Protein 2DK4 (pdb70)

GO terms:
  GO:0005634 nucleus (C, TAS)
  GO:0005681 spliceosomal complex (C, TAS)
  GO:0006397 mRNA processing (P, TAS)
  GO:0008380 RNA splicing (P, TAS)
  GO:0005654 nucleoplasm (C, TAS)
  GO:0005515 protein binding (F, IPI)

Foldseek 3Di:
DDDDDDDDDDPPPDADDALDPQDDDPAFLVSLCVQCVVVVHDSCDDPQDRVSSVVVSSVVCQQDVDPHDGHHGDDD

Organism: Homo sapiens (NCBI:txid9606)

Nearest PDB structures (foldseek):
  2dk4-assembly1_A  TM=5.964E-01  e=1.284E-09  Homo sapiens
  8h6l-assembly1_4C  TM=7.764E-01  e=2.558E-01  Homo sapiens
  8qo9-assembly1_F  TM=7.932E-01  e=3.342E-01  Homo sapiens
  5nrl-assembly1_H  TM=7.584E-01  e=2.480E+00  Saccharomyces cerevisiae
  5zwo-assembly1_K  TM=7.482E-01  e=4.838E+00  Saccharomyces cerevisiae S288C

Sequence (76 aa):
GSSGSSGTSSNPVLELELAEEKLPMTLSRQEVIRRLRERGEPIRLFGETDYDAFQRLRKIEILTPEVNKGSGPSSGGSSGSSGTSSNPVLELELAEEKLPMTLSRQEVIRRLRERGEPIRLFGETDYDAFQRLRKIEILTPEVNKGSGPSSGGSSGSSGTSSNPVLELELAEEKLPMTLSRQEVIRRLRERGEPIRLFGETDYDAFQRLRKIEILTPEVNKGSGPSSGGSSGSSGTSSNPVLELELAEEKLPMTLSRQEVIRRLRERGEPIRLFGETDYDAFQRLRKIEILTPEVNKGSGPSSGGSSGSSGTSSNPVLELELAEEKLPMTLSRQEVIRRLRERGEPIRLFGETDYDAFQRLRKIEILTPEVNKGSGPSSGGSSGSSGTSSNPVLELELAEEKLPMTLSRQEVIRRLRERGEPIRLFGETDYDAFQRLRKIEILTPEVNKGSGPSSGGSSGSSGTSSNPVLELELAEEKLPMTLSRQEVIRRLRERGEPIRLFGETDYDAFQRLRKIEILTPEVNKGSGPSSGGSSGSSGTSSNPVLELELAEEKLPMTLSRQEVIRRLRERGEPIRLFGETDYDAFQRLRKIEILTPEVNKGSGPSSGGSSGSSGTSSNPVLELELAEEKLPMTLSRQEVIRRLRERGEPIRLFGETDYDAFQRLRKIEILTPEVNKGSGPSSGGSSGSSGTSSNPVLELELAEEKLPMTLSRQEVIRRLRERGEPIRLFGETDYDAFQRLRKIEILTPEVNKGSGPSSGGSSGSSGTSSNPVLELELAEEKLPMTLSRQEVIRRLRERGEPIRLFGETDYDAFQRLRKIEILTPEVNKGSGPSSGGSSGSSGTSSNPVLELELAEEKLPMTLSRQEVIRRLRERGEPIRLFGETDYDAFQRLRKIEILTPEVNKGSGPSSGGSSGSSGTSSNPVLELELAEEKLPMTLSRQEVIRRLRERGEPIRLFGETDYDAFQRLRKIEILTPEVNKGSGPSSGGSSGSSGTSSNPVLELELAEEKLPMTLSRQEVIRRLRERGEPIRLFGETDYDAFQRLRKIEILTPEVNKGSGPSSGGSSGSSGTSSNPVLELELAEEKLPMTLSRQEVIRRLRERGEPIRLFGETDYDAFQRLRKIEILTPEVNKGSGPSSGGSSGSSGTSSNPVLELELAEEKLPMTLSRQEVIRRLRERGEPIRLFGETDYDAFQRLRKIEILTPEVNKGSGPSSGGSSGSSGTSSNPVLELELAEEKLPMTLSRQEVIRRLRERGEPIRLFGETDYDAFQRLRKIEILTPEVNKGSGPSSGGSSGSSGTSSNPVLELELAEEKLPMTLSRQEVIRRLRERGEPIRLFGETDYDAFQRLRKIEILTPEVNKGSGPSSGGSSGSSGTSSNPVLELELAEEKLPMTLSRQEVIRRLRERGEPIRLFGETDYDAFQRLRKIEILTPEVNKGSGPSSGGSSGSSGTSSNPVLELELAEEKLPMTLSRQEVIRRLRERGEPIRLFGETDYDAFQRLRKIEILTPEVNKGSGPSSG

CATH classification: 4.10.280.110

Secondary structure (DSSP, 8-state):
-----S---S---S--SSS---SS--S-HHHHHHHHHHHT--SS-TT--HHHHHHHHHHHHHH-SSS---PPPS--

Radius of gyration: 13.21 Å; Cα contacts (8 Å, |Δi|>4): 55; chains: 1; bounding box: 30×28×35 Å

InterPro domains:
  IPR004098 Prp18 [PF02840] (190-331)
  IPR014906 Pre-mRNA processing factor 4 (PRP4)-like [PF08799] (84-111)
  IPR014906 Pre-mRNA processing factor 4 (PRP4)-like [SM00500] (79-129)
  IPR036285 PRP4-like superfamily [G3DSA:4.10.280.110] (55-126)
  IPR036285 PRP4-like superfamily [SSF158230] (65-121)
  IPR039979 Pre-mRNA-splicing factor 18 [PTHR13007] (1-341)

Structure (mmCIF, N/CA/C/O backbone):
data_2DK4
#
_entry.id   2DK4
#
loop_
_atom_site.group_PDB
_atom_site.id
_atom_site.type_symbol
_atom_site.label_atom_id
_atom_site.label_alt_id
_atom_site.label_comp_id
_atom_site.label_asym_id
_atom_site.label_entity_id
_atom_site.label_seq_id
_atom_site.pdbx_PDB_ins_code
_atom_site.Cartn_x
_atom_site.Cartn_y
_atom_site.Cartn_z
_atom_site.occupancy
_atom_site.B_iso_or_equiv
_atom_site.auth_seq_id
_atom_site.auth_comp_id
_atom_site.auth_asym_id
_atom_site.auth_atom_id
_atom_site.pdbx_PDB_model_num
ATOM 1 N N . GLY A 1 1 ? -19.927 3.116 -22.602 1.00 0.00 1 GLY A N 1
ATOM 2 C CA . GLY A 1 1 ? -18.843 2.869 -21.666 1.00 0.00 1 GLY A CA 1
ATOM 3 C C . GLY A 1 1 ? -17.615 2.307 -22.386 1.00 0.00 1 GLY A C 1
ATOM 4 O O . GLY A 1 1 ? -17.404 1.096 -22.408 1.00 0.00 1 GLY A O 1
ATOM 8 N N . SER A 1 2 ? -16.836 3.215 -22.956 1.00 0.00 2 SER A N 1
ATOM 9 C CA . SER A 1 2 ? -15.635 2.826 -23.675 1.00 0.00 2 SER A CA 1
ATOM 10 C C . SER A 1 2 ? -14.519 3.839 -23.415 1.00 0.00 2 SER A C 1
ATOM 11 O O . SER A 1 2 ? -14.771 4.929 -22.903 1.00 0.00 2 SER A O 1
ATOM 19 N N . SER A 1 3 ? -13.308 3.444 -23.781 1.00 0.00 3 SER A N 1
ATOM 20 C CA . SER A 1 3 ? -12.152 4.305 -23.594 1.00 0.00 3 SER A CA 1
ATOM 21 C C . SER A 1 3 ? -11.124 4.048 -24.698 1.00 0.00 3 SER A C 1
ATOM 22 O O . SER A 1 3 ? -10.765 4.959 -25.442 1.00 0.00 3 SER A O 1
ATOM 30 N N . GLY A 1 4 ? -10.680 2.801 -24.770 1.00 0.00 4 GLY A N 1
ATOM 31 C CA . GLY A 1 4 ? -9.701 2.413 -25.771 1.00 0.00 4 GLY A CA 1
ATOM 32 C C . GLY A 1 4 ? -9.598 0.890 -25.874 1.00 0.00 4 GLY A C 1
ATOM 33 O O . GLY A 1 4 ? -9.794 0.182 -24.888 1.00 0.00 4 GLY A O 1
ATOM 37 N N . SER A 1 5 ? -9.289 0.430 -27.078 1.00 0.00 5 SER A N 1
ATOM 38 C CA . SER A 1 5 ? -9.158 -0.996 -27.323 1.00 0.00 5 SER A CA 1
ATOM 39 C C . SER A 1 5 ? -8.076 -1.249 -28.376 1.00 0.00 5 SER A C 1
ATOM 40 O O . SER A 1 5 ? -8.380 -1.400 -29.558 1.00 0.00 5 SER A O 1
ATOM 48 N N . SER A 1 6 ? -6.837 -1.286 -27.908 1.00 0.00 6 SER A N 1
ATOM 49 C CA . SER A 1 6 ? -5.710 -1.517 -28.795 1.00 0.00 6 SER A CA 1
ATOM 50 C C . SER A 1 6 ? -4.528 -2.081 -28.002 1.00 0.00 6 SER A C 1
ATOM 51 O O . SER A 1 6 ? -4.048 -3.176 -28.291 1.00 0.00 6 SER A O 1
ATOM 59 N N . GLY A 1 7 ? -4.093 -1.307 -27.019 1.00 0.00 7 GLY A N 1
ATOM 60 C CA . GLY A 1 7 ? -2.977 -1.715 -26.183 1.00 0.00 7 GLY A CA 1
ATOM 61 C C . GLY A 1 7 ? -1.739 -0.861 -26.466 1.00 0.00 7 GLY A C 1
ATOM 62 O O . GLY A 1 7 ? -1.524 -0.429 -27.597 1.00 0.00 7 GLY A O 1
ATOM 66 N N . THR A 1 8 ? -0.958 -0.644 -25.418 1.00 0.00 8 THR A N 1
ATOM 67 C CA . THR A 1 8 ? 0.253 0.151 -25.539 1.00 0.00 8 THR A CA 1
ATOM 68 C C . THR A 1 8 ? 1.339 -0.387 -24.606 1.00 0.00 8 THR A C 1
ATOM 69 O O . THR A 1 8 ? 2.405 -0.799 -25.061 1.00 0.00 8 THR A O 1
ATOM 80 N N . SER A 1 9 ? 1.031 -0.365 -23.317 1.00 0.00 9 SER A N 1
ATOM 81 C CA . SER A 1 9 ? 1.968 -0.845 -22.316 1.00 0.00 9 SER A CA 1
ATOM 82 C C . SER A 1 9 ? 3.281 -0.066 -22.412 1.00 0.00 9 SER A C 1
ATOM 83 O O . SER A 1 9 ? 4.252 -0.548 -22.994 1.00 0.00 9 SER A O 1
ATOM 91 N N . SER A 1 10 ? 3.269 1.125 -21.831 1.00 0.00 10 SER A N 1
ATOM 92 C CA . SER A 1 10 ? 4.447 1.976 -21.844 1.00 0.00 10 SER A CA 1
ATOM 93 C C . SER A 1 10 ? 4.256 3.148 -20.879 1.00 0.00 10 SER A C 1
ATOM 94 O O . SER A 1 10 ? 3.133 3.454 -20.483 1.00 0.00 10 SER A O 1
ATOM 102 N N . ASN A 1 11 ? 5.372 3.771 -20.528 1.00 0.00 11 ASN A N 1
ATOM 103 C CA . ASN A 1 11 ? 5.342 4.903 -19.617 1.00 0.00 11 ASN A CA 1
ATOM 104 C C . ASN A 1 11 ? 4.190 5.833 -20.004 1.00 0.00 11 ASN A C 1
ATOM 105 O O . ASN A 1 11 ? 4.047 6.198 -21.170 1.00 0.00 11 ASN A O 1
ATOM 116 N N . PRO A 1 12 ? 3.377 6.199 -18.977 1.00 0.00 12 PRO A N 1
ATOM 117 C CA . PRO A 1 12 ? 2.243 7.080 -19.198 1.00 0.00 12 PRO A CA 1
ATOM 118 C C . PRO A 1 12 ? 2.702 8.526 -19.397 1.00 0.00 12 PRO A C 1
ATOM 119 O O . PRO A 1 12 ? 2.164 9.242 -20.240 1.00 0.00 12 PRO A O 1
ATOM 130 N N . VAL A 1 13 ? 3.692 8.913 -18.606 1.00 0.00 13 VAL A N 1
ATOM 131 C CA . VAL A 1 13 ? 4.229 10.261 -18.684 1.00 0.00 13 VAL A CA 1
ATOM 132 C C . VAL A 1 13 ? 3.078 11.256 -18.846 1.00 0.00 13 VAL A C 1
ATOM 133 O O . VAL A 1 13 ? 3.172 12.197 -19.632 1.00 0.00 13 VAL A O 1
ATOM 146 N N . LEU A 1 14 ? 2.019 11.014 -18.088 1.00 0.00 14 LEU A N 1
ATOM 147 C CA . LEU A 1 14 ? 0.851 11.877 -18.137 1.00 0.00 14 LEU A CA 1
ATOM 148 C C . LEU A 1 14 ? 0.017 11.672 -16.870 1.00 0.00 14 LEU A C 1
ATOM 149 O O . LEU A 1 14 ? -0.358 10.547 -16.545 1.00 0.00 14 LEU A O 1
ATOM 165 N N . GLU A 1 15 ? -0.248 12.778 -16.190 1.00 0.00 15 GLU A N 1
ATOM 166 C CA . GLU A 1 15 ? -1.030 12.734 -14.966 1.00 0.00 15 GLU A CA 1
ATOM 167 C C . GLU A 1 15 ? -0.192 12.162 -13.821 1.00 0.00 15 GLU A C 1
ATOM 168 O O . GLU A 1 15 ? 0.799 11.473 -14.056 1.00 0.00 15 GLU A O 1
ATOM 180 N N . LEU A 1 16 ? -0.620 12.471 -12.605 1.00 0.00 16 LEU A N 1
ATOM 181 C CA . LEU A 1 16 ? 0.078 11.997 -11.423 1.00 0.00 16 LEU A CA 1
ATOM 182 C C . LEU A 1 16 ? -0.937 11.721 -10.312 1.00 0.00 16 LEU A C 1
ATOM 183 O O . LEU A 1 16 ? -1.464 12.651 -9.703 1.00 0.00 16 LEU A O 1
ATOM 199 N N . GLU A 1 17 ? -1.182 10.439 -10.082 1.00 0.00 17 GLU A N 1
ATOM 200 C CA . GLU A 1 17 ? -2.125 10.029 -9.056 1.00 0.00 17 GLU A CA 1
ATOM 201 C C . GLU A 1 17 ? -3.531 10.526 -9.398 1.00 0.00 17 GLU A C 1
ATOM 202 O O . GLU A 1 17 ? -3.729 11.712 -9.657 1.00 0.00 17 GLU A O 1
ATOM 214 N N . LEU A 1 18 ? -4.472 9.593 -9.388 1.00 0.00 18 LEU A N 1
ATOM 215 C CA . LEU A 1 18 ? -5.854 9.920 -9.694 1.00 0.00 18 LEU A CA 1
ATOM 216 C C . LEU A 1 18 ? -6.710 8.658 -9.578 1.00 0.00 18 LEU A C 1
ATOM 217 O O . LEU A 1 18 ? -6.300 7.680 -8.955 1.00 0.00 18 LEU A O 1
ATOM 233 N N . ALA A 1 19 ? -7.885 8.720 -10.187 1.00 0.00 19 ALA A N 1
ATOM 234 C CA . ALA A 1 19 ? -8.803 7.595 -10.160 1.00 0.00 19 ALA A CA 1
ATOM 235 C C . ALA A 1 19 ? -8.607 6.752 -11.422 1.00 0.00 19 ALA A C 1
ATOM 236 O O . ALA A 1 19 ? -9.577 6.378 -12.080 1.00 0.00 19 ALA A O 1
ATOM 243 N N . GLU A 1 20 ? -7.346 6.477 -11.721 1.00 0.00 20 GLU A N 1
ATOM 244 C CA . GLU A 1 20 ? -7.011 5.685 -12.893 1.00 0.00 20 GLU A CA 1
ATOM 245 C C . GLU A 1 20 ? -5.954 4.636 -12.540 1.00 0.00 20 GLU A C 1
ATOM 246 O O . GLU A 1 20 ? -4.761 4.935 -12.517 1.00 0.00 20 GLU A O 1
ATOM 258 N N . GLU A 1 21 ? -6.430 3.429 -12.273 1.00 0.00 21 GLU A N 1
ATOM 259 C CA . GLU A 1 21 ? -5.541 2.334 -11.922 1.00 0.00 21 GLU A CA 1
ATOM 260 C C . GLU A 1 21 ? -5.530 1.283 -13.033 1.00 0.00 21 GLU A C 1
ATOM 261 O O . GLU A 1 21 ? -4.946 0.212 -12.874 1.00 0.00 21 GLU A O 1
ATOM 273 N N . LYS A 1 22 ? -6.182 1.625 -14.135 1.00 0.00 22 LYS A N 1
ATOM 274 C CA . LYS A 1 22 ? -6.254 0.724 -15.272 1.00 0.00 22 LYS A CA 1
ATOM 275 C C . LYS A 1 22 ? -4.837 0.366 -15.725 1.00 0.00 22 LYS A C 1
ATOM 276 O O . LYS A 1 22 ? -3.873 0.595 -14.997 1.00 0.00 22 LYS A O 1
ATOM 295 N N . LEU A 1 23 ? -4.756 -0.191 -16.924 1.00 0.00 23 LEU A N 1
ATOM 296 C CA . LEU A 1 23 ? -3.473 -0.583 -17.482 1.00 0.00 23 LEU A CA 1
ATOM 297 C C . LEU A 1 23 ? -2.785 -1.562 -16.529 1.00 0.00 23 LEU A C 1
ATOM 298 O O . LEU A 1 23 ? -3.159 -1.663 -15.362 1.00 0.00 23 LEU A O 1
ATOM 314 N N . PRO A 1 24 ? -1.765 -2.276 -17.076 1.00 0.00 24 PRO A N 1
ATOM 315 C CA . PRO A 1 24 ? -1.021 -3.243 -16.288 1.00 0.00 24 PRO A CA 1
ATOM 316 C C . PRO A 1 24 ? -0.060 -2.543 -15.325 1.00 0.00 24 PRO A C 1
ATOM 317 O O . PRO A 1 24 ? -0.154 -1.333 -15.119 1.00 0.00 24 PRO A O 1
ATOM 328 N N . MET A 1 25 ? 0.842 -3.332 -14.761 1.00 0.00 25 MET A N 1
ATOM 329 C CA . MET A 1 25 ? 1.819 -2.803 -13.825 1.00 0.00 25 MET A CA 1
ATOM 330 C C . MET A 1 25 ? 2.476 -1.535 -14.376 1.00 0.00 25 MET A C 1
ATOM 331 O O . MET A 1 25 ? 3.346 -1.609 -15.242 1.00 0.00 25 MET A O 1
ATOM 345 N N . THR A 1 26 ? 2.033 -0.402 -13.851 1.00 0.00 26 THR A N 1
ATOM 346 C CA . THR A 1 26 ? 2.566 0.880 -14.280 1.00 0.00 26 THR A CA 1
ATOM 347 C C . THR A 1 26 ? 3.722 1.306 -13.373 1.00 0.00 26 THR A C 1
ATOM 348 O O . THR A 1 26 ? 4.683 1.920 -13.834 1.00 0.00 26 THR A O 1
ATOM 359 N N . LEU A 1 27 ? 3.591 0.964 -12.100 1.00 0.00 27 LEU A N 1
ATOM 360 C CA . LEU A 1 27 ? 4.613 1.304 -11.124 1.00 0.00 27 LEU A CA 1
ATOM 361 C C . LEU A 1 27 ? 5.371 0.037 -10.724 1.00 0.00 27 LEU A C 1
ATOM 362 O O . LEU A 1 27 ? 4.783 -0.898 -10.183 1.00 0.00 27 LEU A O 1
ATOM 378 N N . SER A 1 28 ? 6.666 0.047 -11.006 1.00 0.00 28 SER A N 1
ATOM 379 C CA . SER A 1 28 ? 7.511 -1.090 -10.682 1.00 0.00 28 SER A CA 1
ATOM 380 C C . SER A 1 28 ? 7.756 -1.147 -9.173 1.00 0.00 28 SER A C 1
ATOM 381 O O . SER A 1 28 ? 7.460 -0.192 -8.456 1.00 0.00 28 SER A O 1
ATOM 389 N N . ARG A 1 29 ? 8.294 -2.276 -8.735 1.00 0.00 29 ARG A N 1
ATOM 390 C CA . ARG A 1 29 ? 8.582 -2.469 -7.324 1.00 0.00 29 ARG A CA 1
ATOM 391 C C . ARG A 1 29 ? 9.134 -1.180 -6.713 1.00 0.00 29 ARG A C 1
ATOM 392 O O . ARG A 1 29 ? 8.597 -0.675 -5.729 1.00 0.00 29 ARG A O 1
ATOM 413 N N . GLN A 1 30 ? 10.201 -0.684 -7.323 1.00 0.00 30 GLN A N 1
ATOM 414 C CA . GLN A 1 30 ? 10.832 0.537 -6.851 1.00 0.00 30 GLN A CA 1
ATOM 415 C C . GLN A 1 30 ? 9.825 1.689 -6.850 1.00 0.00 30 GLN A C 1
ATOM 416 O O . GLN A 1 30 ? 9.740 2.443 -5.882 1.00 0.00 30 GLN A O 1
ATOM 430 N N . GLU A 1 31 ? 9.087 1.789 -7.946 1.00 0.00 31 GLU A N 1
ATOM 431 C CA . GLU A 1 31 ? 8.089 2.836 -8.083 1.00 0.00 31 GLU A CA 1
ATOM 432 C C . GLU A 1 31 ? 7.014 2.690 -7.004 1.00 0.00 31 GLU A C 1
ATOM 433 O O . GLU A 1 31 ? 6.355 3.664 -6.644 1.00 0.00 31 GLU A O 1
ATOM 445 N N . VAL A 1 32 ? 6.871 1.465 -6.518 1.00 0.00 32 VAL A N 1
ATOM 446 C CA . VAL A 1 32 ? 5.888 1.180 -5.487 1.00 0.00 32 VAL A CA 1
ATOM 447 C C . VAL A 1 32 ? 6.540 1.328 -4.111 1.00 0.00 32 VAL A C 1
ATOM 448 O O . VAL A 1 32 ? 5.880 1.707 -3.145 1.00 0.00 32 VAL A O 1
ATOM 461 N N . ILE A 1 33 ? 7.829 1.023 -4.066 1.00 0.00 33 ILE A N 1
ATOM 462 C CA . ILE A 1 33 ? 8.577 1.118 -2.824 1.00 0.00 33 ILE A CA 1
ATOM 463 C C . ILE A 1 33 ? 8.746 2.591 -2.447 1.00 0.00 33 ILE A C 1
ATOM 464 O O . ILE A 1 33 ? 8.559 2.965 -1.291 1.00 0.00 33 ILE A O 1
ATOM 480 N N . ARG A 1 34 ? 9.099 3.388 -3.446 1.00 0.00 34 ARG A N 1
ATOM 481 C CA . ARG A 1 34 ? 9.296 4.812 -3.233 1.00 0.00 34 ARG A CA 1
ATOM 482 C C . ARG A 1 34 ? 8.156 5.385 -2.389 1.00 0.00 34 ARG A C 1
ATOM 483 O O . ARG A 1 34 ? 8.382 5.873 -1.283 1.00 0.00 34 ARG A O 1
ATOM 504 N N . ARG A 1 35 ? 6.954 5.306 -2.943 1.00 0.00 35 ARG A N 1
ATOM 505 C CA . ARG A 1 35 ? 5.779 5.811 -2.255 1.00 0.00 35 ARG A CA 1
ATOM 506 C C . ARG A 1 35 ? 5.614 5.113 -0.903 1.00 0.00 35 ARG A C 1
ATOM 507 O O . ARG A 1 35 ? 5.672 5.757 0.143 1.00 0.00 35 ARG A O 1
ATOM 528 N N . LEU A 1 36 ? 5.413 3.805 -0.969 1.00 0.00 36 LEU A N 1
ATOM 529 C CA . LEU A 1 36 ? 5.240 3.013 0.237 1.00 0.00 36 LEU A CA 1
ATOM 530 C C . LEU A 1 36 ? 6.221 3.498 1.306 1.00 0.00 36 LEU A C 1
ATOM 531 O O . LEU A 1 36 ? 5.839 3.702 2.458 1.00 0.00 36 LEU A O 1
ATOM 547 N N . ARG A 1 37 ? 7.466 3.670 0.887 1.00 0.00 37 ARG A N 1
ATOM 548 C CA . ARG A 1 37 ? 8.504 4.128 1.795 1.00 0.00 37 ARG A CA 1
ATOM 549 C C . ARG A 1 37 ? 8.102 5.460 2.432 1.00 0.00 37 ARG A C 1
ATOM 550 O O . ARG A 1 37 ? 7.952 5.549 3.650 1.00 0.00 37 ARG A O 1
ATOM 571 N N . GLU A 1 38 ? 7.940 6.462 1.581 1.00 0.00 38 GLU A N 1
ATOM 572 C CA . GLU A 1 38 ? 7.559 7.785 2.046 1.00 0.00 38 GLU A CA 1
ATOM 573 C C . GLU A 1 38 ? 6.247 7.714 2.830 1.00 0.00 38 GLU A C 1
ATOM 574 O O . GLU A 1 38 ? 5.912 8.637 3.571 1.00 0.00 38 GLU A O 1
ATOM 586 N N . ARG A 1 39 ? 5.540 6.610 2.641 1.00 0.00 39 ARG A N 1
ATOM 587 C CA . ARG A 1 39 ? 4.273 6.407 3.321 1.00 0.00 39 ARG A CA 1
ATOM 588 C C . ARG A 1 39 ? 4.491 5.660 4.639 1.00 0.00 39 ARG A C 1
ATOM 589 O O . ARG A 1 39 ? 3.605 5.626 5.491 1.00 0.00 39 ARG A O 1
ATOM 610 N N . GLY A 1 40 ? 5.676 5.081 4.765 1.00 0.00 40 GLY A N 1
ATOM 611 C CA . GLY A 1 40 ? 6.023 4.338 5.964 1.00 0.00 40 GLY A CA 1
ATOM 612 C C . GLY A 1 40 ? 5.509 2.899 5.885 1.00 0.00 40 GLY A C 1
ATOM 613 O O . GLY A 1 40 ? 5.545 2.168 6.873 1.00 0.00 40 GLY A O 1
ATOM 617 N N . GLU A 1 41 ? 5.043 2.535 4.699 1.00 0.00 41 GLU A N 1
ATOM 618 C CA . GLU A 1 41 ? 4.523 1.197 4.477 1.00 0.00 41 GLU A CA 1
ATOM 619 C C . GLU A 1 41 ? 5.672 0.209 4.265 1.00 0.00 41 GLU A C 1
ATOM 620 O O . GLU A 1 41 ? 6.769 0.603 3.872 1.00 0.00 41 GLU A O 1
ATOM 632 N N . PRO A 1 42 ? 5.373 -1.089 4.540 1.00 0.00 42 PRO A N 1
ATOM 633 C CA . PRO A 1 42 ? 6.368 -2.136 4.383 1.00 0.00 42 PRO A CA 1
ATOM 634 C C . PRO A 1 42 ? 6.590 -2.464 2.905 1.00 0.00 42 PRO A C 1
ATOM 635 O O . PRO A 1 42 ? 5.669 -2.908 2.220 1.00 0.00 42 PRO A O 1
ATOM 646 N N . ILE A 1 43 ? 7.815 -2.234 2.458 1.00 0.00 43 ILE A N 1
ATOM 647 C CA . ILE A 1 43 ? 8.169 -2.500 1.075 1.00 0.00 43 ILE A CA 1
ATOM 648 C C . ILE A 1 43 ? 7.912 -3.976 0.762 1.00 0.00 43 ILE A C 1
ATOM 649 O O . ILE A 1 43 ? 7.725 -4.345 -0.397 1.00 0.00 43 ILE A O 1
ATOM 665 N N . ARG A 1 44 ? 7.911 -4.780 1.815 1.00 0.00 44 ARG A N 1
ATOM 666 C CA . ARG A 1 44 ? 7.680 -6.207 1.667 1.00 0.00 44 ARG A CA 1
ATOM 667 C C . ARG A 1 44 ? 7.079 -6.783 2.950 1.00 0.00 44 ARG A C 1
ATOM 668 O O . ARG A 1 44 ? 7.744 -6.831 3.984 1.00 0.00 44 ARG A O 1
ATOM 689 N N . LEU A 1 45 ? 5.828 -7.206 2.842 1.00 0.00 45 LEU A N 1
ATOM 690 C CA . LEU A 1 45 ? 5.130 -7.777 3.982 1.00 0.00 45 LEU A CA 1
ATOM 691 C C . LEU A 1 45 ? 5.661 -9.187 4.245 1.00 0.00 45 LEU A C 1
ATOM 692 O O . LEU A 1 45 ? 6.648 -9.605 3.642 1.00 0.00 45 LEU A O 1
ATOM 708 N N . PHE A 1 46 ? 4.982 -9.882 5.146 1.00 0.00 46 PHE A N 1
ATOM 709 C CA . PHE A 1 46 ? 5.373 -11.237 5.496 1.00 0.00 46 PHE A CA 1
ATOM 710 C C . PHE A 1 46 ? 4.734 -12.254 4.549 1.00 0.00 46 PHE A C 1
ATOM 711 O O . PHE A 1 46 ? 3.880 -13.039 4.960 1.00 0.00 46 PHE A O 1
ATOM 728 N N . GLY A 1 47 ? 5.172 -12.208 3.300 1.00 0.00 47 GLY A N 1
ATOM 729 C CA . GLY A 1 47 ? 4.653 -13.117 2.291 1.00 0.00 47 GLY A CA 1
ATOM 730 C C . GLY A 1 47 ? 3.950 -12.348 1.171 1.00 0.00 47 GLY A C 1
ATOM 731 O O . GLY A 1 47 ? 2.810 -12.654 0.823 1.00 0.00 47 GLY A O 1
ATOM 735 N N . GLU A 1 48 ? 4.658 -11.363 0.637 1.00 0.00 48 GLU A N 1
ATOM 736 C CA . GLU A 1 48 ? 4.116 -10.548 -0.437 1.00 0.00 48 GLU A CA 1
ATOM 737 C C . GLU A 1 48 ? 5.017 -10.630 -1.671 1.00 0.00 48 GLU A C 1
ATOM 738 O O . GLU A 1 48 ? 6.163 -11.067 -1.580 1.00 0.00 48 GLU A O 1
ATOM 750 N N . THR A 1 49 ? 4.464 -10.202 -2.797 1.00 0.00 49 THR A N 1
ATOM 751 C CA . THR A 1 49 ? 5.203 -10.221 -4.048 1.00 0.00 49 THR A CA 1
ATOM 752 C C . THR A 1 49 ? 5.112 -8.860 -4.742 1.00 0.00 49 THR A C 1
ATOM 753 O O . THR A 1 49 ? 4.432 -7.957 -4.258 1.00 0.00 49 THR A O 1
ATOM 764 N N . ASP A 1 50 ? 5.807 -8.757 -5.865 1.00 0.00 50 ASP A N 1
ATOM 765 C CA . ASP A 1 50 ? 5.813 -7.522 -6.631 1.00 0.00 50 ASP A CA 1
ATOM 766 C C . ASP A 1 50 ? 4.372 -7.059 -6.854 1.00 0.00 50 ASP A C 1
ATOM 767 O O . ASP A 1 50 ? 4.057 -5.886 -6.659 1.00 0.00 50 ASP A O 1
ATOM 776 N N . TYR A 1 51 ? 3.536 -8.003 -7.259 1.00 0.00 51 TYR A N 1
ATOM 777 C CA . TYR A 1 51 ? 2.136 -7.706 -7.511 1.00 0.00 51 TYR A CA 1
ATOM 778 C C . TYR A 1 51 ? 1.441 -7.222 -6.237 1.00 0.00 51 TYR A C 1
ATOM 779 O O . TYR A 1 51 ? 0.960 -6.092 -6.179 1.00 0.00 51 TYR A O 1
ATOM 797 N N . ASP A 1 52 ? 1.410 -8.102 -5.247 1.00 0.00 52 ASP A N 1
ATOM 798 C CA . ASP A 1 52 ? 0.781 -7.779 -3.978 1.00 0.00 52 ASP A CA 1
ATOM 799 C C . ASP A 1 52 ? 1.237 -6.390 -3.527 1.00 0.00 52 ASP A C 1
ATOM 800 O O . ASP A 1 52 ? 0.412 -5.516 -3.265 1.00 0.00 52 ASP A O 1
ATOM 809 N N . ALA A 1 53 ? 2.550 -6.229 -3.449 1.00 0.00 53 ALA A N 1
ATOM 810 C CA . ALA A 1 53 ? 3.126 -4.962 -3.035 1.00 0.00 53 ALA A CA 1
ATOM 811 C C . ALA A 1 53 ? 2.656 -3.858 -3.985 1.00 0.00 53 ALA A C 1
ATOM 812 O O . ALA A 1 53 ? 2.213 -2.800 -3.542 1.00 0.00 53 ALA A O 1
ATOM 819 N N . PHE A 1 54 ? 2.770 -4.143 -5.274 1.00 0.00 54 PHE A N 1
ATOM 820 C CA . PHE A 1 54 ? 2.363 -3.188 -6.290 1.00 0.00 54 PHE A CA 1
ATOM 821 C C . PHE A 1 54 ? 0.899 -2.783 -6.107 1.00 0.00 54 PHE A C 1
ATOM 822 O O . PHE A 1 54 ? 0.597 -1.610 -5.892 1.00 0.00 54 PHE A O 1
ATOM 839 N N . GLN A 1 55 ? 0.027 -3.777 -6.198 1.00 0.00 55 GLN A N 1
ATOM 840 C CA . GLN A 1 55 ? -1.398 -3.539 -6.044 1.00 0.00 55 GLN A CA 1
ATOM 841 C C . GLN A 1 55 ? -1.669 -2.750 -4.762 1.00 0.00 55 GLN A C 1
ATOM 842 O O . GLN A 1 55 ? -2.404 -1.763 -4.780 1.00 0.00 55 GLN A O 1
ATOM 856 N N . ARG A 1 56 ? -1.062 -3.213 -3.680 1.00 0.00 56 ARG A N 1
ATOM 857 C CA . ARG A 1 56 ? -1.229 -2.562 -2.392 1.00 0.00 56 ARG A CA 1
ATOM 858 C C . ARG A 1 56 ? -1.029 -1.052 -2.530 1.00 0.00 56 ARG A C 1
ATOM 859 O O . ARG A 1 56 ? -1.932 -0.273 -2.229 1.00 0.00 56 ARG A O 1
ATOM 880 N N . LEU A 1 57 ? 0.160 -0.684 -2.985 1.00 0.00 57 LEU A N 1
ATOM 881 C CA . LEU A 1 57 ? 0.490 0.720 -3.166 1.00 0.00 57 LEU A CA 1
ATOM 882 C C . LEU A 1 57 ? -0.445 1.327 -4.214 1.00 0.00 57 LEU A C 1
ATOM 883 O O . LEU A 1 57 ? -1.052 2.371 -3.979 1.00 0.00 57 LEU A O 1
ATOM 899 N N . ARG A 1 58 ? -0.532 0.648 -5.348 1.00 0.00 58 ARG A N 1
ATOM 900 C CA . ARG A 1 58 ? -1.383 1.108 -6.433 1.00 0.00 58 ARG A CA 1
ATOM 901 C C . ARG A 1 58 ? -2.752 1.525 -5.893 1.00 0.00 58 ARG A C 1
ATOM 902 O O . ARG A 1 58 ? -3.441 2.342 -6.502 1.00 0.00 58 ARG A O 1
ATOM 923 N N . LYS A 1 59 ? -3.106 0.946 -4.755 1.00 0.00 59 LYS A N 1
ATOM 924 C CA . LYS A 1 59 ? -4.380 1.248 -4.126 1.00 0.00 59 LYS A CA 1
ATOM 925 C C . LYS A 1 59 ? -4.193 2.393 -3.128 1.00 0.00 59 LYS A C 1
ATOM 926 O O . LYS A 1 59 ? -5.076 3.235 -2.971 1.00 0.00 59 LYS A O 1
ATOM 945 N N . ILE A 1 60 ? -3.038 2.386 -2.479 1.00 0.00 60 ILE A N 1
ATOM 946 C CA . ILE A 1 60 ? -2.724 3.413 -1.500 1.00 0.00 60 ILE A CA 1
ATOM 947 C C . ILE A 1 60 ? -2.721 4.781 -2.186 1.00 0.00 60 ILE A C 1
ATOM 948 O O . ILE A 1 60 ? -3.289 5.741 -1.666 1.00 0.00 60 ILE A O 1
ATOM 964 N N . GLU A 1 61 ? -2.076 4.826 -3.342 1.00 0.00 61 GLU A N 1
ATOM 965 C CA . GLU A 1 61 ? -1.992 6.061 -4.104 1.00 0.00 61 GLU A CA 1
ATOM 966 C C . GLU A 1 61 ? -3.391 6.631 -4.346 1.00 0.00 61 GLU A C 1
ATOM 967 O O . GLU A 1 61 ? -3.554 7.841 -4.502 1.00 0.00 61 GLU A O 1
ATOM 979 N N . ILE A 1 62 ? -4.366 5.734 -4.370 1.00 0.00 62 ILE A N 1
ATOM 980 C CA . ILE A 1 62 ? -5.745 6.133 -4.590 1.00 0.00 62 ILE A CA 1
ATOM 981 C C . ILE A 1 62 ? -6.306 6.747 -3.305 1.00 0.00 62 ILE A C 1
ATOM 982 O O . ILE A 1 62 ? -6.741 7.897 -3.301 1.00 0.00 62 ILE A O 1
ATOM 998 N N . LEU A 1 63 ? -6.276 5.952 -2.246 1.00 0.00 63 LEU A N 1
ATOM 999 C CA . LEU A 1 63 ? -6.775 6.402 -0.958 1.00 0.00 63 LEU A CA 1
ATOM 1000 C C . LEU A 1 63 ? -6.087 7.715 -0.579 1.00 0.00 63 LEU A C 1
ATOM 1001 O O . LEU A 1 63 ? -6.734 8.758 -0.497 1.00 0.00 63 LEU A O 1
ATOM 1017 N N . THR A 1 64 ? -4.784 7.621 -0.359 1.00 0.00 64 THR A N 1
ATOM 1018 C CA . THR A 1 64 ? -4.001 8.788 0.008 1.00 0.00 64 THR A CA 1
ATOM 1019 C C . THR A 1 64 ? -2.955 9.090 -1.068 1.00 0.00 64 THR A C 1
ATOM 1020 O O . THR A 1 64 ? -1.850 8.552 -1.032 1.00 0.00 64 THR A O 1
ATOM 1031 N N . PRO A 1 65 ? -3.353 9.971 -2.024 1.00 0.00 65 PRO A N 1
ATOM 1032 C CA . PRO A 1 65 ? -2.463 10.350 -3.109 1.00 0.00 65 PRO A CA 1
ATOM 1033 C C . PRO A 1 65 ? -1.382 11.316 -2.619 1.00 0.00 65 PRO A C 1
ATOM 1034 O O . PRO A 1 65 ? -0.201 11.130 -2.906 1.00 0.00 65 PRO A O 1
ATOM 1045 N N . GLU A 1 66 ? -1.826 12.328 -1.887 1.00 0.00 66 GLU A N 1
ATOM 1046 C CA . GLU A 1 66 ? -0.911 13.323 -1.354 1.00 0.00 66 GLU A CA 1
ATOM 1047 C C . GLU A 1 66 ? -1.589 14.126 -0.242 1.00 0.00 66 GLU A C 1
ATOM 1048 O O . GLU A 1 66 ? -2.054 15.242 -0.471 1.00 0.00 66 GLU A O 1
ATOM 1060 N N . VAL A 1 67 ? -1.625 13.526 0.939 1.00 0.00 67 VAL A N 1
ATOM 1061 C CA . VAL A 1 67 ? -2.239 14.171 2.088 1.00 0.00 67 VAL A CA 1
ATOM 1062 C C . VAL A 1 67 ? -3.525 14.872 1.646 1.00 0.00 67 VAL A C 1
ATOM 1063 O O . VAL A 1 67 ? -3.509 16.056 1.312 1.00 0.00 67 VAL A O 1
ATOM 1076 N N . ASN A 1 68 ? -4.610 14.111 1.660 1.00 0.00 68 ASN A N 1
ATOM 1077 C CA . ASN A 1 68 ? -5.903 14.644 1.265 1.00 0.00 68 ASN A CA 1
ATOM 1078 C C . ASN A 1 68 ? -7.009 13.725 1.786 1.00 0.00 68 ASN A C 1
ATOM 1079 O O . ASN A 1 68 ? -7.421 12.791 1.098 1.00 0.00 68 ASN A O 1
ATOM 1090 N N . LYS A 1 69 ? -7.460 14.021 2.996 1.00 0.00 69 LYS A N 1
ATOM 1091 C CA . LYS A 1 69 ? -8.511 13.233 3.617 1.00 0.00 69 LYS A CA 1
ATOM 1092 C C . LYS A 1 69 ? -9.632 12.996 2.603 1.00 0.00 69 LYS A C 1
ATOM 1093 O O . LYS A 1 69 ? -9.959 13.883 1.816 1.00 0.00 69 LYS A O 1
ATOM 1112 N N . GLY A 1 70 ? -10.190 11.796 2.654 1.00 0.00 70 GLY A N 1
ATOM 1113 C CA . GLY A 1 70 ? -11.267 11.431 1.750 1.00 0.00 70 GLY A CA 1
ATOM 1114 C C . GLY A 1 70 ? -11.209 9.943 1.399 1.00 0.00 70 GLY A C 1
ATOM 1115 O O . GLY A 1 70 ? -10.126 9.374 1.271 1.00 0.00 70 GLY A O 1
ATOM 1119 N N . SER A 1 71 ? -12.387 9.356 1.253 1.00 0.00 71 SER A N 1
ATOM 1120 C CA . SER A 1 71 ? -12.484 7.945 0.919 1.00 0.00 71 SER A CA 1
ATOM 1121 C C . SER A 1 71 ? -12.709 7.778 -0.585 1.00 0.00 71 SER A C 1
ATOM 1122 O O . SER A 1 71 ? -13.728 8.217 -1.117 1.00 0.00 71 SER A O 1
ATOM 1130 N N . GLY A 1 72 ? -11.742 7.142 -1.229 1.00 0.00 72 GLY A N 1
ATOM 1131 C CA . GLY A 1 72 ? -11.822 6.911 -2.662 1.00 0.00 72 GLY A CA 1
ATOM 1132 C C . GLY A 1 72 ? -13.138 6.225 -3.034 1.00 0.00 72 GLY A C 1
ATOM 1133 O O . GLY A 1 72 ? -13.760 5.572 -2.197 1.00 0.00 72 GLY A O 1
ATOM 1137 N N . PRO A 1 73 ? -13.533 6.402 -4.323 1.00 0.00 73 PRO A N 1
ATOM 1138 C CA . PRO A 1 73 ? -14.764 5.807 -4.816 1.00 0.00 73 PRO A CA 1
ATOM 1139 C C . PRO A 1 73 ? -14.596 4.303 -5.037 1.00 0.00 73 PRO A C 1
ATOM 1140 O O . PRO A 1 73 ? -13.486 3.780 -4.956 1.00 0.00 73 PRO A O 1
ATOM 1151 N N . SER A 1 74 ? -15.715 3.649 -5.312 1.00 0.00 74 SER A N 1
ATOM 1152 C CA . SER A 1 74 ? -15.706 2.215 -5.546 1.00 0.00 74 SER A CA 1
ATOM 1153 C C . SER A 1 74 ? -15.530 1.929 -7.038 1.00 0.00 74 SER A C 1
ATOM 1154 O O . SER A 1 74 ? -16.508 1.698 -7.749 1.00 0.00 74 SER A O 1
ATOM 1162 N N . SER A 1 75 ? -14.278 1.952 -7.470 1.00 0.00 75 SER A N 1
ATOM 1163 C CA . SER A 1 75 ? -13.962 1.698 -8.865 1.00 0.00 75 SER A CA 1
ATOM 1164 C C . SER A 1 75 ? -14.530 2.815 -9.742 1.00 0.00 75 SER A C 1
ATOM 1165 O O . SER A 1 75 ? -15.531 3.437 -9.390 1.00 0.00 75 SER A O 1
ATOM 1173 N N . GLY A 1 76 ? -13.866 3.037 -10.867 1.00 0.00 76 GLY A N 1
ATOM 1174 C CA . GLY A 1 76 ? -14.292 4.068 -11.797 1.00 0.00 76 GLY A CA 1
ATOM 1175 C C . GLY A 1 76 ? -15.450 3.576 -12.669 1.00 0.00 76 GLY A C 1
ATOM 1176 O O . GLY A 1 76 ? -15.866 2.424 -12.561 1.00 0.00 76 GLY A O 1
ATOM 1180 N N . GLY A 1 1 ? -27.785 46.595 -24.539 1.00 0.00 1 GLY A N 2
ATOM 1181 C CA . GLY A 1 1 ? -26.815 45.513 -24.562 1.00 0.00 1 GLY A CA 2
ATOM 1182 C C . GLY A 1 1 ? -27.353 44.278 -23.837 1.00 0.00 1 GLY A C 2
ATOM 1183 O O . GLY A 1 1 ? -28.321 44.369 -23.084 1.00 0.00 1 GLY A O 2
ATOM 1187 N N . SER A 1 2 ? -26.702 43.152 -24.090 1.00 0.00 2 SER A N 2
ATOM 1188 C CA . SER A 1 2 ? -27.103 41.900 -23.471 1.00 0.00 2 SER A CA 2
ATOM 1189 C C . SER A 1 2 ? -26.171 40.773 -23.919 1.00 0.00 2 SER A C 2
ATOM 1190 O O . SER A 1 2 ? -25.526 40.873 -24.962 1.00 0.00 2 SER A O 2
ATOM 1198 N N . SER A 1 3 ? -26.130 39.725 -23.108 1.00 0.00 3 SER A N 2
ATOM 1199 C CA . SER A 1 3 ? -25.287 38.580 -23.408 1.00 0.00 3 SER A CA 2
ATOM 1200 C C . SER A 1 3 ? -25.403 37.539 -22.293 1.00 0.00 3 SER A C 2
ATOM 1201 O O . SER A 1 3 ? -25.933 37.828 -21.222 1.00 0.00 3 SER A O 2
ATOM 1209 N N . GLY A 1 4 ? -24.900 36.348 -22.584 1.00 0.00 4 GLY A N 2
ATOM 1210 C CA . GLY A 1 4 ? -24.940 35.263 -21.619 1.00 0.00 4 GLY A CA 2
ATOM 1211 C C . GLY A 1 4 ? -24.153 34.051 -22.124 1.00 0.00 4 GLY A C 2
ATOM 1212 O O . GLY A 1 4 ? -23.649 34.057 -23.246 1.00 0.00 4 GLY A O 2
ATOM 1216 N N . SER A 1 5 ? -24.073 33.041 -21.271 1.00 0.00 5 SER A N 2
ATOM 1217 C CA . SER A 1 5 ? -23.356 31.825 -21.616 1.00 0.00 5 SER A CA 2
ATOM 1218 C C . SER A 1 5 ? -23.438 30.824 -20.462 1.00 0.00 5 SER A C 2
ATOM 1219 O O . SER A 1 5 ? -23.457 31.216 -19.296 1.00 0.00 5 SER A O 2
ATOM 1227 N N . SER A 1 6 ? -23.483 29.551 -20.826 1.00 0.00 6 SER A N 2
ATOM 1228 C CA . SER A 1 6 ? -23.562 28.491 -19.836 1.00 0.00 6 SER A CA 2
ATOM 1229 C C . SER A 1 6 ? -23.293 27.137 -20.496 1.00 0.00 6 SER A C 2
ATOM 1230 O O . SER A 1 6 ? -23.444 26.992 -21.708 1.00 0.00 6 SER A O 2
ATOM 1238 N N . GLY A 1 7 ? -22.899 26.180 -19.669 1.00 0.00 7 GLY A N 2
ATOM 1239 C CA . GLY A 1 7 ? -22.607 24.843 -20.157 1.00 0.00 7 GLY A CA 2
ATOM 1240 C C . GLY A 1 7 ? -22.442 23.859 -18.996 1.00 0.00 7 GLY A C 2
ATOM 1241 O O . GLY A 1 7 ? -22.716 24.199 -17.846 1.00 0.00 7 GLY A O 2
ATOM 1245 N N . THR A 1 8 ? -21.995 22.660 -19.338 1.00 0.00 8 THR A N 2
ATOM 1246 C CA . THR A 1 8 ? -21.791 21.625 -18.339 1.00 0.00 8 THR A CA 2
ATOM 1247 C C . THR A 1 8 ? -20.298 21.343 -18.161 1.00 0.00 8 THR A C 2
ATOM 1248 O O . THR A 1 8 ? -19.632 20.889 -19.091 1.00 0.00 8 THR A O 2
ATOM 1259 N N . SER A 1 9 ? -19.814 21.624 -16.960 1.00 0.00 9 SER A N 2
ATOM 1260 C CA . SER A 1 9 ? -18.412 21.406 -16.648 1.00 0.00 9 SER A CA 2
ATOM 1261 C C . SER A 1 9 ? -18.144 21.744 -15.180 1.00 0.00 9 SER A C 2
ATOM 1262 O O . SER A 1 9 ? -18.988 22.340 -14.512 1.00 0.00 9 SER A O 2
ATOM 1270 N N . SER A 1 10 ? -16.966 21.348 -14.720 1.00 0.00 10 SER A N 2
ATOM 1271 C CA . SER A 1 10 ? -16.576 21.602 -13.344 1.00 0.00 10 SER A CA 2
ATOM 1272 C C . SER A 1 10 ? -17.457 20.790 -12.392 1.00 0.00 10 SER A C 2
ATOM 1273 O O . SER A 1 10 ? -18.314 20.026 -12.834 1.00 0.00 10 SER A O 2
ATOM 1281 N N . ASN A 1 11 ? -17.216 20.982 -11.104 1.00 0.00 11 ASN A N 2
ATOM 1282 C CA . ASN A 1 11 ? -17.976 20.277 -10.086 1.00 0.00 11 ASN A CA 2
ATOM 1283 C C . ASN A 1 11 ? -17.784 18.769 -10.266 1.00 0.00 11 ASN A C 2
ATOM 1284 O O . ASN A 1 11 ? -18.402 18.161 -11.138 1.00 0.00 11 ASN A O 2
ATOM 1295 N N . PRO A 1 12 ? -16.903 18.196 -9.404 1.00 0.00 12 PRO A N 2
ATOM 1296 C CA . PRO A 1 12 ? -16.622 16.771 -9.459 1.00 0.00 12 PRO A CA 2
ATOM 1297 C C . PRO A 1 12 ? -17.778 15.961 -8.869 1.00 0.00 12 PRO A C 2
ATOM 1298 O O . PRO A 1 12 ? -17.583 15.182 -7.937 1.00 0.00 12 PRO A O 2
ATOM 1309 N N . VAL A 1 13 ? -18.956 16.173 -9.437 1.00 0.00 13 VAL A N 2
ATOM 1310 C CA . VAL A 1 13 ? -20.144 15.472 -8.979 1.00 0.00 13 VAL A CA 2
ATOM 1311 C C . VAL A 1 13 ? -20.599 14.488 -10.059 1.00 0.00 13 VAL A C 2
ATOM 1312 O O . VAL A 1 13 ? -20.235 14.630 -11.226 1.00 0.00 13 VAL A O 2
ATOM 1325 N N . LEU A 1 14 ? -21.388 13.513 -9.633 1.00 0.00 14 LEU A N 2
ATOM 1326 C CA . LEU A 1 14 ? -21.896 12.507 -10.549 1.00 0.00 14 LEU A CA 2
ATOM 1327 C C . LEU A 1 14 ? -20.726 11.695 -11.109 1.00 0.00 14 LEU A C 2
ATOM 1328 O O . LEU A 1 14 ? -20.109 12.089 -12.097 1.00 0.00 14 LEU A O 2
ATOM 1344 N N . GLU A 1 15 ? -20.455 10.577 -10.452 1.00 0.00 15 GLU A N 2
ATOM 1345 C CA . GLU A 1 15 ? -19.370 9.707 -10.871 1.00 0.00 15 GLU A CA 2
ATOM 1346 C C . GLU A 1 15 ? -19.859 8.260 -10.974 1.00 0.00 15 GLU A C 2
ATOM 1347 O O . GLU A 1 15 ? -20.959 7.940 -10.527 1.00 0.00 15 GLU A O 2
ATOM 1359 N N . LEU A 1 16 ? -19.017 7.426 -11.565 1.00 0.00 16 LEU A N 2
ATOM 1360 C CA . LEU A 1 16 ? -19.349 6.021 -11.732 1.00 0.00 16 LEU A CA 2
ATOM 1361 C C . LEU A 1 16 ? -18.067 5.188 -11.676 1.00 0.00 16 LEU A C 2
ATOM 1362 O O . LEU A 1 16 ? -17.273 5.200 -12.616 1.00 0.00 16 LEU A O 2
ATOM 1378 N N . GLU A 1 17 ? -17.904 4.484 -10.566 1.00 0.00 17 GLU A N 2
ATOM 1379 C CA . GLU A 1 17 ? -16.732 3.647 -10.376 1.00 0.00 17 GLU A CA 2
ATOM 1380 C C . GLU A 1 17 ? -16.866 2.354 -11.184 1.00 0.00 17 GLU A C 2
ATOM 1381 O O . GLU A 1 17 ? -17.944 2.041 -11.687 1.00 0.00 17 GLU A O 2
ATOM 1393 N N . LEU A 1 18 ? -15.756 1.638 -11.283 1.00 0.00 18 LEU A N 2
ATOM 1394 C CA . LEU A 1 18 ? -15.736 0.386 -12.021 1.00 0.00 18 LEU A CA 2
ATOM 1395 C C . LEU A 1 18 ? -14.533 -0.446 -11.572 1.00 0.00 18 LEU A C 2
ATOM 1396 O O . LEU A 1 18 ? -13.614 0.074 -10.942 1.00 0.00 18 LEU A O 2
ATOM 1412 N N . ALA A 1 19 ? -14.579 -1.725 -11.914 1.00 0.00 19 ALA A N 2
ATOM 1413 C CA . ALA A 1 19 ? -13.504 -2.635 -11.554 1.00 0.00 19 ALA A CA 2
ATOM 1414 C C . ALA A 1 19 ? -13.382 -3.722 -12.625 1.00 0.00 19 ALA A C 2
ATOM 1415 O O . ALA A 1 19 ? -13.837 -3.540 -13.753 1.00 0.00 19 ALA A O 2
ATOM 1422 N N . GLU A 1 20 ? -12.766 -4.827 -12.233 1.00 0.00 20 GLU A N 2
ATOM 1423 C CA . GLU A 1 20 ? -12.578 -5.943 -13.144 1.00 0.00 20 GLU A CA 2
ATOM 1424 C C . GLU A 1 20 ? -11.672 -5.532 -14.307 1.00 0.00 20 GLU A C 2
ATOM 1425 O O . GLU A 1 20 ? -11.365 -4.352 -14.472 1.00 0.00 20 GLU A O 2
ATOM 1437 N N . GLU A 1 21 ? -11.270 -6.527 -15.083 1.00 0.00 21 GLU A N 2
ATOM 1438 C CA . GLU A 1 21 ? -10.406 -6.284 -16.225 1.00 0.00 21 GLU A CA 2
ATOM 1439 C C . GLU A 1 21 ? -9.340 -5.245 -15.872 1.00 0.00 21 GLU A C 2
ATOM 1440 O O . GLU A 1 21 ? -8.888 -4.495 -16.737 1.00 0.00 21 GLU A O 2
ATOM 1452 N N . LYS A 1 22 ? -8.969 -5.232 -14.600 1.00 0.00 22 LYS A N 2
ATOM 1453 C CA . LYS A 1 22 ? -7.965 -4.297 -14.122 1.00 0.00 22 LYS A CA 2
ATOM 1454 C C . LYS A 1 22 ? -6.755 -4.333 -15.058 1.00 0.00 22 LYS A C 2
ATOM 1455 O O . LYS A 1 22 ? -6.676 -5.182 -15.945 1.00 0.00 22 LYS A O 2
ATOM 1474 N N . LEU A 1 23 ? -5.842 -3.400 -14.828 1.00 0.00 23 LEU A N 2
ATOM 1475 C CA . LEU A 1 23 ? -4.640 -3.314 -15.640 1.00 0.00 23 LEU A CA 2
ATOM 1476 C C . LEU A 1 23 ? -3.500 -4.052 -14.935 1.00 0.00 23 LEU A C 2
ATOM 1477 O O . LEU A 1 23 ? -3.534 -4.239 -13.719 1.00 0.00 23 LEU A O 2
ATOM 1493 N N . PRO A 1 24 ? -2.490 -4.462 -15.748 1.00 0.00 24 PRO A N 2
ATOM 1494 C CA . PRO A 1 24 ? -1.342 -5.175 -15.215 1.00 0.00 24 PRO A CA 2
ATOM 1495 C C . PRO A 1 24 ? -0.402 -4.223 -14.471 1.00 0.00 24 PRO A C 2
ATOM 1496 O O . PRO A 1 24 ? -0.779 -3.095 -14.155 1.00 0.00 24 PRO A O 2
ATOM 1507 N N . MET A 1 25 ? 0.802 -4.712 -14.215 1.00 0.00 25 MET A N 2
ATOM 1508 C CA . MET A 1 25 ? 1.798 -3.919 -13.514 1.00 0.00 25 MET A CA 2
ATOM 1509 C C . MET A 1 25 ? 2.111 -2.632 -14.279 1.00 0.00 25 MET A C 2
ATOM 1510 O O . MET A 1 25 ? 2.550 -2.679 -15.428 1.00 0.00 25 MET A O 2
ATOM 1524 N N . THR A 1 26 ? 1.873 -1.512 -13.612 1.00 0.00 26 THR A N 2
ATOM 1525 C CA . THR A 1 26 ? 2.124 -0.214 -14.215 1.00 0.00 26 THR A CA 2
ATOM 1526 C C . THR A 1 26 ? 3.317 0.466 -13.539 1.00 0.00 26 THR A C 2
ATOM 1527 O O . THR A 1 26 ? 4.071 1.192 -14.186 1.00 0.00 26 THR A O 2
ATOM 1538 N N . LEU A 1 27 ? 3.450 0.208 -12.247 1.00 0.00 27 LEU A N 2
ATOM 1539 C CA . LEU A 1 27 ? 4.538 0.786 -11.476 1.00 0.00 27 LEU A CA 2
ATOM 1540 C C . LEU A 1 27 ? 5.564 -0.302 -11.154 1.00 0.00 27 LEU A C 2
ATOM 1541 O O . LEU A 1 27 ? 5.197 -1.414 -10.775 1.00 0.00 27 LEU A O 2
ATOM 1557 N N . SER A 1 28 ? 6.829 0.055 -11.316 1.00 0.00 28 SER A N 2
ATOM 1558 C CA . SER A 1 28 ? 7.910 -0.877 -11.047 1.00 0.00 28 SER A CA 2
ATOM 1559 C C . SER A 1 28 ? 8.115 -1.020 -9.537 1.00 0.00 28 SER A C 2
ATOM 1560 O O . SER A 1 28 ? 7.679 -0.168 -8.765 1.00 0.00 28 SER A O 2
ATOM 1568 N N . ARG A 1 29 ? 8.777 -2.104 -9.162 1.00 0.00 29 ARG A N 2
ATOM 1569 C CA . ARG A 1 29 ? 9.045 -2.370 -7.759 1.00 0.00 29 ARG A CA 2
ATOM 1570 C C . ARG A 1 29 ? 9.420 -1.075 -7.036 1.00 0.00 29 ARG A C 2
ATOM 1571 O O . ARG A 1 29 ? 8.771 -0.693 -6.063 1.00 0.00 29 ARG A O 2
ATOM 1592 N N . GLN A 1 30 ? 10.466 -0.436 -7.538 1.00 0.00 30 GLN A N 2
ATOM 1593 C CA . GLN A 1 30 ? 10.935 0.808 -6.952 1.00 0.00 30 GLN A CA 2
ATOM 1594 C C . GLN A 1 30 ? 9.792 1.822 -6.872 1.00 0.00 30 GLN A C 2
ATOM 1595 O O . GLN A 1 30 ? 9.573 2.434 -5.828 1.00 0.00 30 GLN A O 2
ATOM 1609 N N . GLU A 1 31 ? 9.094 1.968 -7.989 1.00 0.00 31 GLU A N 2
ATOM 1610 C CA . GLU A 1 31 ? 7.978 2.896 -8.058 1.00 0.00 31 GLU A CA 2
ATOM 1611 C C . GLU A 1 31 ? 6.946 2.568 -6.977 1.00 0.00 31 GLU A C 2
ATOM 1612 O O . GLU A 1 31 ? 6.172 3.433 -6.570 1.00 0.00 31 GLU A O 2
ATOM 1624 N N . VAL A 1 32 ? 6.969 1.317 -6.543 1.00 0.00 32 VAL A N 2
ATOM 1625 C CA . VAL A 1 32 ? 6.045 0.863 -5.517 1.00 0.00 32 VAL A CA 2
ATOM 1626 C C . VAL A 1 32 ? 6.719 0.967 -4.147 1.00 0.00 32 VAL A C 2
ATOM 1627 O O . VAL A 1 32 ? 6.052 1.184 -3.138 1.00 0.00 32 VAL A O 2
ATOM 1640 N N . ILE A 1 33 ? 8.034 0.805 -4.157 1.00 0.00 33 ILE A N 2
ATOM 1641 C CA . ILE A 1 33 ? 8.806 0.878 -2.929 1.00 0.00 33 ILE A CA 2
ATOM 1642 C C . ILE A 1 33 ? 8.897 2.336 -2.473 1.00 0.00 33 ILE A C 2
ATOM 1643 O O . ILE A 1 33 ? 8.844 2.621 -1.278 1.00 0.00 33 ILE A O 2
ATOM 1659 N N . ARG A 1 34 ? 9.031 3.220 -3.450 1.00 0.00 34 ARG A N 2
ATOM 1660 C CA . ARG A 1 34 ? 9.130 4.641 -3.165 1.00 0.00 34 ARG A CA 2
ATOM 1661 C C . ARG A 1 34 ? 7.950 5.092 -2.301 1.00 0.00 34 ARG A C 2
ATOM 1662 O O . ARG A 1 34 ? 8.123 5.413 -1.126 1.00 0.00 34 ARG A O 2
ATOM 1683 N N . ARG A 1 35 ? 6.777 5.102 -2.916 1.00 0.00 35 ARG A N 2
ATOM 1684 C CA . ARG A 1 35 ? 5.569 5.508 -2.219 1.00 0.00 35 ARG A CA 2
ATOM 1685 C C . ARG A 1 35 ? 5.463 4.783 -0.875 1.00 0.00 35 ARG A C 2
ATOM 1686 O O . ARG A 1 35 ? 5.499 5.416 0.180 1.00 0.00 35 ARG A O 2
ATOM 1707 N N . LEU A 1 36 ? 5.335 3.467 -0.957 1.00 0.00 36 LEU A N 2
ATOM 1708 C CA . LEU A 1 36 ? 5.224 2.650 0.240 1.00 0.00 36 LEU A CA 2
ATOM 1709 C C . LEU A 1 36 ? 6.169 3.194 1.313 1.00 0.00 36 LEU A C 2
ATOM 1710 O O . LEU A 1 36 ? 5.752 3.447 2.442 1.00 0.00 36 LEU A O 2
ATOM 1726 N N . ARG A 1 37 ? 7.425 3.358 0.922 1.00 0.00 37 ARG A N 2
ATOM 1727 C CA . ARG A 1 37 ? 8.433 3.867 1.837 1.00 0.00 37 ARG A CA 2
ATOM 1728 C C . ARG A 1 37 ? 8.035 5.253 2.347 1.00 0.00 37 ARG A C 2
ATOM 1729 O O . ARG A 1 37 ? 7.883 5.456 3.551 1.00 0.00 37 ARG A O 2
ATOM 1750 N N . GLU A 1 38 ? 7.877 6.172 1.406 1.00 0.00 38 GLU A N 2
ATOM 1751 C CA . GLU A 1 38 ? 7.499 7.534 1.745 1.00 0.00 38 GLU A CA 2
ATOM 1752 C C . GLU A 1 38 ? 6.251 7.534 2.630 1.00 0.00 38 GLU A C 2
ATOM 1753 O O . GLU A 1 38 ? 6.079 8.418 3.467 1.00 0.00 38 GLU A O 2
ATOM 1765 N N . ARG A 1 39 ? 5.412 6.531 2.414 1.00 0.00 39 ARG A N 2
ATOM 1766 C CA . ARG A 1 39 ? 4.184 6.404 3.182 1.00 0.00 39 ARG A CA 2
ATOM 1767 C C . ARG A 1 39 ? 4.462 5.708 4.515 1.00 0.00 39 ARG A C 2
ATOM 1768 O O . ARG A 1 39 ? 3.678 5.825 5.456 1.00 0.00 39 ARG A O 2
ATOM 1789 N N . GLY A 1 40 ? 5.580 4.999 4.555 1.00 0.00 40 GLY A N 2
ATOM 1790 C CA . GLY A 1 40 ? 5.971 4.284 5.758 1.00 0.00 40 GLY A CA 2
ATOM 1791 C C . GLY A 1 40 ? 5.458 2.843 5.730 1.00 0.00 40 GLY A C 2
ATOM 1792 O O . GLY A 1 40 ? 5.565 2.123 6.722 1.00 0.00 40 GLY A O 2
ATOM 1796 N N . GLU A 1 41 ? 4.913 2.464 4.584 1.00 0.00 41 GLU A N 2
ATOM 1797 C CA . GLU A 1 41 ? 4.383 1.122 4.414 1.00 0.00 41 GLU A CA 2
ATOM 1798 C C . GLU A 1 41 ? 5.521 0.129 4.172 1.00 0.00 41 GLU A C 2
ATOM 1799 O O . GLU A 1 41 ? 6.601 0.513 3.724 1.00 0.00 41 GLU A O 2
ATOM 1811 N N . PRO A 1 42 ? 5.234 -1.163 4.486 1.00 0.00 42 PRO A N 2
ATOM 1812 C CA . PRO A 1 42 ? 6.221 -2.214 4.307 1.00 0.00 42 PRO A CA 2
ATOM 1813 C C . PRO A 1 42 ? 6.379 -2.572 2.828 1.00 0.00 42 PRO A C 2
ATOM 1814 O O . PRO A 1 42 ? 5.420 -2.995 2.183 1.00 0.00 42 PRO A O 2
ATOM 1825 N N . ILE A 1 43 ? 7.594 -2.391 2.334 1.00 0.00 43 ILE A N 2
ATOM 1826 C CA . ILE A 1 43 ? 7.889 -2.690 0.943 1.00 0.00 43 ILE A CA 2
ATOM 1827 C C . ILE A 1 43 ? 7.672 -4.183 0.690 1.00 0.00 43 ILE A C 2
ATOM 1828 O O . ILE A 1 43 ? 7.571 -4.613 -0.457 1.00 0.00 43 ILE A O 2
ATOM 1844 N N . ARG A 1 44 ? 7.607 -4.932 1.781 1.00 0.00 44 ARG A N 2
ATOM 1845 C CA . ARG A 1 44 ? 7.404 -6.368 1.692 1.00 0.00 44 ARG A CA 2
ATOM 1846 C C . ARG A 1 44 ? 6.619 -6.870 2.905 1.00 0.00 44 ARG A C 2
ATOM 1847 O O . ARG A 1 44 ? 7.163 -6.970 4.004 1.00 0.00 44 ARG A O 2
ATOM 1868 N N . LEU A 1 45 ? 5.351 -7.172 2.665 1.00 0.00 45 LEU A N 2
ATOM 1869 C CA . LEU A 1 45 ? 4.485 -7.660 3.725 1.00 0.00 45 LEU A CA 2
ATOM 1870 C C . LEU A 1 45 ? 4.769 -9.144 3.966 1.00 0.00 45 LEU A C 2
ATOM 1871 O O . LEU A 1 45 ? 5.649 -9.723 3.331 1.00 0.00 45 LEU A O 2
ATOM 1887 N N . PHE A 1 46 ? 4.006 -9.718 4.885 1.00 0.00 46 PHE A N 2
ATOM 1888 C CA . PHE A 1 46 ? 4.165 -11.124 5.218 1.00 0.00 46 PHE A CA 2
ATOM 1889 C C . PHE A 1 46 ? 4.093 -11.996 3.962 1.00 0.00 46 PHE A C 2
ATOM 1890 O O . PHE A 1 46 ? 3.010 -12.399 3.543 1.00 0.00 46 PHE A O 2
ATOM 1907 N N . GLY A 1 47 ? 5.262 -12.261 3.398 1.00 0.00 47 GLY A N 2
ATOM 1908 C CA . GLY A 1 47 ? 5.346 -13.078 2.199 1.00 0.00 47 GLY A CA 2
ATOM 1909 C C . GLY A 1 47 ? 4.560 -12.446 1.049 1.00 0.00 47 GLY A C 2
ATOM 1910 O O . GLY A 1 47 ? 3.642 -13.062 0.508 1.00 0.00 47 GLY A O 2
ATOM 1914 N N . GLU A 1 48 ? 4.947 -11.225 0.710 1.00 0.00 48 GLU A N 2
ATOM 1915 C CA . GLU A 1 48 ? 4.290 -10.503 -0.366 1.00 0.00 48 GLU A CA 2
ATOM 1916 C C . GLU A 1 48 ? 5.149 -10.538 -1.631 1.00 0.00 48 GLU A C 2
ATOM 1917 O O . GLU A 1 48 ? 6.312 -10.936 -1.585 1.00 0.00 48 GLU A O 2
ATOM 1929 N N . THR A 1 49 ? 4.544 -10.115 -2.731 1.00 0.00 49 THR A N 2
ATOM 1930 C CA . THR A 1 49 ? 5.239 -10.092 -4.007 1.00 0.00 49 THR A CA 2
ATOM 1931 C C . THR A 1 49 ? 5.078 -8.726 -4.678 1.00 0.00 49 THR A C 2
ATOM 1932 O O . THR A 1 49 ? 4.164 -7.973 -4.348 1.00 0.00 49 THR A O 2
ATOM 1943 N N . ASP A 1 50 ? 5.981 -8.450 -5.607 1.00 0.00 50 ASP A N 2
ATOM 1944 C CA . ASP A 1 50 ? 5.950 -7.188 -6.328 1.00 0.00 50 ASP A CA 2
ATOM 1945 C C . ASP A 1 50 ? 4.500 -6.828 -6.656 1.00 0.00 50 ASP A C 2
ATOM 1946 O O . ASP A 1 50 ? 4.082 -5.687 -6.465 1.00 0.00 50 ASP A O 2
ATOM 1955 N N . TYR A 1 51 ? 3.773 -7.822 -7.144 1.00 0.00 51 TYR A N 2
ATOM 1956 C CA . TYR A 1 51 ? 2.378 -7.625 -7.500 1.00 0.00 51 TYR A CA 2
ATOM 1957 C C . TYR A 1 51 ? 1.561 -7.172 -6.288 1.00 0.00 51 TYR A C 2
ATOM 1958 O O . TYR A 1 51 ? 0.877 -6.151 -6.342 1.00 0.00 51 TYR A O 2
ATOM 1976 N N . ASP A 1 52 ? 1.660 -7.954 -5.223 1.00 0.00 52 ASP A N 2
ATOM 1977 C CA . ASP A 1 52 ? 0.939 -7.646 -3.999 1.00 0.00 52 ASP A CA 2
ATOM 1978 C C . ASP A 1 52 ? 1.386 -6.279 -3.479 1.00 0.00 52 ASP A C 2
ATOM 1979 O O . ASP A 1 52 ? 0.556 -5.417 -3.195 1.00 0.00 52 ASP A O 2
ATOM 1988 N N . ALA A 1 53 ? 2.697 -6.123 -3.369 1.00 0.00 53 ALA A N 2
ATOM 1989 C CA . ALA A 1 53 ? 3.265 -4.875 -2.888 1.00 0.00 53 ALA A CA 2
ATOM 1990 C C . ALA A 1 53 ? 2.878 -3.743 -3.841 1.00 0.00 53 ALA A C 2
ATOM 1991 O O . ALA A 1 53 ? 2.747 -2.593 -3.424 1.00 0.00 53 ALA A O 2
ATOM 1998 N N . PHE A 1 54 ? 2.706 -4.107 -5.103 1.00 0.00 54 PHE A N 2
ATOM 1999 C CA . PHE A 1 54 ? 2.337 -3.136 -6.119 1.00 0.00 54 PHE A CA 2
ATOM 2000 C C . PHE A 1 54 ? 0.861 -2.753 -6.000 1.00 0.00 54 PHE A C 2
ATOM 2001 O O . PHE A 1 54 ? 0.530 -1.575 -5.868 1.00 0.00 54 PHE A O 2
ATOM 2018 N N . GLN A 1 55 ? 0.012 -3.769 -6.052 1.00 0.00 55 GLN A N 2
ATOM 2019 C CA . GLN A 1 55 ? -1.421 -3.553 -5.952 1.00 0.00 55 GLN A CA 2
ATOM 2020 C C . GLN A 1 55 ? -1.751 -2.754 -4.689 1.00 0.00 55 GLN A C 2
ATOM 2021 O O . GLN A 1 55 ? -2.524 -1.799 -4.739 1.00 0.00 55 GLN A O 2
ATOM 2035 N N . ARG A 1 56 ? -1.148 -3.175 -3.587 1.00 0.00 56 ARG A N 2
ATOM 2036 C CA . ARG A 1 56 ? -1.367 -2.511 -2.313 1.00 0.00 56 ARG A CA 2
ATOM 2037 C C . ARG A 1 56 ? -1.169 -1.001 -2.461 1.00 0.00 56 ARG A C 2
ATOM 2038 O O . ARG A 1 56 ? -2.078 -0.222 -2.182 1.00 0.00 56 ARG A O 2
ATOM 2059 N N . LEU A 1 57 ? 0.027 -0.634 -2.899 1.00 0.00 57 LEU A N 2
ATOM 2060 C CA . LEU A 1 57 ? 0.356 0.769 -3.087 1.00 0.00 57 LEU A CA 2
ATOM 2061 C C . LEU A 1 57 ? -0.580 1.372 -4.137 1.00 0.00 57 LEU A C 2
ATOM 2062 O O . LEU A 1 57 ? -1.190 2.414 -3.904 1.00 0.00 57 LEU A O 2
ATOM 2078 N N . ARG A 1 58 ? -0.664 0.690 -5.270 1.00 0.00 58 ARG A N 2
ATOM 2079 C CA . ARG A 1 58 ? -1.515 1.146 -6.356 1.00 0.00 58 ARG A CA 2
ATOM 2080 C C . ARG A 1 58 ? -2.888 1.554 -5.819 1.00 0.00 58 ARG A C 2
ATOM 2081 O O . ARG A 1 58 ? -3.581 2.366 -6.431 1.00 0.00 58 ARG A O 2
ATOM 2102 N N . LYS A 1 59 ? -3.239 0.974 -4.681 1.00 0.00 59 LYS A N 2
ATOM 2103 C CA . LYS A 1 59 ? -4.517 1.268 -4.054 1.00 0.00 59 LYS A CA 2
ATOM 2104 C C . LYS A 1 59 ? -4.339 2.414 -3.057 1.00 0.00 59 LYS A C 2
ATOM 2105 O O . LYS A 1 59 ? -5.229 3.249 -2.900 1.00 0.00 59 LYS A O 2
ATOM 2124 N N . ILE A 1 60 ? -3.184 2.418 -2.408 1.00 0.00 60 ILE A N 2
ATOM 2125 C CA . ILE A 1 60 ? -2.878 3.448 -1.430 1.00 0.00 60 ILE A CA 2
ATOM 2126 C C . ILE A 1 60 ? -2.875 4.814 -2.118 1.00 0.00 60 ILE A C 2
ATOM 2127 O O . ILE A 1 60 ? -3.451 5.773 -1.606 1.00 0.00 60 ILE A O 2
ATOM 2143 N N . GLU A 1 61 ? -2.220 4.860 -3.269 1.00 0.00 61 GLU A N 2
ATOM 2144 C CA . GLU A 1 61 ? -2.134 6.093 -4.033 1.00 0.00 61 GLU A CA 2
ATOM 2145 C C . GLU A 1 61 ? -3.529 6.684 -4.244 1.00 0.00 61 GLU A C 2
ATOM 2146 O O . GLU A 1 61 ? -3.706 7.901 -4.193 1.00 0.00 61 GLU A O 2
ATOM 2158 N N . ILE A 1 62 ? -4.484 5.796 -4.477 1.00 0.00 62 ILE A N 2
ATOM 2159 C CA . ILE A 1 62 ? -5.858 6.215 -4.696 1.00 0.00 62 ILE A CA 2
ATOM 2160 C C . ILE A 1 62 ? -6.361 6.967 -3.462 1.00 0.00 62 ILE A C 2
ATOM 2161 O O . ILE A 1 62 ? -6.831 8.098 -3.568 1.00 0.00 62 ILE A O 2
ATOM 2177 N N . LEU A 1 63 ? -6.245 6.306 -2.319 1.00 0.00 63 LEU A N 2
ATOM 2178 C CA . LEU A 1 63 ? -6.682 6.898 -1.066 1.00 0.00 63 LEU A CA 2
ATOM 2179 C C . LEU A 1 63 ? -6.170 8.337 -0.979 1.00 0.00 63 LEU A C 2
ATOM 2180 O O . LEU A 1 63 ? -6.956 9.282 -1.003 1.00 0.00 63 LEU A O 2
ATOM 2196 N N . THR A 1 64 ? -4.854 8.457 -0.881 1.00 0.00 64 THR A N 2
ATOM 2197 C CA . THR A 1 64 ? -4.227 9.765 -0.791 1.00 0.00 64 THR A CA 2
ATOM 2198 C C . THR A 1 64 ? -4.724 10.673 -1.917 1.00 0.00 64 THR A C 2
ATOM 2199 O O . THR A 1 64 ? -4.987 10.208 -3.025 1.00 0.00 64 THR A O 2
ATOM 2210 N N . PRO A 1 65 ? -4.842 11.987 -1.586 1.00 0.00 65 PRO A N 2
ATOM 2211 C CA . PRO A 1 65 ? -5.303 12.965 -2.557 1.00 0.00 65 PRO A CA 2
ATOM 2212 C C . PRO A 1 65 ? -4.208 13.284 -3.576 1.00 0.00 65 PRO A C 2
ATOM 2213 O O . PRO A 1 65 ? -3.244 12.533 -3.713 1.00 0.00 65 PRO A O 2
ATOM 2224 N N . GLU A 1 66 ? -4.393 14.401 -4.266 1.00 0.00 66 GLU A N 2
ATOM 2225 C CA . GLU A 1 66 ? -3.432 14.828 -5.269 1.00 0.00 66 GLU A CA 2
ATOM 2226 C C . GLU A 1 66 ? -3.338 13.791 -6.390 1.00 0.00 66 GLU A C 2
ATOM 2227 O O . GLU A 1 66 ? -2.910 12.661 -6.160 1.00 0.00 66 GLU A O 2
ATOM 2239 N N . VAL A 1 67 ? -3.744 14.212 -7.578 1.00 0.00 67 VAL A N 2
ATOM 2240 C CA . VAL A 1 67 ? -3.710 13.334 -8.735 1.00 0.00 67 VAL A CA 2
ATOM 2241 C C . VAL A 1 67 ? -4.452 12.037 -8.407 1.00 0.00 67 VAL A C 2
ATOM 2242 O O . VAL A 1 67 ? -3.907 11.156 -7.744 1.00 0.00 67 VAL A O 2
ATOM 2255 N N . ASN A 1 68 ? -5.685 11.961 -8.886 1.00 0.00 68 ASN A N 2
ATOM 2256 C CA . ASN A 1 68 ? -6.508 10.786 -8.652 1.00 0.00 68 ASN A CA 2
ATOM 2257 C C . ASN A 1 68 ? -7.134 10.336 -9.973 1.00 0.00 68 ASN A C 2
ATOM 2258 O O . ASN A 1 68 ? -8.274 10.685 -10.275 1.00 0.00 68 ASN A O 2
ATOM 2269 N N . LYS A 1 69 ? -6.361 9.567 -10.726 1.00 0.00 69 LYS A N 2
ATOM 2270 C CA . LYS A 1 69 ? -6.826 9.065 -12.008 1.00 0.00 69 LYS A CA 2
ATOM 2271 C C . LYS A 1 69 ? -7.315 7.625 -11.841 1.00 0.00 69 LYS A C 2
ATOM 2272 O O . LYS A 1 69 ? -6.607 6.786 -11.286 1.00 0.00 69 LYS A O 2
ATOM 2291 N N . GLY A 1 70 ? -8.522 7.383 -12.330 1.00 0.00 70 GLY A N 2
ATOM 2292 C CA . GLY A 1 70 ? -9.114 6.059 -12.242 1.00 0.00 70 GLY A CA 2
ATOM 2293 C C . GLY A 1 70 ? -10.542 6.059 -12.791 1.00 0.00 70 GLY A C 2
ATOM 2294 O O . GLY A 1 70 ? -11.501 6.223 -12.038 1.00 0.00 70 GLY A O 2
ATOM 2298 N N . SER A 1 71 ? -10.638 5.873 -14.099 1.00 0.00 71 SER A N 2
ATOM 2299 C CA . SER A 1 71 ? -11.933 5.849 -14.758 1.00 0.00 71 SER A CA 2
ATOM 2300 C C . SER A 1 71 ? -11.753 5.597 -16.257 1.00 0.00 71 SER A C 2
ATOM 2301 O O . SER A 1 71 ? -10.749 6.000 -16.841 1.00 0.00 71 SER A O 2
ATOM 2309 N N . GLY A 1 72 ? -12.742 4.932 -16.835 1.00 0.00 72 GLY A N 2
ATOM 2310 C CA . GLY A 1 72 ? -12.706 4.622 -18.254 1.00 0.00 72 GLY A CA 2
ATOM 2311 C C . GLY A 1 72 ? -13.842 3.671 -18.637 1.00 0.00 72 GLY A C 2
ATOM 2312 O O . GLY A 1 72 ? -14.377 2.963 -17.785 1.00 0.00 72 GLY A O 2
ATOM 2316 N N . PRO A 1 73 ? -14.186 3.687 -19.953 1.00 0.00 73 PRO A N 2
ATOM 2317 C CA . PRO A 1 73 ? -15.249 2.835 -20.458 1.00 0.00 73 PRO A CA 2
ATOM 2318 C C . PRO A 1 73 ? -14.784 1.381 -20.561 1.00 0.00 73 PRO A C 2
ATOM 2319 O O . PRO A 1 73 ? -13.585 1.105 -20.537 1.00 0.00 73 PRO A O 2
ATOM 2330 N N . SER A 1 74 ? -15.756 0.488 -20.675 1.00 0.00 74 SER A N 2
ATOM 2331 C CA . SER A 1 74 ? -15.462 -0.931 -20.781 1.00 0.00 74 SER A CA 2
ATOM 2332 C C . SER A 1 74 ? -16.073 -1.497 -22.065 1.00 0.00 74 SER A C 2
ATOM 2333 O O . SER A 1 74 ? -17.294 -1.554 -22.202 1.00 0.00 74 SER A O 2
ATOM 2341 N N . SER A 1 75 ? -15.196 -1.901 -22.972 1.00 0.00 75 SER A N 2
ATOM 2342 C CA . SER A 1 75 ? -15.634 -2.461 -24.239 1.00 0.00 75 SER A CA 2
ATOM 2343 C C . SER A 1 75 ? -15.474 -3.982 -24.223 1.00 0.00 75 SER A C 2
ATOM 2344 O O . SER A 1 75 ? -14.390 -4.499 -24.490 1.00 0.00 75 SER A O 2
ATOM 2352 N N . GLY A 1 76 ? -16.569 -4.657 -23.906 1.00 0.00 76 GLY A N 2
ATOM 2353 C CA . GLY A 1 76 ? -16.563 -6.109 -23.851 1.00 0.00 76 GLY A CA 2
ATOM 2354 C C . GLY A 1 76 ? -16.238 -6.708 -25.220 1.00 0.00 76 GLY A C 2
ATOM 2355 O O . GLY A 1 76 ? -16.034 -7.915 -25.341 1.00 0.00 76 GLY A O 2
ATOM 2359 N N . GLY A 1 1 ? -7.724 26.593 11.413 1.00 0.00 1 GLY A N 3
ATOM 2360 C CA . GLY A 1 1 ? -6.597 25.802 10.947 1.00 0.00 1 GLY A CA 3
ATOM 2361 C C . GLY A 1 1 ? -5.472 26.702 10.431 1.00 0.00 1 GLY A C 3
ATOM 2362 O O . GLY A 1 1 ? -5.449 27.898 10.716 1.00 0.00 1 GLY A O 3
ATOM 2366 N N . SER A 1 2 ? -4.567 26.091 9.681 1.00 0.00 2 SER A N 3
ATOM 2367 C CA . SER A 1 2 ? -3.442 26.821 9.122 1.00 0.00 2 SER A CA 3
ATOM 2368 C C . SER A 1 2 ? -3.178 26.359 7.688 1.00 0.00 2 SER A C 3
ATOM 2369 O O . SER A 1 2 ? -3.217 27.161 6.756 1.00 0.00 2 SER A O 3
ATOM 2377 N N . SER A 1 3 ? -2.916 25.067 7.555 1.00 0.00 3 SER A N 3
ATOM 2378 C CA . SER A 1 3 ? -2.646 24.488 6.250 1.00 0.00 3 SER A CA 3
ATOM 2379 C C . SER A 1 3 ? -1.353 25.071 5.676 1.00 0.00 3 SER A C 3
ATOM 2380 O O . SER A 1 3 ? -0.827 26.054 6.196 1.00 0.00 3 SER A O 3
ATOM 2388 N N . GLY A 1 4 ? -0.879 24.441 4.612 1.00 0.00 4 GLY A N 3
ATOM 2389 C CA . GLY A 1 4 ? 0.343 24.885 3.962 1.00 0.00 4 GLY A CA 3
ATOM 2390 C C . GLY A 1 4 ? 0.055 25.408 2.553 1.00 0.00 4 GLY A C 3
ATOM 2391 O O . GLY A 1 4 ? -0.981 26.028 2.317 1.00 0.00 4 GLY A O 3
ATOM 2395 N N . SER A 1 5 ? 0.990 25.139 1.654 1.00 0.00 5 SER A N 3
ATOM 2396 C CA . SER A 1 5 ? 0.850 25.575 0.275 1.00 0.00 5 SER A CA 3
ATOM 2397 C C . SER A 1 5 ? 1.724 24.712 -0.638 1.00 0.00 5 SER A C 3
ATOM 2398 O O . SER A 1 5 ? 2.892 24.470 -0.337 1.00 0.00 5 SER A O 3
ATOM 2406 N N . SER A 1 6 ? 1.124 24.2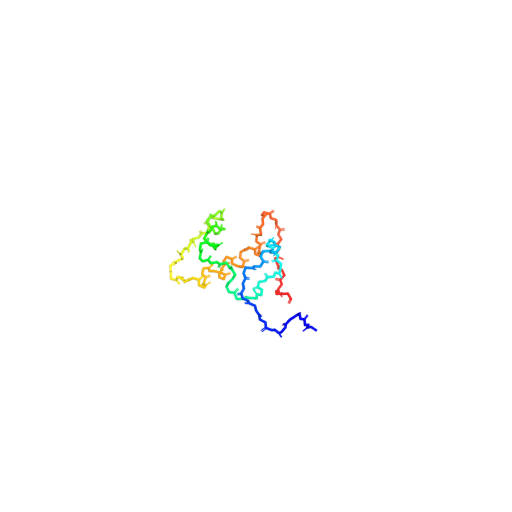71 -1.734 1.00 0.00 6 SER A N 3
ATOM 2407 C CA . SER A 1 6 ? 1.833 23.441 -2.692 1.00 0.00 6 SER A CA 3
ATOM 2408 C C . SER A 1 6 ? 0.960 23.202 -3.925 1.00 0.00 6 SER A C 3
ATOM 2409 O O . SER A 1 6 ? 0.033 22.395 -3.887 1.00 0.00 6 SER A O 3
ATOM 2417 N N . GLY A 1 7 ? 1.287 23.920 -4.990 1.00 0.00 7 GLY A N 3
ATOM 2418 C CA . GLY A 1 7 ? 0.544 23.797 -6.233 1.00 0.00 7 GLY A CA 3
ATOM 2419 C C . GLY A 1 7 ? -0.919 24.201 -6.039 1.00 0.00 7 GLY A C 3
ATOM 2420 O O . GLY A 1 7 ? -1.314 24.613 -4.949 1.00 0.00 7 GLY A O 3
ATOM 2424 N N . THR A 1 8 ? -1.684 24.067 -7.112 1.00 0.00 8 THR A N 3
ATOM 2425 C CA . THR A 1 8 ? -3.095 24.413 -7.074 1.00 0.00 8 THR A CA 3
ATOM 2426 C C . THR A 1 8 ? -3.855 23.676 -8.179 1.00 0.00 8 THR A C 3
ATOM 2427 O O . THR A 1 8 ? -4.158 24.255 -9.221 1.00 0.00 8 THR A O 3
ATOM 2438 N N . SER A 1 9 ? -4.140 22.410 -7.913 1.00 0.00 9 SER A N 3
ATOM 2439 C CA . SER A 1 9 ? -4.859 21.588 -8.872 1.00 0.00 9 SER A CA 3
ATOM 2440 C C . SER A 1 9 ? -4.079 21.513 -10.185 1.00 0.00 9 SER A C 3
ATOM 2441 O O . SER A 1 9 ? -3.084 22.215 -10.362 1.00 0.00 9 SER A O 3
ATOM 2449 N N . SER A 1 10 ? -4.559 20.655 -11.074 1.00 0.00 10 SER A N 3
ATOM 2450 C CA . SER A 1 10 ? -3.919 20.479 -12.366 1.00 0.00 10 SER A CA 3
ATOM 2451 C C . SER A 1 10 ? -4.587 19.333 -13.129 1.00 0.00 10 SER A C 3
ATOM 2452 O O . SER A 1 10 ? -5.140 19.541 -14.208 1.00 0.00 10 SER A O 3
ATOM 2460 N N . ASN A 1 11 ? -4.513 18.149 -12.539 1.00 0.00 11 ASN A N 3
ATOM 2461 C CA . ASN A 1 11 ? -5.103 16.971 -13.150 1.00 0.00 11 ASN A CA 3
ATOM 2462 C C . ASN A 1 11 ? -4.970 15.784 -12.193 1.00 0.00 11 ASN A C 3
ATOM 2463 O O . ASN A 1 11 ? -3.870 15.278 -11.975 1.00 0.00 11 ASN A O 3
ATOM 2474 N N . PRO A 1 12 ? -6.135 15.364 -11.632 1.00 0.00 12 PRO A N 3
ATOM 2475 C CA . PRO A 1 12 ? -6.159 14.247 -10.703 1.00 0.00 12 PRO A CA 3
ATOM 2476 C C . PRO A 1 12 ? -5.995 12.917 -11.441 1.00 0.00 12 PRO A C 3
ATOM 2477 O O . PRO A 1 12 ? -5.212 12.065 -11.025 1.00 0.00 12 PRO A O 3
ATOM 2488 N N . VAL A 1 13 ? -6.746 12.781 -12.524 1.00 0.00 13 VAL A N 3
ATOM 2489 C CA . VAL A 1 13 ? -6.693 11.569 -13.324 1.00 0.00 13 VAL A CA 3
ATOM 2490 C C . VAL A 1 13 ? -6.660 10.352 -12.397 1.00 0.00 13 VAL A C 3
ATOM 2491 O O . VAL A 1 13 ? -5.957 9.380 -12.668 1.00 0.00 13 VAL A O 3
ATOM 2504 N N . LEU A 1 14 ? -7.430 10.446 -11.322 1.00 0.00 14 LEU A N 3
ATOM 2505 C CA . LEU A 1 14 ? -7.497 9.365 -10.354 1.00 0.00 14 LEU A CA 3
ATOM 2506 C C . LEU A 1 14 ? -8.962 9.088 -10.007 1.00 0.00 14 LEU A C 3
ATOM 2507 O O . LEU A 1 14 ? -9.585 9.853 -9.273 1.00 0.00 14 LEU A O 3
ATOM 2523 N N . GLU A 1 15 ? -9.468 7.992 -10.552 1.00 0.00 15 GLU A N 3
ATOM 2524 C CA . GLU A 1 15 ? -10.847 7.604 -10.310 1.00 0.00 15 GLU A CA 3
ATOM 2525 C C . GLU A 1 15 ? -10.905 6.209 -9.685 1.00 0.00 15 GLU A C 3
ATOM 2526 O O . GLU A 1 15 ? -9.933 5.457 -9.746 1.00 0.00 15 GLU A O 3
ATOM 2538 N N . LEU A 1 16 ? -12.053 5.904 -9.099 1.00 0.00 16 LEU A N 3
ATOM 2539 C CA . LEU A 1 16 ? -12.250 4.612 -8.464 1.00 0.00 16 LEU A CA 3
ATOM 2540 C C . LEU A 1 16 ? -13.527 3.970 -9.009 1.00 0.00 16 LEU A C 3
ATOM 2541 O O . LEU A 1 16 ? -13.810 4.058 -10.202 1.00 0.00 16 LEU A O 3
ATOM 2557 N N . GLU A 1 17 ? -14.264 3.337 -8.108 1.00 0.00 17 GLU A N 3
ATOM 2558 C CA . GLU A 1 17 ? -15.504 2.680 -8.483 1.00 0.00 17 GLU A CA 3
ATOM 2559 C C . GLU A 1 17 ? -15.225 1.538 -9.463 1.00 0.00 17 GLU A C 3
ATOM 2560 O O . GLU A 1 17 ? -14.287 1.611 -10.255 1.00 0.00 17 GLU A O 3
ATOM 2572 N N . LEU A 1 18 ? -16.056 0.510 -9.376 1.00 0.00 18 LEU A N 3
ATOM 2573 C CA . LEU A 1 18 ? -15.910 -0.645 -10.245 1.00 0.00 18 LEU A CA 3
ATOM 2574 C C . LEU A 1 18 ? -14.556 -1.308 -9.982 1.00 0.00 18 LEU A C 3
ATOM 2575 O O . LEU A 1 18 ? -13.617 -0.652 -9.534 1.00 0.00 18 LEU A O 3
ATOM 2591 N N . ALA A 1 19 ? -14.499 -2.600 -10.271 1.00 0.00 19 ALA A N 3
ATOM 2592 C CA . ALA A 1 19 ? -13.276 -3.358 -10.071 1.00 0.00 19 ALA A CA 3
ATOM 2593 C C . ALA A 1 19 ? -13.203 -4.481 -11.107 1.00 0.00 19 ALA A C 3
ATOM 2594 O O . ALA A 1 19 ? -14.022 -4.541 -12.023 1.00 0.00 19 ALA A O 3
ATOM 2601 N N . GLU A 1 20 ? -12.214 -5.345 -10.928 1.00 0.00 20 GLU A N 3
ATOM 2602 C CA . GLU A 1 20 ? -12.023 -6.463 -11.836 1.00 0.00 20 GLU A CA 3
ATOM 2603 C C . GLU A 1 20 ? -11.325 -5.995 -13.115 1.00 0.00 20 GLU A C 3
ATOM 2604 O O . GLU A 1 20 ? -11.151 -4.797 -13.329 1.00 0.00 20 GLU A O 3
ATOM 2616 N N . GLU A 1 21 ? -10.944 -6.966 -13.932 1.00 0.00 21 GLU A N 3
ATOM 2617 C CA . GLU A 1 21 ? -10.268 -6.669 -15.184 1.00 0.00 21 GLU A CA 3
ATOM 2618 C C . GLU A 1 21 ? -9.282 -5.515 -14.994 1.00 0.00 21 GLU A C 3
ATOM 2619 O O . GLU A 1 21 ? -9.056 -4.730 -15.913 1.00 0.00 21 GLU A O 3
ATOM 2631 N N . LYS A 1 22 ? -8.721 -5.450 -13.795 1.00 0.00 22 LYS A N 3
ATOM 2632 C CA . LYS A 1 22 ? -7.763 -4.405 -13.473 1.00 0.00 22 LYS A CA 3
ATOM 2633 C C . LYS A 1 22 ? -6.619 -4.437 -14.488 1.00 0.00 22 LYS A C 3
ATOM 2634 O O . LYS A 1 22 ? -6.399 -5.451 -15.150 1.00 0.00 22 LYS A O 3
ATOM 2653 N N . LEU A 1 23 ? -5.921 -3.315 -14.580 1.00 0.00 23 LEU A N 3
ATOM 2654 C CA . LEU A 1 23 ? -4.805 -3.201 -15.504 1.00 0.00 23 LEU A CA 3
ATOM 2655 C C . LEU A 1 23 ? -3.628 -4.025 -14.978 1.00 0.00 23 LEU A C 3
ATOM 2656 O O . LEU A 1 23 ? -3.539 -4.295 -13.781 1.00 0.00 23 LEU A O 3
ATOM 2672 N N . PRO A 1 24 ? -2.730 -4.413 -15.923 1.00 0.00 24 PRO A N 3
ATOM 2673 C CA . PRO A 1 24 ? -1.562 -5.200 -15.568 1.00 0.00 24 PRO A CA 3
ATOM 2674 C C . PRO A 1 24 ? -0.509 -4.336 -14.872 1.00 0.00 24 PRO A C 3
ATOM 2675 O O . PRO A 1 24 ? -0.631 -3.112 -14.834 1.00 0.00 24 PRO A O 3
ATOM 2686 N N . MET A 1 25 ? 0.502 -5.006 -14.338 1.00 0.00 25 MET A N 3
ATOM 2687 C CA . MET A 1 25 ? 1.576 -4.314 -13.645 1.00 0.00 25 MET A CA 3
ATOM 2688 C C . MET A 1 25 ? 1.985 -3.045 -14.396 1.00 0.00 25 MET A C 3
ATOM 2689 O O . MET A 1 25 ? 1.998 -3.024 -15.626 1.00 0.00 25 MET A O 3
ATOM 2703 N N . THR A 1 26 ? 2.309 -2.018 -13.625 1.00 0.00 26 THR A N 3
ATOM 2704 C CA . THR A 1 26 ? 2.717 -0.748 -14.201 1.00 0.00 26 THR A CA 3
ATOM 2705 C C . THR A 1 26 ? 3.929 -0.189 -13.455 1.00 0.00 26 THR A C 3
ATOM 2706 O O . THR A 1 26 ? 4.903 0.236 -14.075 1.00 0.00 26 THR A O 3
ATOM 2717 N N . LEU A 1 27 ? 3.830 -0.206 -12.134 1.00 0.00 27 LEU A N 3
ATOM 2718 C CA . LEU A 1 27 ? 4.907 0.294 -11.296 1.00 0.00 27 LEU A CA 3
ATOM 2719 C C . LEU A 1 27 ? 5.761 -0.880 -10.815 1.00 0.00 27 LEU A C 3
ATOM 2720 O O . LEU A 1 27 ? 5.231 -1.919 -10.423 1.00 0.00 27 LEU A O 3
ATOM 2736 N N . SER A 1 28 ? 7.070 -0.677 -10.861 1.00 0.00 28 SER A N 3
ATOM 2737 C CA . SER A 1 28 ? 8.003 -1.706 -10.434 1.00 0.00 28 SER A CA 3
ATOM 2738 C C . SER A 1 28 ? 8.153 -1.678 -8.912 1.00 0.00 28 SER A C 3
ATOM 2739 O O . SER A 1 28 ? 7.759 -0.710 -8.263 1.00 0.00 28 SER A O 3
ATOM 2747 N N . ARG A 1 29 ? 8.723 -2.752 -8.386 1.00 0.00 29 ARG A N 3
ATOM 2748 C CA . ARG A 1 29 ? 8.930 -2.863 -6.952 1.00 0.00 29 ARG A CA 3
ATOM 2749 C C . ARG A 1 29 ? 9.386 -1.521 -6.376 1.00 0.00 29 ARG A C 3
ATOM 2750 O O . ARG A 1 29 ? 8.761 -0.990 -5.460 1.00 0.00 29 ARG A O 3
ATOM 2771 N N . GLN A 1 30 ? 10.473 -1.011 -6.937 1.00 0.00 30 GLN A N 3
ATOM 2772 C CA . GLN A 1 30 ? 11.020 0.259 -6.491 1.00 0.00 30 GLN A CA 3
ATOM 2773 C C . GLN A 1 30 ? 9.980 1.370 -6.650 1.00 0.00 30 GLN A C 3
ATOM 2774 O O . GLN A 1 30 ? 9.812 2.200 -5.758 1.00 0.00 30 GLN A O 3
ATOM 2788 N N . GLU A 1 31 ? 9.309 1.350 -7.793 1.00 0.00 31 GLU A N 3
ATOM 2789 C CA . GLU A 1 31 ? 8.291 2.346 -8.080 1.00 0.00 31 GLU A CA 3
ATOM 2790 C C . GLU A 1 31 ? 7.175 2.280 -7.036 1.00 0.00 31 GLU A C 3
ATOM 2791 O O . GLU A 1 31 ? 6.477 3.266 -6.804 1.00 0.00 31 GLU A O 3
ATOM 2803 N N . VAL A 1 32 ? 7.040 1.108 -6.433 1.00 0.00 32 VAL A N 3
ATOM 2804 C CA . VAL A 1 32 ? 6.021 0.901 -5.418 1.00 0.00 32 VAL A CA 3
ATOM 2805 C C . VAL A 1 32 ? 6.628 1.140 -4.035 1.00 0.00 32 VAL A C 3
ATOM 2806 O O . VAL A 1 32 ? 5.945 1.608 -3.125 1.00 0.00 32 VAL A O 3
ATOM 2819 N N . ILE A 1 33 ? 7.906 0.808 -3.919 1.00 0.00 33 ILE A N 3
ATOM 2820 C CA . ILE A 1 33 ? 8.613 0.981 -2.662 1.00 0.00 33 ILE A CA 3
ATOM 2821 C C . ILE A 1 33 ? 8.759 2.474 -2.365 1.00 0.00 33 ILE A C 3
ATOM 2822 O O . ILE A 1 33 ? 8.640 2.897 -1.216 1.00 0.00 33 ILE A O 3
ATOM 2838 N N . ARG A 1 34 ? 9.015 3.233 -3.421 1.00 0.00 34 ARG A N 3
ATOM 2839 C CA . ARG A 1 34 ? 9.178 4.670 -3.288 1.00 0.00 34 ARG A CA 3
ATOM 2840 C C . ARG A 1 34 ? 7.996 5.270 -2.523 1.00 0.00 34 ARG A C 3
ATOM 2841 O O . ARG A 1 34 ? 8.156 5.744 -1.399 1.00 0.00 34 ARG A O 3
ATOM 2862 N N . ARG A 1 35 ? 6.837 5.231 -3.163 1.00 0.00 35 ARG A N 3
ATOM 2863 C CA . ARG A 1 35 ? 5.629 5.765 -2.558 1.00 0.00 35 ARG A CA 3
ATOM 2864 C C . ARG A 1 35 ? 5.436 5.182 -1.156 1.00 0.00 35 ARG A C 3
ATOM 2865 O O . ARG A 1 35 ? 5.419 5.918 -0.171 1.00 0.00 35 ARG A O 3
ATOM 2886 N N . LEU A 1 36 ? 5.294 3.865 -1.112 1.00 0.00 36 LEU A N 3
ATOM 2887 C CA . LEU A 1 36 ? 5.103 3.175 0.152 1.00 0.00 36 LEU A CA 3
ATOM 2888 C C . LEU A 1 36 ? 6.017 3.795 1.210 1.00 0.00 36 LEU A C 3
ATOM 2889 O O . LEU A 1 36 ? 5.542 4.325 2.213 1.00 0.00 36 LEU A O 3
ATOM 2905 N N . ARG A 1 37 ? 7.313 3.708 0.951 1.00 0.00 37 ARG A N 3
ATOM 2906 C CA . ARG A 1 37 ? 8.299 4.254 1.868 1.00 0.00 37 ARG A CA 3
ATOM 2907 C C . ARG A 1 37 ? 7.912 5.677 2.278 1.00 0.00 37 ARG A C 3
ATOM 2908 O O . ARG A 1 37 ? 7.820 5.981 3.466 1.00 0.00 37 ARG A O 3
ATOM 2929 N N . GLU A 1 38 ? 7.696 6.510 1.271 1.00 0.00 38 GLU A N 3
ATOM 2930 C CA . GLU A 1 38 ? 7.321 7.893 1.512 1.00 0.00 38 GLU A CA 3
ATOM 2931 C C . GLU A 1 38 ? 6.023 7.958 2.319 1.00 0.00 38 GLU A C 3
ATOM 2932 O O . GLU A 1 38 ? 5.777 8.933 3.028 1.00 0.00 38 GLU A O 3
ATOM 2944 N N . ARG A 1 39 ? 5.227 6.908 2.186 1.00 0.00 39 ARG A N 3
ATOM 2945 C CA . ARG A 1 39 ? 3.960 6.834 2.894 1.00 0.00 39 ARG A CA 3
ATOM 2946 C C . ARG A 1 39 ? 4.159 6.198 4.272 1.00 0.00 39 ARG A C 3
ATOM 2947 O O . ARG A 1 39 ? 3.266 6.245 5.116 1.00 0.00 39 ARG A O 3
ATOM 2968 N N . GLY A 1 40 ? 5.337 5.619 4.457 1.00 0.00 40 GLY A N 3
ATOM 2969 C CA . GLY A 1 40 ? 5.664 4.975 5.717 1.00 0.00 40 GLY A CA 3
ATOM 2970 C C . GLY A 1 40 ? 5.132 3.541 5.755 1.00 0.00 40 GLY A C 3
ATOM 2971 O O . GLY A 1 40 ? 5.175 2.887 6.795 1.00 0.00 40 GLY A O 3
ATOM 2975 N N . GLU A 1 41 ? 4.643 3.095 4.607 1.00 0.00 41 GLU A N 3
ATOM 2976 C CA . GLU A 1 41 ? 4.103 1.751 4.496 1.00 0.00 41 GLU A CA 3
ATOM 2977 C C . GLU A 1 41 ? 5.238 0.729 4.407 1.00 0.00 41 GLU A C 3
ATOM 2978 O O . GLU A 1 41 ? 6.352 1.066 4.008 1.00 0.00 41 GLU A O 3
ATOM 2990 N N . PRO A 1 42 ? 4.908 -0.532 4.795 1.00 0.00 42 PRO A N 3
ATOM 2991 C CA . PRO A 1 42 ? 5.887 -1.606 4.763 1.00 0.00 42 PRO A CA 3
ATOM 2992 C C . PRO A 1 42 ? 6.139 -2.075 3.329 1.00 0.00 42 PRO A C 3
ATOM 2993 O O . PRO A 1 42 ? 5.227 -2.562 2.662 1.00 0.00 42 PRO A O 3
ATOM 3004 N N . ILE A 1 43 ? 7.380 -1.913 2.896 1.00 0.00 43 ILE A N 3
ATOM 3005 C CA . ILE A 1 43 ? 7.763 -2.315 1.553 1.00 0.00 43 ILE A CA 3
ATOM 3006 C C . ILE A 1 43 ? 7.459 -3.802 1.364 1.00 0.00 43 ILE A C 3
ATOM 3007 O O . ILE A 1 43 ? 7.185 -4.246 0.250 1.00 0.00 43 ILE A O 3
ATOM 3023 N N . ARG A 1 44 ? 7.517 -4.530 2.469 1.00 0.00 44 ARG A N 3
ATOM 3024 C CA . ARG A 1 44 ? 7.250 -5.959 2.438 1.00 0.00 44 ARG A CA 3
ATOM 3025 C C . ARG A 1 44 ? 6.459 -6.377 3.679 1.00 0.00 44 ARG A C 3
ATOM 3026 O O . ARG A 1 44 ? 7.013 -6.460 4.774 1.00 0.00 44 ARG A O 3
ATOM 3047 N N . LEU A 1 45 ? 5.176 -6.631 3.466 1.00 0.00 45 LEU A N 3
ATOM 3048 C CA . LEU A 1 45 ? 4.303 -7.040 4.553 1.00 0.00 45 LEU A CA 3
ATOM 3049 C C . LEU A 1 45 ? 4.641 -8.475 4.961 1.00 0.00 45 LEU A C 3
ATOM 3050 O O . LEU A 1 45 ? 5.318 -8.696 5.964 1.00 0.00 45 LEU A O 3
ATOM 3066 N N . PHE A 1 46 ? 4.154 -9.413 4.163 1.00 0.00 46 PHE A N 3
ATOM 3067 C CA . PHE A 1 46 ? 4.396 -10.821 4.429 1.00 0.00 46 PHE A CA 3
ATOM 3068 C C . PHE A 1 46 ? 4.317 -11.643 3.141 1.00 0.00 46 PHE A C 3
ATOM 3069 O O . PHE A 1 46 ? 3.245 -12.115 2.765 1.00 0.00 46 PHE A O 3
ATOM 3086 N N . GLY A 1 47 ? 5.467 -11.790 2.499 1.00 0.00 47 GLY A N 3
ATOM 3087 C CA . GLY A 1 47 ? 5.543 -12.547 1.261 1.00 0.00 47 GLY A CA 3
ATOM 3088 C C . GLY A 1 47 ? 4.791 -11.834 0.136 1.00 0.00 47 GLY A C 3
ATOM 3089 O O . GLY A 1 47 ? 4.273 -12.478 -0.775 1.00 0.00 47 GLY A O 3
ATOM 3093 N N . GLU A 1 48 ? 4.755 -10.513 0.236 1.00 0.00 48 GLU A N 3
ATOM 3094 C CA . GLU A 1 48 ? 4.075 -9.705 -0.762 1.00 0.00 48 GLU A CA 3
ATOM 3095 C C . GLU A 1 48 ? 4.924 -9.604 -2.031 1.00 0.00 48 GLU A C 3
ATOM 3096 O O . GLU A 1 48 ? 5.995 -9.000 -2.019 1.00 0.00 48 GLU A O 3
ATOM 3108 N N . THR A 1 49 ? 4.414 -10.206 -3.096 1.00 0.00 49 THR A N 3
ATOM 3109 C CA . THR A 1 49 ? 5.112 -10.191 -4.370 1.00 0.00 49 THR A CA 3
ATOM 3110 C C . THR A 1 49 ? 4.992 -8.815 -5.028 1.00 0.00 49 THR A C 3
ATOM 3111 O O . THR A 1 49 ? 4.122 -8.024 -4.666 1.00 0.00 49 THR A O 3
ATOM 3122 N N . ASP A 1 50 ? 5.877 -8.573 -5.984 1.00 0.00 50 ASP A N 3
ATOM 3123 C CA . ASP A 1 50 ? 5.881 -7.306 -6.696 1.00 0.00 50 ASP A CA 3
ATOM 3124 C C . ASP A 1 50 ? 4.439 -6.886 -6.989 1.00 0.00 50 ASP A C 3
ATOM 3125 O O . ASP A 1 50 ? 4.065 -5.737 -6.763 1.00 0.00 50 ASP A O 3
ATOM 3134 N N . TYR A 1 51 ? 3.669 -7.841 -7.490 1.00 0.00 51 TYR A N 3
ATOM 3135 C CA . TYR A 1 51 ? 2.277 -7.585 -7.817 1.00 0.00 51 TYR A CA 3
ATOM 3136 C C . TYR A 1 51 ? 1.493 -7.152 -6.577 1.00 0.00 51 TYR A C 3
ATOM 3137 O O . TYR A 1 51 ? 0.868 -6.092 -6.572 1.00 0.00 51 TYR A O 3
ATOM 3155 N N . ASP A 1 52 ? 1.551 -7.994 -5.555 1.00 0.00 52 ASP A N 3
ATOM 3156 C CA . ASP A 1 52 ? 0.855 -7.711 -4.312 1.00 0.00 52 ASP A CA 3
ATOM 3157 C C . ASP A 1 52 ? 1.298 -6.345 -3.783 1.00 0.00 52 ASP A C 3
ATOM 3158 O O . ASP A 1 52 ? 0.467 -5.475 -3.528 1.00 0.00 52 ASP A O 3
ATOM 3167 N N . ALA A 1 53 ? 2.606 -6.200 -3.634 1.00 0.00 53 ALA A N 3
ATOM 3168 C CA . ALA A 1 53 ? 3.170 -4.956 -3.140 1.00 0.00 53 ALA A CA 3
ATOM 3169 C C . ALA A 1 53 ? 2.742 -3.808 -4.057 1.00 0.00 53 ALA A C 3
ATOM 3170 O O . ALA A 1 53 ? 2.451 -2.709 -3.588 1.00 0.00 53 ALA A O 3
ATOM 3177 N N . PHE A 1 54 ? 2.718 -4.103 -5.349 1.00 0.00 54 PHE A N 3
ATOM 3178 C CA . PHE A 1 54 ? 2.331 -3.109 -6.336 1.00 0.00 54 PHE A CA 3
ATOM 3179 C C . PHE A 1 54 ? 0.858 -2.725 -6.179 1.00 0.00 54 PHE A C 3
ATOM 3180 O O . PHE A 1 54 ? 0.541 -1.570 -5.898 1.00 0.00 54 PHE A O 3
ATOM 3197 N N . GLN A 1 55 ? -0.002 -3.715 -6.367 1.00 0.00 55 GLN A N 3
ATOM 3198 C CA . GLN A 1 55 ? -1.433 -3.495 -6.251 1.00 0.00 55 GLN A CA 3
ATOM 3199 C C . GLN A 1 55 ? -1.755 -2.781 -4.936 1.00 0.00 55 GLN A C 3
ATOM 3200 O O . GLN A 1 55 ? -2.658 -1.948 -4.883 1.00 0.00 55 GLN A O 3
ATOM 3214 N N . ARG A 1 56 ? -0.998 -3.134 -3.907 1.00 0.00 56 ARG A N 3
ATOM 3215 C CA . ARG A 1 56 ? -1.192 -2.538 -2.597 1.00 0.00 56 ARG A CA 3
ATOM 3216 C C . ARG A 1 56 ? -1.020 -1.019 -2.674 1.00 0.00 56 ARG A C 3
ATOM 3217 O O . ARG A 1 56 ? -1.956 -0.270 -2.400 1.00 0.00 56 ARG A O 3
ATOM 3238 N N . LEU A 1 57 ? 0.184 -0.610 -3.049 1.00 0.00 57 LEU A N 3
ATOM 3239 C CA . LEU A 1 57 ? 0.490 0.805 -3.166 1.00 0.00 57 LEU A CA 3
ATOM 3240 C C . LEU A 1 57 ? -0.471 1.450 -4.167 1.00 0.00 57 LEU A C 3
ATOM 3241 O O . LEU A 1 57 ? -1.078 2.479 -3.875 1.00 0.00 57 LEU A O 3
ATOM 3257 N N . ARG A 1 58 ? -0.578 0.818 -5.326 1.00 0.00 58 ARG A N 3
ATOM 3258 C CA . ARG A 1 58 ? -1.455 1.317 -6.372 1.00 0.00 58 ARG A CA 3
ATOM 3259 C C . ARG A 1 58 ? -2.817 1.696 -5.787 1.00 0.00 58 ARG A C 3
ATOM 3260 O O . ARG A 1 58 ? -3.527 2.529 -6.348 1.00 0.00 58 ARG A O 3
ATOM 3281 N N . LYS A 1 59 ? -3.140 1.066 -4.667 1.00 0.00 59 LYS A N 3
ATOM 3282 C CA . LYS A 1 59 ? -4.404 1.328 -4.000 1.00 0.00 59 LYS A CA 3
ATOM 3283 C C . LYS A 1 59 ? -4.207 2.429 -2.957 1.00 0.00 59 LYS A C 3
ATOM 3284 O O . LYS A 1 59 ? -5.097 3.250 -2.739 1.00 0.00 59 LYS A O 3
ATOM 3303 N N . ILE A 1 60 ? -3.035 2.411 -2.338 1.00 0.00 60 ILE A N 3
ATOM 3304 C CA . ILE A 1 60 ? -2.710 3.399 -1.323 1.00 0.00 60 ILE A CA 3
ATOM 3305 C C . ILE A 1 60 ? -2.735 4.795 -1.949 1.00 0.00 60 ILE A C 3
ATOM 3306 O O . ILE A 1 60 ? -3.300 5.725 -1.377 1.00 0.00 60 ILE A O 3
ATOM 3322 N N . GLU A 1 61 ? -2.114 4.896 -3.115 1.00 0.00 61 GLU A N 3
ATOM 3323 C CA . GLU A 1 61 ? -2.057 6.163 -3.824 1.00 0.00 61 GLU A CA 3
ATOM 3324 C C . GLU A 1 61 ? -3.458 6.764 -3.950 1.00 0.00 61 GLU A C 3
ATOM 3325 O O . GLU A 1 61 ? -3.614 7.984 -3.988 1.00 0.00 61 GLU A O 3
ATOM 3337 N N . ILE A 1 62 ? -4.444 5.880 -4.011 1.00 0.00 62 ILE A N 3
ATOM 3338 C CA . ILE A 1 62 ? -5.827 6.308 -4.132 1.00 0.00 62 ILE A CA 3
ATOM 3339 C C . ILE A 1 62 ? -6.343 6.744 -2.759 1.00 0.00 62 ILE A C 3
ATOM 3340 O O . ILE A 1 62 ? -6.891 7.836 -2.616 1.00 0.00 62 ILE A O 3
ATOM 3356 N N . LEU A 1 63 ? -6.150 5.868 -1.784 1.00 0.00 63 LEU A N 3
ATOM 3357 C CA . LEU A 1 63 ? -6.589 6.148 -0.428 1.00 0.00 63 LEU A CA 3
ATOM 3358 C C . LEU A 1 63 ? -6.016 7.495 0.021 1.00 0.00 63 LEU A C 3
ATOM 3359 O O . LEU A 1 63 ? -6.758 8.459 0.202 1.00 0.00 63 LEU A O 3
ATOM 3375 N N . THR A 1 64 ? -4.702 7.517 0.186 1.00 0.00 64 THR A N 3
ATOM 3376 C CA . THR A 1 64 ? -4.022 8.729 0.610 1.00 0.00 64 THR A CA 3
ATOM 3377 C C . THR A 1 64 ? -4.653 9.955 -0.053 1.00 0.00 64 THR A C 3
ATOM 3378 O O . THR A 1 64 ? -5.116 9.880 -1.190 1.00 0.00 64 THR A O 3
ATOM 3389 N N . PRO A 1 65 ? -4.650 11.084 0.704 1.00 0.00 65 PRO A N 3
ATOM 3390 C CA . PRO A 1 65 ? -5.216 12.324 0.202 1.00 0.00 65 PRO A CA 3
ATOM 3391 C C . PRO A 1 65 ? -4.289 12.972 -0.829 1.00 0.00 65 PRO A C 3
ATOM 3392 O O . PRO A 1 65 ? -4.652 13.108 -1.996 1.00 0.00 65 PRO A O 3
ATOM 3403 N N . GLU A 1 66 ? -3.111 13.355 -0.360 1.00 0.00 66 GLU A N 3
ATOM 3404 C CA . GLU A 1 66 ? -2.129 13.985 -1.226 1.00 0.00 66 GLU A CA 3
ATOM 3405 C C . GLU A 1 66 ? -2.628 15.357 -1.683 1.00 0.00 66 GLU A C 3
ATOM 3406 O O . GLU A 1 66 ? -3.116 15.502 -2.803 1.00 0.00 66 GLU A O 3
ATOM 3418 N N . VAL A 1 67 ? -2.489 16.329 -0.793 1.00 0.00 67 VAL A N 3
ATOM 3419 C CA . VAL A 1 67 ? -2.920 17.684 -1.092 1.00 0.00 67 VAL A CA 3
ATOM 3420 C C . VAL A 1 67 ? -4.273 17.639 -1.805 1.00 0.00 67 VAL A C 3
ATOM 3421 O O . VAL A 1 67 ? -4.442 18.244 -2.863 1.00 0.00 67 VAL A O 3
ATOM 3434 N N . ASN A 1 68 ? -5.203 16.917 -1.197 1.00 0.00 68 ASN A N 3
ATOM 3435 C CA . ASN A 1 68 ? -6.536 16.786 -1.760 1.00 0.00 68 ASN A CA 3
ATOM 3436 C C . ASN A 1 68 ? -7.435 17.885 -1.193 1.00 0.00 68 ASN A C 3
ATOM 3437 O O . ASN A 1 68 ? -7.244 18.327 -0.061 1.00 0.00 68 ASN A O 3
ATOM 3448 N N . LYS A 1 69 ? -8.398 18.296 -2.005 1.00 0.00 69 LYS A N 3
ATOM 3449 C CA . LYS A 1 69 ? -9.328 19.336 -1.598 1.00 0.00 69 LYS A CA 3
ATOM 3450 C C . LYS A 1 69 ? -10.660 18.696 -1.203 1.00 0.00 69 LYS A C 3
ATOM 3451 O O . LYS A 1 69 ? -11.581 18.618 -2.015 1.00 0.00 69 LYS A O 3
ATOM 3470 N N . GLY A 1 70 ? -10.721 18.255 0.045 1.00 0.00 70 GLY A N 3
ATOM 3471 C CA . GLY A 1 70 ? -11.925 17.625 0.558 1.00 0.00 70 GLY A CA 3
ATOM 3472 C C . GLY A 1 70 ? -11.899 17.554 2.086 1.00 0.00 70 GLY A C 3
ATOM 3473 O O . GLY A 1 70 ? -11.442 18.486 2.747 1.00 0.00 70 GLY A O 3
ATOM 3477 N N . SER A 1 71 ? -12.394 16.439 2.604 1.00 0.00 71 SER A N 3
ATOM 3478 C CA . SER A 1 71 ? -12.432 16.235 4.042 1.00 0.00 71 SER A CA 3
ATOM 3479 C C . SER A 1 71 ? -11.407 15.174 4.448 1.00 0.00 71 SER A C 3
ATOM 3480 O O . SER A 1 71 ? -11.731 13.990 4.525 1.00 0.00 71 SER A O 3
ATOM 3488 N N . GLY A 1 72 ? -10.191 15.637 4.695 1.00 0.00 72 GLY A N 3
ATOM 3489 C CA . GLY A 1 72 ? -9.116 14.743 5.091 1.00 0.00 72 GLY A CA 3
ATOM 3490 C C . GLY A 1 72 ? -8.161 15.431 6.068 1.00 0.00 72 GLY A C 3
ATOM 3491 O O . GLY A 1 72 ? -8.583 16.260 6.874 1.00 0.00 72 GLY A O 3
ATOM 3495 N N . PRO A 1 73 ? -6.859 15.054 5.962 1.00 0.00 73 PRO A N 3
ATOM 3496 C CA . PRO A 1 73 ? -5.841 15.626 6.827 1.00 0.00 73 PRO A CA 3
ATOM 3497 C C . PRO A 1 73 ? -5.498 17.054 6.399 1.00 0.00 73 PRO A C 3
ATOM 3498 O O . PRO A 1 73 ? -5.196 17.901 7.238 1.00 0.00 73 PRO A O 3
ATOM 3509 N N . SER A 1 74 ? -5.555 17.277 5.095 1.00 0.00 74 SER A N 3
ATOM 3510 C CA . SER A 1 74 ? -5.254 18.588 4.545 1.00 0.00 74 SER A CA 3
ATOM 3511 C C . SER A 1 74 ? -3.904 19.078 5.072 1.00 0.00 74 SER A C 3
ATOM 3512 O O . SER A 1 74 ? -3.823 19.624 6.171 1.00 0.00 74 SER A O 3
ATOM 3520 N N . SER A 1 75 ? -2.877 18.866 4.262 1.00 0.00 75 SER A N 3
ATOM 3521 C CA . SER A 1 75 ? -1.534 19.280 4.633 1.00 0.00 75 SER A CA 3
ATOM 3522 C C . SER A 1 75 ? -0.808 19.853 3.414 1.00 0.00 75 SER A C 3
ATOM 3523 O O . SER A 1 75 ? 0.027 19.180 2.811 1.00 0.00 75 SER A O 3
ATOM 3531 N N . GLY A 1 76 ? -1.152 21.090 3.088 1.00 0.00 76 GLY A N 3
ATOM 3532 C CA . GLY A 1 76 ? -0.544 21.762 1.952 1.00 0.00 76 GLY A CA 3
ATOM 3533 C C . GLY A 1 76 ? -1.485 22.819 1.372 1.00 0.00 76 GLY A C 3
ATOM 3534 O O . GLY A 1 76 ? -1.924 23.722 2.082 1.00 0.00 76 GLY A O 3
ATOM 3538 N N . GLY A 1 1 ? -43.451 3.944 -17.695 1.00 0.00 1 GLY A N 4
ATOM 3539 C CA . GLY A 1 1 ? -43.775 4.426 -16.363 1.00 0.00 1 GLY A CA 4
ATOM 3540 C C . GLY A 1 1 ? -43.701 5.953 -16.300 1.00 0.00 1 GLY A C 4
ATOM 3541 O O . GLY A 1 1 ? -43.521 6.613 -17.323 1.00 0.00 1 GLY A O 4
ATOM 3545 N N . SER A 1 2 ? -43.843 6.471 -15.089 1.00 0.00 2 SER A N 4
ATOM 3546 C CA . SER A 1 2 ? -43.794 7.908 -14.879 1.00 0.00 2 SER A CA 4
ATOM 3547 C C . SER A 1 2 ? -43.703 8.216 -13.383 1.00 0.00 2 SER A C 4
ATOM 3548 O O . SER A 1 2 ? -44.064 7.384 -12.552 1.00 0.00 2 SER A O 4
ATOM 3556 N N . SER A 1 3 ? -43.218 9.413 -13.086 1.00 0.00 3 SER A N 4
ATOM 3557 C CA . SER A 1 3 ? -43.075 9.840 -11.705 1.00 0.00 3 SER A CA 4
ATOM 3558 C C . SER A 1 3 ? -42.575 11.285 -11.653 1.00 0.00 3 SER A C 4
ATOM 3559 O O . SER A 1 3 ? -42.062 11.804 -12.644 1.00 0.00 3 SER A O 4
ATOM 3567 N N . GLY A 1 4 ? -42.742 11.895 -10.489 1.00 0.00 4 GLY A N 4
ATOM 3568 C CA . GLY A 1 4 ? -42.314 13.270 -10.295 1.00 0.00 4 GLY A CA 4
ATOM 3569 C C . GLY A 1 4 ? -42.043 13.557 -8.817 1.00 0.00 4 GLY A C 4
ATOM 3570 O O . GLY A 1 4 ? -42.254 12.695 -7.965 1.00 0.00 4 GLY A O 4
ATOM 3574 N N . SER A 1 5 ? -41.580 14.771 -8.558 1.00 0.00 5 SER A N 4
ATOM 3575 C CA . SER A 1 5 ? -41.278 15.182 -7.198 1.00 0.00 5 SER A CA 4
ATOM 3576 C C . SER A 1 5 ? -40.853 16.652 -7.178 1.00 0.00 5 SER A C 4
ATOM 3577 O O . SER A 1 5 ? -40.344 17.168 -8.171 1.00 0.00 5 SER A O 4
ATOM 3585 N N . SER A 1 6 ? -41.078 17.284 -6.036 1.00 0.00 6 SER A N 4
ATOM 3586 C CA . SER A 1 6 ? -40.725 18.684 -5.873 1.00 0.00 6 SER A CA 4
ATOM 3587 C C . SER A 1 6 ? -39.614 18.826 -4.831 1.00 0.00 6 SER A C 4
ATOM 3588 O O . SER A 1 6 ? -39.805 18.490 -3.664 1.00 0.00 6 SER A O 4
ATOM 3596 N N . GLY A 1 7 ? -38.475 19.325 -5.291 1.00 0.00 7 GLY A N 4
ATOM 3597 C CA . GLY A 1 7 ? -37.333 19.515 -4.414 1.00 0.00 7 GLY A CA 4
ATOM 3598 C C . GLY A 1 7 ? -36.337 20.508 -5.017 1.00 0.00 7 GLY A C 4
ATOM 3599 O O . GLY A 1 7 ? -36.451 20.873 -6.187 1.00 0.00 7 GLY A O 4
ATOM 3603 N N . THR A 1 8 ? -35.385 20.917 -4.193 1.00 0.00 8 THR A N 4
ATOM 3604 C CA . THR A 1 8 ? -34.370 21.860 -4.630 1.00 0.00 8 THR A CA 4
ATOM 3605 C C . THR A 1 8 ? -32.999 21.461 -4.082 1.00 0.00 8 THR A C 4
ATOM 3606 O O . THR A 1 8 ? -32.389 22.209 -3.320 1.00 0.00 8 THR A O 4
ATOM 3617 N N . SER A 1 9 ? -32.554 20.282 -4.492 1.00 0.00 9 SER A N 4
ATOM 3618 C CA . SER A 1 9 ? -31.265 19.774 -4.052 1.00 0.00 9 SER A CA 4
ATOM 3619 C C . SER A 1 9 ? -30.442 19.321 -5.258 1.00 0.00 9 SER A C 4
ATOM 3620 O O . SER A 1 9 ? -30.963 19.217 -6.367 1.00 0.00 9 SER A O 4
ATOM 3628 N N . SER A 1 10 ? -29.168 19.063 -5.002 1.00 0.00 10 SER A N 4
ATOM 3629 C CA . SER A 1 10 ? -28.266 18.623 -6.053 1.00 0.00 10 SER A CA 4
ATOM 3630 C C . SER A 1 10 ? -27.839 17.175 -5.804 1.00 0.00 10 SER A C 4
ATOM 3631 O O . SER A 1 10 ? -28.105 16.296 -6.624 1.00 0.00 10 SER A O 4
ATOM 3639 N N . ASN A 1 11 ? -27.186 16.970 -4.670 1.00 0.00 11 ASN A N 4
ATOM 3640 C CA . ASN A 1 11 ? -26.720 15.644 -4.304 1.00 0.00 11 ASN A CA 4
ATOM 3641 C C . ASN A 1 11 ? -25.760 15.130 -5.379 1.00 0.00 11 ASN A C 4
ATOM 3642 O O . ASN A 1 11 ? -26.191 14.560 -6.380 1.00 0.00 11 ASN A O 4
ATOM 3653 N N . PRO A 1 12 ? -24.442 15.357 -5.128 1.00 0.00 12 PRO A N 4
ATOM 3654 C CA . PRO A 1 12 ? -23.418 14.923 -6.063 1.00 0.00 12 PRO A CA 4
ATOM 3655 C C . PRO A 1 12 ? -23.208 13.410 -5.984 1.00 0.00 12 PRO A C 4
ATOM 3656 O O . PRO A 1 12 ? -23.116 12.737 -7.009 1.00 0.00 12 PRO A O 4
ATOM 3667 N N . VAL A 1 13 ? -23.139 12.918 -4.755 1.00 0.00 13 VAL A N 4
ATOM 3668 C CA . VAL A 1 13 ? -22.942 11.496 -4.528 1.00 0.00 13 VAL A CA 4
ATOM 3669 C C . VAL A 1 13 ? -21.747 11.013 -5.353 1.00 0.00 13 VAL A C 4
ATOM 3670 O O . VAL A 1 13 ? -21.142 11.791 -6.090 1.00 0.00 13 VAL A O 4
ATOM 3683 N N . LEU A 1 14 ? -21.442 9.733 -5.200 1.00 0.00 14 LEU A N 4
ATOM 3684 C CA . LEU A 1 14 ? -20.330 9.138 -5.922 1.00 0.00 14 LEU A CA 4
ATOM 3685 C C . LEU A 1 14 ? -20.501 7.617 -5.949 1.00 0.00 14 LEU A C 4
ATOM 3686 O O . LEU 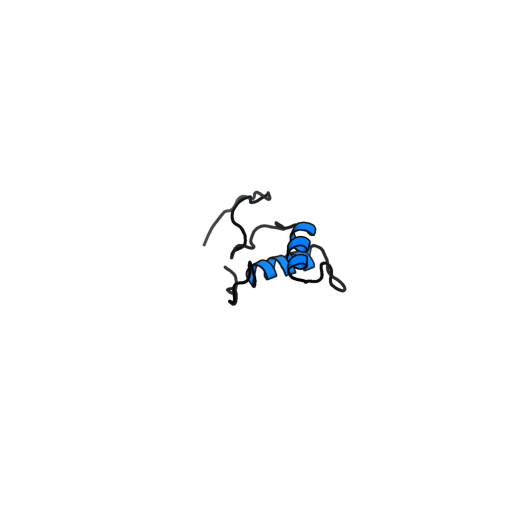A 1 14 ? -20.607 6.982 -4.901 1.00 0.00 14 LEU A O 4
ATOM 3702 N N . GLU A 1 15 ? -20.523 7.078 -7.159 1.00 0.00 15 GLU A N 4
ATOM 3703 C CA . GLU A 1 15 ? -20.679 5.645 -7.337 1.00 0.00 15 GLU A CA 4
ATOM 3704 C C . GLU A 1 15 ? -19.545 4.896 -6.635 1.00 0.00 15 GLU A C 4
ATOM 3705 O O . GLU A 1 15 ? -18.522 5.488 -6.296 1.00 0.00 15 GLU A O 4
ATOM 3717 N N . LEU A 1 16 ? -19.765 3.604 -6.437 1.00 0.00 16 LEU A N 4
ATOM 3718 C CA . LEU A 1 16 ? -18.773 2.768 -5.782 1.00 0.00 16 LEU A CA 4
ATOM 3719 C C . LEU A 1 16 ? -18.422 1.591 -6.693 1.00 0.00 16 LEU A C 4
ATOM 3720 O O . LEU A 1 16 ? -18.305 1.754 -7.907 1.00 0.00 16 LEU A O 4
ATOM 3736 N N . GLU A 1 17 ? -18.263 0.431 -6.074 1.00 0.00 17 GLU A N 4
ATOM 3737 C CA . GLU A 1 17 ? -17.927 -0.774 -6.815 1.00 0.00 17 GLU A CA 4
ATOM 3738 C C . GLU A 1 17 ? -16.786 -0.493 -7.795 1.00 0.00 17 GLU A C 4
ATOM 3739 O O . GLU A 1 17 ? -17.024 -0.255 -8.978 1.00 0.00 17 GLU A O 4
ATOM 3751 N N . LEU A 1 18 ? -15.572 -0.530 -7.266 1.00 0.00 18 LEU A N 4
ATOM 3752 C CA . LEU A 1 18 ? -14.394 -0.283 -8.080 1.00 0.00 18 LEU A CA 4
ATOM 3753 C C . LEU A 1 18 ? -13.757 -1.619 -8.467 1.00 0.00 18 LEU A C 4
ATOM 3754 O O . LEU A 1 18 ? -14.107 -2.661 -7.915 1.00 0.00 18 LEU A O 4
ATOM 3770 N N . ALA A 1 19 ? -12.833 -1.546 -9.414 1.00 0.00 19 ALA A N 4
ATOM 3771 C CA . ALA A 1 19 ? -12.144 -2.736 -9.881 1.00 0.00 19 ALA A CA 4
ATOM 3772 C C . ALA A 1 19 ? -11.182 -2.355 -11.008 1.00 0.00 19 ALA A C 4
ATOM 3773 O O . ALA A 1 19 ? -11.567 -2.333 -12.177 1.00 0.00 19 ALA A O 4
ATOM 3780 N N . GLU A 1 20 ? -9.950 -2.063 -10.618 1.00 0.00 20 GLU A N 4
ATOM 3781 C CA . GLU A 1 20 ? -8.931 -1.683 -11.581 1.00 0.00 20 GLU A CA 4
ATOM 3782 C C . GLU A 1 20 ? -7.873 -2.783 -11.696 1.00 0.00 20 GLU A C 4
ATOM 3783 O O . GLU A 1 20 ? -6.685 -2.529 -11.502 1.00 0.00 20 GLU A O 4
ATOM 3795 N N . GLU A 1 21 ? -8.343 -3.981 -12.009 1.00 0.00 21 GLU A N 4
ATOM 3796 C CA . GLU A 1 21 ? -7.452 -5.120 -12.152 1.00 0.00 21 GLU A CA 4
ATOM 3797 C C . GLU A 1 21 ? -7.039 -5.291 -13.615 1.00 0.00 21 GLU A C 4
ATOM 3798 O O . GLU A 1 21 ? -6.898 -6.414 -14.097 1.00 0.00 21 GLU A O 4
ATOM 3810 N N . LYS A 1 22 ? -6.856 -4.161 -14.281 1.00 0.00 22 LYS A N 4
ATOM 3811 C CA . LYS A 1 22 ? -6.462 -4.171 -15.680 1.00 0.00 22 LYS A CA 4
ATOM 3812 C C . LYS A 1 22 ? -5.065 -3.562 -15.816 1.00 0.00 22 LYS A C 4
ATOM 3813 O O . LYS A 1 22 ? -4.535 -2.997 -14.861 1.00 0.00 22 LYS A O 4
ATOM 3832 N N . LEU A 1 23 ? -4.510 -3.697 -17.011 1.00 0.00 23 LEU A N 4
ATOM 3833 C CA . LEU A 1 23 ? -3.185 -3.167 -17.285 1.00 0.00 23 LEU A CA 4
ATOM 3834 C C . LEU A 1 23 ? -2.167 -3.850 -16.369 1.00 0.00 23 LEU A C 4
ATOM 3835 O O . LEU A 1 23 ? -2.523 -4.343 -15.299 1.00 0.00 23 LEU A O 4
ATOM 3851 N N . PRO A 1 24 ? -0.889 -3.858 -16.834 1.00 0.00 24 PRO A N 4
ATOM 3852 C CA . PRO A 1 24 ? 0.182 -4.472 -16.068 1.00 0.00 24 PRO A CA 4
ATOM 3853 C C . PRO A 1 24 ? 0.582 -3.593 -14.882 1.00 0.00 24 PRO A C 4
ATOM 3854 O O . PRO A 1 24 ? -0.135 -2.658 -14.527 1.00 0.00 24 PRO A O 4
ATOM 3865 N N . MET A 1 25 ? 1.726 -3.924 -14.300 1.00 0.00 25 MET A N 4
ATOM 3866 C CA . MET A 1 25 ? 2.230 -3.176 -13.161 1.00 0.00 25 MET A CA 4
ATOM 3867 C C . MET A 1 25 ? 2.635 -1.759 -13.572 1.00 0.00 25 MET A C 4
ATOM 3868 O O . MET A 1 25 ? 3.820 -1.468 -13.727 1.00 0.00 25 MET A O 4
ATOM 3882 N N . THR A 1 26 ? 1.628 -0.913 -13.735 1.00 0.00 26 THR A N 4
ATOM 3883 C CA . THR A 1 26 ? 1.864 0.466 -14.124 1.00 0.00 26 THR A CA 4
ATOM 3884 C C . THR A 1 26 ? 3.080 1.028 -13.385 1.00 0.00 26 THR A C 4
ATOM 3885 O O . THR A 1 26 ? 3.812 1.856 -13.925 1.00 0.00 26 THR A O 4
ATOM 3896 N N . LEU A 1 27 ? 3.257 0.556 -12.160 1.00 0.00 27 LEU A N 4
ATOM 3897 C CA . LEU A 1 27 ? 4.372 1.001 -11.340 1.00 0.00 27 LEU A CA 4
ATOM 3898 C C . LEU A 1 27 ? 5.321 -0.174 -11.097 1.00 0.00 27 LEU A C 4
ATOM 3899 O O . LEU A 1 27 ? 4.878 -1.301 -10.882 1.00 0.00 27 LEU A O 4
ATOM 3915 N N . SER A 1 28 ? 6.610 0.130 -11.138 1.00 0.00 28 SER A N 4
ATOM 3916 C CA . SER A 1 28 ? 7.626 -0.887 -10.925 1.00 0.00 28 SER A CA 4
ATOM 3917 C C . SER A 1 28 ? 7.935 -1.012 -9.432 1.00 0.00 28 SER A C 4
ATOM 3918 O O . SER A 1 28 ? 7.583 -0.134 -8.646 1.00 0.00 28 SER A O 4
ATOM 3926 N N . ARG A 1 29 ? 8.590 -2.111 -9.086 1.00 0.00 29 ARG A N 4
ATOM 3927 C CA . ARG A 1 29 ? 8.950 -2.363 -7.701 1.00 0.00 29 ARG A CA 4
ATOM 3928 C C . ARG A 1 29 ? 9.341 -1.056 -7.008 1.00 0.00 29 ARG A C 4
ATOM 3929 O O . ARG A 1 29 ? 8.682 -0.629 -6.062 1.00 0.00 29 ARG A O 4
ATOM 3950 N N . GLN A 1 30 ? 10.413 -0.457 -7.507 1.00 0.00 30 GLN A N 4
ATOM 3951 C CA . GLN A 1 30 ? 10.900 0.792 -6.948 1.00 0.00 30 GLN A CA 4
ATOM 3952 C C . GLN A 1 30 ? 9.755 1.800 -6.822 1.00 0.00 30 GLN A C 4
ATOM 3953 O O . GLN A 1 30 ? 9.536 2.365 -5.752 1.00 0.00 30 GLN A O 4
ATOM 3967 N N . GLU A 1 31 ? 9.055 1.993 -7.930 1.00 0.00 31 GLU A N 4
ATOM 3968 C CA . GLU A 1 31 ? 7.938 2.922 -7.957 1.00 0.00 31 GLU A CA 4
ATOM 3969 C C . GLU A 1 31 ? 6.932 2.575 -6.858 1.00 0.00 31 GLU A C 4
ATOM 3970 O O . GLU A 1 31 ? 6.171 3.433 -6.414 1.00 0.00 31 GLU A O 4
ATOM 3982 N N . VAL A 1 32 ? 6.961 1.314 -6.450 1.00 0.00 32 VAL A N 4
ATOM 3983 C CA . VAL A 1 32 ? 6.061 0.843 -5.411 1.00 0.00 32 VAL A CA 4
ATOM 3984 C C . VAL A 1 32 ? 6.769 0.918 -4.057 1.00 0.00 32 VAL A C 4
ATOM 3985 O O . VAL A 1 32 ? 6.120 1.046 -3.020 1.00 0.00 32 VAL A O 4
ATOM 3998 N N . ILE A 1 33 ? 8.090 0.837 -4.110 1.00 0.00 33 ILE A N 4
ATOM 3999 C CA . ILE A 1 33 ? 8.893 0.894 -2.900 1.00 0.00 33 ILE A CA 4
ATOM 4000 C C . ILE A 1 33 ? 8.986 2.345 -2.424 1.00 0.00 33 ILE A C 4
ATOM 4001 O O . ILE A 1 33 ? 8.950 2.611 -1.223 1.00 0.00 33 ILE A O 4
ATOM 4017 N N . ARG A 1 34 ? 9.106 3.245 -3.389 1.00 0.00 34 ARG A N 4
ATOM 4018 C CA . ARG A 1 34 ? 9.205 4.662 -3.083 1.00 0.00 34 ARG A CA 4
ATOM 4019 C C . ARG A 1 34 ? 8.019 5.103 -2.223 1.00 0.00 34 ARG A C 4
ATOM 4020 O O . ARG A 1 34 ? 8.175 5.361 -1.030 1.00 0.00 34 ARG A O 4
ATOM 4041 N N . ARG A 1 35 ? 6.861 5.177 -2.861 1.00 0.00 35 ARG A N 4
ATOM 4042 C CA . ARG A 1 35 ? 5.649 5.583 -2.169 1.00 0.00 35 ARG A CA 4
ATOM 4043 C C . ARG A 1 35 ? 5.535 4.855 -0.828 1.00 0.00 35 ARG A C 4
ATOM 4044 O O . ARG A 1 35 ? 5.590 5.482 0.229 1.00 0.00 35 ARG A O 4
ATOM 4065 N N . LEU A 1 36 ? 5.378 3.543 -0.914 1.00 0.00 36 LEU A N 4
ATOM 4066 C CA . LEU A 1 36 ? 5.256 2.723 0.279 1.00 0.00 36 LEU A CA 4
ATOM 4067 C C . LEU A 1 36 ? 6.226 3.236 1.346 1.00 0.00 36 LEU A C 4
ATOM 4068 O O . LEU A 1 36 ? 5.861 3.357 2.514 1.00 0.00 36 LEU A O 4
ATOM 4084 N N . ARG A 1 37 ? 7.442 3.522 0.906 1.00 0.00 37 ARG A N 4
ATOM 4085 C CA . ARG A 1 37 ? 8.467 4.019 1.808 1.00 0.00 37 ARG A CA 4
ATOM 4086 C C . ARG A 1 37 ? 8.124 5.436 2.272 1.00 0.00 37 ARG A C 4
ATOM 4087 O O . ARG A 1 37 ? 8.091 5.709 3.471 1.00 0.00 37 ARG A O 4
ATOM 4108 N N . GLU A 1 38 ? 7.879 6.300 1.298 1.00 0.00 38 GLU A N 4
ATOM 4109 C CA . GLU A 1 38 ? 7.540 7.682 1.592 1.00 0.00 38 GLU A CA 4
ATOM 4110 C C . GLU A 1 38 ? 6.251 7.750 2.414 1.00 0.00 38 GLU A C 4
ATOM 4111 O O . GLU A 1 38 ? 5.927 8.791 2.983 1.00 0.00 38 GLU A O 4
ATOM 4123 N N . ARG A 1 39 ? 5.550 6.626 2.450 1.00 0.00 39 ARG A N 4
ATOM 4124 C CA . ARG A 1 39 ? 4.304 6.544 3.193 1.00 0.00 39 ARG A CA 4
ATOM 4125 C C . ARG A 1 39 ? 4.541 5.893 4.557 1.00 0.00 39 ARG A C 4
ATOM 4126 O O . ARG A 1 39 ? 3.702 5.994 5.451 1.00 0.00 39 ARG A O 4
ATOM 4147 N N . GLY A 1 40 ? 5.688 5.240 4.674 1.00 0.00 40 GLY A N 4
ATOM 4148 C CA . GLY A 1 40 ? 6.046 4.573 5.915 1.00 0.00 40 GLY A CA 4
ATOM 4149 C C . GLY A 1 40 ? 5.566 3.120 5.914 1.00 0.00 40 GLY A C 4
ATOM 4150 O O . GLY A 1 40 ? 5.783 2.391 6.880 1.00 0.00 40 GLY A O 4
ATOM 4154 N N . GLU A 1 41 ? 4.922 2.744 4.819 1.00 0.00 41 GLU A N 4
ATOM 4155 C CA . GLU A 1 41 ? 4.409 1.391 4.680 1.00 0.00 41 GLU A CA 4
ATOM 4156 C C . GLU A 1 41 ? 5.548 0.423 4.354 1.00 0.00 41 GLU A C 4
ATOM 4157 O O . GLU A 1 41 ? 6.590 0.833 3.845 1.00 0.00 41 GLU A O 4
ATOM 4169 N N . PRO A 1 42 ? 5.305 -0.878 4.670 1.00 0.00 42 PRO A N 4
ATOM 4170 C CA . PRO A 1 42 ? 6.298 -1.908 4.417 1.00 0.00 42 PRO A CA 4
ATOM 4171 C C . PRO A 1 42 ? 6.368 -2.247 2.926 1.00 0.00 42 PRO A C 4
ATOM 4172 O O . PRO A 1 42 ? 5.360 -2.607 2.320 1.00 0.00 42 PRO A O 4
ATOM 4183 N N . ILE A 1 43 ? 7.568 -2.119 2.379 1.00 0.00 43 ILE A N 4
ATOM 4184 C CA . ILE A 1 43 ? 7.783 -2.408 0.971 1.00 0.00 43 ILE A CA 4
ATOM 4185 C C . ILE A 1 43 ? 7.553 -3.899 0.720 1.00 0.00 43 ILE A C 4
ATOM 4186 O O . ILE A 1 43 ? 7.365 -4.318 -0.421 1.00 0.00 43 ILE A O 4
ATOM 4202 N N . ARG A 1 44 ? 7.575 -4.660 1.804 1.00 0.00 44 ARG A N 4
ATOM 4203 C CA . ARG A 1 44 ? 7.372 -6.096 1.716 1.00 0.00 44 ARG A CA 4
ATOM 4204 C C . ARG A 1 44 ? 6.614 -6.602 2.945 1.00 0.00 44 ARG A C 4
ATOM 4205 O O . ARG A 1 44 ? 7.190 -6.732 4.024 1.00 0.00 44 ARG A O 4
ATOM 4226 N N . LEU A 1 45 ? 5.333 -6.873 2.741 1.00 0.00 45 LEU A N 4
ATOM 4227 C CA . LEU A 1 45 ? 4.490 -7.361 3.819 1.00 0.00 45 LEU A CA 4
ATOM 4228 C C . LEU A 1 45 ? 4.732 -8.859 4.011 1.00 0.00 45 LEU A C 4
ATOM 4229 O O . LEU A 1 45 ? 5.648 -9.425 3.416 1.00 0.00 45 LEU A O 4
ATOM 4245 N N . PHE A 1 46 ? 3.895 -9.460 4.844 1.00 0.00 46 PHE A N 4
ATOM 4246 C CA . PHE A 1 46 ? 4.007 -10.881 5.122 1.00 0.00 46 PHE A CA 4
ATOM 4247 C C . PHE A 1 46 ? 3.797 -11.707 3.851 1.00 0.00 46 PHE A C 4
ATOM 4248 O O . PHE A 1 46 ? 2.666 -12.039 3.502 1.00 0.00 46 PHE A O 4
ATOM 4265 N N . GLY A 1 47 ? 4.906 -12.014 3.194 1.00 0.00 47 GLY A N 4
ATOM 4266 C CA . GLY A 1 47 ? 4.858 -12.794 1.969 1.00 0.00 47 GLY A CA 4
ATOM 4267 C C . GLY A 1 47 ? 4.081 -12.055 0.878 1.00 0.00 47 GLY A C 4
ATOM 4268 O O . GLY A 1 47 ? 3.097 -12.572 0.352 1.00 0.00 47 GLY A O 4
ATOM 4272 N N . GLU A 1 48 ? 4.553 -10.856 0.570 1.00 0.00 48 GLU A N 4
ATOM 4273 C CA . GLU A 1 48 ? 3.916 -10.039 -0.449 1.00 0.00 48 GLU A CA 4
ATOM 4274 C C . GLU A 1 48 ? 4.779 -9.997 -1.712 1.00 0.00 48 GLU A C 4
ATOM 4275 O O . GLU A 1 48 ? 5.931 -9.570 -1.667 1.00 0.00 48 GLU A O 4
ATOM 4287 N N . THR A 1 49 ? 4.187 -10.446 -2.809 1.00 0.00 49 THR A N 4
ATOM 4288 C CA . THR A 1 49 ? 4.888 -10.465 -4.082 1.00 0.00 49 THR A CA 4
ATOM 4289 C C . THR A 1 49 ? 4.866 -9.076 -4.723 1.00 0.00 49 THR A C 4
ATOM 4290 O O . THR A 1 49 ? 4.033 -8.241 -4.375 1.00 0.00 49 THR A O 4
ATOM 4301 N N . ASP A 1 50 ? 5.792 -8.872 -5.649 1.00 0.00 50 ASP A N 4
ATOM 4302 C CA . ASP A 1 50 ? 5.890 -7.599 -6.342 1.00 0.00 50 ASP A CA 4
ATOM 4303 C C . ASP A 1 50 ? 4.484 -7.087 -6.660 1.00 0.00 50 ASP A C 4
ATOM 4304 O O . ASP A 1 50 ? 4.142 -5.953 -6.328 1.00 0.00 50 ASP A O 4
ATOM 4313 N N . TYR A 1 51 ? 3.706 -7.948 -7.301 1.00 0.00 51 TYR A N 4
ATOM 4314 C CA . TYR A 1 51 ? 2.345 -7.597 -7.668 1.00 0.00 51 TYR A CA 4
ATOM 4315 C C . TYR A 1 51 ? 1.535 -7.182 -6.438 1.00 0.00 51 TYR A C 4
ATOM 4316 O O . TYR A 1 51 ? 0.891 -6.134 -6.439 1.00 0.00 51 TYR A O 4
ATOM 4334 N N . ASP A 1 52 ? 1.594 -8.026 -5.418 1.00 0.00 52 ASP A N 4
ATOM 4335 C CA . ASP A 1 52 ? 0.874 -7.760 -4.184 1.00 0.00 52 ASP A CA 4
ATOM 4336 C C . ASP A 1 52 ? 1.265 -6.377 -3.659 1.00 0.00 52 ASP A C 4
ATOM 4337 O O . ASP A 1 52 ? 0.407 -5.519 -3.461 1.00 0.00 52 ASP A O 4
ATOM 4346 N N . ALA A 1 53 ? 2.561 -6.205 -3.447 1.00 0.00 53 ALA A N 4
ATOM 4347 C CA . ALA A 1 53 ? 3.077 -4.941 -2.948 1.00 0.00 53 ALA A CA 4
ATOM 4348 C C . ALA A 1 53 ? 2.642 -3.813 -3.885 1.00 0.00 53 ALA A C 4
ATOM 4349 O O . ALA A 1 53 ? 2.212 -2.754 -3.430 1.00 0.00 53 ALA A O 4
ATOM 4356 N N . PHE A 1 54 ? 2.770 -4.077 -5.177 1.00 0.00 54 PHE A N 4
ATOM 4357 C CA . PHE A 1 54 ? 2.396 -3.097 -6.182 1.00 0.00 54 PHE A CA 4
ATOM 4358 C C . PHE A 1 54 ? 0.932 -2.680 -6.024 1.00 0.00 54 PHE A C 4
ATOM 4359 O O . PHE A 1 54 ? 0.632 -1.496 -5.882 1.00 0.00 54 PHE A O 4
ATOM 4376 N N . GLN A 1 55 ? 0.060 -3.678 -6.054 1.00 0.00 55 GLN A N 4
ATOM 4377 C CA . GLN A 1 55 ? -1.365 -3.430 -5.916 1.00 0.00 55 GLN A CA 4
ATOM 4378 C C . GLN A 1 55 ? -1.641 -2.604 -4.657 1.00 0.00 55 GLN A C 4
ATOM 4379 O O . GLN A 1 55 ? -2.218 -1.521 -4.735 1.00 0.00 55 GLN A O 4
ATOM 4393 N N . ARG A 1 56 ? -1.215 -3.148 -3.526 1.00 0.00 56 ARG A N 4
ATOM 4394 C CA . ARG A 1 56 ? -1.409 -2.476 -2.253 1.00 0.00 56 ARG A CA 4
ATOM 4395 C C . ARG A 1 56 ? -1.191 -0.969 -2.410 1.00 0.00 56 ARG A C 4
ATOM 4396 O O . ARG A 1 56 ? -2.096 -0.178 -2.150 1.00 0.00 56 ARG A O 4
ATOM 4417 N N . LEU A 1 57 ? 0.014 -0.619 -2.835 1.00 0.00 57 LEU A N 4
ATOM 4418 C CA . LEU A 1 57 ? 0.362 0.778 -3.029 1.00 0.00 57 LEU A CA 4
ATOM 4419 C C . LEU A 1 57 ? -0.563 1.387 -4.086 1.00 0.00 57 LEU A C 4
ATOM 4420 O O . LEU A 1 57 ? -1.164 2.436 -3.859 1.00 0.00 57 LEU A O 4
ATOM 4436 N N . ARG A 1 58 ? -0.648 0.703 -5.217 1.00 0.00 58 ARG A N 4
ATOM 4437 C CA . ARG A 1 58 ? -1.489 1.164 -6.309 1.00 0.00 58 ARG A CA 4
ATOM 4438 C C . ARG A 1 58 ? -2.863 1.581 -5.781 1.00 0.00 58 ARG A C 4
ATOM 4439 O O . ARG A 1 58 ? -3.547 2.396 -6.398 1.00 0.00 58 ARG A O 4
ATOM 4460 N N . LYS A 1 59 ? -3.225 1.005 -4.644 1.00 0.00 59 LYS A N 4
ATOM 4461 C CA . LYS A 1 59 ? -4.504 1.307 -4.026 1.00 0.00 59 LYS A CA 4
ATOM 4462 C C . LYS A 1 59 ? -4.325 2.450 -3.025 1.00 0.00 59 LYS A C 4
ATOM 4463 O O . LYS A 1 59 ? -5.215 3.283 -2.863 1.00 0.00 59 LYS A O 4
ATOM 4482 N N . ILE A 1 60 ? -3.168 2.453 -2.380 1.00 0.00 60 ILE A N 4
ATOM 4483 C CA . ILE A 1 60 ? -2.861 3.480 -1.399 1.00 0.00 60 ILE A CA 4
ATOM 4484 C C . ILE A 1 60 ? -2.847 4.847 -2.086 1.00 0.00 60 ILE A C 4
ATOM 4485 O O . ILE A 1 60 ? -3.420 5.808 -1.575 1.00 0.00 60 ILE A O 4
ATOM 4501 N N . GLU A 1 61 ? -2.188 4.891 -3.234 1.00 0.00 61 GLU A N 4
ATOM 4502 C CA . GLU A 1 61 ? -2.092 6.124 -3.996 1.00 0.00 61 GLU A CA 4
ATOM 4503 C C . GLU A 1 61 ? -3.486 6.704 -4.245 1.00 0.00 61 GLU A C 4
ATOM 4504 O O . GLU A 1 61 ? -3.672 7.919 -4.213 1.00 0.00 61 GLU A O 4
ATOM 4516 N N . ILE A 1 62 ? -4.431 5.806 -4.487 1.00 0.00 62 ILE A N 4
ATOM 4517 C CA . ILE A 1 62 ? -5.802 6.213 -4.740 1.00 0.00 62 ILE A CA 4
ATOM 4518 C C . ILE A 1 62 ? -6.389 6.835 -3.471 1.00 0.00 62 ILE A C 4
ATOM 4519 O O . ILE A 1 62 ? -6.841 7.978 -3.487 1.00 0.00 62 ILE A O 4
ATOM 4535 N N . LEU A 1 63 ? -6.361 6.054 -2.401 1.00 0.00 63 LEU A N 4
ATOM 4536 C CA . LEU A 1 63 ? -6.884 6.513 -1.126 1.00 0.00 63 LEU A CA 4
ATOM 4537 C C . LEU A 1 63 ? -6.486 7.975 -0.913 1.00 0.00 63 LEU A C 4
ATOM 4538 O O . LEU A 1 63 ? -7.347 8.849 -0.818 1.00 0.00 63 LEU A O 4
ATOM 4554 N N . THR A 1 64 ? -5.182 8.196 -0.844 1.00 0.00 64 THR A N 4
ATOM 4555 C CA . THR A 1 64 ? -4.659 9.537 -0.645 1.00 0.00 64 THR A CA 4
ATOM 4556 C C . THR A 1 64 ? -5.315 10.516 -1.621 1.00 0.00 64 THR A C 4
ATOM 4557 O O . THR A 1 64 ? -5.644 10.148 -2.748 1.00 0.00 64 THR A O 4
ATOM 4568 N N . PRO A 1 65 ? -5.491 11.776 -1.140 1.00 0.00 65 PRO A N 4
ATOM 4569 C CA . PRO A 1 65 ? -6.102 12.810 -1.957 1.00 0.00 65 PRO A CA 4
ATOM 4570 C C . PRO A 1 65 ? -5.127 13.316 -3.022 1.00 0.00 65 PRO A C 4
ATOM 4571 O O . PRO A 1 65 ? -4.121 12.667 -3.306 1.00 0.00 65 PRO A O 4
ATOM 4582 N N . GLU A 1 66 ? -5.458 14.469 -3.583 1.00 0.00 66 GLU A N 4
ATOM 4583 C CA . GLU A 1 66 ? -4.624 15.069 -4.610 1.00 0.00 66 GLU A CA 4
ATOM 4584 C C . GLU A 1 66 ? -4.311 14.046 -5.704 1.00 0.00 66 GLU A C 4
ATOM 4585 O O . GLU A 1 66 ? -3.254 13.418 -5.688 1.00 0.00 66 GLU A O 4
ATOM 4597 N N . VAL A 1 67 ? -5.250 13.911 -6.629 1.00 0.00 67 VAL A N 4
ATOM 4598 C CA . VAL A 1 67 ? -5.088 12.975 -7.729 1.00 0.00 67 VAL A CA 4
ATOM 4599 C C . VAL A 1 67 ? -6.253 13.137 -8.707 1.00 0.00 67 VAL A C 4
ATOM 4600 O O . VAL A 1 67 ? -7.407 13.237 -8.293 1.00 0.00 67 VAL A O 4
ATOM 4613 N N . ASN A 1 68 ? -5.911 13.159 -9.987 1.00 0.00 68 ASN A N 4
ATOM 4614 C CA . ASN A 1 68 ? -6.914 13.308 -11.028 1.00 0.00 68 ASN A CA 4
ATOM 4615 C C . ASN A 1 68 ? -6.639 12.296 -12.142 1.00 0.00 68 ASN A C 4
ATOM 4616 O O . ASN A 1 68 ? -5.488 11.954 -12.405 1.00 0.00 68 ASN A O 4
ATOM 4627 N N . LYS A 1 69 ? -7.717 11.847 -12.768 1.00 0.00 69 LYS A N 4
ATOM 4628 C CA . LYS A 1 69 ? -7.607 10.882 -13.849 1.00 0.00 69 LYS A CA 4
ATOM 4629 C C . LYS A 1 69 ? -8.916 10.857 -14.640 1.00 0.00 69 LYS A C 4
ATOM 4630 O O . LYS A 1 69 ? -9.934 11.374 -14.181 1.00 0.00 69 LYS A O 4
ATOM 4649 N N . GLY A 1 70 ? -8.848 10.251 -15.817 1.00 0.00 70 GLY A N 4
ATOM 4650 C CA . GLY A 1 70 ? -10.016 10.153 -16.676 1.00 0.00 70 GLY A CA 4
ATOM 4651 C C . GLY A 1 70 ? -11.103 9.294 -16.028 1.00 0.00 70 GLY A C 4
ATOM 4652 O O . GLY A 1 70 ? -10.803 8.295 -15.375 1.00 0.00 70 GLY A O 4
ATOM 4656 N N . SER A 1 71 ? -12.343 9.713 -16.231 1.00 0.00 71 SER A N 4
ATOM 4657 C CA . SER A 1 71 ? -13.477 8.994 -15.675 1.00 0.00 71 SER A CA 4
ATOM 4658 C C . SER A 1 71 ? -13.689 7.683 -16.434 1.00 0.00 71 SER A C 4
ATOM 4659 O O . SER A 1 71 ? -13.189 7.517 -17.546 1.00 0.00 71 SER A O 4
ATOM 4667 N N . GLY A 1 72 ? -14.431 6.785 -15.804 1.00 0.00 72 GLY A N 4
ATOM 4668 C CA . GLY A 1 72 ? -14.716 5.493 -16.407 1.00 0.00 72 GLY A CA 4
ATOM 4669 C C . GLY A 1 72 ? -16.190 5.121 -16.236 1.00 0.00 72 GLY A C 4
ATOM 4670 O O . GLY A 1 72 ? -16.569 4.511 -15.237 1.00 0.00 72 GLY A O 4
ATOM 4674 N N . PRO A 1 73 ? -17.003 5.515 -17.252 1.00 0.00 73 PRO A N 4
ATOM 4675 C CA . PRO A 1 73 ? -18.428 5.229 -17.225 1.00 0.00 73 PRO A CA 4
ATOM 4676 C C . PRO A 1 73 ? -18.698 3.755 -17.533 1.00 0.00 73 PRO A C 4
ATOM 4677 O O . PRO A 1 73 ? -17.926 3.115 -18.246 1.00 0.00 73 PRO A O 4
ATOM 4688 N N . SER A 1 74 ? -19.795 3.259 -16.980 1.00 0.00 74 SER A N 4
ATOM 4689 C CA . SER A 1 74 ? -20.176 1.872 -17.187 1.00 0.00 74 SER A CA 4
ATOM 4690 C C . SER A 1 74 ? -21.613 1.648 -16.711 1.00 0.00 74 SER A C 4
ATOM 4691 O O . SER A 1 74 ? -21.904 1.777 -15.523 1.00 0.00 74 SER A O 4
ATOM 4699 N N . SER A 1 75 ? -22.473 1.315 -17.663 1.00 0.00 75 SER A N 4
ATOM 4700 C CA . SER A 1 75 ? -23.872 1.072 -17.355 1.00 0.00 75 SER A CA 4
ATOM 4701 C C . SER A 1 75 ? -24.019 -0.252 -16.602 1.00 0.00 75 SER A C 4
ATOM 4702 O O . SER A 1 75 ? -24.149 -1.309 -17.217 1.00 0.00 75 SER A O 4
ATOM 4710 N N . GLY A 1 76 ? -23.994 -0.150 -15.281 1.00 0.00 76 GLY A N 4
ATOM 4711 C CA . GLY A 1 76 ? -24.123 -1.326 -14.437 1.00 0.00 76 GLY A CA 4
ATOM 4712 C C . GLY A 1 76 ? -23.377 -2.518 -15.040 1.00 0.00 76 GLY A C 4
ATOM 4713 O O . GLY A 1 76 ? -23.580 -3.657 -14.623 1.00 0.00 76 GLY A O 4
ATOM 4717 N N . GLY A 1 1 ? -14.308 21.489 -0.498 1.00 0.00 1 GLY A N 5
ATOM 4718 C CA . GLY A 1 1 ? -14.363 20.253 0.264 1.00 0.00 1 GLY A CA 5
ATOM 4719 C C . GLY A 1 1 ? -15.804 19.760 0.408 1.00 0.00 1 GLY A C 5
ATOM 4720 O O . GLY A 1 1 ? -16.606 20.372 1.112 1.00 0.00 1 GLY A O 5
ATOM 4724 N N . SER A 1 2 ? -16.090 18.659 -0.272 1.00 0.00 2 SER A N 5
ATOM 4725 C CA . SER A 1 2 ? -17.421 18.078 -0.229 1.00 0.00 2 SER A CA 5
ATOM 4726 C C . SER A 1 2 ? -17.432 16.740 -0.972 1.00 0.00 2 SER A C 5
ATOM 4727 O O . SER A 1 2 ? -16.690 16.556 -1.936 1.00 0.00 2 SER A O 5
ATOM 4735 N N . SER A 1 3 ? -18.280 15.842 -0.495 1.00 0.00 3 SER A N 5
ATOM 4736 C CA . SER A 1 3 ? -18.397 14.527 -1.102 1.00 0.00 3 SER A CA 5
ATOM 4737 C C . SER A 1 3 ? -17.055 13.796 -1.029 1.00 0.00 3 SER A C 5
ATOM 4738 O O . SER A 1 3 ? -16.015 14.419 -0.821 1.00 0.00 3 SER A O 5
ATOM 4746 N N . GLY A 1 4 ? -17.122 12.484 -1.205 1.00 0.00 4 GLY A N 5
ATOM 4747 C CA . GLY A 1 4 ? -15.925 11.661 -1.161 1.00 0.00 4 GLY A CA 5
ATOM 4748 C C . GLY A 1 4 ? -16.209 10.252 -1.684 1.00 0.00 4 GLY A C 5
ATOM 4749 O O . GLY A 1 4 ? -16.859 9.455 -1.009 1.00 0.00 4 GLY A O 5
ATOM 4753 N N . SER A 1 5 ? -15.709 9.988 -2.882 1.00 0.00 5 SER A N 5
ATOM 4754 C CA . SER A 1 5 ? -15.901 8.688 -3.504 1.00 0.00 5 SER A CA 5
ATOM 4755 C C . SER A 1 5 ? -14.991 8.553 -4.726 1.00 0.00 5 SER A C 5
ATOM 4756 O O . SER A 1 5 ? -14.327 9.511 -5.119 1.00 0.00 5 SER A O 5
ATOM 4764 N N . SER A 1 6 ? -14.990 7.356 -5.294 1.00 0.00 6 SER A N 5
ATOM 4765 C CA . SER A 1 6 ? -14.173 7.083 -6.464 1.00 0.00 6 SER A CA 5
ATOM 4766 C C . SER A 1 6 ? -14.536 8.050 -7.593 1.00 0.00 6 SER A C 5
ATOM 4767 O O . SER A 1 6 ? -13.704 8.846 -8.024 1.00 0.00 6 SER A O 5
ATOM 4775 N N . GLY A 1 7 ? -15.779 7.948 -8.039 1.00 0.00 7 GLY A N 5
ATOM 4776 C CA . GLY A 1 7 ? -16.262 8.803 -9.109 1.00 0.00 7 GLY A CA 5
ATOM 4777 C C . GLY A 1 7 ? -16.063 8.140 -10.474 1.00 0.00 7 GLY A C 5
ATOM 4778 O O . GLY A 1 7 ? -15.107 8.448 -11.184 1.00 0.00 7 GLY A O 5
ATOM 4782 N N . THR A 1 8 ? -16.981 7.242 -10.799 1.00 0.00 8 THR A N 5
ATOM 4783 C CA . THR A 1 8 ? -16.918 6.532 -12.066 1.00 0.00 8 THR A CA 5
ATOM 4784 C C . THR A 1 8 ? -18.022 7.020 -13.006 1.00 0.00 8 THR A C 5
ATOM 4785 O O . THR A 1 8 ? -18.796 7.908 -12.652 1.00 0.00 8 THR A O 5
ATOM 4796 N N . SER A 1 9 ? -18.059 6.418 -14.185 1.00 0.00 9 SER A N 5
ATOM 4797 C CA . SER A 1 9 ? -19.056 6.780 -15.179 1.00 0.00 9 SER A CA 5
ATOM 4798 C C . SER A 1 9 ? -19.228 8.300 -15.218 1.00 0.00 9 SER A C 5
ATOM 4799 O O . SER A 1 9 ? -20.315 8.812 -14.955 1.00 0.00 9 SER A O 5
ATOM 4807 N N . SER A 1 10 ? -18.139 8.978 -15.549 1.00 0.00 10 SER A N 5
ATOM 4808 C CA . SER A 1 10 ? -18.156 10.429 -15.626 1.00 0.00 10 SER A CA 5
ATOM 4809 C C . SER A 1 10 ? -16.996 10.920 -16.495 1.00 0.00 10 SER A C 5
ATOM 4810 O O . SER A 1 10 ? -16.477 10.174 -17.323 1.00 0.00 10 SER A O 5
ATOM 4818 N N . ASN A 1 11 ? -16.624 12.173 -16.275 1.00 0.00 11 ASN A N 5
ATOM 4819 C CA . ASN A 1 11 ? -15.535 12.772 -17.028 1.00 0.00 11 ASN A CA 5
ATOM 4820 C C . ASN A 1 11 ? -14.848 13.833 -16.165 1.00 0.00 11 ASN A C 5
ATOM 4821 O O . ASN A 1 11 ? -15.339 14.955 -16.047 1.00 0.00 11 ASN A O 5
ATOM 4832 N N . PRO A 1 12 ? -13.694 13.431 -15.569 1.00 0.00 12 PRO A N 5
ATOM 4833 C CA . PRO A 1 12 ? -12.935 14.334 -14.721 1.00 0.00 12 PRO A CA 5
ATOM 4834 C C . PRO A 1 12 ? -12.182 15.370 -15.559 1.00 0.00 12 PRO A C 5
ATOM 4835 O O . PRO A 1 12 ? -12.047 16.523 -15.152 1.00 0.00 12 PRO A O 5
ATOM 4846 N N . VAL A 1 13 ? -11.712 14.921 -16.713 1.00 0.00 13 VAL A N 5
ATOM 4847 C CA . VAL A 1 13 ? -10.976 15.795 -17.611 1.00 0.00 13 VAL A CA 5
ATOM 4848 C C . VAL A 1 13 ? -10.066 16.712 -16.792 1.00 0.00 13 VAL A C 5
ATOM 4849 O O . VAL A 1 13 ? -9.793 17.842 -17.194 1.00 0.00 13 VAL A O 5
ATOM 4862 N N . LEU A 1 14 ? -9.621 16.192 -15.658 1.00 0.00 14 LEU A N 5
ATOM 4863 C CA . LEU A 1 14 ? -8.747 16.950 -14.778 1.00 0.00 14 LEU A CA 5
ATOM 4864 C C . LEU A 1 14 ? -8.122 16.005 -13.750 1.00 0.00 14 LEU A C 5
ATOM 4865 O O . LEU A 1 14 ? -8.829 15.256 -13.078 1.00 0.00 14 LEU A O 5
ATOM 4881 N N . GLU A 1 15 ? -6.801 16.072 -13.659 1.00 0.00 15 GLU A N 5
ATOM 4882 C CA . GLU A 1 15 ? -6.072 15.232 -12.724 1.00 0.00 15 GLU A CA 5
ATOM 4883 C C . GLU A 1 15 ? -6.841 15.113 -11.407 1.00 0.00 15 GLU A C 5
ATOM 4884 O O . GLU A 1 15 ? -7.034 16.105 -10.705 1.00 0.00 15 GLU A O 5
ATOM 4896 N N . LEU A 1 16 ? -7.259 13.891 -11.110 1.00 0.00 16 LEU A N 5
ATOM 4897 C CA . LEU A 1 16 ? -8.002 13.630 -9.889 1.00 0.00 16 LEU A CA 5
ATOM 4898 C C . LEU A 1 16 ? -8.162 12.119 -9.708 1.00 0.00 16 LEU A C 5
ATOM 4899 O O . LEU A 1 16 ? -8.709 11.441 -10.576 1.00 0.00 16 LEU A O 5
ATOM 4915 N N . GLU A 1 17 ? -7.675 11.636 -8.574 1.00 0.00 17 GLU A N 5
ATOM 4916 C CA . GLU A 1 17 ? -7.757 10.218 -8.268 1.00 0.00 17 GLU A CA 5
ATOM 4917 C C . GLU A 1 17 ? -9.117 9.662 -8.693 1.00 0.00 17 GLU A C 5
ATOM 4918 O O . GLU A 1 17 ? -10.100 10.399 -8.762 1.00 0.00 17 GLU A O 5
ATOM 4930 N N . LEU A 1 18 ? -9.131 8.365 -8.967 1.00 0.00 18 LEU A N 5
ATOM 4931 C CA . LEU A 1 18 ? -10.355 7.701 -9.383 1.00 0.00 18 LEU A CA 5
ATOM 4932 C C . LEU A 1 18 ? -10.264 6.213 -9.040 1.00 0.00 18 LEU A C 5
ATOM 4933 O O . LEU A 1 18 ? -9.548 5.827 -8.117 1.00 0.00 18 LEU A O 5
ATOM 4949 N N . ALA A 1 19 ? -10.999 5.417 -9.803 1.00 0.00 19 ALA A N 5
ATOM 4950 C CA . ALA A 1 19 ? -11.011 3.980 -9.592 1.00 0.00 19 ALA A CA 5
ATOM 4951 C C . ALA A 1 19 ? -10.511 3.279 -10.857 1.00 0.00 19 ALA A C 5
ATOM 4952 O O . ALA A 1 19 ? -11.144 2.343 -11.344 1.00 0.00 19 ALA A O 5
ATOM 4959 N N . GLU A 1 20 ? -9.380 3.758 -11.353 1.00 0.00 20 GLU A N 5
ATOM 4960 C CA . GLU A 1 20 ? -8.789 3.190 -12.553 1.00 0.00 20 GLU A CA 5
ATOM 4961 C C . GLU A 1 20 ? -7.529 2.397 -12.198 1.00 0.00 20 GLU A C 5
ATOM 4962 O O . GLU A 1 20 ? -6.444 2.967 -12.087 1.00 0.00 20 GLU A O 5
ATOM 4974 N N . GLU A 1 21 ? -7.714 1.096 -12.031 1.00 0.00 21 GLU A N 5
ATOM 4975 C CA . GLU A 1 21 ? -6.605 0.220 -11.692 1.00 0.00 21 GLU A CA 5
ATOM 4976 C C . GLU A 1 21 ? -6.341 -0.767 -12.831 1.00 0.00 21 GLU A C 5
ATOM 4977 O O . GLU A 1 21 ? -5.788 -1.843 -12.609 1.00 0.00 21 GLU A O 5
ATOM 4989 N N . LYS A 1 22 ? -6.748 -0.365 -14.026 1.00 0.00 22 LYS A N 5
ATOM 4990 C CA . LYS A 1 22 ? -6.562 -1.201 -15.200 1.00 0.00 22 LYS A CA 5
ATOM 4991 C C . LYS A 1 22 ? -5.079 -1.225 -15.574 1.00 0.00 22 LYS A C 5
ATOM 4992 O O . LYS A 1 22 ? -4.227 -0.837 -14.775 1.00 0.00 22 LYS A O 5
ATOM 5011 N N . LEU A 1 23 ? -4.815 -1.685 -16.788 1.00 0.00 23 LEU A N 5
ATOM 5012 C CA . LEU A 1 23 ? -3.449 -1.765 -17.277 1.00 0.00 23 LEU A CA 5
ATOM 5013 C C . LEU A 1 23 ? -2.633 -2.673 -16.354 1.00 0.00 23 LEU A C 5
ATOM 5014 O O . LEU A 1 23 ? -2.961 -2.823 -15.178 1.00 0.00 23 LEU A O 5
ATOM 5030 N N . PRO A 1 24 ? -1.560 -3.270 -16.937 1.00 0.00 24 PRO A N 5
ATOM 5031 C CA . PRO A 1 24 ? -0.695 -4.159 -16.180 1.00 0.00 24 PRO A CA 5
ATOM 5032 C C . PRO A 1 24 ? 0.213 -3.368 -15.237 1.00 0.00 24 PRO A C 5
ATOM 5033 O O . PRO A 1 24 ? 0.002 -2.176 -15.020 1.00 0.00 24 PRO A O 5
ATOM 5044 N N . MET A 1 25 ? 1.206 -4.064 -14.701 1.00 0.00 25 MET A N 5
ATOM 5045 C CA . MET A 1 25 ? 2.147 -3.441 -13.786 1.00 0.00 25 MET A CA 5
ATOM 5046 C C . MET A 1 25 ? 2.653 -2.109 -14.342 1.00 0.00 25 MET A C 5
ATOM 5047 O O . MET A 1 25 ? 3.534 -2.085 -15.200 1.00 0.00 25 MET A O 5
ATOM 5061 N N . THR A 1 26 ? 2.074 -1.032 -13.831 1.00 0.00 26 THR A N 5
ATOM 5062 C CA . THR A 1 26 ? 2.455 0.300 -14.266 1.00 0.00 26 THR A CA 5
ATOM 5063 C C . THR A 1 26 ? 3.611 0.829 -13.414 1.00 0.00 26 THR A C 5
ATOM 5064 O O . THR A 1 26 ? 4.516 1.485 -13.928 1.00 0.00 26 THR A O 5
ATOM 5075 N N . LEU A 1 27 ? 3.542 0.525 -12.126 1.00 0.00 27 LEU A N 5
ATOM 5076 C CA . LEU A 1 27 ? 4.571 0.961 -11.198 1.00 0.00 27 LEU A CA 5
ATOM 5077 C C . LEU A 1 27 ? 5.417 -0.243 -10.779 1.00 0.00 27 LEU A C 5
ATOM 5078 O O . LEU A 1 27 ? 4.904 -1.189 -10.184 1.00 0.00 27 LEU A O 5
ATOM 5094 N N . SER A 1 28 ? 6.699 -0.167 -11.105 1.00 0.00 28 SER A N 5
ATOM 5095 C CA . SER A 1 28 ? 7.621 -1.239 -10.769 1.00 0.00 28 SER A CA 5
ATOM 5096 C C . SER A 1 28 ? 7.844 -1.282 -9.256 1.00 0.00 28 SER A C 5
ATOM 5097 O O . SER A 1 28 ? 7.513 -0.333 -8.548 1.00 0.00 28 SER A O 5
ATOM 5105 N N . ARG A 1 29 ? 8.404 -2.395 -8.804 1.00 0.00 29 ARG A N 5
ATOM 5106 C CA . ARG A 1 29 ? 8.675 -2.575 -7.388 1.00 0.00 29 ARG A CA 5
ATOM 5107 C C . ARG A 1 29 ? 9.118 -1.253 -6.760 1.00 0.00 29 ARG A C 5
ATOM 5108 O O . ARG A 1 29 ? 8.430 -0.709 -5.898 1.00 0.00 29 ARG A O 5
ATOM 5129 N N . GLN A 1 30 ? 10.266 -0.774 -7.216 1.00 0.00 30 GLN A N 5
ATOM 5130 C CA . GLN A 1 30 ? 10.810 0.475 -6.710 1.00 0.00 30 GLN A CA 5
ATOM 5131 C C . GLN A 1 30 ? 9.734 1.562 -6.712 1.00 0.00 30 GLN A C 5
ATOM 5132 O O . GLN A 1 30 ? 9.482 2.194 -5.687 1.00 0.00 30 GLN A O 5
ATOM 5146 N N . GLU A 1 31 ? 9.128 1.748 -7.876 1.00 0.00 31 GLU A N 5
ATOM 5147 C CA . GLU A 1 31 ? 8.085 2.748 -8.025 1.00 0.00 31 GLU A CA 5
ATOM 5148 C C . GLU A 1 31 ? 7.024 2.575 -6.936 1.00 0.00 31 GLU A C 5
ATOM 5149 O O . GLU A 1 31 ? 6.327 3.526 -6.587 1.00 0.00 31 GLU A O 5
ATOM 5161 N N . VAL A 1 32 ? 6.934 1.354 -6.430 1.00 0.00 32 VAL A N 5
ATOM 5162 C CA . VAL A 1 32 ? 5.970 1.044 -5.388 1.00 0.00 32 VAL A CA 5
ATOM 5163 C C . VAL A 1 32 ? 6.633 1.214 -4.020 1.00 0.00 32 VAL A C 5
ATOM 5164 O O . VAL A 1 32 ? 5.988 1.641 -3.063 1.00 0.00 32 VAL A O 5
ATOM 5177 N N . ILE A 1 33 ? 7.911 0.871 -3.970 1.00 0.00 33 ILE A N 5
ATOM 5178 C CA . ILE A 1 33 ? 8.668 0.980 -2.735 1.00 0.00 33 ILE A CA 5
ATOM 5179 C C . ILE A 1 33 ? 8.820 2.456 -2.363 1.00 0.00 33 ILE A C 5
ATOM 5180 O O . ILE A 1 33 ? 8.747 2.815 -1.189 1.00 0.00 33 ILE A O 5
ATOM 5196 N N . ARG A 1 34 ? 9.029 3.272 -3.386 1.00 0.00 34 ARG A N 5
ATOM 5197 C CA . ARG A 1 34 ? 9.192 4.701 -3.182 1.00 0.00 34 ARG A CA 5
ATOM 5198 C C . ARG A 1 34 ? 8.023 5.258 -2.366 1.00 0.00 34 ARG A C 5
ATOM 5199 O O . ARG A 1 34 ? 8.185 5.596 -1.194 1.00 0.00 34 ARG A O 5
ATOM 5220 N N . ARG A 1 35 ? 6.872 5.335 -3.018 1.00 0.00 35 ARG A N 5
ATOM 5221 C CA . ARG A 1 35 ? 5.677 5.845 -2.367 1.00 0.00 35 ARG A CA 5
ATOM 5222 C C . ARG A 1 35 ? 5.503 5.195 -0.993 1.00 0.00 35 ARG A C 5
ATOM 5223 O O . ARG A 1 35 ? 5.544 5.877 0.030 1.00 0.00 35 ARG A O 5
ATOM 5244 N N . LEU A 1 36 ? 5.311 3.884 -1.014 1.00 0.00 36 LEU A N 5
ATOM 5245 C CA . LEU A 1 36 ? 5.130 3.134 0.218 1.00 0.00 36 LEU A CA 5
ATOM 5246 C C . LEU A 1 36 ? 6.085 3.676 1.284 1.00 0.00 36 LEU A C 5
ATOM 5247 O O . LEU A 1 36 ? 5.651 4.090 2.357 1.00 0.00 36 LEU A O 5
ATOM 5263 N N . ARG A 1 37 ? 7.367 3.653 0.950 1.00 0.00 37 ARG A N 5
ATOM 5264 C CA . ARG A 1 37 ? 8.387 4.137 1.866 1.00 0.00 37 ARG A CA 5
ATOM 5265 C C . ARG A 1 37 ? 8.072 5.569 2.303 1.00 0.00 37 ARG A C 5
ATOM 5266 O O . ARG A 1 37 ? 8.161 5.894 3.486 1.00 0.00 37 ARG A O 5
ATOM 5287 N N . GLU A 1 38 ? 7.711 6.386 1.325 1.00 0.00 38 GLU A N 5
ATOM 5288 C CA . GLU A 1 38 ? 7.382 7.776 1.594 1.00 0.00 38 GLU A CA 5
ATOM 5289 C C . GLU A 1 38 ? 6.002 7.878 2.247 1.00 0.00 38 GLU A C 5
ATOM 5290 O O . GLU A 1 38 ? 5.551 8.972 2.584 1.00 0.00 38 GLU A O 5
ATOM 5302 N N . ARG A 1 39 ? 5.371 6.725 2.405 1.00 0.00 39 ARG A N 5
ATOM 5303 C CA . ARG A 1 39 ? 4.051 6.671 3.011 1.00 0.00 39 ARG A CA 5
ATOM 5304 C C . ARG A 1 39 ? 4.139 6.085 4.422 1.00 0.00 39 ARG A C 5
ATOM 5305 O O . ARG A 1 39 ? 3.343 6.432 5.293 1.00 0.00 39 ARG A O 5
ATOM 5326 N N . GLY A 1 40 ? 5.113 5.205 4.603 1.00 0.00 40 GLY A N 5
ATOM 5327 C CA . GLY A 1 40 ? 5.315 4.568 5.893 1.00 0.00 40 GLY A CA 5
ATOM 5328 C C . GLY A 1 40 ? 4.704 3.165 5.913 1.00 0.00 40 GLY A C 5
ATOM 5329 O O . GLY A 1 40 ? 4.183 2.725 6.937 1.00 0.00 40 GLY A O 5
ATOM 5333 N N . GLU A 1 41 ? 4.787 2.502 4.769 1.00 0.00 41 GLU A N 5
ATOM 5334 C CA . GLU A 1 41 ? 4.248 1.158 4.643 1.00 0.00 41 GLU A CA 5
ATOM 5335 C C . GLU A 1 41 ? 5.381 0.149 4.441 1.00 0.00 41 GLU A C 5
ATOM 5336 O O . GLU A 1 41 ? 6.511 0.531 4.140 1.00 0.00 41 GLU A O 5
ATOM 5348 N N . PRO A 1 42 ? 5.029 -1.153 4.619 1.00 0.00 42 PRO A N 5
ATOM 5349 C CA . PRO A 1 42 ? 6.003 -2.219 4.459 1.00 0.00 42 PRO A CA 5
ATOM 5350 C C . PRO A 1 42 ? 6.307 -2.467 2.981 1.00 0.00 42 PRO A C 5
ATOM 5351 O O . PRO A 1 42 ? 5.420 -2.840 2.215 1.00 0.00 42 PRO A O 5
ATOM 5362 N N . ILE A 1 43 ? 7.565 -2.250 2.623 1.00 0.00 43 ILE A N 5
ATOM 5363 C CA . ILE A 1 43 ? 7.997 -2.446 1.250 1.00 0.00 43 ILE A CA 5
ATOM 5364 C C . ILE A 1 43 ? 7.681 -3.880 0.820 1.00 0.00 43 ILE A C 5
ATOM 5365 O O . ILE A 1 43 ? 7.574 -4.165 -0.372 1.00 0.00 43 ILE A O 5
ATOM 5381 N N . ARG A 1 44 ? 7.542 -4.745 1.814 1.00 0.00 44 ARG A N 5
ATOM 5382 C CA . ARG A 1 44 ? 7.241 -6.142 1.553 1.00 0.00 44 ARG A CA 5
ATOM 5383 C C . ARG A 1 44 ? 6.517 -6.762 2.751 1.00 0.00 44 ARG A C 5
ATOM 5384 O O . ARG A 1 44 ? 7.063 -6.813 3.852 1.00 0.00 44 ARG A O 5
ATOM 5405 N N . LEU A 1 45 ? 5.300 -7.217 2.495 1.00 0.00 45 LEU A N 5
ATOM 5406 C CA . LEU A 1 45 ? 4.496 -7.831 3.538 1.00 0.00 45 LEU A CA 5
ATOM 5407 C C . LEU A 1 45 ? 4.902 -9.298 3.692 1.00 0.00 45 LEU A C 5
ATOM 5408 O O . LEU A 1 45 ? 5.816 -9.767 3.016 1.00 0.00 45 LEU A O 5
ATOM 5424 N N . PHE A 1 46 ? 4.204 -9.981 4.587 1.00 0.00 46 PHE A N 5
ATOM 5425 C CA . PHE A 1 46 ? 4.480 -11.385 4.839 1.00 0.00 46 PHE A CA 5
ATOM 5426 C C . PHE A 1 46 ? 4.159 -12.237 3.609 1.00 0.00 46 PHE A C 5
ATOM 5427 O O . PHE A 1 46 ? 2.997 -12.550 3.352 1.00 0.00 46 PHE A O 5
ATOM 5444 N N . GLY A 1 47 ? 5.209 -12.587 2.880 1.00 0.00 47 GLY A N 5
ATOM 5445 C CA . GLY A 1 47 ? 5.053 -13.396 1.683 1.00 0.00 47 GLY A CA 5
ATOM 5446 C C . GLY A 1 47 ? 4.217 -12.663 0.631 1.00 0.00 47 GLY A C 5
ATOM 5447 O O . GLY A 1 47 ? 3.232 -13.203 0.129 1.00 0.00 47 GLY A O 5
ATOM 5451 N N . GLU A 1 48 ? 4.641 -11.445 0.329 1.00 0.00 48 GLU A N 5
ATOM 5452 C CA . GLU A 1 48 ? 3.944 -10.633 -0.654 1.00 0.00 48 GLU A CA 5
ATOM 5453 C C . GLU A 1 48 ? 4.761 -10.545 -1.945 1.00 0.00 48 GLU A C 5
ATOM 5454 O O . GLU A 1 48 ? 5.939 -10.192 -1.915 1.00 0.00 48 GLU A O 5
ATOM 5466 N N . THR A 1 49 ? 4.102 -10.871 -3.047 1.00 0.00 49 THR A N 5
ATOM 5467 C CA . THR A 1 49 ? 4.753 -10.833 -4.346 1.00 0.00 49 THR A CA 5
ATOM 5468 C C . THR A 1 49 ? 4.780 -9.402 -4.887 1.00 0.00 49 THR A C 5
ATOM 5469 O O . THR A 1 49 ? 3.958 -8.573 -4.501 1.00 0.00 49 THR A O 5
ATOM 5480 N N . ASP A 1 50 ? 5.735 -9.157 -5.773 1.00 0.00 50 ASP A N 5
ATOM 5481 C CA . ASP A 1 50 ? 5.881 -7.841 -6.370 1.00 0.00 50 ASP A CA 5
ATOM 5482 C C . ASP A 1 50 ? 4.496 -7.272 -6.685 1.00 0.00 50 ASP A C 5
ATOM 5483 O O . ASP A 1 50 ? 4.153 -6.179 -6.236 1.00 0.00 50 ASP A O 5
ATOM 5492 N N . TYR A 1 51 ? 3.737 -8.039 -7.454 1.00 0.00 51 TYR A N 5
ATOM 5493 C CA . TYR A 1 51 ? 2.397 -7.625 -7.834 1.00 0.00 51 TYR A CA 5
ATOM 5494 C C . TYR A 1 51 ? 1.556 -7.290 -6.600 1.00 0.00 51 TYR A C 5
ATOM 5495 O O . TYR A 1 51 ? 0.811 -6.311 -6.600 1.00 0.00 51 TYR A O 5
ATOM 5513 N N . ASP A 1 52 ? 1.703 -8.122 -5.580 1.00 0.00 52 ASP A N 5
ATOM 5514 C CA . ASP A 1 52 ? 0.967 -7.927 -4.343 1.00 0.00 52 ASP A CA 5
ATOM 5515 C C . ASP A 1 52 ? 1.320 -6.559 -3.755 1.00 0.00 52 ASP A C 5
ATOM 5516 O O . ASP A 1 52 ? 0.439 -5.731 -3.529 1.00 0.00 52 ASP A O 5
ATOM 5525 N N . ALA A 1 53 ? 2.610 -6.365 -3.523 1.00 0.00 53 ALA A N 5
ATOM 5526 C CA . ALA A 1 53 ? 3.090 -5.112 -2.966 1.00 0.00 53 ALA A CA 5
ATOM 5527 C C . ALA A 1 53 ? 2.717 -3.964 -3.906 1.00 0.00 53 ALA A C 5
ATOM 5528 O O . ALA A 1 53 ? 2.393 -2.867 -3.455 1.00 0.00 53 ALA A O 5
ATOM 5535 N N . PHE A 1 54 ? 2.776 -4.257 -5.197 1.00 0.00 54 PHE A N 5
ATOM 5536 C CA . PHE A 1 54 ? 2.449 -3.263 -6.205 1.00 0.00 54 PHE A CA 5
ATOM 5537 C C . PHE A 1 54 ? 0.997 -2.799 -6.067 1.00 0.00 54 PHE A C 5
ATOM 5538 O O . PHE A 1 54 ? 0.740 -1.626 -5.796 1.00 0.00 54 PHE A O 5
ATOM 5555 N N . GLN A 1 55 ? 0.087 -3.742 -6.258 1.00 0.00 55 GLN A N 5
ATOM 5556 C CA . GLN A 1 55 ? -1.332 -3.444 -6.157 1.00 0.00 55 GLN A CA 5
ATOM 5557 C C . GLN A 1 55 ? -1.616 -2.637 -4.889 1.00 0.00 55 GLN A C 5
ATOM 5558 O O . GLN A 1 55 ? -2.265 -1.593 -4.946 1.00 0.00 55 GLN A O 5
ATOM 5572 N N . ARG A 1 56 ? -1.116 -3.150 -3.774 1.00 0.00 56 ARG A N 5
ATOM 5573 C CA . ARG A 1 56 ? -1.309 -2.490 -2.495 1.00 0.00 56 ARG A CA 5
ATOM 5574 C C . ARG A 1 56 ? -1.097 -0.981 -2.638 1.00 0.00 56 ARG A C 5
ATOM 5575 O O . ARG A 1 56 ? -2.022 -0.198 -2.430 1.00 0.00 56 ARG A O 5
ATOM 5596 N N . LEU A 1 57 ? 0.127 -0.619 -2.994 1.00 0.00 57 LEU A N 5
ATOM 5597 C CA . LEU A 1 57 ? 0.472 0.782 -3.168 1.00 0.00 57 LEU A CA 5
ATOM 5598 C C . LEU A 1 57 ? -0.467 1.409 -4.199 1.00 0.00 57 LEU A C 5
ATOM 5599 O O . LEU A 1 57 ? -1.057 2.460 -3.949 1.00 0.00 57 LEU A O 5
ATOM 5615 N N . ARG A 1 58 ? -0.577 0.740 -5.337 1.00 0.00 58 ARG A N 5
ATOM 5616 C CA . ARG A 1 58 ? -1.435 1.219 -6.408 1.00 0.00 58 ARG A CA 5
ATOM 5617 C C . ARG A 1 58 ? -2.794 1.645 -5.849 1.00 0.00 58 ARG A C 5
ATOM 5618 O O . ARG A 1 58 ? -3.482 2.473 -6.443 1.00 0.00 58 ARG A O 5
ATOM 5639 N N . LYS A 1 59 ? -3.140 1.059 -4.711 1.00 0.00 59 LYS A N 5
ATOM 5640 C CA . LYS A 1 59 ? -4.404 1.368 -4.066 1.00 0.00 59 LYS A CA 5
ATOM 5641 C C . LYS A 1 59 ? -4.195 2.502 -3.059 1.00 0.00 59 LYS A C 5
ATOM 5642 O O . LYS A 1 59 ? -5.068 3.350 -2.884 1.00 0.00 59 LYS A O 5
ATOM 5661 N N . ILE A 1 60 ? -3.032 2.479 -2.425 1.00 0.00 60 ILE A N 5
ATOM 5662 C CA . ILE A 1 60 ? -2.696 3.495 -1.441 1.00 0.00 60 ILE A CA 5
ATOM 5663 C C . ILE A 1 60 ? -2.686 4.868 -2.115 1.00 0.00 60 ILE A C 5
ATOM 5664 O O . ILE A 1 60 ? -3.234 5.830 -1.580 1.00 0.00 60 ILE A O 5
ATOM 5680 N N . GLU A 1 61 ? -2.056 4.915 -3.280 1.00 0.00 61 GLU A N 5
ATOM 5681 C CA . GLU A 1 61 ? -1.967 6.155 -4.033 1.00 0.00 61 GLU A CA 5
ATOM 5682 C C . GLU A 1 61 ? -3.359 6.759 -4.227 1.00 0.00 61 GLU A C 5
ATOM 5683 O O . GLU A 1 61 ? -3.489 7.953 -4.494 1.00 0.00 61 GLU A O 5
ATOM 5695 N N . ILE A 1 62 ? -4.364 5.907 -4.086 1.00 0.00 62 ILE A N 5
ATOM 5696 C CA . ILE A 1 62 ? -5.741 6.342 -4.243 1.00 0.00 62 ILE A CA 5
ATOM 5697 C C . ILE A 1 62 ? -6.256 6.883 -2.907 1.00 0.00 62 ILE A C 5
ATOM 5698 O O . ILE A 1 62 ? -6.647 8.045 -2.813 1.00 0.00 62 ILE A O 5
ATOM 5714 N N . LEU A 1 63 ? -6.239 6.013 -1.908 1.00 0.00 63 LEU A N 5
ATOM 5715 C CA . LEU A 1 63 ? -6.700 6.389 -0.582 1.00 0.00 63 LEU A CA 5
ATOM 5716 C C . LEU A 1 63 ? -5.972 7.658 -0.134 1.00 0.00 63 LEU A C 5
ATOM 5717 O O . LEU A 1 63 ? -6.591 8.576 0.402 1.00 0.00 63 LEU A O 5
ATOM 5733 N N . THR A 1 64 ? -4.669 7.670 -0.372 1.00 0.00 64 THR A N 5
ATOM 5734 C CA . THR A 1 64 ? -3.851 8.811 0.000 1.00 0.00 64 THR A CA 5
ATOM 5735 C C . THR A 1 64 ? -4.552 10.117 -0.380 1.00 0.00 64 THR A C 5
ATOM 5736 O O . THR A 1 64 ? -5.262 10.175 -1.383 1.00 0.00 64 THR A O 5
ATOM 5747 N N . PRO A 1 65 ? -4.324 11.159 0.463 1.00 0.00 65 PRO A N 5
ATOM 5748 C CA . PRO A 1 65 ? -4.926 12.460 0.226 1.00 0.00 65 PRO A CA 5
ATOM 5749 C C . PRO A 1 65 ? -4.222 13.189 -0.920 1.00 0.00 65 PRO A C 5
ATOM 5750 O O . PRO A 1 65 ? -4.845 13.510 -1.932 1.00 0.00 65 PRO A O 5
ATOM 5761 N N . GLU A 1 66 ? -2.934 13.429 -0.724 1.00 0.00 66 GLU A N 5
ATOM 5762 C CA . GLU A 1 66 ? -2.139 14.114 -1.729 1.00 0.00 66 GLU A CA 5
ATOM 5763 C C . GLU A 1 66 ? -2.684 15.523 -1.966 1.00 0.00 66 GLU A C 5
ATOM 5764 O O . GLU A 1 66 ? -3.228 15.811 -3.031 1.00 0.00 66 GLU A O 5
ATOM 5776 N N . VAL A 1 67 ? -2.518 16.365 -0.957 1.00 0.00 67 VAL A N 5
ATOM 5777 C CA . VAL A 1 67 ? -2.987 17.738 -1.042 1.00 0.00 67 VAL A CA 5
ATOM 5778 C C . VAL A 1 67 ? -4.377 17.759 -1.681 1.00 0.00 67 VAL A C 5
ATOM 5779 O O . VAL A 1 67 ? -4.526 18.141 -2.840 1.00 0.00 67 VAL A O 5
ATOM 5792 N N . ASN A 1 68 ? -5.360 17.343 -0.896 1.00 0.00 68 ASN A N 5
ATOM 5793 C CA . ASN A 1 68 ? -6.733 17.310 -1.370 1.00 0.00 68 ASN A CA 5
ATOM 5794 C C . ASN A 1 68 ? -7.020 18.577 -2.178 1.00 0.00 68 ASN A C 5
ATOM 5795 O O . ASN A 1 68 ? -6.838 19.688 -1.683 1.00 0.00 68 ASN A O 5
ATOM 5806 N N . LYS A 1 69 ? -7.465 18.368 -3.408 1.00 0.00 69 LYS A N 5
ATOM 5807 C CA . LYS A 1 69 ? -7.779 19.479 -4.290 1.00 0.00 69 LYS A CA 5
ATOM 5808 C C . LYS A 1 69 ? -9.191 19.983 -3.985 1.00 0.00 69 LYS A C 5
ATOM 5809 O O . LYS A 1 69 ? -9.958 19.312 -3.296 1.00 0.00 69 LYS A O 5
ATOM 5828 N N . GLY A 1 70 ? -9.491 21.161 -4.512 1.00 0.00 70 GLY A N 5
ATOM 5829 C CA . GLY A 1 70 ? -10.797 21.763 -4.304 1.00 0.00 70 GLY A CA 5
ATOM 5830 C C . GLY A 1 70 ? -11.319 22.399 -5.594 1.00 0.00 70 GLY A C 5
ATOM 5831 O O . GLY A 1 70 ? -10.643 23.231 -6.198 1.00 0.00 70 GLY A O 5
ATOM 5835 N N . SER A 1 71 ? -12.517 21.984 -5.978 1.00 0.00 71 SER A N 5
ATOM 5836 C CA . SER A 1 71 ? -13.137 22.503 -7.186 1.00 0.00 71 SER A CA 5
ATOM 5837 C C . SER A 1 71 ? -14.643 22.669 -6.971 1.00 0.00 71 SER A C 5
ATOM 5838 O O . SER A 1 71 ? -15.188 22.192 -5.977 1.00 0.00 71 SER A O 5
ATOM 5846 N N . GLY A 1 72 ? -15.272 23.348 -7.919 1.00 0.00 72 GLY A N 5
ATOM 5847 C CA . GLY A 1 72 ? -16.704 23.583 -7.845 1.00 0.00 72 GLY A CA 5
ATOM 5848 C C . GLY A 1 72 ? -17.417 23.009 -9.071 1.00 0.00 72 GLY A C 5
ATOM 5849 O O . GLY A 1 72 ? -17.467 23.648 -10.121 1.00 0.00 72 GLY A O 5
ATOM 5853 N N . PRO A 1 73 ? -17.967 21.778 -8.892 1.00 0.00 73 PRO A N 5
ATOM 5854 C CA . PRO A 1 73 ? -18.675 21.110 -9.971 1.00 0.00 73 PRO A CA 5
ATOM 5855 C C . PRO A 1 73 ? -20.056 21.733 -10.188 1.00 0.00 73 PRO A C 5
ATOM 5856 O O . PRO A 1 73 ? -20.683 22.205 -9.242 1.00 0.00 73 PRO A O 5
ATOM 5867 N N . SER A 1 74 ? -20.488 21.714 -11.440 1.00 0.00 74 SER A N 5
ATOM 5868 C CA . SER A 1 74 ? -21.783 22.270 -11.794 1.00 0.00 74 SER A CA 5
ATOM 5869 C C . SER A 1 74 ? -22.734 21.152 -12.225 1.00 0.00 74 SER A C 5
ATOM 5870 O O . SER A 1 74 ? -22.714 20.726 -13.379 1.00 0.00 74 SER A O 5
ATOM 5878 N N . SER A 1 75 ? -23.544 20.708 -11.275 1.00 0.00 75 SER A N 5
ATOM 5879 C CA . SER A 1 75 ? -24.500 19.647 -11.542 1.00 0.00 75 SER A CA 5
ATOM 5880 C C . SER A 1 75 ? -25.392 19.426 -10.319 1.00 0.00 75 SER A C 5
ATOM 5881 O O . SER A 1 75 ? -24.903 19.369 -9.192 1.00 0.00 75 SER A O 5
ATOM 5889 N N . GLY A 1 76 ? -26.685 19.308 -10.583 1.00 0.00 76 GLY A N 5
ATOM 5890 C CA . GLY A 1 76 ? -27.650 19.094 -9.518 1.00 0.00 76 GLY A CA 5
ATOM 5891 C C . GLY A 1 76 ? -27.410 17.753 -8.822 1.00 0.00 76 GLY A C 5
ATOM 5892 O O . GLY A 1 76 ? -28.135 17.392 -7.896 1.00 0.00 76 GLY A O 5
ATOM 5896 N N . GLY A 1 1 ? 15.006 32.932 4.987 1.00 0.00 1 GLY A N 6
ATOM 5897 C CA . GLY A 1 1 ? 14.294 33.115 3.733 1.00 0.00 1 GLY A CA 6
ATOM 5898 C C . GLY A 1 1 ? 14.873 32.217 2.638 1.00 0.00 1 GLY A C 6
ATOM 5899 O O . GLY A 1 1 ? 15.753 31.399 2.901 1.00 0.00 1 GLY A O 6
ATOM 5903 N N . SER A 1 2 ? 14.356 32.401 1.432 1.00 0.00 2 SER A N 6
ATOM 5904 C CA . SER A 1 2 ? 14.811 31.618 0.295 1.00 0.00 2 SER A CA 6
ATOM 5905 C C . SER A 1 2 ? 14.386 32.295 -1.010 1.00 0.00 2 SER A C 6
ATOM 5906 O O . SER A 1 2 ? 15.228 32.628 -1.843 1.00 0.00 2 SER A O 6
ATOM 5914 N N . SER A 1 3 ? 13.081 32.477 -1.147 1.00 0.00 3 SER A N 6
ATOM 5915 C CA . SER A 1 3 ? 12.535 33.108 -2.337 1.00 0.00 3 SER A CA 6
ATOM 5916 C C . SER A 1 3 ? 11.018 33.253 -2.202 1.00 0.00 3 SER A C 6
ATOM 5917 O O . SER A 1 3 ? 10.387 32.530 -1.433 1.00 0.00 3 SER A O 6
ATOM 5925 N N . GLY A 1 4 ? 10.476 34.193 -2.963 1.00 0.00 4 GLY A N 6
ATOM 5926 C CA . GLY A 1 4 ? 9.044 34.442 -2.938 1.00 0.00 4 GLY A CA 6
ATOM 5927 C C . GLY A 1 4 ? 8.534 34.845 -4.323 1.00 0.00 4 GLY A C 6
ATOM 5928 O O . GLY A 1 4 ? 9.232 35.529 -5.071 1.00 0.00 4 GLY A O 6
ATOM 5932 N N . SER A 1 5 ? 7.321 34.405 -4.623 1.00 0.00 5 SER A N 6
ATOM 5933 C CA . SER A 1 5 ? 6.710 34.712 -5.905 1.00 0.00 5 SER A CA 6
ATOM 5934 C C . SER A 1 5 ? 5.310 34.099 -5.977 1.00 0.00 5 SER A C 6
ATOM 5935 O O . SER A 1 5 ? 5.080 33.005 -5.463 1.00 0.00 5 SER A O 6
ATOM 5943 N N . SER A 1 6 ? 4.410 34.830 -6.618 1.00 0.00 6 SER A N 6
ATOM 5944 C CA . SER A 1 6 ? 3.039 34.372 -6.764 1.00 0.00 6 SER A CA 6
ATOM 5945 C C . SER A 1 6 ? 2.321 35.201 -7.830 1.00 0.00 6 SER A C 6
ATOM 5946 O O . SER A 1 6 ? 2.694 36.345 -8.088 1.00 0.00 6 SER A O 6
ATOM 5954 N N . GLY A 1 7 ? 1.302 34.593 -8.420 1.00 0.00 7 GLY A N 6
ATOM 5955 C CA . GLY A 1 7 ? 0.528 35.262 -9.452 1.00 0.00 7 GLY A CA 6
ATOM 5956 C C . GLY A 1 7 ? -0.430 34.285 -10.138 1.00 0.00 7 GLY A C 6
ATOM 5957 O O . GLY A 1 7 ? -0.673 33.191 -9.633 1.00 0.00 7 GLY A O 6
ATOM 5961 N N . THR A 1 8 ? -0.947 34.717 -11.279 1.00 0.00 8 THR A N 6
ATOM 5962 C CA . THR A 1 8 ? -1.873 33.895 -12.039 1.00 0.00 8 THR A CA 6
ATOM 5963 C C . THR A 1 8 ? -3.133 33.612 -11.219 1.00 0.00 8 THR A C 6
ATOM 5964 O O . THR A 1 8 ? -3.052 33.350 -10.020 1.00 0.00 8 THR A O 6
ATOM 5975 N N . SER A 1 9 ? -4.269 33.676 -11.898 1.00 0.00 9 SER A N 6
ATOM 5976 C CA . SER A 1 9 ? -5.545 33.431 -11.248 1.00 0.00 9 SER A CA 6
ATOM 5977 C C . SER A 1 9 ? -6.504 32.741 -12.220 1.00 0.00 9 SER A C 6
ATOM 5978 O O . SER A 1 9 ? -6.848 33.301 -13.260 1.00 0.00 9 SER A O 6
ATOM 5986 N N . SER A 1 10 ? -6.909 31.536 -11.847 1.00 0.00 10 SER A N 6
ATOM 5987 C CA . SER A 1 10 ? -7.822 30.765 -12.673 1.00 0.00 10 SER A CA 6
ATOM 5988 C C . SER A 1 10 ? -8.681 29.853 -11.794 1.00 0.00 10 SER A C 6
ATOM 5989 O O . SER A 1 10 ? -8.312 29.552 -10.660 1.00 0.00 10 SER A O 6
ATOM 5997 N N . ASN A 1 11 ? -9.810 29.440 -12.350 1.00 0.00 11 ASN A N 6
ATOM 5998 C CA . ASN A 1 11 ? -10.723 28.569 -11.631 1.00 0.00 11 ASN A CA 6
ATOM 5999 C C . ASN A 1 11 ? -10.450 27.115 -12.022 1.00 0.00 11 ASN A C 6
ATOM 6000 O O . ASN A 1 11 ? -9.785 26.853 -13.023 1.00 0.00 11 ASN A O 6
ATOM 6011 N N . PRO A 1 12 ? -10.992 26.185 -11.192 1.00 0.00 12 PRO A N 6
ATOM 6012 C CA . PRO A 1 12 ? -10.814 24.764 -11.441 1.00 0.00 12 PRO A CA 6
ATOM 6013 C C . PRO A 1 12 ? -11.697 24.296 -12.598 1.00 0.00 12 PRO A C 6
ATOM 6014 O O . PRO A 1 12 ? -11.235 24.190 -13.734 1.00 0.00 12 PRO A O 6
ATOM 6025 N N . VAL A 1 13 ? -12.953 24.027 -12.271 1.00 0.00 13 VAL A N 6
ATOM 6026 C CA . VAL A 1 13 ? -13.906 23.572 -13.270 1.00 0.00 13 VAL A CA 6
ATOM 6027 C C . VAL A 1 13 ? -13.235 22.535 -14.173 1.00 0.00 13 VAL A C 6
ATOM 6028 O O . VAL A 1 13 ? -12.705 22.877 -15.229 1.00 0.00 13 VAL A O 6
ATOM 6041 N N . LEU A 1 14 ? -13.280 21.289 -13.725 1.00 0.00 14 LEU A N 6
ATOM 6042 C CA . LEU A 1 14 ? -12.684 20.200 -14.479 1.00 0.00 14 LEU A CA 6
ATOM 6043 C C . LEU A 1 14 ? -13.662 19.025 -14.531 1.00 0.00 14 LEU A C 6
ATOM 6044 O O . LEU A 1 14 ? -14.874 19.218 -14.444 1.00 0.00 14 LEU A O 6
ATOM 6060 N N . GLU A 1 15 ? -13.100 17.834 -14.671 1.00 0.00 15 GLU A N 6
ATOM 6061 C CA . GLU A 1 15 ? -13.907 16.628 -14.735 1.00 0.00 15 GLU A CA 6
ATOM 6062 C C . GLU A 1 15 ? -13.119 15.432 -14.198 1.00 0.00 15 GLU A C 6
ATOM 6063 O O . GLU A 1 15 ? -12.179 14.965 -14.840 1.00 0.00 15 GLU A O 6
ATOM 6075 N N . LEU A 1 16 ? -13.530 14.970 -13.027 1.00 0.00 16 LEU A N 6
ATOM 6076 C CA . LEU A 1 16 ? -12.874 13.837 -12.396 1.00 0.00 16 LEU A CA 6
ATOM 6077 C C . LEU A 1 16 ? -13.915 13.000 -11.651 1.00 0.00 16 LEU A C 6
ATOM 6078 O O . LEU A 1 16 ? -14.368 13.381 -10.573 1.00 0.00 16 LEU A O 6
ATOM 6094 N N . GLU A 1 17 ? -14.265 11.874 -12.256 1.00 0.00 17 GLU A N 6
ATOM 6095 C CA . GLU A 1 17 ? -15.245 10.979 -11.663 1.00 0.00 17 GLU A CA 6
ATOM 6096 C C . GLU A 1 17 ? -14.567 9.696 -11.180 1.00 0.00 17 GLU A C 6
ATOM 6097 O O . GLU A 1 17 ? -14.388 8.755 -11.952 1.00 0.00 17 GLU A O 6
ATOM 6109 N N . LEU A 1 18 ? -14.208 9.698 -9.904 1.00 0.00 18 LEU A N 6
ATOM 6110 C CA . LEU A 1 18 ? -13.554 8.546 -9.309 1.00 0.00 18 LEU A CA 6
ATOM 6111 C C . LEU A 1 18 ? -12.283 8.222 -10.097 1.00 0.00 18 LEU A C 6
ATOM 6112 O O . LEU A 1 18 ? -12.053 8.782 -11.167 1.00 0.00 18 LEU A O 6
ATOM 6128 N N . ALA A 1 19 ? -11.492 7.319 -9.537 1.00 0.00 19 ALA A N 6
ATOM 6129 C CA . ALA A 1 19 ? -10.250 6.914 -10.174 1.00 0.00 19 ALA A CA 6
ATOM 6130 C C . ALA A 1 19 ? -10.126 5.390 -10.115 1.00 0.00 19 ALA A C 6
ATOM 6131 O O . ALA A 1 19 ? -9.217 4.862 -9.476 1.00 0.00 19 ALA A O 6
ATOM 6138 N N . GLU A 1 20 ? -11.052 4.726 -10.791 1.00 0.00 20 GLU A N 6
ATOM 6139 C CA . GLU A 1 20 ? -11.057 3.274 -10.824 1.00 0.00 20 GLU A CA 6
ATOM 6140 C C . GLU A 1 20 ? -10.614 2.772 -12.200 1.00 0.00 20 GLU A C 6
ATOM 6141 O O . GLU A 1 20 ? -10.764 3.475 -13.199 1.00 0.00 20 GLU A O 6
ATOM 6153 N N . GLU A 1 21 ? -10.076 1.561 -12.209 1.00 0.00 21 GLU A N 6
ATOM 6154 C CA . GLU A 1 21 ? -9.611 0.958 -13.446 1.00 0.00 21 GLU A CA 6
ATOM 6155 C C . GLU A 1 21 ? -8.484 1.796 -14.054 1.00 0.00 21 GLU A C 6
ATOM 6156 O O . GLU A 1 21 ? -8.281 1.783 -15.267 1.00 0.00 21 GLU A O 6
ATOM 6168 N N . LYS A 1 22 ? -7.781 2.505 -13.183 1.00 0.00 22 LYS A N 6
ATOM 6169 C CA . LYS A 1 22 ? -6.680 3.348 -13.619 1.00 0.00 22 LYS A CA 6
ATOM 6170 C C . LYS A 1 22 ? -5.725 2.524 -14.485 1.00 0.00 22 LYS A C 6
ATOM 6171 O O . LYS A 1 22 ? -5.956 1.338 -14.713 1.00 0.00 22 LYS A O 6
ATOM 6190 N N . LEU A 1 23 ? -4.673 3.186 -14.943 1.00 0.00 23 LEU A N 6
ATOM 6191 C CA . LEU A 1 23 ? -3.682 2.530 -15.779 1.00 0.00 23 LEU A CA 6
ATOM 6192 C C . LEU A 1 23 ? -3.281 1.200 -15.138 1.00 0.00 23 LEU A C 6
ATOM 6193 O O . LEU A 1 23 ? -3.398 1.030 -13.926 1.00 0.00 23 LEU A O 6
ATOM 6209 N N . PRO A 1 24 ? -2.803 0.266 -16.004 1.00 0.00 24 PRO A N 6
ATOM 6210 C CA . PRO A 1 24 ? -2.384 -1.044 -15.535 1.00 0.00 24 PRO A CA 6
ATOM 6211 C C . PRO A 1 24 ? -1.033 -0.964 -14.821 1.00 0.00 24 PRO A C 6
ATOM 6212 O O . PRO A 1 24 ? -0.600 0.116 -14.422 1.00 0.00 24 PRO A O 6
ATOM 6223 N N . MET A 1 25 ? -0.404 -2.122 -14.682 1.00 0.00 25 MET A N 6
ATOM 6224 C CA . MET A 1 25 ? 0.889 -2.197 -14.023 1.00 0.00 25 MET A CA 6
ATOM 6225 C C . MET A 1 25 ? 1.867 -1.182 -14.618 1.00 0.00 25 MET A C 6
ATOM 6226 O O . MET A 1 25 ? 2.516 -1.457 -15.626 1.00 0.00 25 MET A O 6
ATOM 6240 N N . THR A 1 26 ? 1.943 -0.030 -13.968 1.00 0.00 26 THR A N 6
ATOM 6241 C CA . THR A 1 26 ? 2.831 1.028 -14.420 1.00 0.00 26 THR A CA 6
ATOM 6242 C C . THR A 1 26 ? 3.642 1.581 -13.247 1.00 0.00 26 THR A C 6
ATOM 6243 O O . THR A 1 26 ? 3.793 2.794 -13.109 1.00 0.00 26 THR A O 6
ATOM 6254 N N . LEU A 1 27 ? 4.142 0.665 -12.430 1.00 0.00 27 LEU A N 6
ATOM 6255 C CA . LEU A 1 27 ? 4.933 1.046 -11.273 1.00 0.00 27 LEU A CA 6
ATOM 6256 C C . LEU A 1 27 ? 5.918 -0.077 -10.942 1.00 0.00 27 LEU A C 6
ATOM 6257 O O . LEU A 1 27 ? 5.514 -1.153 -10.505 1.00 0.00 27 LEU A O 6
ATOM 6273 N N . SER A 1 28 ? 7.192 0.213 -11.164 1.00 0.00 28 SER A N 6
ATOM 6274 C CA . SER A 1 28 ? 8.238 -0.759 -10.895 1.00 0.00 28 SER A CA 6
ATOM 6275 C C . SER A 1 28 ? 8.439 -0.908 -9.385 1.00 0.00 28 SER A C 6
ATOM 6276 O O . SER A 1 28 ? 8.004 -0.056 -8.611 1.00 0.00 28 SER A O 6
ATOM 6284 N N . ARG A 1 29 ? 9.098 -1.995 -9.012 1.00 0.00 29 ARG A N 6
ATOM 6285 C CA . ARG A 1 29 ? 9.361 -2.266 -7.609 1.00 0.00 29 ARG A CA 6
ATOM 6286 C C . ARG A 1 29 ? 9.711 -0.970 -6.875 1.00 0.00 29 ARG A C 6
ATOM 6287 O O . ARG A 1 29 ? 9.047 -0.601 -5.907 1.00 0.00 29 ARG A O 6
ATOM 6308 N N . GLN A 1 30 ? 10.754 -0.314 -7.363 1.00 0.00 30 GLN A N 6
ATOM 6309 C CA . GLN A 1 30 ? 11.201 0.933 -6.765 1.00 0.00 30 GLN A CA 6
ATOM 6310 C C . GLN A 1 30 ? 10.063 1.955 -6.758 1.00 0.00 30 GLN A C 6
ATOM 6311 O O . GLN A 1 30 ? 9.913 2.716 -5.802 1.00 0.00 30 GLN A O 6
ATOM 6325 N N . GLU A 1 31 ? 9.289 1.940 -7.833 1.00 0.00 31 GLU A N 6
ATOM 6326 C CA . GLU A 1 31 ? 8.169 2.857 -7.962 1.00 0.00 31 GLU A CA 6
ATOM 6327 C C . GLU A 1 31 ? 7.107 2.549 -6.906 1.00 0.00 31 GLU A C 6
ATOM 6328 O O . GLU A 1 31 ? 6.386 3.443 -6.465 1.00 0.00 31 GLU A O 6
ATOM 6340 N N . VAL A 1 32 ? 7.043 1.280 -6.530 1.00 0.00 32 VAL A N 6
ATOM 6341 C CA . VAL A 1 32 ? 6.080 0.842 -5.533 1.00 0.00 32 VAL A CA 6
ATOM 6342 C C . VAL A 1 32 ? 6.707 0.954 -4.142 1.00 0.00 32 VAL A C 6
ATOM 6343 O O . VAL A 1 32 ? 5.998 1.112 -3.149 1.00 0.00 32 VAL A O 6
ATOM 6356 N N . ILE A 1 33 ? 8.028 0.866 -4.114 1.00 0.00 33 ILE A N 6
ATOM 6357 C CA . ILE A 1 33 ? 8.758 0.955 -2.861 1.00 0.00 33 ILE A CA 6
ATOM 6358 C C . ILE A 1 33 ? 8.831 2.419 -2.421 1.00 0.00 33 ILE A C 6
ATOM 6359 O O . ILE A 1 33 ? 8.619 2.730 -1.250 1.00 0.00 33 ILE A O 6
ATOM 6375 N N . ARG A 1 34 ? 9.132 3.278 -3.383 1.00 0.00 34 ARG A N 6
ATOM 6376 C CA . ARG A 1 34 ? 9.235 4.702 -3.110 1.00 0.00 34 ARG A CA 6
ATOM 6377 C C . ARG A 1 34 ? 8.027 5.176 -2.300 1.00 0.00 34 ARG A C 6
ATOM 6378 O O . ARG A 1 34 ? 8.156 5.513 -1.124 1.00 0.00 34 ARG A O 6
ATOM 6399 N N . ARG A 1 35 ? 6.879 5.187 -2.962 1.00 0.00 35 ARG A N 6
ATOM 6400 C CA . ARG A 1 35 ? 5.648 5.614 -2.319 1.00 0.00 35 ARG A CA 6
ATOM 6401 C C . ARG A 1 35 ? 5.521 4.972 -0.936 1.00 0.00 35 ARG A C 6
ATOM 6402 O O . ARG A 1 35 ? 5.594 5.660 0.081 1.00 0.00 35 ARG A O 6
ATOM 6423 N N . LEU A 1 36 ? 5.334 3.660 -0.942 1.00 0.00 36 LEU A N 6
ATOM 6424 C CA . LEU A 1 36 ? 5.196 2.917 0.299 1.00 0.00 36 LEU A CA 6
ATOM 6425 C C . LEU A 1 36 ? 6.163 3.487 1.339 1.00 0.00 36 LEU A C 6
ATOM 6426 O O . LEU A 1 36 ? 5.769 3.765 2.471 1.00 0.00 36 LEU A O 6
ATOM 6442 N N . ARG A 1 37 ? 7.409 3.645 0.918 1.00 0.00 37 ARG A N 6
ATOM 6443 C CA . ARG A 1 37 ? 8.435 4.177 1.799 1.00 0.00 37 ARG A CA 6
ATOM 6444 C C . ARG A 1 37 ? 8.043 5.573 2.288 1.00 0.00 37 ARG A C 6
ATOM 6445 O O . ARG A 1 37 ? 8.002 5.824 3.491 1.00 0.00 37 ARG A O 6
ATOM 6466 N N . GLU A 1 38 ? 7.766 6.444 1.329 1.00 0.00 38 GLU A N 6
ATOM 6467 C CA . GLU A 1 38 ? 7.379 7.808 1.647 1.00 0.00 38 GLU A CA 6
ATOM 6468 C C . GLU A 1 38 ? 6.104 7.815 2.492 1.00 0.00 38 GLU A C 6
ATOM 6469 O O . GLU A 1 38 ? 5.760 8.831 3.095 1.00 0.00 38 GLU A O 6
ATOM 6481 N N . ARG A 1 39 ? 5.438 6.670 2.510 1.00 0.00 39 ARG A N 6
ATOM 6482 C CA . ARG A 1 39 ? 4.208 6.532 3.272 1.00 0.00 39 ARG A CA 6
ATOM 6483 C C . ARG A 1 39 ? 4.495 5.888 4.630 1.00 0.00 39 ARG A C 6
ATOM 6484 O O . ARG A 1 39 ? 3.682 5.981 5.549 1.00 0.00 39 ARG A O 6
ATOM 6505 N N . GLY A 1 40 ? 5.653 5.250 4.714 1.00 0.00 40 GLY A N 6
ATOM 6506 C CA . GLY A 1 40 ? 6.057 4.592 5.945 1.00 0.00 40 GLY A CA 6
ATOM 6507 C C . GLY A 1 40 ? 5.589 3.135 5.967 1.00 0.00 40 GLY A C 6
ATOM 6508 O O . GLY A 1 40 ? 5.780 2.433 6.958 1.00 0.00 40 GLY A O 6
ATOM 6512 N N . GLU A 1 41 ? 4.985 2.725 4.861 1.00 0.00 41 GLU A N 6
ATOM 6513 C CA . GLU A 1 41 ? 4.488 1.365 4.741 1.00 0.00 41 GLU A CA 6
ATOM 6514 C C . GLU A 1 41 ? 5.643 0.400 4.467 1.00 0.00 41 GLU A C 6
ATOM 6515 O O . GLU A 1 41 ? 6.692 0.807 3.970 1.00 0.00 41 GLU A O 6
ATOM 6527 N N . PRO A 1 42 ? 5.406 -0.894 4.811 1.00 0.00 42 PRO A N 6
ATOM 6528 C CA . PRO A 1 42 ? 6.414 -1.920 4.608 1.00 0.00 42 PRO A CA 6
ATOM 6529 C C . PRO A 1 42 ? 6.521 -2.298 3.129 1.00 0.00 42 PRO A C 6
ATOM 6530 O O . PRO A 1 42 ? 5.561 -2.791 2.539 1.00 0.00 42 PRO A O 6
ATOM 6541 N N . ILE A 1 43 ? 7.698 -2.052 2.572 1.00 0.00 43 ILE A N 6
ATOM 6542 C CA . ILE A 1 43 ? 7.943 -2.359 1.173 1.00 0.00 43 ILE A CA 6
ATOM 6543 C C . ILE A 1 43 ? 7.627 -3.834 0.917 1.00 0.00 43 ILE A C 6
ATOM 6544 O O . ILE A 1 43 ? 7.145 -4.192 -0.156 1.00 0.00 43 ILE A O 6
ATOM 6560 N N . ARG A 1 44 ? 7.911 -4.650 1.922 1.00 0.00 44 ARG A N 6
ATOM 6561 C CA . ARG A 1 44 ? 7.663 -6.078 1.819 1.00 0.00 44 ARG A CA 6
ATOM 6562 C C . ARG A 1 44 ? 6.999 -6.595 3.096 1.00 0.00 44 ARG A C 6
ATOM 6563 O O . ARG A 1 44 ? 7.638 -6.676 4.144 1.00 0.00 44 ARG A O 6
ATOM 6584 N N . LEU A 1 45 ? 5.724 -6.932 2.967 1.00 0.00 45 LEU A N 6
ATOM 6585 C CA . LEU A 1 45 ? 4.965 -7.439 4.098 1.00 0.00 45 LEU A CA 6
ATOM 6586 C C . LEU A 1 45 ? 5.339 -8.902 4.343 1.00 0.00 45 LEU A C 6
ATOM 6587 O O . LEU A 1 45 ? 6.264 -9.423 3.720 1.00 0.00 45 LEU A O 6
ATOM 6603 N N . PHE A 1 46 ? 4.601 -9.525 5.250 1.00 0.00 46 PHE A N 6
ATOM 6604 C CA . PHE A 1 46 ? 4.843 -10.918 5.584 1.00 0.00 46 PHE A CA 6
ATOM 6605 C C . PHE A 1 46 ? 4.076 -11.849 4.643 1.00 0.00 46 PHE A C 6
ATOM 6606 O O . PHE A 1 46 ? 3.026 -12.376 5.007 1.00 0.00 46 PHE A O 6
ATOM 6623 N N . GLY A 1 47 ? 4.630 -12.023 3.453 1.00 0.00 47 GLY A N 6
ATOM 6624 C CA . GLY A 1 47 ? 4.011 -12.881 2.457 1.00 0.00 47 GLY A CA 6
ATOM 6625 C C . GLY A 1 47 ? 3.425 -12.056 1.310 1.00 0.00 47 GLY A C 6
ATOM 6626 O O . GLY A 1 47 ? 2.235 -12.154 1.015 1.00 0.00 47 GLY A O 6
ATOM 6630 N N . GLU A 1 48 ? 4.288 -11.261 0.694 1.00 0.00 48 GLU A N 6
ATOM 6631 C CA . GLU A 1 48 ? 3.871 -10.419 -0.414 1.00 0.00 48 GLU A CA 6
ATOM 6632 C C . GLU A 1 48 ? 4.764 -10.664 -1.633 1.00 0.00 48 GLU A C 6
ATOM 6633 O O . GLU A 1 48 ? 5.847 -11.233 -1.508 1.00 0.00 48 GLU A O 6
ATOM 6645 N N . THR A 1 49 ? 4.275 -10.223 -2.782 1.00 0.00 49 THR A N 6
ATOM 6646 C CA . THR A 1 49 ? 5.015 -10.388 -4.022 1.00 0.00 49 THR A CA 6
ATOM 6647 C C . THR A 1 49 ? 5.093 -9.059 -4.777 1.00 0.00 49 THR A C 6
ATOM 6648 O O . THR A 1 49 ? 4.769 -8.008 -4.226 1.00 0.00 49 THR A O 6
ATOM 6659 N N . ASP A 1 50 ? 5.526 -9.149 -6.026 1.00 0.00 50 ASP A N 6
ATOM 6660 C CA . ASP A 1 50 ? 5.651 -7.967 -6.861 1.00 0.00 50 ASP A CA 6
ATOM 6661 C C . ASP A 1 50 ? 4.275 -7.323 -7.036 1.00 0.00 50 ASP A C 6
ATOM 6662 O O . ASP A 1 50 ? 4.129 -6.111 -6.887 1.00 0.00 50 ASP A O 6
ATOM 6671 N N . TYR A 1 51 ? 3.299 -8.163 -7.349 1.00 0.00 51 TYR A N 6
ATOM 6672 C CA . TYR A 1 51 ? 1.939 -7.691 -7.545 1.00 0.00 51 TYR A CA 6
ATOM 6673 C C . TYR A 1 51 ? 1.349 -7.159 -6.237 1.00 0.00 51 TYR A C 6
ATOM 6674 O O . TYR A 1 51 ? 1.019 -5.979 -6.136 1.00 0.00 51 TYR A O 6
ATOM 6692 N N . ASP A 1 52 ? 1.234 -8.057 -5.269 1.00 0.00 52 ASP A N 6
ATOM 6693 C CA . ASP A 1 52 ? 0.690 -7.692 -3.972 1.00 0.00 52 ASP A CA 6
ATOM 6694 C C . ASP A 1 52 ? 1.221 -6.315 -3.569 1.00 0.00 52 ASP A C 6
ATOM 6695 O O . ASP A 1 52 ? 0.447 -5.379 -3.379 1.00 0.00 52 ASP A O 6
ATOM 6704 N N . ALA A 1 53 ? 2.538 -6.236 -3.450 1.00 0.00 53 ALA A N 6
ATOM 6705 C CA . ALA A 1 53 ? 3.182 -4.989 -3.074 1.00 0.00 53 ALA A CA 6
ATOM 6706 C C . ALA A 1 53 ? 2.647 -3.858 -3.953 1.00 0.00 53 ALA A C 6
ATOM 6707 O O . ALA A 1 53 ? 2.147 -2.855 -3.445 1.00 0.00 53 ALA A O 6
ATOM 6714 N N . PHE A 1 54 ? 2.769 -4.056 -5.257 1.00 0.00 54 PHE A N 6
ATOM 6715 C CA . PHE A 1 54 ? 2.303 -3.065 -6.212 1.00 0.00 54 PHE A CA 6
ATOM 6716 C C . PHE A 1 54 ? 0.833 -2.719 -5.970 1.00 0.00 54 PHE A C 6
ATOM 6717 O O . PHE A 1 54 ? 0.509 -1.588 -5.610 1.00 0.00 54 PHE A O 6
ATOM 6734 N N . GLN A 1 55 ? -0.018 -3.713 -6.178 1.00 0.00 55 GLN A N 6
ATOM 6735 C CA . GLN A 1 55 ? -1.446 -3.528 -5.986 1.00 0.00 55 GLN A CA 6
ATOM 6736 C C . GLN A 1 55 ? -1.711 -2.725 -4.711 1.00 0.00 55 GLN A C 6
ATOM 6737 O O . GLN A 1 55 ? -2.423 -1.723 -4.741 1.00 0.00 55 GLN A O 6
ATOM 6751 N N . ARG A 1 56 ? -1.125 -3.197 -3.621 1.00 0.00 56 ARG A N 6
ATOM 6752 C CA . ARG A 1 56 ? -1.289 -2.536 -2.337 1.00 0.00 56 ARG A CA 6
ATOM 6753 C C . ARG A 1 56 ? -1.094 -1.026 -2.489 1.00 0.00 56 ARG A C 6
ATOM 6754 O O . ARG A 1 56 ? -2.022 -0.251 -2.264 1.00 0.00 56 ARG A O 6
ATOM 6775 N N . LEU A 1 57 ? 0.119 -0.653 -2.870 1.00 0.00 57 LEU A N 6
ATOM 6776 C CA . LEU A 1 57 ? 0.448 0.750 -3.055 1.00 0.00 57 LEU A CA 6
ATOM 6777 C C . LEU A 1 57 ? -0.509 1.363 -4.079 1.00 0.00 57 LEU A C 6
ATOM 6778 O O . LEU A 1 57 ? -1.113 2.404 -3.825 1.00 0.00 57 LEU A O 6
ATOM 6794 N N . ARG A 1 58 ? -0.618 0.690 -5.216 1.00 0.00 58 ARG A N 6
ATOM 6795 C CA . ARG A 1 58 ? -1.491 1.156 -6.280 1.00 0.00 58 ARG A CA 6
ATOM 6796 C C . ARG A 1 58 ? -2.853 1.558 -5.712 1.00 0.00 58 ARG A C 6
ATOM 6797 O O . ARG A 1 58 ? -3.555 2.382 -6.296 1.00 0.00 58 ARG A O 6
ATOM 6818 N N . LYS A 1 59 ? -3.186 0.957 -4.579 1.00 0.00 59 LYS A N 6
ATOM 6819 C CA . LYS A 1 59 ? -4.452 1.242 -3.924 1.00 0.00 59 LYS A CA 6
ATOM 6820 C C . LYS A 1 59 ? -4.258 2.381 -2.922 1.00 0.00 59 LYS A C 6
ATOM 6821 O O . LYS A 1 59 ? -5.151 3.206 -2.733 1.00 0.00 59 LYS A O 6
ATOM 6840 N N . ILE A 1 60 ? -3.085 2.391 -2.305 1.00 0.00 60 ILE A N 6
ATOM 6841 C CA . ILE A 1 60 ? -2.762 3.415 -1.327 1.00 0.00 60 ILE A CA 6
ATOM 6842 C C . ILE A 1 60 ? -2.788 4.787 -2.004 1.00 0.00 60 ILE A C 6
ATOM 6843 O O . ILE A 1 60 ? -3.361 5.736 -1.470 1.00 0.00 60 ILE A O 6
ATOM 6859 N N . GLU A 1 61 ? -2.160 4.849 -3.169 1.00 0.00 61 GLU A N 6
ATOM 6860 C CA . GLU A 1 61 ? -2.103 6.089 -3.924 1.00 0.00 61 GLU A CA 6
ATOM 6861 C C . GLU A 1 61 ? -3.513 6.642 -4.142 1.00 0.00 61 GLU A C 6
ATOM 6862 O O . GLU A 1 61 ? -3.736 7.846 -4.024 1.00 0.00 61 GLU A O 6
ATOM 6874 N N . ILE A 1 62 ? -4.427 5.736 -4.457 1.00 0.00 62 ILE A N 6
ATOM 6875 C CA . ILE A 1 62 ? -5.809 6.119 -4.693 1.00 0.00 62 ILE A CA 6
ATOM 6876 C C . ILE A 1 62 ? -6.362 6.812 -3.446 1.00 0.00 62 ILE A C 6
ATOM 6877 O O . ILE A 1 62 ? -6.785 7.965 -3.509 1.00 0.00 62 ILE A O 6
ATOM 6893 N N . LEU A 1 63 ? -6.340 6.080 -2.342 1.00 0.00 63 LEU A N 6
ATOM 6894 C CA . LEU A 1 63 ? -6.833 6.610 -1.082 1.00 0.00 63 LEU A CA 6
ATOM 6895 C C . LEU A 1 63 ? -6.400 8.071 -0.945 1.00 0.00 63 LEU A C 6
ATOM 6896 O O . LEU A 1 63 ? -7.240 8.970 -0.902 1.00 0.00 63 LEU A O 6
ATOM 6912 N N . THR A 1 64 ? -5.091 8.264 -0.879 1.00 0.00 64 THR A N 6
ATOM 6913 C CA . THR A 1 64 ? -4.537 9.601 -0.746 1.00 0.00 64 THR A CA 6
ATOM 6914 C C . THR A 1 64 ? -4.985 10.482 -1.914 1.00 0.00 64 THR A C 6
ATOM 6915 O O . THR A 1 64 ? -5.105 10.008 -3.043 1.00 0.00 64 THR A O 6
ATOM 6926 N N . PRO A 1 65 ? -5.227 11.781 -1.594 1.00 0.00 65 PRO A N 6
ATOM 6927 C CA . PRO A 1 65 ? -5.659 12.732 -2.604 1.00 0.00 65 PRO A CA 6
ATOM 6928 C C . PRO A 1 65 ? -4.495 13.136 -3.511 1.00 0.00 65 PRO A C 6
ATOM 6929 O O . PRO A 1 65 ? -4.679 13.335 -4.711 1.00 0.00 65 PRO A O 6
ATOM 6940 N N . GLU A 1 66 ? -3.323 13.246 -2.902 1.00 0.00 66 GLU A N 6
ATOM 6941 C CA . GLU A 1 66 ? -2.130 13.622 -3.640 1.00 0.00 66 GLU A CA 6
ATOM 6942 C C . GLU A 1 66 ? -2.274 15.040 -4.196 1.00 0.00 66 GLU A C 6
ATOM 6943 O O . GLU A 1 66 ? -3.272 15.359 -4.841 1.00 0.00 66 GLU A O 6
ATOM 6955 N N . VAL A 1 67 ? -1.264 15.853 -3.927 1.00 0.00 67 VAL A N 6
ATOM 6956 C CA . VAL A 1 67 ? -1.266 17.230 -4.392 1.00 0.00 67 VAL A CA 6
ATOM 6957 C C . VAL A 1 67 ? -1.354 17.247 -5.920 1.00 0.00 67 VAL A C 6
ATOM 6958 O O . VAL A 1 67 ? -1.818 18.223 -6.508 1.00 0.00 67 VAL A O 6
ATOM 6971 N N . ASN A 1 68 ? -0.900 16.156 -6.519 1.00 0.00 68 ASN A N 6
ATOM 6972 C CA . ASN A 1 68 ? -0.921 16.033 -7.966 1.00 0.00 68 ASN A CA 6
ATOM 6973 C C . ASN A 1 68 ? -2.352 15.749 -8.429 1.00 0.00 68 ASN A C 6
ATOM 6974 O O . ASN A 1 68 ? -3.123 15.108 -7.717 1.00 0.00 68 ASN A O 6
ATOM 6985 N N . LYS A 1 69 ? -2.663 16.242 -9.619 1.00 0.00 69 LYS A N 6
ATOM 6986 C CA . LYS A 1 69 ? -3.988 16.049 -10.185 1.00 0.00 69 LYS A CA 6
ATOM 6987 C C . LYS A 1 69 ? -3.855 15.593 -11.640 1.00 0.00 69 LYS A C 6
ATOM 6988 O O . LYS A 1 69 ? -3.233 16.275 -12.453 1.00 0.00 69 LYS A O 6
ATOM 7007 N N . GLY A 1 70 ? -4.449 14.443 -11.923 1.00 0.00 70 GLY A N 6
ATOM 7008 C CA . GLY A 1 70 ? -4.404 13.888 -13.265 1.00 0.00 70 GLY A CA 6
ATOM 7009 C C . GLY A 1 70 ? -4.596 14.982 -14.317 1.00 0.00 70 GLY A C 6
ATOM 7010 O O . GLY A 1 70 ? -5.113 16.057 -14.014 1.00 0.00 70 GLY A O 6
ATOM 7014 N N . SER A 1 71 ? -4.168 14.672 -15.532 1.00 0.00 71 SER A N 6
ATOM 7015 C CA . SER A 1 71 ? -4.286 15.615 -16.631 1.00 0.00 71 SER A CA 6
ATOM 7016 C C . SER A 1 71 ? -5.569 15.342 -17.419 1.00 0.00 71 SER A C 6
ATOM 7017 O O . SER A 1 71 ? -6.129 14.250 -17.342 1.00 0.00 71 SER A O 6
ATOM 7025 N N . GLY A 1 72 ? -5.996 16.354 -18.161 1.00 0.00 72 GLY A N 6
ATOM 7026 C CA . GLY A 1 72 ? -7.202 16.237 -18.963 1.00 0.00 72 GLY A CA 6
ATOM 7027 C C . GLY A 1 72 ? -7.977 17.556 -18.983 1.00 0.00 72 GLY A C 6
ATOM 7028 O O . GLY A 1 72 ? -8.762 17.833 -18.078 1.00 0.00 72 GLY A O 6
ATOM 7032 N N . PRO A 1 73 ? -7.723 18.355 -20.054 1.00 0.00 73 PRO A N 6
ATOM 7033 C CA . PRO A 1 73 ? -8.388 19.638 -20.204 1.00 0.00 73 PRO A CA 6
ATOM 7034 C C . PRO A 1 73 ? -9.842 19.454 -20.643 1.00 0.00 73 PRO A C 6
ATOM 7035 O O . PRO A 1 73 ? -10.127 18.678 -21.554 1.00 0.00 73 PRO A O 6
ATOM 7046 N N . SER A 1 74 ? -10.725 20.181 -19.973 1.00 0.00 74 SER A N 6
ATOM 7047 C CA . SER A 1 74 ? -12.143 20.108 -20.282 1.00 0.00 74 SER A CA 6
ATOM 7048 C C . SER A 1 74 ? -12.914 21.131 -19.447 1.00 0.00 74 SER A C 6
ATOM 7049 O O . SER A 1 74 ? -12.444 21.559 -18.393 1.00 0.00 74 SER A O 6
ATOM 7057 N N . SER A 1 75 ? -14.085 21.496 -19.949 1.00 0.00 75 SER A N 6
ATOM 7058 C CA . SER A 1 75 ? -14.926 22.461 -19.262 1.00 0.00 75 SER A CA 6
ATOM 7059 C C . SER A 1 75 ? -16.357 21.931 -19.161 1.00 0.00 75 SER A C 6
ATOM 7060 O O . SER A 1 75 ? -16.782 21.120 -19.982 1.00 0.00 75 SER A O 6
ATOM 7068 N N . GLY A 1 76 ? -17.062 22.410 -18.146 1.00 0.00 76 GLY A N 6
ATOM 7069 C CA . GLY A 1 76 ? -18.437 21.994 -17.927 1.00 0.00 76 GLY A CA 6
ATOM 7070 C C . GLY A 1 76 ? -18.583 21.270 -16.587 1.00 0.00 76 GLY A C 6
ATOM 7071 O O . GLY A 1 76 ? -17.918 21.618 -15.613 1.00 0.00 76 GLY A O 6
ATOM 7075 N N . GLY A 1 1 ? 21.822 15.033 -3.675 1.00 0.00 1 GLY A N 7
ATOM 7076 C CA . GLY A 1 1 ? 21.191 14.251 -4.725 1.00 0.00 1 GLY A CA 7
ATOM 7077 C C . GLY A 1 1 ? 20.302 15.131 -5.605 1.00 0.00 1 GLY A C 7
ATOM 7078 O O . GLY A 1 1 ? 19.949 16.244 -5.220 1.00 0.00 1 GLY A O 7
ATOM 7082 N N . SER A 1 2 ? 19.964 14.598 -6.770 1.00 0.00 2 SER A N 7
ATOM 7083 C CA . SER A 1 2 ? 19.123 15.321 -7.708 1.00 0.00 2 SER A CA 7
ATOM 7084 C C . SER A 1 2 ? 18.890 14.476 -8.962 1.00 0.00 2 SER A C 7
ATOM 7085 O O . SER A 1 2 ? 19.843 14.025 -9.597 1.00 0.00 2 SER A O 7
ATOM 7093 N N . SER A 1 3 ? 17.618 14.286 -9.281 1.00 0.00 3 SER A N 7
ATOM 7094 C CA . SER A 1 3 ? 17.249 13.502 -10.448 1.00 0.00 3 SER A CA 7
ATOM 7095 C C . SER A 1 3 ? 16.169 14.233 -11.248 1.00 0.00 3 SER A C 7
ATOM 7096 O O . SER A 1 3 ? 15.533 15.156 -10.741 1.00 0.00 3 SER A O 7
ATOM 7104 N N . GLY A 1 4 ? 15.995 13.793 -12.486 1.00 0.00 4 GLY A N 7
ATOM 7105 C CA . GLY A 1 4 ? 15.003 14.394 -13.361 1.00 0.00 4 GLY A CA 7
ATOM 7106 C C . GLY A 1 4 ? 14.572 13.414 -14.455 1.00 0.00 4 GLY A C 7
ATOM 7107 O O . GLY A 1 4 ? 15.333 12.523 -14.830 1.00 0.00 4 GLY A O 7
ATOM 7111 N N . SER A 1 5 ? 13.353 13.613 -14.936 1.00 0.00 5 SER A N 7
ATOM 7112 C CA . SER A 1 5 ? 12.812 12.758 -15.979 1.00 0.00 5 SER A CA 7
ATOM 7113 C C . SER A 1 5 ? 11.450 13.286 -16.433 1.00 0.00 5 SER A C 7
ATOM 7114 O O . SER A 1 5 ? 10.489 13.277 -15.666 1.00 0.00 5 SER A O 7
ATOM 7122 N N . SER A 1 6 ? 11.410 13.734 -17.680 1.00 0.00 6 SER A N 7
ATOM 7123 C CA . SER A 1 6 ? 10.182 14.265 -18.246 1.00 0.00 6 SER A CA 7
ATOM 7124 C C . SER A 1 6 ? 9.617 13.288 -19.279 1.00 0.00 6 SER A C 7
ATOM 7125 O O . SER A 1 6 ? 10.331 12.412 -19.766 1.00 0.00 6 SER A O 7
ATOM 7133 N N . GLY A 1 7 ? 8.341 13.471 -19.584 1.00 0.00 7 GLY A N 7
ATOM 7134 C CA . GLY A 1 7 ? 7.672 12.618 -20.551 1.00 0.00 7 GLY A CA 7
ATOM 7135 C C . GLY A 1 7 ? 6.224 12.349 -20.137 1.00 0.00 7 GLY A C 7
ATOM 7136 O O . GLY A 1 7 ? 5.963 11.477 -19.310 1.00 0.00 7 GLY A O 7
ATOM 7140 N N . THR A 1 8 ? 5.321 13.115 -20.731 1.00 0.00 8 THR A N 7
ATOM 7141 C CA . THR A 1 8 ? 3.906 12.971 -20.434 1.00 0.00 8 THR A CA 7
ATOM 7142 C C . THR A 1 8 ? 3.100 12.837 -21.728 1.00 0.00 8 THR A C 7
ATOM 7143 O O . THR A 1 8 ? 2.901 13.818 -22.444 1.00 0.00 8 THR A O 7
ATOM 7154 N N . SER A 1 9 ? 2.659 11.616 -21.989 1.00 0.00 9 SER A N 7
ATOM 7155 C CA . SER A 1 9 ? 1.880 11.341 -23.184 1.00 0.00 9 SER A CA 7
ATOM 7156 C C . SER A 1 9 ? 1.060 10.063 -22.992 1.00 0.00 9 SER A C 7
ATOM 7157 O O . SER A 1 9 ? 1.591 8.959 -23.093 1.00 0.00 9 SER A O 7
ATOM 7165 N N . SER A 1 10 ? -0.222 10.257 -22.718 1.00 0.00 10 SER A N 7
ATOM 7166 C CA . SER A 1 10 ? -1.121 9.134 -22.511 1.00 0.00 10 SER A CA 7
ATOM 7167 C C . SER A 1 10 ? -2.551 9.639 -22.308 1.00 0.00 10 SER A C 7
ATOM 7168 O O . SER A 1 10 ? -2.969 9.893 -21.179 1.00 0.00 10 SER A O 7
ATOM 7176 N N . ASN A 1 11 ? -3.262 9.769 -23.418 1.00 0.00 11 ASN A N 7
ATOM 7177 C CA . ASN A 1 11 ? -4.636 10.238 -23.376 1.00 0.00 11 ASN A CA 7
ATOM 7178 C C . ASN A 1 11 ? -5.208 10.258 -24.795 1.00 0.00 11 ASN A C 7
ATOM 7179 O O . ASN A 1 11 ? -4.940 11.180 -25.563 1.00 0.00 11 ASN A O 7
ATOM 7190 N N . PRO A 1 12 ? -6.006 9.201 -25.107 1.00 0.00 12 PRO A N 7
ATOM 7191 C CA . PRO A 1 12 ? -6.618 9.089 -26.421 1.00 0.00 12 PRO A CA 7
ATOM 7192 C C . PRO A 1 12 ? -7.790 10.061 -26.565 1.00 0.00 12 PRO A C 7
ATOM 7193 O O . PRO A 1 12 ? -7.956 10.689 -27.609 1.00 0.00 12 PRO A O 7
ATOM 7204 N N . VAL A 1 13 ? -8.573 10.155 -25.500 1.00 0.00 13 VAL A N 7
ATOM 7205 C CA . VAL A 1 13 ? -9.725 11.040 -25.495 1.00 0.00 13 VAL A CA 7
ATOM 7206 C C . VAL A 1 13 ? -10.424 10.970 -26.854 1.00 0.00 13 VAL A C 7
ATOM 7207 O O . VAL A 1 13 ? -10.576 11.985 -27.532 1.00 0.00 13 VAL A O 7
ATOM 7220 N N . LEU A 1 14 ? -10.830 9.761 -27.213 1.00 0.00 14 LEU A N 7
ATOM 7221 C CA . LEU A 1 14 ? -11.509 9.544 -28.479 1.00 0.00 14 LEU A CA 7
ATOM 7222 C C . LEU A 1 14 ? -12.472 8.363 -28.341 1.00 0.00 14 LEU A C 7
ATOM 7223 O O . LEU A 1 14 ? -12.048 7.240 -28.074 1.00 0.00 14 LEU A O 7
ATOM 7239 N N . GLU A 1 15 ? -13.750 8.658 -28.530 1.00 0.00 15 GLU A N 7
ATOM 7240 C CA . GLU A 1 15 ? -14.777 7.635 -28.430 1.00 0.00 15 GLU A CA 7
ATOM 7241 C C . GLU A 1 15 ? -14.749 6.989 -27.043 1.00 0.00 15 GLU A C 7
ATOM 7242 O O . GLU A 1 15 ? -13.833 7.232 -26.259 1.00 0.00 15 GLU A O 7
ATOM 7254 N N . LEU A 1 16 ? -15.764 6.178 -26.783 1.00 0.00 16 LEU A N 7
ATOM 7255 C CA . LEU A 1 16 ? -15.867 5.495 -25.505 1.00 0.00 16 LEU A CA 7
ATOM 7256 C C . LEU A 1 16 ? -16.406 4.080 -25.729 1.00 0.00 16 LEU A C 7
ATOM 7257 O O . LEU A 1 16 ? -17.605 3.894 -25.929 1.00 0.00 16 LEU A O 7
ATOM 7273 N N . GLU A 1 17 ? -15.494 3.121 -25.689 1.00 0.00 17 GLU A N 7
ATOM 7274 C CA . GLU A 1 17 ? -15.863 1.729 -25.885 1.00 0.00 17 GLU A CA 7
ATOM 7275 C C . GLU A 1 17 ? -14.720 0.810 -25.448 1.00 0.00 17 GLU A C 7
ATOM 7276 O O . GLU A 1 17 ? -13.808 0.534 -26.226 1.00 0.00 17 GLU A O 7
ATOM 7288 N N . LEU A 1 18 ? -14.806 0.362 -24.204 1.00 0.00 18 LEU A N 7
ATOM 7289 C CA . LEU A 1 18 ? -13.791 -0.520 -23.654 1.00 0.00 18 LEU A CA 7
ATOM 7290 C C . LEU A 1 18 ? -14.180 -0.911 -22.227 1.00 0.00 18 LEU A C 7
ATOM 7291 O O . LEU A 1 18 ? -14.969 -0.221 -21.583 1.00 0.00 18 LEU A O 7
ATOM 7307 N N . ALA A 1 19 ? -13.609 -2.018 -21.774 1.00 0.00 19 ALA A N 7
ATOM 7308 C CA . ALA A 1 19 ? -13.886 -2.509 -20.435 1.00 0.00 19 ALA A CA 7
ATOM 7309 C C . ALA A 1 19 ? -12.618 -3.139 -19.855 1.00 0.00 19 ALA A C 7
ATOM 7310 O O . ALA A 1 19 ? -11.523 -2.926 -20.372 1.00 0.00 19 ALA A O 7
ATOM 7317 N N . GLU A 1 20 ? -12.809 -3.901 -18.788 1.00 0.00 20 GLU A N 7
ATOM 7318 C CA . GLU A 1 20 ? -11.695 -4.563 -18.132 1.00 0.00 20 GLU A CA 7
ATOM 7319 C C . GLU A 1 20 ? -10.840 -3.542 -17.378 1.00 0.00 20 GLU A C 7
ATOM 7320 O O . GLU A 1 20 ? -9.637 -3.440 -17.613 1.00 0.00 20 GLU A O 7
ATOM 7332 N N . GLU A 1 21 ? -11.496 -2.811 -16.488 1.00 0.00 21 GLU A N 7
ATOM 7333 C CA . GLU A 1 21 ? -10.811 -1.802 -15.698 1.00 0.00 21 GLU A CA 7
ATOM 7334 C C . GLU A 1 21 ? -9.426 -2.301 -15.284 1.00 0.00 21 GLU A C 7
ATOM 7335 O O . GLU A 1 21 ? -8.481 -1.518 -15.194 1.00 0.00 21 GLU A O 7
ATOM 7347 N N . LYS A 1 22 ? -9.348 -3.602 -15.043 1.00 0.00 22 LYS A N 7
ATOM 7348 C CA . LYS A 1 22 ? -8.094 -4.215 -14.640 1.00 0.00 22 LYS A CA 7
ATOM 7349 C C . LYS A 1 22 ? -6.991 -3.795 -15.614 1.00 0.00 22 LYS A C 7
ATOM 7350 O O . LYS A 1 22 ? -7.254 -3.561 -16.793 1.00 0.00 22 LYS A O 7
ATOM 7369 N N . LEU A 1 23 ? -5.778 -3.713 -15.086 1.00 0.00 23 LEU A N 7
ATOM 7370 C CA . LEU A 1 23 ? -4.634 -3.326 -15.893 1.00 0.00 23 LEU A CA 7
ATOM 7371 C C . LEU A 1 23 ? -3.379 -4.014 -15.354 1.00 0.00 23 LEU A C 7
ATOM 7372 O O . LEU A 1 23 ? -3.377 -4.520 -14.233 1.00 0.00 23 LEU A O 7
ATOM 7388 N N . PRO A 1 24 ? -2.313 -4.010 -16.199 1.00 0.00 24 PRO A N 7
ATOM 7389 C CA . PRO A 1 24 ? -1.054 -4.627 -15.818 1.00 0.00 24 PRO A CA 7
ATOM 7390 C C . PRO A 1 24 ? -0.300 -3.758 -14.809 1.00 0.00 24 PRO A C 7
ATOM 7391 O O . PRO A 1 24 ? -0.815 -2.736 -14.359 1.00 0.00 24 PRO A O 7
ATOM 7402 N N . MET A 1 25 ? 0.906 -4.198 -14.482 1.00 0.00 25 MET A N 7
ATOM 7403 C CA . MET A 1 25 ? 1.735 -3.473 -13.534 1.00 0.00 25 MET A CA 7
ATOM 7404 C C . MET A 1 25 ? 2.169 -2.122 -14.106 1.00 0.00 25 MET A C 7
ATOM 7405 O O . MET A 1 25 ? 3.057 -2.059 -14.955 1.00 0.00 25 MET A O 7
ATOM 7419 N N . THR A 1 26 ? 1.522 -1.074 -13.617 1.00 0.00 26 THR A N 7
ATOM 7420 C CA . THR A 1 26 ? 1.830 0.272 -14.069 1.00 0.00 26 THR A CA 7
ATOM 7421 C C . THR A 1 26 ? 3.106 0.782 -13.396 1.00 0.00 26 THR A C 7
ATOM 7422 O O . THR A 1 26 ? 4.040 1.210 -14.072 1.00 0.00 26 THR A O 7
ATOM 7433 N N . LEU A 1 27 ? 3.104 0.720 -12.072 1.00 0.00 27 LEU A N 7
ATOM 7434 C CA . LEU A 1 27 ? 4.250 1.170 -11.300 1.00 0.00 27 LEU A CA 7
ATOM 7435 C C . LEU A 1 27 ? 5.142 -0.029 -10.974 1.00 0.00 27 LEU A C 7
ATOM 7436 O O . LEU A 1 27 ? 4.651 -1.076 -10.552 1.00 0.00 27 LEU A O 7
ATOM 7452 N N . SER A 1 28 ? 6.436 0.163 -11.181 1.00 0.00 28 SER A N 7
ATOM 7453 C CA . SER A 1 28 ? 7.401 -0.890 -10.913 1.00 0.00 28 SER A CA 7
ATOM 7454 C C . SER A 1 28 ? 7.675 -0.980 -9.411 1.00 0.00 28 SER A C 7
ATOM 7455 O O . SER A 1 28 ? 7.345 -0.063 -8.660 1.00 0.00 28 SER A O 7
ATOM 7463 N N . ARG A 1 29 ? 8.275 -2.093 -9.016 1.00 0.00 29 ARG A N 7
ATOM 7464 C CA . ARG A 1 29 ? 8.597 -2.315 -7.617 1.00 0.00 29 ARG A CA 7
ATOM 7465 C C . ARG A 1 29 ? 9.078 -1.014 -6.971 1.00 0.00 29 ARG A C 7
ATOM 7466 O O . ARG A 1 29 ? 8.483 -0.540 -6.004 1.00 0.00 29 ARG A O 7
ATOM 7487 N N . GLN A 1 30 ? 10.149 -0.472 -7.531 1.00 0.00 30 GLN A N 7
ATOM 7488 C CA . GLN A 1 30 ? 10.716 0.764 -7.021 1.00 0.00 30 GLN A CA 7
ATOM 7489 C C . GLN A 1 30 ? 9.637 1.845 -6.929 1.00 0.00 30 GLN A C 7
ATOM 7490 O O . GLN A 1 30 ? 9.416 2.417 -5.863 1.00 0.00 30 GLN A O 7
ATOM 7504 N N . GLU A 1 31 ? 8.993 2.092 -8.061 1.00 0.00 31 GLU A N 7
ATOM 7505 C CA . GLU A 1 31 ? 7.942 3.093 -8.121 1.00 0.00 31 GLU A CA 7
ATOM 7506 C C . GLU A 1 31 ? 6.928 2.866 -6.997 1.00 0.00 31 GLU A C 7
ATOM 7507 O O . GLU A 1 31 ? 6.228 3.793 -6.592 1.00 0.00 31 GLU A O 7
ATOM 7519 N N . VAL A 1 32 ? 6.882 1.629 -6.527 1.00 0.00 32 VAL A N 7
ATOM 7520 C CA . VAL A 1 32 ? 5.965 1.269 -5.458 1.00 0.00 32 VAL A CA 7
ATOM 7521 C C . VAL A 1 32 ? 6.690 1.367 -4.115 1.00 0.00 32 VAL A C 7
ATOM 7522 O O . VAL A 1 32 ? 6.085 1.716 -3.102 1.00 0.00 32 VAL A O 7
ATOM 7535 N N . ILE A 1 33 ? 7.977 1.054 -4.149 1.00 0.00 33 ILE A N 7
ATOM 7536 C CA . ILE A 1 33 ? 8.792 1.103 -2.947 1.00 0.00 33 ILE A CA 7
ATOM 7537 C C . ILE A 1 33 ? 8.970 2.560 -2.515 1.00 0.00 33 ILE A C 7
ATOM 7538 O O . ILE A 1 33 ? 8.970 2.863 -1.323 1.00 0.00 33 ILE A O 7
ATOM 7554 N N . ARG A 1 34 ? 9.117 3.424 -3.509 1.00 0.00 34 ARG A N 7
ATOM 7555 C CA . ARG A 1 34 ? 9.296 4.842 -3.248 1.00 0.00 34 ARG A CA 7
ATOM 7556 C C . ARG A 1 34 ? 8.167 5.364 -2.356 1.00 0.00 34 ARG A C 7
ATOM 7557 O O . ARG A 1 34 ? 8.394 5.699 -1.194 1.00 0.00 34 ARG A O 7
ATOM 7578 N N . ARG A 1 35 ? 6.976 5.416 -2.933 1.00 0.00 35 ARG A N 7
ATOM 7579 C CA . ARG A 1 35 ? 5.812 5.891 -2.205 1.00 0.00 35 ARG A CA 7
ATOM 7580 C C . ARG A 1 35 ? 5.673 5.142 -0.878 1.00 0.00 35 ARG A C 7
ATOM 7581 O O . ARG A 1 35 ? 5.726 5.749 0.190 1.00 0.00 35 ARG A O 7
ATOM 7602 N N . LEU A 1 36 ? 5.499 3.833 -0.989 1.00 0.00 36 LEU A N 7
ATOM 7603 C CA . LEU A 1 36 ? 5.353 2.995 0.188 1.00 0.00 36 LEU A CA 7
ATOM 7604 C C . LEU A 1 36 ? 6.314 3.478 1.276 1.00 0.00 36 LEU A C 7
ATOM 7605 O O . LEU A 1 36 ? 5.893 3.790 2.388 1.00 0.00 36 LEU A O 7
ATOM 7621 N N . ARG A 1 37 ? 7.589 3.524 0.916 1.00 0.00 37 ARG A N 7
ATOM 7622 C CA . ARG A 1 37 ? 8.614 3.964 1.847 1.00 0.00 37 ARG A CA 7
ATOM 7623 C C . ARG A 1 37 ? 8.201 5.282 2.507 1.00 0.00 37 ARG A C 7
ATOM 7624 O O . ARG A 1 37 ? 8.075 5.356 3.728 1.00 0.00 37 ARG A O 7
ATOM 7645 N N . GLU A 1 38 ? 8.003 6.289 1.669 1.00 0.00 38 GLU A N 7
ATOM 7646 C CA . GLU A 1 38 ? 7.608 7.600 2.156 1.00 0.00 38 GLU A CA 7
ATOM 7647 C C . GLU A 1 38 ? 6.342 7.490 3.009 1.00 0.00 38 GLU A C 7
ATOM 7648 O O . GLU A 1 38 ? 6.148 8.268 3.941 1.00 0.00 38 GLU A O 7
ATOM 7660 N N . ARG A 1 39 ? 5.513 6.517 2.658 1.00 0.00 39 ARG A N 7
ATOM 7661 C CA . ARG A 1 39 ? 4.272 6.295 3.380 1.00 0.00 39 ARG A CA 7
ATOM 7662 C C . ARG A 1 39 ? 4.557 5.670 4.747 1.00 0.00 39 ARG A C 7
ATOM 7663 O O . ARG A 1 39 ? 3.815 5.894 5.703 1.00 0.00 39 ARG A O 7
ATOM 7684 N N . GLY A 1 40 ? 5.634 4.900 4.797 1.00 0.00 40 GLY A N 7
ATOM 7685 C CA . GLY A 1 40 ? 6.026 4.241 6.031 1.00 0.00 40 GLY A CA 7
ATOM 7686 C C . GLY A 1 40 ? 5.645 2.759 6.007 1.00 0.00 40 GLY A C 7
ATOM 7687 O O . GLY A 1 40 ? 5.937 2.024 6.949 1.00 0.00 40 GLY A O 7
ATOM 7691 N N . GLU A 1 41 ? 4.999 2.365 4.919 1.00 0.00 41 GLU A N 7
ATOM 7692 C CA . GLU A 1 41 ? 4.576 0.984 4.760 1.00 0.00 41 GLU A CA 7
ATOM 7693 C C . GLU A 1 41 ? 5.769 0.103 4.386 1.00 0.00 41 GLU A C 7
ATOM 7694 O O . GLU A 1 41 ? 6.787 0.600 3.908 1.00 0.00 41 GLU A O 7
ATOM 7706 N N . PRO A 1 42 ? 5.599 -1.225 4.624 1.00 0.00 42 PRO A N 7
ATOM 7707 C CA . PRO A 1 42 ? 6.650 -2.181 4.318 1.00 0.00 42 PRO A CA 7
ATOM 7708 C C . PRO A 1 42 ? 6.745 -2.428 2.811 1.00 0.00 42 PRO A C 7
ATOM 7709 O O . PRO A 1 42 ? 5.796 -2.915 2.198 1.00 0.00 42 PRO A O 7
ATOM 7720 N N . ILE A 1 43 ? 7.898 -2.081 2.258 1.00 0.00 43 ILE A N 7
ATOM 7721 C CA . ILE A 1 43 ? 8.129 -2.259 0.835 1.00 0.00 43 ILE A CA 7
ATOM 7722 C C . ILE A 1 43 ? 7.544 -3.602 0.391 1.00 0.00 43 ILE A C 7
ATOM 7723 O O . ILE A 1 43 ? 6.896 -3.687 -0.651 1.00 0.00 43 ILE A O 7
ATOM 7739 N N . ARG A 1 44 ? 7.793 -4.617 1.205 1.00 0.00 44 ARG A N 7
ATOM 7740 C CA . ARG A 1 44 ? 7.299 -5.951 0.910 1.00 0.00 44 ARG A CA 7
ATOM 7741 C C . ARG A 1 44 ? 6.984 -6.700 2.207 1.00 0.00 44 ARG A C 7
ATOM 7742 O O . ARG A 1 44 ? 7.825 -6.780 3.101 1.00 0.00 44 ARG A O 7
ATOM 7763 N N . LEU A 1 45 ? 5.771 -7.229 2.268 1.00 0.00 45 LEU A N 7
ATOM 7764 C CA . LEU A 1 45 ? 5.335 -7.968 3.440 1.00 0.00 45 LEU A CA 7
ATOM 7765 C C . LEU A 1 45 ? 5.872 -9.399 3.365 1.00 0.00 45 LEU A C 7
ATOM 7766 O O . LEU A 1 45 ? 6.387 -9.818 2.329 1.00 0.00 45 LEU A O 7
ATOM 7782 N N . PHE A 1 46 ? 5.733 -10.108 4.475 1.00 0.00 46 PHE A N 7
ATOM 7783 C CA . PHE A 1 46 ? 6.198 -11.483 4.547 1.00 0.00 46 PHE A CA 7
ATOM 7784 C C . PHE A 1 46 ? 5.233 -12.427 3.826 1.00 0.00 46 PHE A C 7
ATOM 7785 O O . PHE A 1 46 ? 4.195 -12.795 4.372 1.00 0.00 46 PHE A O 7
ATOM 7802 N N . GLY A 1 47 ? 5.611 -12.790 2.609 1.00 0.00 47 GLY A N 7
ATOM 7803 C CA . GLY A 1 47 ? 4.793 -13.683 1.807 1.00 0.00 47 GLY A CA 7
ATOM 7804 C C . GLY A 1 47 ? 4.206 -12.952 0.598 1.00 0.00 47 GLY A C 7
ATOM 7805 O O . GLY A 1 47 ? 3.784 -13.584 -0.370 1.00 0.00 47 GLY A O 7
ATOM 7809 N N . GLU A 1 48 ? 4.198 -11.630 0.692 1.00 0.00 48 GLU A N 7
ATOM 7810 C CA . GLU A 1 48 ? 3.670 -10.806 -0.382 1.00 0.00 48 GLU A CA 7
ATOM 7811 C C . GLU A 1 48 ? 4.570 -10.902 -1.615 1.00 0.00 48 GLU A C 7
ATOM 7812 O O . GLU A 1 48 ? 5.750 -11.231 -1.504 1.00 0.00 48 GLU A O 7
ATOM 7824 N N . THR A 1 49 ? 3.978 -10.608 -2.764 1.00 0.00 49 THR A N 7
ATOM 7825 C CA . THR A 1 49 ? 4.712 -10.656 -4.017 1.00 0.00 49 THR A CA 7
ATOM 7826 C C . THR A 1 49 ? 4.720 -9.279 -4.684 1.00 0.00 49 THR A C 7
ATOM 7827 O O . THR A 1 49 ? 3.905 -8.420 -4.352 1.00 0.00 49 THR A O 7
ATOM 7838 N N . ASP A 1 50 ? 5.651 -9.112 -5.612 1.00 0.00 50 ASP A N 7
ATOM 7839 C CA . ASP A 1 50 ? 5.776 -7.854 -6.328 1.00 0.00 50 ASP A CA 7
ATOM 7840 C C . ASP A 1 50 ? 4.381 -7.314 -6.651 1.00 0.00 50 ASP A C 7
ATOM 7841 O O . ASP A 1 50 ? 4.123 -6.121 -6.500 1.00 0.00 50 ASP A O 7
ATOM 7850 N N . TYR A 1 51 ? 3.518 -8.219 -7.088 1.00 0.00 51 TYR A N 7
ATOM 7851 C CA . TYR A 1 51 ? 2.156 -7.849 -7.433 1.00 0.00 51 TYR A CA 7
ATOM 7852 C C . TYR A 1 51 ? 1.415 -7.291 -6.216 1.00 0.00 51 TYR A C 7
ATOM 7853 O O . TYR A 1 51 ? 1.011 -6.129 -6.210 1.00 0.00 51 TYR A O 7
ATOM 7871 N N . ASP A 1 52 ? 1.258 -8.145 -5.215 1.00 0.00 52 ASP A N 7
ATOM 7872 C CA . ASP A 1 52 ? 0.573 -7.751 -3.996 1.00 0.00 52 ASP A CA 7
ATOM 7873 C C . ASP A 1 52 ? 1.108 -6.395 -3.531 1.00 0.00 52 ASP A C 7
ATOM 7874 O O . ASP A 1 52 ? 0.344 -5.444 -3.371 1.00 0.00 52 ASP A O 7
ATOM 7883 N N . ALA A 1 53 ? 2.416 -6.350 -3.326 1.00 0.00 53 ALA A N 7
ATOM 7884 C CA . ALA A 1 53 ? 3.062 -5.126 -2.882 1.00 0.00 53 ALA A CA 7
ATOM 7885 C C . ALA A 1 53 ? 2.688 -3.985 -3.829 1.00 0.00 53 ALA A C 7
ATOM 7886 O O . ALA A 1 53 ? 2.279 -2.913 -3.384 1.00 0.00 53 ALA A O 7
ATOM 7893 N N . PHE A 1 54 ? 2.842 -4.253 -5.117 1.00 0.00 54 PHE A N 7
ATOM 7894 C CA . PHE A 1 54 ? 2.525 -3.261 -6.131 1.00 0.00 54 PHE A CA 7
ATOM 7895 C C . PHE A 1 54 ? 1.076 -2.789 -6.003 1.00 0.00 54 PHE A C 7
ATOM 7896 O O . PHE A 1 54 ? 0.822 -1.611 -5.754 1.00 0.00 54 PHE A O 7
ATOM 7913 N N . GLN A 1 55 ? 0.162 -3.732 -6.178 1.00 0.00 55 GLN A N 7
ATOM 7914 C CA . GLN A 1 55 ? -1.256 -3.427 -6.084 1.00 0.00 55 GLN A CA 7
ATOM 7915 C C . GLN A 1 55 ? -1.546 -2.640 -4.805 1.00 0.00 55 GLN A C 7
ATOM 7916 O O . GLN A 1 55 ? -2.216 -1.609 -4.845 1.00 0.00 55 GLN A O 7
ATOM 7930 N N . ARG A 1 56 ? -1.028 -3.155 -3.700 1.00 0.00 56 ARG A N 7
ATOM 7931 C CA . ARG A 1 56 ? -1.223 -2.513 -2.411 1.00 0.00 56 ARG A CA 7
ATOM 7932 C C . ARG A 1 56 ? -1.037 -1.000 -2.539 1.00 0.00 56 ARG A C 7
ATOM 7933 O O . ARG A 1 56 ? -1.954 -0.232 -2.251 1.00 0.00 56 ARG A O 7
ATOM 7954 N N . LEU A 1 57 ? 0.156 -0.617 -2.971 1.00 0.00 57 LEU A N 7
ATOM 7955 C CA . LEU A 1 57 ? 0.474 0.791 -3.139 1.00 0.00 57 LEU A CA 7
ATOM 7956 C C . LEU A 1 57 ? -0.472 1.402 -4.176 1.00 0.00 57 LEU A C 7
ATOM 7957 O O . LEU A 1 57 ? -1.094 2.432 -3.922 1.00 0.00 57 LEU A O 7
ATOM 7973 N N . ARG A 1 58 ? -0.550 0.741 -5.321 1.00 0.00 58 ARG A N 7
ATOM 7974 C CA . ARG A 1 58 ? -1.409 1.206 -6.397 1.00 0.00 58 ARG A CA 7
ATOM 7975 C C . ARG A 1 58 ? -2.786 1.588 -5.849 1.00 0.00 58 ARG A C 7
ATOM 7976 O O . ARG A 1 58 ? -3.490 2.403 -6.443 1.00 0.00 58 ARG A O 7
ATOM 7997 N N . LYS A 1 59 ? -3.128 0.982 -4.722 1.00 0.00 59 LYS A N 7
ATOM 7998 C CA . LYS A 1 59 ? -4.407 1.248 -4.087 1.00 0.00 59 LYS A CA 7
ATOM 7999 C C . LYS A 1 59 ? -4.241 2.375 -3.066 1.00 0.00 59 LYS A C 7
ATOM 8000 O O . LYS A 1 59 ? -5.141 3.194 -2.888 1.00 0.00 59 LYS A O 7
ATOM 8019 N N . ILE A 1 60 ? -3.083 2.380 -2.422 1.00 0.00 60 ILE A N 7
ATOM 8020 C CA . ILE A 1 60 ? -2.787 3.393 -1.423 1.00 0.00 60 ILE A CA 7
ATOM 8021 C C . ILE A 1 60 ? -2.807 4.774 -2.082 1.00 0.00 60 ILE A C 7
ATOM 8022 O O . ILE A 1 60 ? -3.390 5.714 -1.544 1.00 0.00 60 ILE A O 7
ATOM 8038 N N . GLU A 1 61 ? -2.163 4.853 -3.237 1.00 0.00 61 GLU A N 7
ATOM 8039 C CA . GLU A 1 61 ? -2.099 6.103 -3.975 1.00 0.00 61 GLU A CA 7
ATOM 8040 C C . GLU A 1 61 ? -3.508 6.641 -4.230 1.00 0.00 61 GLU A C 7
ATOM 8041 O O . GLU A 1 61 ? -3.749 7.841 -4.112 1.00 0.00 61 GLU A O 7
ATOM 8053 N N . ILE A 1 62 ? -4.403 5.726 -4.575 1.00 0.00 62 ILE A N 7
ATOM 8054 C CA . ILE A 1 62 ? -5.782 6.094 -4.847 1.00 0.00 62 ILE A CA 7
ATOM 8055 C C . ILE A 1 62 ? -6.398 6.715 -3.592 1.00 0.00 62 ILE A C 7
ATOM 8056 O O . ILE A 1 62 ? -6.912 7.832 -3.636 1.00 0.00 62 ILE A O 7
ATOM 8072 N N . LEU A 1 63 ? -6.324 5.965 -2.502 1.00 0.00 63 LEU A N 7
ATOM 8073 C CA . LEU A 1 63 ? -6.868 6.428 -1.237 1.00 0.00 63 LEU A CA 7
ATOM 8074 C C . LEU A 1 63 ? -6.460 7.886 -1.014 1.00 0.00 63 LEU A C 7
ATOM 8075 O O . LEU A 1 63 ? -7.311 8.773 -0.971 1.00 0.00 63 LEU A O 7
ATOM 8091 N N . THR A 1 64 ? -5.157 8.088 -0.879 1.00 0.00 64 THR A N 7
ATOM 8092 C CA . THR A 1 64 ? -4.626 9.423 -0.662 1.00 0.00 64 THR A CA 7
ATOM 8093 C C . THR A 1 64 ? -5.330 10.431 -1.571 1.00 0.00 64 THR A C 7
ATOM 8094 O O . THR A 1 64 ? -5.678 10.111 -2.707 1.00 0.00 64 THR A O 7
ATOM 8105 N N . PRO A 1 65 ? -5.524 11.661 -1.024 1.00 0.00 65 PRO A N 7
ATOM 8106 C CA . PRO A 1 65 ? -6.181 12.719 -1.774 1.00 0.00 65 PRO A CA 7
ATOM 8107 C C . PRO A 1 65 ? -5.244 13.301 -2.835 1.00 0.00 65 PRO A C 7
ATOM 8108 O O . PRO A 1 65 ? -4.238 12.686 -3.185 1.00 0.00 65 PRO A O 7
ATOM 8119 N N . GLU A 1 66 ? -5.609 14.479 -3.318 1.00 0.00 66 GLU A N 7
ATOM 8120 C CA . GLU A 1 66 ? -4.815 15.151 -4.332 1.00 0.00 66 GLU A CA 7
ATOM 8121 C C . GLU A 1 66 ? -4.798 14.330 -5.623 1.00 0.00 66 GLU A C 7
ATOM 8122 O O . GLU A 1 66 ? -4.623 13.113 -5.587 1.00 0.00 66 GLU A O 7
ATOM 8134 N N . VAL A 1 67 ? -4.982 15.029 -6.733 1.00 0.00 67 VAL A N 7
ATOM 8135 C CA . VAL A 1 67 ? -4.991 14.380 -8.033 1.00 0.00 67 VAL A CA 7
ATOM 8136 C C . VAL A 1 67 ? -5.759 13.061 -7.935 1.00 0.00 67 VAL A C 7
ATOM 8137 O O . VAL A 1 67 ? -5.159 11.987 -7.946 1.00 0.00 67 VAL A O 7
ATOM 8150 N N . ASN A 1 68 ? -7.075 13.185 -7.842 1.00 0.00 68 ASN A N 7
ATOM 8151 C CA . ASN A 1 68 ? -7.931 12.015 -7.742 1.00 0.00 68 ASN A CA 7
ATOM 8152 C C . ASN A 1 68 ? -9.386 12.465 -7.587 1.00 0.00 68 ASN A C 7
ATOM 8153 O O . ASN A 1 68 ? -9.655 13.521 -7.016 1.00 0.00 68 ASN A O 7
ATOM 8164 N N . LYS A 1 69 ? -10.285 11.642 -8.106 1.00 0.00 69 LYS A N 7
ATOM 8165 C CA . LYS A 1 69 ? -11.704 11.943 -8.033 1.00 0.00 69 LYS A CA 7
ATOM 8166 C C . LYS A 1 69 ? -12.323 11.178 -6.861 1.00 0.00 69 LYS A C 7
ATOM 8167 O O . LYS A 1 69 ? -13.202 10.340 -7.057 1.00 0.00 69 LYS A O 7
ATOM 8186 N N . GLY A 1 70 ? -11.840 11.495 -5.669 1.00 0.00 70 GLY A N 7
ATOM 8187 C CA . GLY A 1 70 ? -12.334 10.849 -4.465 1.00 0.00 70 GLY A CA 7
ATOM 8188 C C . GLY A 1 70 ? -13.789 11.237 -4.192 1.00 0.00 70 GLY A C 7
ATOM 8189 O O . GLY A 1 70 ? -14.709 10.643 -4.751 1.00 0.00 70 GLY A O 7
ATOM 8193 N N . SER A 1 71 ? -13.951 12.232 -3.332 1.00 0.00 71 SER A N 7
ATOM 8194 C CA . SER A 1 71 ? -15.277 12.707 -2.979 1.00 0.00 71 SER A CA 7
ATOM 8195 C C . SER A 1 71 ? -16.104 11.562 -2.391 1.00 0.00 71 SER A C 7
ATOM 8196 O O . SER A 1 71 ? -15.736 10.395 -2.521 1.00 0.00 71 SER A O 7
ATOM 8204 N N . GLY A 1 72 ? -17.206 11.934 -1.757 1.00 0.00 72 GLY A N 7
ATOM 8205 C CA . GLY A 1 72 ? -18.088 10.952 -1.149 1.00 0.00 72 GLY A CA 7
ATOM 8206 C C . GLY A 1 72 ? -17.603 10.573 0.252 1.00 0.00 72 GLY A C 7
ATOM 8207 O O . GLY A 1 72 ? -16.979 11.381 0.937 1.00 0.00 72 GLY A O 7
ATOM 8211 N N . PRO A 1 73 ? -17.916 9.309 0.646 1.00 0.00 73 PRO A N 7
ATOM 8212 C CA . PRO A 1 73 ? -17.519 8.812 1.952 1.00 0.00 73 PRO A CA 7
ATOM 8213 C C . PRO A 1 73 ? -16.024 8.489 1.985 1.00 0.00 73 PRO A C 7
ATOM 8214 O O . PRO A 1 73 ? -15.341 8.592 0.968 1.00 0.00 73 PRO A O 7
ATOM 8225 N N . SER A 1 74 ? -15.561 8.103 3.165 1.00 0.00 74 SER A N 7
ATOM 8226 C CA . SER A 1 74 ? -14.159 7.763 3.343 1.00 0.00 74 SER A CA 7
ATOM 8227 C C . SER A 1 74 ? -14.034 6.401 4.028 1.00 0.00 74 SER A C 7
ATOM 8228 O O . SER A 1 74 ? -13.424 5.482 3.483 1.00 0.00 74 SER A O 7
ATOM 8236 N N . SER A 1 75 ? -14.621 6.313 5.212 1.00 0.00 75 SER A N 7
ATOM 8237 C CA . SER A 1 75 ? -14.583 5.078 5.977 1.00 0.00 75 SER A CA 7
ATOM 8238 C C . SER A 1 75 ? -15.764 4.186 5.589 1.00 0.00 75 SER A C 7
ATOM 8239 O O . SER A 1 75 ? -16.807 4.680 5.165 1.00 0.00 75 SER A O 7
ATOM 8247 N N . GLY A 1 76 ? -15.559 2.887 5.748 1.00 0.00 76 GLY A N 7
ATOM 8248 C CA . GLY A 1 76 ? -16.594 1.921 5.420 1.00 0.00 76 GLY A CA 7
ATOM 8249 C C . GLY A 1 76 ? -16.233 1.139 4.155 1.00 0.00 76 GLY A C 7
ATOM 8250 O O . GLY A 1 76 ? -15.579 1.670 3.259 1.00 0.00 76 GLY A O 7
ATOM 8254 N N . GLY A 1 1 ? -52.950 30.829 9.454 1.00 0.00 1 GLY A N 8
ATOM 8255 C CA . GLY A 1 1 ? -51.886 29.935 9.027 1.00 0.00 1 GLY A CA 8
ATOM 8256 C C . GLY A 1 1 ? -50.669 30.725 8.541 1.00 0.00 1 GLY A C 8
ATOM 8257 O O . GLY A 1 1 ? -50.654 31.953 8.607 1.00 0.00 1 GLY A O 8
ATOM 8261 N N . SER A 1 2 ? -49.677 29.986 8.065 1.00 0.00 2 SER A N 8
ATOM 8262 C CA . SER A 1 2 ? -48.458 30.602 7.568 1.00 0.00 2 SER A CA 8
ATOM 8263 C C . SER A 1 2 ? -47.557 29.540 6.935 1.00 0.00 2 SER A C 8
ATOM 8264 O O . SER A 1 2 ? -47.746 28.346 7.159 1.00 0.00 2 SER A O 8
ATOM 8272 N N . SER A 1 3 ? -46.595 30.015 6.156 1.00 0.00 3 SER A N 8
ATOM 8273 C CA . SER A 1 3 ? -45.664 29.121 5.488 1.00 0.00 3 SER A CA 8
ATOM 8274 C C . SER A 1 3 ? -44.675 29.930 4.646 1.00 0.00 3 SER A C 8
ATOM 8275 O O . SER A 1 3 ? -44.855 31.132 4.455 1.00 0.00 3 SER A O 8
ATOM 8283 N N . GLY A 1 4 ? -43.652 29.238 4.166 1.00 0.00 4 GLY A N 8
ATOM 8284 C CA . GLY A 1 4 ? -42.635 29.877 3.349 1.00 0.00 4 GLY A CA 8
ATOM 8285 C C . GLY A 1 4 ? -42.459 29.143 2.018 1.00 0.00 4 GLY A C 8
ATOM 8286 O O . GLY A 1 4 ? -43.408 28.558 1.497 1.00 0.00 4 GLY A O 8
ATOM 8290 N N . SER A 1 5 ? -41.238 29.196 1.506 1.00 0.00 5 SER A N 8
ATOM 8291 C CA . SER A 1 5 ? -40.926 28.543 0.246 1.00 0.00 5 SER A CA 8
ATOM 8292 C C . SER A 1 5 ? -39.461 28.790 -0.122 1.00 0.00 5 SER A C 8
ATOM 8293 O O . SER A 1 5 ? -38.945 29.890 0.074 1.00 0.00 5 SER A O 8
ATOM 8301 N N . SER A 1 6 ? -38.833 27.750 -0.649 1.00 0.00 6 SER A N 8
ATOM 8302 C CA . SER A 1 6 ? -37.439 27.840 -1.047 1.00 0.00 6 SER A CA 8
ATOM 8303 C C . SER A 1 6 ? -37.043 26.601 -1.853 1.00 0.00 6 SER A C 8
ATOM 8304 O O . SER A 1 6 ? -37.797 25.632 -1.918 1.00 0.00 6 SER A O 8
ATOM 8312 N N . GLY A 1 7 ? -35.862 26.674 -2.448 1.00 0.00 7 GLY A N 8
ATOM 8313 C CA . GLY A 1 7 ? -35.357 25.571 -3.248 1.00 0.00 7 GLY A CA 8
ATOM 8314 C C . GLY A 1 7 ? -34.184 26.019 -4.122 1.00 0.00 7 GLY A C 8
ATOM 8315 O O . GLY A 1 7 ? -34.152 27.156 -4.590 1.00 0.00 7 GLY A O 8
ATOM 8319 N N . THR A 1 8 ? -33.247 25.102 -4.315 1.00 0.00 8 THR A N 8
ATOM 8320 C CA . THR A 1 8 ? -32.075 25.388 -5.124 1.00 0.00 8 THR A CA 8
ATOM 8321 C C . THR A 1 8 ? -31.267 24.111 -5.363 1.00 0.00 8 THR A C 8
ATOM 8322 O O . THR A 1 8 ? -30.710 23.540 -4.426 1.00 0.00 8 THR A O 8
ATOM 8333 N N . SER A 1 9 ? -31.228 23.700 -6.622 1.00 0.00 9 SER A N 8
ATOM 8334 C CA . SER A 1 9 ? -30.497 22.501 -6.995 1.00 0.00 9 SER A CA 8
ATOM 8335 C C . SER A 1 9 ? -30.625 22.259 -8.501 1.00 0.00 9 SER A C 8
ATOM 8336 O O . SER A 1 9 ? -31.693 22.459 -9.077 1.00 0.00 9 SER A O 8
ATOM 8344 N N . SER A 1 10 ? -29.521 21.830 -9.094 1.00 0.00 10 SER A N 8
ATOM 8345 C CA . SER A 1 10 ? -29.496 21.558 -10.521 1.00 0.00 10 SER A CA 8
ATOM 8346 C C . SER A 1 10 ? -28.149 20.948 -10.914 1.00 0.00 10 SER A C 8
ATOM 8347 O O . SER A 1 10 ? -27.117 21.613 -10.839 1.00 0.00 10 SER A O 8
ATOM 8355 N N . ASN A 1 11 ? -28.202 19.690 -11.326 1.00 0.00 11 ASN A N 8
ATOM 8356 C CA . ASN A 1 11 ? -26.999 18.983 -11.731 1.00 0.00 11 ASN A CA 8
ATOM 8357 C C . ASN A 1 11 ? -27.389 17.735 -12.525 1.00 0.00 11 ASN A C 8
ATOM 8358 O O . ASN A 1 11 ? -27.501 16.647 -11.963 1.00 0.00 11 ASN A O 8
ATOM 8369 N N . PRO A 1 12 ? -27.590 17.940 -13.855 1.00 0.00 12 PRO A N 8
ATOM 8370 C CA . PRO A 1 12 ? -27.965 16.844 -14.733 1.00 0.00 12 PRO A CA 8
ATOM 8371 C C . PRO A 1 12 ? -26.767 15.936 -15.018 1.00 0.00 12 PRO A C 8
ATOM 8372 O O . PRO A 1 12 ? -26.325 15.826 -16.161 1.00 0.00 12 PRO A O 8
ATOM 8383 N N . VAL A 1 13 ? -26.275 15.309 -13.960 1.00 0.00 13 VAL A N 8
ATOM 8384 C CA . VAL A 1 13 ? -25.137 14.414 -14.083 1.00 0.00 13 VAL A CA 8
ATOM 8385 C C . VAL A 1 13 ? -24.891 13.722 -12.741 1.00 0.00 13 VAL A C 8
ATOM 8386 O O . VAL A 1 13 ? -24.953 14.358 -11.690 1.00 0.00 13 VAL A O 8
ATOM 8399 N N . LEU A 1 14 ? -24.616 12.428 -12.820 1.00 0.00 14 LEU A N 8
ATOM 8400 C CA . LEU A 1 14 ? -24.360 11.643 -11.624 1.00 0.00 14 LEU A CA 8
ATOM 8401 C C . LEU A 1 14 ? -23.174 10.710 -11.876 1.00 0.00 14 LEU A C 8
ATOM 8402 O O . LEU A 1 14 ? -22.244 11.064 -12.600 1.00 0.00 14 LEU A O 8
ATOM 8418 N N . GLU A 1 15 ? -23.244 9.537 -11.264 1.00 0.00 15 GLU A N 8
ATOM 8419 C CA . GLU A 1 15 ? -22.187 8.551 -11.413 1.00 0.00 15 GLU A CA 8
ATOM 8420 C C . GLU A 1 15 ? -22.485 7.320 -10.555 1.00 0.00 15 GLU A C 8
ATOM 8421 O O . GLU A 1 15 ? -21.974 7.195 -9.444 1.00 0.00 15 GLU A O 8
ATOM 8433 N N . LEU A 1 16 ? -23.312 6.442 -11.104 1.00 0.00 16 LEU A N 8
ATOM 8434 C CA . LEU A 1 16 ? -23.684 5.225 -10.404 1.00 0.00 16 LEU A CA 8
ATOM 8435 C C . LEU A 1 16 ? -23.675 4.052 -11.386 1.00 0.00 16 LEU A C 8
ATOM 8436 O O . LEU A 1 16 ? -24.615 3.881 -12.162 1.00 0.00 16 LEU A O 8
ATOM 8452 N N . GLU A 1 17 ? -22.604 3.276 -11.322 1.00 0.00 17 GLU A N 8
ATOM 8453 C CA . GLU A 1 17 ? -22.461 2.124 -12.196 1.00 0.00 17 GLU A CA 8
ATOM 8454 C C . GLU A 1 17 ? -21.194 1.342 -11.841 1.00 0.00 17 GLU A C 8
ATOM 8455 O O . GLU A 1 17 ? -20.269 1.890 -11.244 1.00 0.00 17 GLU A O 8
ATOM 8467 N N . LEU A 1 18 ? -21.194 0.074 -12.223 1.00 0.00 18 LEU A N 8
ATOM 8468 C CA . LEU A 1 18 ? -20.057 -0.789 -11.953 1.00 0.00 18 LEU A CA 8
ATOM 8469 C C . LEU A 1 18 ? -19.007 -0.601 -13.050 1.00 0.00 18 LEU A C 8
ATOM 8470 O O . LEU A 1 18 ? -19.350 -0.411 -14.216 1.00 0.00 18 LEU A O 8
ATOM 8486 N N . ALA A 1 19 ? -17.749 -0.662 -12.638 1.00 0.00 19 ALA A N 8
ATOM 8487 C CA . ALA A 1 19 ? -16.647 -0.501 -13.572 1.00 0.00 19 ALA A CA 8
ATOM 8488 C C . ALA A 1 19 ? -15.325 -0.725 -12.836 1.00 0.00 19 ALA A C 8
ATOM 8489 O O . ALA A 1 19 ? -14.878 0.135 -12.078 1.00 0.00 19 ALA A O 8
ATOM 8496 N N . GLU A 1 20 ? -14.735 -1.885 -13.086 1.00 0.00 20 GLU A N 8
ATOM 8497 C CA . GLU A 1 20 ? -13.472 -2.232 -12.457 1.00 0.00 20 GLU A CA 8
ATOM 8498 C C . GLU A 1 20 ? -12.471 -2.717 -13.508 1.00 0.00 20 GLU A C 8
ATOM 8499 O O . GLU A 1 20 ? -11.576 -3.504 -13.202 1.00 0.00 20 GLU A O 8
ATOM 8511 N N . GLU A 1 21 ? -12.655 -2.226 -14.724 1.00 0.00 21 GLU A N 8
ATOM 8512 C CA . GLU A 1 21 ? -11.779 -2.599 -15.822 1.00 0.00 21 GLU A CA 8
ATOM 8513 C C . GLU A 1 21 ? -10.330 -2.687 -15.339 1.00 0.00 21 GLU A C 8
ATOM 8514 O O . GLU A 1 21 ? -9.554 -3.499 -15.839 1.00 0.00 21 GLU A O 8
ATOM 8526 N N . LYS A 1 22 ? -10.010 -1.839 -14.372 1.00 0.00 22 LYS A N 8
ATOM 8527 C CA . LYS A 1 22 ? -8.668 -1.811 -13.816 1.00 0.00 22 LYS A CA 8
ATOM 8528 C C . LYS A 1 22 ? -7.648 -1.816 -14.956 1.00 0.00 22 LYS A C 8
ATOM 8529 O O . LYS A 1 22 ? -8.014 -1.682 -16.122 1.00 0.00 22 LYS A O 8
ATOM 8548 N N . LEU A 1 23 ? -6.387 -1.971 -14.579 1.00 0.00 23 LEU A N 8
ATOM 8549 C CA . LEU A 1 23 ? -5.311 -1.995 -15.555 1.00 0.00 23 LEU A CA 8
ATOM 8550 C C . LEU A 1 23 ? -4.187 -2.900 -15.046 1.00 0.00 23 LEU A C 8
ATOM 8551 O O . LEU A 1 23 ? -4.101 -3.177 -13.851 1.00 0.00 23 LEU A O 8
ATOM 8567 N N . PRO A 1 24 ? -3.331 -3.346 -16.004 1.00 0.00 24 PRO A N 8
ATOM 8568 C CA . PRO A 1 24 ? -2.216 -4.214 -15.665 1.00 0.00 24 PRO A CA 8
ATOM 8569 C C . PRO A 1 24 ? -1.095 -3.426 -14.983 1.00 0.00 24 PRO A C 8
ATOM 8570 O O . PRO A 1 24 ? -1.131 -2.197 -14.945 1.00 0.00 24 PRO A O 8
ATOM 8581 N N . MET A 1 25 ? -0.128 -4.165 -14.462 1.00 0.00 25 MET A N 8
ATOM 8582 C CA . MET A 1 25 ? 1.001 -3.551 -13.783 1.00 0.00 25 MET A CA 8
ATOM 8583 C C . MET A 1 25 ? 1.440 -2.272 -14.498 1.00 0.00 25 MET A C 8
ATOM 8584 O O . MET A 1 25 ? 1.491 -2.229 -15.727 1.00 0.00 25 MET A O 8
ATOM 8598 N N . THR A 1 26 ? 1.746 -1.261 -13.699 1.00 0.00 26 THR A N 8
ATOM 8599 C CA . THR A 1 26 ? 2.180 0.017 -14.240 1.00 0.00 26 THR A CA 8
ATOM 8600 C C . THR A 1 26 ? 3.448 0.494 -13.529 1.00 0.00 26 THR A C 8
ATOM 8601 O O . THR A 1 26 ? 4.414 0.893 -14.177 1.00 0.00 26 THR A O 8
ATOM 8612 N N . LEU A 1 27 ? 3.403 0.437 -12.206 1.00 0.00 27 LEU A N 8
ATOM 8613 C CA . LEU A 1 27 ? 4.536 0.859 -11.400 1.00 0.00 27 LEU A CA 8
ATOM 8614 C C . LEU A 1 27 ? 5.401 -0.359 -11.066 1.00 0.00 27 LEU A C 8
ATOM 8615 O O . LEU A 1 27 ? 4.882 -1.456 -10.868 1.00 0.00 27 LEU A O 8
ATOM 8631 N N . SER A 1 28 ? 6.703 -0.124 -11.015 1.00 0.00 28 SER A N 8
ATOM 8632 C CA . SER A 1 28 ? 7.644 -1.188 -10.708 1.00 0.00 28 SER A CA 8
ATOM 8633 C C . SER A 1 28 ? 7.924 -1.222 -9.204 1.00 0.00 28 SER A C 8
ATOM 8634 O O . SER A 1 28 ? 7.573 -0.289 -8.483 1.00 0.00 28 SER A O 8
ATOM 8642 N N . ARG A 1 29 ? 8.552 -2.307 -8.776 1.00 0.00 29 ARG A N 8
ATOM 8643 C CA . ARG A 1 29 ? 8.883 -2.475 -7.371 1.00 0.00 29 ARG A CA 8
ATOM 8644 C C . ARG A 1 29 ? 9.287 -1.133 -6.757 1.00 0.00 29 ARG A C 8
ATOM 8645 O O . ARG A 1 29 ? 8.580 -0.598 -5.904 1.00 0.00 29 ARG A O 8
ATOM 8666 N N . GLN A 1 30 ? 10.423 -0.627 -7.215 1.00 0.00 30 GLN A N 8
ATOM 8667 C CA . GLN A 1 30 ? 10.930 0.642 -6.721 1.00 0.00 30 GLN A CA 8
ATOM 8668 C C . GLN A 1 30 ? 9.823 1.699 -6.739 1.00 0.00 30 GLN A C 8
ATOM 8669 O O . GLN A 1 30 ? 9.543 2.327 -5.719 1.00 0.00 30 GLN A O 8
ATOM 8683 N N . GLU A 1 31 ? 9.225 1.863 -7.910 1.00 0.00 31 GLU A N 8
ATOM 8684 C CA . GLU A 1 31 ? 8.156 2.832 -8.075 1.00 0.00 31 GLU A CA 8
ATOM 8685 C C . GLU A 1 31 ? 7.088 2.633 -6.998 1.00 0.00 31 GLU A C 8
ATOM 8686 O O . GLU A 1 31 ? 6.365 3.567 -6.654 1.00 0.00 31 GLU A O 8
ATOM 8698 N N . VAL A 1 32 ? 7.021 1.409 -6.495 1.00 0.00 32 VAL A N 8
ATOM 8699 C CA . VAL A 1 32 ? 6.054 1.074 -5.464 1.00 0.00 32 VAL A CA 8
ATOM 8700 C C . VAL A 1 32 ? 6.696 1.261 -4.088 1.00 0.00 32 VAL A C 8
ATOM 8701 O O . VAL A 1 32 ? 6.031 1.674 -3.139 1.00 0.00 32 VAL A O 8
ATOM 8714 N N . ILE A 1 33 ? 7.982 0.947 -4.023 1.00 0.00 33 ILE A N 8
ATOM 8715 C CA . ILE A 1 33 ? 8.721 1.075 -2.779 1.00 0.00 33 ILE A CA 8
ATOM 8716 C C . ILE A 1 33 ? 8.828 2.555 -2.404 1.00 0.00 33 ILE A C 8
ATOM 8717 O O . ILE A 1 33 ? 8.736 2.909 -1.230 1.00 0.00 33 ILE A O 8
ATOM 8733 N N . ARG A 1 34 ? 9.021 3.378 -3.424 1.00 0.00 34 ARG A N 8
ATOM 8734 C CA . ARG A 1 34 ? 9.141 4.811 -3.216 1.00 0.00 34 ARG A CA 8
ATOM 8735 C C . ARG A 1 34 ? 7.953 5.332 -2.404 1.00 0.00 34 ARG A C 8
ATOM 8736 O O . ARG A 1 34 ? 8.102 5.679 -1.234 1.00 0.00 34 ARG A O 8
ATOM 8757 N N . ARG A 1 35 ? 6.802 5.369 -3.058 1.00 0.00 35 ARG A N 8
ATOM 8758 C CA . ARG A 1 35 ? 5.589 5.841 -2.412 1.00 0.00 35 ARG A CA 8
ATOM 8759 C C . ARG A 1 35 ? 5.440 5.201 -1.030 1.00 0.00 35 ARG A C 8
ATOM 8760 O O . ARG A 1 35 ? 5.465 5.895 -0.014 1.00 0.00 35 ARG A O 8
ATOM 8781 N N . LEU A 1 36 ? 5.289 3.885 -1.036 1.00 0.00 36 LEU A N 8
ATOM 8782 C CA . LEU A 1 36 ? 5.136 3.143 0.204 1.00 0.00 36 LEU A CA 8
ATOM 8783 C C . LEU A 1 36 ? 6.067 3.734 1.264 1.00 0.00 36 LEU A C 8
ATOM 8784 O O . LEU A 1 36 ? 5.607 4.285 2.263 1.00 0.00 36 LEU A O 8
ATOM 8800 N N . ARG A 1 37 ? 7.361 3.598 1.011 1.00 0.00 37 ARG A N 8
ATOM 8801 C CA . ARG A 1 37 ? 8.361 4.111 1.931 1.00 0.00 37 ARG A CA 8
ATOM 8802 C C . ARG A 1 37 ? 7.982 5.518 2.397 1.00 0.00 37 ARG A C 8
ATOM 8803 O O . ARG A 1 37 ? 7.915 5.782 3.597 1.00 0.00 37 ARG A O 8
ATOM 8824 N N . GLU A 1 38 ? 7.744 6.385 1.424 1.00 0.00 38 GLU A N 8
ATOM 8825 C CA . GLU A 1 38 ? 7.373 7.759 1.718 1.00 0.00 38 GLU A CA 8
ATOM 8826 C C . GLU A 1 38 ? 6.111 7.794 2.583 1.00 0.00 38 GLU A C 8
ATOM 8827 O O . GLU A 1 38 ? 5.934 8.703 3.392 1.00 0.00 38 GLU A O 8
ATOM 8839 N N . ARG A 1 39 ? 5.267 6.793 2.382 1.00 0.00 39 ARG A N 8
ATOM 8840 C CA . ARG A 1 39 ? 4.027 6.698 3.133 1.00 0.00 39 ARG A CA 8
ATOM 8841 C C . ARG A 1 39 ? 4.251 5.925 4.434 1.00 0.00 39 ARG A C 8
ATOM 8842 O O . ARG A 1 39 ? 3.328 5.758 5.228 1.00 0.00 39 ARG A O 8
ATOM 8863 N N . GLY A 1 40 ? 5.485 5.474 4.611 1.00 0.00 40 GLY A N 8
ATOM 8864 C CA . GLY A 1 40 ? 5.843 4.722 5.802 1.00 0.00 40 GLY A CA 8
ATOM 8865 C C . GLY A 1 40 ? 5.293 3.296 5.736 1.00 0.00 40 GLY A C 8
ATOM 8866 O O . GLY A 1 40 ? 5.297 2.579 6.735 1.00 0.00 40 GLY A O 8
ATOM 8870 N N . GLU A 1 41 ? 4.834 2.927 4.549 1.00 0.00 41 GLU A N 8
ATOM 8871 C CA . GLU A 1 41 ? 4.283 1.599 4.339 1.00 0.00 41 GLU A CA 8
ATOM 8872 C C . GLU A 1 41 ? 5.409 0.574 4.193 1.00 0.00 41 GLU A C 8
ATOM 8873 O O . GLU A 1 41 ? 6.532 0.927 3.836 1.00 0.00 41 GLU A O 8
ATOM 8885 N N . PRO A 1 42 ? 5.060 -0.708 4.483 1.00 0.00 42 PRO A N 8
ATOM 8886 C CA . PRO A 1 42 ? 6.029 -1.787 4.387 1.00 0.00 42 PRO A CA 8
ATOM 8887 C C . PRO A 1 42 ? 6.298 -2.154 2.927 1.00 0.00 42 PRO A C 8
ATOM 8888 O O . PRO A 1 42 ? 5.392 -2.584 2.214 1.00 0.00 42 PRO A O 8
ATOM 8899 N N . ILE A 1 43 ? 7.547 -1.971 2.524 1.00 0.00 43 ILE A N 8
ATOM 8900 C CA . ILE A 1 43 ? 7.947 -2.278 1.161 1.00 0.00 43 ILE A CA 8
ATOM 8901 C C . ILE A 1 43 ? 7.544 -3.716 0.828 1.00 0.00 43 ILE A C 8
ATOM 8902 O O . ILE A 1 43 ? 7.357 -4.057 -0.339 1.00 0.00 43 ILE A O 8
ATOM 8918 N N . ARG A 1 44 ? 7.423 -4.520 1.873 1.00 0.00 44 ARG A N 8
ATOM 8919 C CA . ARG A 1 44 ? 7.046 -5.914 1.706 1.00 0.00 44 ARG A CA 8
ATOM 8920 C C . ARG A 1 44 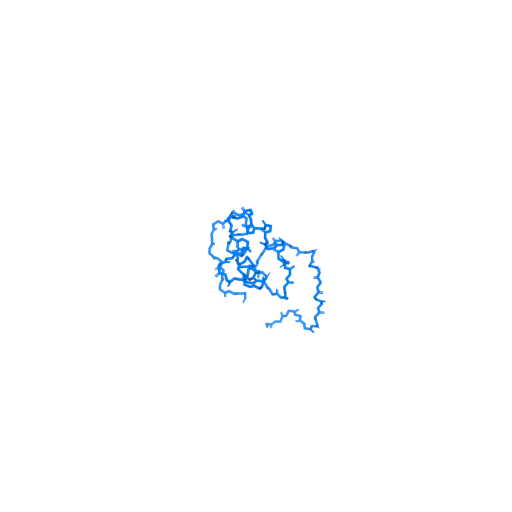? 6.118 -6.352 2.840 1.00 0.00 44 ARG A C 8
ATOM 8921 O O . ARG A 1 44 ? 6.421 -6.139 4.013 1.00 0.00 44 ARG A O 8
ATOM 8942 N N . LEU A 1 45 ? 5.005 -6.958 2.451 1.00 0.00 45 LEU A N 8
ATOM 8943 C CA . LEU A 1 45 ? 4.031 -7.428 3.420 1.00 0.00 45 LEU A CA 8
ATOM 8944 C C . LEU A 1 45 ? 4.345 -8.879 3.790 1.00 0.00 45 LEU A C 8
ATOM 8945 O O . LEU A 1 45 ? 5.411 -9.392 3.453 1.00 0.00 45 LEU A O 8
ATOM 8961 N N . PHE A 1 46 ? 3.399 -9.500 4.478 1.00 0.00 46 PHE A N 8
ATOM 8962 C CA . PHE A 1 46 ? 3.561 -10.881 4.898 1.00 0.00 46 PHE A CA 8
ATOM 8963 C C . PHE A 1 46 ? 3.439 -11.834 3.707 1.00 0.00 46 PHE A C 8
ATOM 8964 O O . PHE A 1 46 ? 2.353 -12.333 3.415 1.00 0.00 46 PHE A O 8
ATOM 8981 N N . GLY A 1 47 ? 4.568 -12.058 3.050 1.00 0.00 47 GLY A N 8
ATOM 8982 C CA . GLY A 1 47 ? 4.600 -12.942 1.898 1.00 0.00 47 GLY A CA 8
ATOM 8983 C C . GLY A 1 47 ? 3.832 -12.337 0.721 1.00 0.00 47 GLY A C 8
ATOM 8984 O O . GLY A 1 47 ? 2.906 -12.955 0.196 1.00 0.00 47 GLY A O 8
ATOM 8988 N N . GLU A 1 48 ? 4.243 -11.136 0.341 1.00 0.00 48 GLU A N 8
ATOM 8989 C CA . GLU A 1 48 ? 3.605 -10.441 -0.764 1.00 0.00 48 GLU A CA 8
ATOM 8990 C C . GLU A 1 48 ? 4.540 -10.396 -1.974 1.00 0.00 48 GLU A C 8
ATOM 8991 O O . GLU A 1 48 ? 5.718 -10.068 -1.841 1.00 0.00 48 GLU A O 8
ATOM 9003 N N . THR A 1 49 ? 3.980 -10.731 -3.127 1.00 0.00 49 THR A N 8
ATOM 9004 C CA . THR A 1 49 ? 4.749 -10.733 -4.360 1.00 0.00 49 THR A CA 8
ATOM 9005 C C . THR A 1 49 ? 4.763 -9.335 -4.981 1.00 0.00 49 THR A C 8
ATOM 9006 O O . THR A 1 49 ? 3.895 -8.513 -4.690 1.00 0.00 49 THR A O 8
ATOM 9017 N N . ASP A 1 50 ? 5.758 -9.108 -5.827 1.00 0.00 50 ASP A N 8
ATOM 9018 C CA . ASP A 1 50 ? 5.897 -7.824 -6.492 1.00 0.00 50 ASP A CA 8
ATOM 9019 C C . ASP A 1 50 ? 4.513 -7.315 -6.902 1.00 0.00 50 ASP A C 8
ATOM 9020 O O . ASP A 1 50 ? 4.205 -6.136 -6.731 1.00 0.00 50 ASP A O 8
ATOM 9029 N N . TYR A 1 51 ? 3.716 -8.228 -7.436 1.00 0.00 51 TYR A N 8
ATOM 9030 C CA . TYR A 1 51 ? 2.373 -7.887 -7.872 1.00 0.00 51 TYR A CA 8
ATOM 9031 C C . TYR A 1 51 ? 1.524 -7.395 -6.699 1.00 0.00 51 TYR A C 8
ATOM 9032 O O . TYR A 1 51 ? 1.098 -6.241 -6.676 1.00 0.00 51 TYR A O 8
ATOM 9050 N N . ASP A 1 52 ? 1.303 -8.295 -5.752 1.00 0.00 52 ASP A N 8
ATOM 9051 C CA . ASP A 1 52 ? 0.512 -7.967 -4.578 1.00 0.00 52 ASP A CA 8
ATOM 9052 C C . ASP A 1 52 ? 1.052 -6.682 -3.947 1.00 0.00 52 ASP A C 8
ATOM 9053 O O . ASP A 1 52 ? 0.281 -5.801 -3.569 1.00 0.00 52 ASP A O 8
ATOM 9062 N N . ALA A 1 53 ? 2.372 -6.616 -3.854 1.00 0.00 53 ALA A N 8
ATOM 9063 C CA . ALA A 1 53 ? 3.023 -5.453 -3.276 1.00 0.00 53 ALA A CA 8
ATOM 9064 C C . ALA A 1 53 ? 2.645 -4.208 -4.082 1.00 0.00 53 ALA A C 8
ATOM 9065 O O . ALA A 1 53 ? 2.281 -3.181 -3.510 1.00 0.00 53 ALA A O 8
ATOM 9072 N N . PHE A 1 54 ? 2.744 -4.341 -5.396 1.00 0.00 54 PHE A N 8
ATOM 9073 C CA . PHE A 1 54 ? 2.416 -3.240 -6.286 1.00 0.00 54 PHE A CA 8
ATOM 9074 C C . PHE A 1 54 ? 0.967 -2.791 -6.093 1.00 0.00 54 PHE A C 8
ATOM 9075 O O . PHE A 1 54 ? 0.682 -1.595 -6.062 1.00 0.00 54 PHE A O 8
ATOM 9092 N N . GLN A 1 55 ? 0.088 -3.775 -5.968 1.00 0.00 55 GLN A N 8
ATOM 9093 C CA . GLN A 1 55 ? -1.326 -3.496 -5.778 1.00 0.00 55 GLN A CA 8
ATOM 9094 C C . GLN A 1 55 ? -1.533 -2.630 -4.533 1.00 0.00 55 GLN A C 8
ATOM 9095 O O . GLN A 1 55 ? -2.123 -1.554 -4.613 1.00 0.00 55 GLN A O 8
ATOM 9109 N N . ARG A 1 56 ? -1.038 -3.133 -3.412 1.00 0.00 56 ARG A N 8
ATOM 9110 C CA . ARG A 1 56 ? -1.162 -2.420 -2.153 1.00 0.00 56 ARG A CA 8
ATOM 9111 C C . ARG A 1 56 ? -0.972 -0.917 -2.373 1.00 0.00 56 ARG A C 8
ATOM 9112 O O . ARG A 1 56 ? -1.881 -0.129 -2.117 1.00 0.00 56 ARG A O 8
ATOM 9133 N N . LEU A 1 57 ? 0.214 -0.566 -2.846 1.00 0.00 57 LEU A N 8
ATOM 9134 C CA . LEU A 1 57 ? 0.535 0.828 -3.104 1.00 0.00 57 LEU A CA 8
ATOM 9135 C C . LEU A 1 57 ? -0.464 1.398 -4.113 1.00 0.00 57 LEU A C 8
ATOM 9136 O O . LEU A 1 57 ? -1.074 2.437 -3.869 1.00 0.00 57 LEU A O 8
ATOM 9152 N N . ARG A 1 58 ? -0.599 0.692 -5.227 1.00 0.00 58 ARG A N 8
ATOM 9153 C CA . ARG A 1 58 ? -1.512 1.115 -6.274 1.00 0.00 58 ARG A CA 8
ATOM 9154 C C . ARG A 1 58 ? -2.858 1.523 -5.672 1.00 0.00 58 ARG A C 8
ATOM 9155 O O . ARG A 1 58 ? -3.591 2.316 -6.261 1.00 0.00 58 ARG A O 8
ATOM 9176 N N . LYS A 1 59 ? -3.142 0.964 -4.505 1.00 0.00 59 LYS A N 8
ATOM 9177 C CA . LYS A 1 59 ? -4.387 1.260 -3.816 1.00 0.00 59 LYS A CA 8
ATOM 9178 C C . LYS A 1 59 ? -4.166 2.426 -2.852 1.00 0.00 59 LYS A C 8
ATOM 9179 O O . LYS A 1 59 ? -5.052 3.259 -2.666 1.00 0.00 59 LYS A O 8
ATOM 9198 N N . ILE A 1 60 ? -2.979 2.449 -2.263 1.00 0.00 60 ILE A N 8
ATOM 9199 C CA . ILE A 1 60 ? -2.631 3.500 -1.322 1.00 0.00 60 ILE A CA 8
ATOM 9200 C C . ILE A 1 60 ? -2.670 4.852 -2.037 1.00 0.00 60 ILE A C 8
ATOM 9201 O O . ILE A 1 60 ? -3.223 5.819 -1.514 1.00 0.00 60 ILE A O 8
ATOM 9217 N N . GLU A 1 61 ? -2.076 4.877 -3.220 1.00 0.00 61 GLU A N 8
ATOM 9218 C CA . GLU A 1 61 ? -2.036 6.095 -4.012 1.00 0.00 61 GLU A CA 8
ATOM 9219 C C . GLU A 1 61 ? -3.443 6.675 -4.165 1.00 0.00 61 GLU A C 8
ATOM 9220 O O . GLU A 1 61 ? -3.628 7.890 -4.099 1.00 0.00 61 GLU A O 8
ATOM 9232 N N . ILE A 1 62 ? -4.399 5.780 -4.365 1.00 0.00 62 ILE A N 8
ATOM 9233 C CA . ILE A 1 62 ? -5.784 6.188 -4.528 1.00 0.00 62 ILE A CA 8
ATOM 9234 C C . ILE A 1 62 ? -6.248 6.918 -3.265 1.00 0.00 62 ILE A C 8
ATOM 9235 O O . ILE A 1 62 ? -6.646 8.080 -3.326 1.00 0.00 62 ILE A O 8
ATOM 9251 N N . LEU A 1 63 ? -6.181 6.205 -2.150 1.00 0.00 63 LEU A N 8
ATOM 9252 C CA . LEU A 1 63 ? -6.589 6.770 -0.875 1.00 0.00 63 LEU A CA 8
ATOM 9253 C C . LEU A 1 63 ? -6.098 8.216 -0.783 1.00 0.00 63 LEU A C 8
ATOM 9254 O O . LEU A 1 63 ? -6.901 9.148 -0.765 1.00 0.00 63 LEU A O 8
ATOM 9270 N N . THR A 1 64 ? -4.782 8.358 -0.726 1.00 0.00 64 THR A N 8
ATOM 9271 C CA . THR A 1 64 ? -4.175 9.676 -0.636 1.00 0.00 64 THR A CA 8
ATOM 9272 C C . THR A 1 64 ? -4.940 10.676 -1.505 1.00 0.00 64 THR A C 8
ATOM 9273 O O . THR A 1 64 ? -5.466 10.316 -2.557 1.00 0.00 64 THR A O 8
ATOM 9284 N N . PRO A 1 65 ? -4.980 11.946 -1.020 1.00 0.00 65 PRO A N 8
ATOM 9285 C CA . PRO A 1 65 ? -5.672 13.001 -1.740 1.00 0.00 65 PRO A CA 8
ATOM 9286 C C . PRO A 1 65 ? -4.864 13.454 -2.958 1.00 0.00 65 PRO A C 8
ATOM 9287 O O . PRO A 1 65 ? -5.393 13.529 -4.065 1.00 0.00 65 PRO A O 8
ATOM 9298 N N . GLU A 1 66 ? -3.595 13.745 -2.711 1.00 0.00 66 GLU A N 8
ATOM 9299 C CA . GLU A 1 66 ? -2.709 14.189 -3.774 1.00 0.00 66 GLU A CA 8
ATOM 9300 C C . GLU A 1 66 ? -2.994 13.413 -5.061 1.00 0.00 66 GLU A C 8
ATOM 9301 O O . GLU A 1 66 ? -2.862 12.191 -5.096 1.00 0.00 66 GLU A O 8
ATOM 9313 N N . VAL A 1 67 ? -3.379 14.156 -6.089 1.00 0.00 67 VAL A N 8
ATOM 9314 C CA . VAL A 1 67 ? -3.684 13.553 -7.375 1.00 0.00 67 VAL A CA 8
ATOM 9315 C C . VAL A 1 67 ? -2.383 13.109 -8.047 1.00 0.00 67 VAL A C 8
ATOM 9316 O O . VAL A 1 67 ? -1.833 13.827 -8.880 1.00 0.00 67 VAL A O 8
ATOM 9329 N N . ASN A 1 68 ? -1.927 11.927 -7.658 1.00 0.00 68 ASN A N 8
ATOM 9330 C CA . ASN A 1 68 ? -0.701 11.379 -8.212 1.00 0.00 68 ASN A CA 8
ATOM 9331 C C . ASN A 1 68 ? -0.878 11.162 -9.716 1.00 0.00 68 ASN A C 8
ATOM 9332 O O . ASN A 1 68 ? -1.972 10.842 -10.176 1.00 0.00 68 ASN A O 8
ATOM 9343 N N . LYS A 1 69 ? 0.216 11.346 -10.441 1.00 0.00 69 LYS A N 8
ATOM 9344 C CA . LYS A 1 69 ? 0.196 11.175 -11.883 1.00 0.00 69 LYS A CA 8
ATOM 9345 C C . LYS A 1 69 ? 0.341 9.689 -12.219 1.00 0.00 69 LYS A C 8
ATOM 9346 O O . LYS A 1 69 ? 0.515 8.862 -11.325 1.00 0.00 69 LYS A O 8
ATOM 9365 N N . GLY A 1 70 ? 0.262 9.396 -13.508 1.00 0.00 70 GLY A N 8
ATOM 9366 C CA . GLY A 1 70 ? 0.382 8.024 -13.973 1.00 0.00 70 GLY A CA 8
ATOM 9367 C C . GLY A 1 70 ? -0.996 7.395 -14.184 1.00 0.00 70 GLY A C 8
ATOM 9368 O O . GLY A 1 70 ? -1.644 6.974 -13.227 1.00 0.00 70 GLY A O 8
ATOM 9372 N N . SER A 1 71 ? -1.403 7.350 -15.444 1.00 0.00 71 SER A N 8
ATOM 9373 C CA . SER A 1 71 ? -2.693 6.779 -15.794 1.00 0.00 71 SER A CA 8
ATOM 9374 C C . SER A 1 71 ? -2.640 6.194 -17.207 1.00 0.00 71 SER A C 8
ATOM 9375 O O . SER A 1 71 ? -1.793 6.580 -18.011 1.00 0.00 71 SER A O 8
ATOM 9383 N N . GLY A 1 72 ? -3.557 5.273 -17.466 1.00 0.00 72 GLY A N 8
ATOM 9384 C CA . GLY A 1 72 ? -3.626 4.632 -18.768 1.00 0.00 72 GLY A CA 8
ATOM 9385 C C . GLY A 1 72 ? -5.024 4.769 -19.374 1.00 0.00 72 GLY A C 8
ATOM 9386 O O . GLY A 1 72 ? -5.916 3.978 -19.072 1.00 0.00 72 GLY A O 8
ATOM 9390 N N . PRO A 1 73 ? -5.176 5.807 -20.240 1.00 0.00 73 PRO A N 8
ATOM 9391 C CA . PRO A 1 73 ? -6.451 6.058 -20.891 1.00 0.00 73 PRO A CA 8
ATOM 9392 C C . PRO A 1 73 ? -6.706 5.043 -22.007 1.00 0.00 73 PRO A C 8
ATOM 9393 O O . PRO A 1 73 ? -6.657 5.388 -23.187 1.00 0.00 73 PRO A O 8
ATOM 9404 N N . SER A 1 74 ? -6.972 3.813 -21.595 1.00 0.00 74 SER A N 8
ATOM 9405 C CA . SER A 1 74 ? -7.234 2.746 -22.546 1.00 0.00 74 SER A CA 8
ATOM 9406 C C . SER A 1 74 ? -8.592 2.104 -22.250 1.00 0.00 74 SER A C 8
ATOM 9407 O O . SER A 1 74 ? -9.006 2.024 -21.095 1.00 0.00 74 SER A O 8
ATOM 9415 N N . SER A 1 75 ? -9.246 1.664 -23.315 1.00 0.00 75 SER A N 8
ATOM 9416 C CA . SER A 1 75 ? -10.548 1.032 -23.184 1.00 0.00 75 SER A CA 8
ATOM 9417 C C . SER A 1 75 ? -10.388 -0.488 -23.123 1.00 0.00 75 SER A C 8
ATOM 9418 O O . SER A 1 75 ? -10.810 -1.122 -22.157 1.00 0.00 75 SER A O 8
ATOM 9426 N N . GLY A 1 76 ? -9.778 -1.030 -24.167 1.00 0.00 76 GLY A N 8
ATOM 9427 C CA . GLY A 1 76 ? -9.557 -2.464 -24.244 1.00 0.00 76 GLY A CA 8
ATOM 9428 C C . GLY A 1 76 ? -10.778 -3.176 -24.831 1.00 0.00 76 GLY A C 8
ATOM 9429 O O . GLY A 1 76 ? -11.859 -2.596 -24.913 1.00 0.00 76 GLY A O 8
ATOM 9433 N N . GLY A 1 1 ? -11.375 51.392 -18.733 1.00 0.00 1 GLY A N 9
ATOM 9434 C CA . GLY A 1 1 ? -11.980 50.284 -18.012 1.00 0.00 1 GLY A CA 9
ATOM 9435 C C . GLY A 1 1 ? -12.863 49.445 -18.938 1.00 0.00 1 GLY A C 9
ATOM 9436 O O . GLY A 1 1 ? -13.771 49.970 -19.579 1.00 0.00 1 GLY A O 9
ATOM 9440 N N . SER A 1 2 ? -12.565 48.154 -18.977 1.00 0.00 2 SER A N 9
ATOM 9441 C CA . SER A 1 2 ? -13.320 47.237 -19.814 1.00 0.00 2 SER A CA 9
ATOM 9442 C C . SER A 1 2 ? -12.846 45.802 -19.577 1.00 0.00 2 SER A C 9
ATOM 9443 O O . SER A 1 2 ? -11.645 45.536 -19.563 1.00 0.00 2 SER A O 9
ATOM 9451 N N . SER A 1 3 ? -13.813 44.915 -19.397 1.00 0.00 3 SER A N 9
ATOM 9452 C CA . SER A 1 3 ? -13.509 43.513 -19.162 1.00 0.00 3 SER A CA 9
ATOM 9453 C C . SER A 1 3 ? -14.806 42.711 -19.035 1.00 0.00 3 SER A C 9
ATOM 9454 O O . SER A 1 3 ? -15.884 43.285 -18.892 1.00 0.00 3 SER A O 9
ATOM 9462 N N . GLY A 1 4 ? -14.658 41.396 -19.093 1.00 0.00 4 GLY A N 9
ATOM 9463 C CA . GLY A 1 4 ? -15.804 40.509 -18.986 1.00 0.00 4 GLY A CA 9
ATOM 9464 C C . GLY A 1 4 ? -15.622 39.270 -19.865 1.00 0.00 4 GLY A C 9
ATOM 9465 O O . GLY A 1 4 ? -15.553 39.377 -21.089 1.00 0.00 4 GLY A O 9
ATOM 9469 N N . SER A 1 5 ? -15.550 38.122 -19.207 1.00 0.00 5 SER A N 9
ATOM 9470 C CA . SER A 1 5 ? -15.377 36.864 -19.914 1.00 0.00 5 SER A CA 9
ATOM 9471 C C . SER A 1 5 ? -15.473 35.695 -18.931 1.00 0.00 5 SER A C 9
ATOM 9472 O O . SER A 1 5 ? -14.669 35.589 -18.006 1.00 0.00 5 SER A O 9
ATOM 9480 N N . SER A 1 6 ? -16.463 34.846 -19.166 1.00 0.00 6 SER A N 9
ATOM 9481 C CA . SER A 1 6 ? -16.674 33.688 -18.313 1.00 0.00 6 SER A CA 9
ATOM 9482 C C . SER A 1 6 ? -17.814 32.832 -18.867 1.00 0.00 6 SER A C 9
ATOM 9483 O O . SER A 1 6 ? -18.540 33.261 -19.763 1.00 0.00 6 SER A O 9
ATOM 9491 N N . GLY A 1 7 ? -17.937 31.636 -18.311 1.00 0.00 7 GLY A N 9
ATOM 9492 C CA . GLY A 1 7 ? -18.977 30.715 -18.738 1.00 0.00 7 GLY A CA 9
ATOM 9493 C C . GLY A 1 7 ? -18.383 29.361 -19.131 1.00 0.00 7 GLY A C 9
ATOM 9494 O O . GLY A 1 7 ? -18.132 29.107 -20.308 1.00 0.00 7 GLY A O 9
ATOM 9498 N N . THR A 1 8 ? -18.174 28.527 -18.123 1.00 0.00 8 THR A N 9
ATOM 9499 C CA . THR A 1 8 ? -17.614 27.205 -18.348 1.00 0.00 8 THR A CA 9
ATOM 9500 C C . THR A 1 8 ? -17.836 26.316 -17.123 1.00 0.00 8 THR A C 9
ATOM 9501 O O . THR A 1 8 ? -17.201 26.510 -16.088 1.00 0.00 8 THR A O 9
ATOM 9512 N N . SER A 1 9 ? -18.739 25.360 -17.282 1.00 0.00 9 SER A N 9
ATOM 9513 C CA . SER A 1 9 ? -19.053 24.440 -16.201 1.00 0.00 9 SER A CA 9
ATOM 9514 C C . SER A 1 9 ? -19.961 23.321 -16.714 1.00 0.00 9 SER A C 9
ATOM 9515 O O . SER A 1 9 ? -21.150 23.538 -16.946 1.00 0.00 9 SER A O 9
ATOM 9523 N N . SER A 1 10 ? -19.367 22.148 -16.876 1.00 0.00 10 SER A N 9
ATOM 9524 C CA . SER A 1 10 ? -20.108 20.994 -17.358 1.00 0.00 10 SER A CA 9
ATOM 9525 C C . SER A 1 10 ? -19.200 19.763 -17.383 1.00 0.00 10 SER A C 9
ATOM 9526 O O . SER A 1 10 ? -18.135 19.785 -17.997 1.00 0.00 10 SER A O 9
ATOM 9534 N N . ASN A 1 11 ? -19.656 18.717 -16.708 1.00 0.00 11 ASN A N 9
ATOM 9535 C CA . ASN A 1 11 ? -18.898 17.479 -16.645 1.00 0.00 11 ASN A CA 9
ATOM 9536 C C . ASN A 1 11 ? -19.815 16.349 -16.171 1.00 0.00 11 ASN A C 9
ATOM 9537 O O . ASN A 1 11 ? -19.982 16.143 -14.970 1.00 0.00 11 ASN A O 9
ATOM 9548 N N . PRO A 1 12 ? -20.399 15.628 -17.165 1.00 0.00 12 PRO A N 9
ATOM 9549 C CA . PRO A 1 12 ? -21.293 14.524 -16.863 1.00 0.00 12 PRO A CA 9
ATOM 9550 C C . PRO A 1 12 ? -20.511 13.299 -16.386 1.00 0.00 12 PRO A C 9
ATOM 9551 O O . PRO A 1 12 ? -20.278 13.133 -15.190 1.00 0.00 12 PRO A O 9
ATOM 9562 N N . VAL A 1 13 ? -20.127 12.471 -17.347 1.00 0.00 13 VAL A N 9
ATOM 9563 C CA . VAL A 1 13 ? -19.375 11.266 -17.040 1.00 0.00 13 VAL A CA 9
ATOM 9564 C C . VAL A 1 13 ? -19.983 10.591 -15.809 1.00 0.00 13 VAL A C 9
ATOM 9565 O O . VAL A 1 13 ? -19.597 10.889 -14.679 1.00 0.00 13 VAL A O 9
ATOM 9578 N N . LEU A 1 14 ? -20.923 9.694 -16.069 1.00 0.00 14 LEU A N 9
ATOM 9579 C CA . LEU A 1 14 ? -21.587 8.974 -14.996 1.00 0.00 14 LEU A CA 9
ATOM 9580 C C . LEU A 1 14 ? -22.530 7.929 -15.596 1.00 0.00 14 LEU A C 9
ATOM 9581 O O . LEU A 1 14 ? -23.747 8.032 -15.456 1.00 0.00 14 LEU A O 9
ATOM 9597 N N . GLU A 1 15 ? -21.931 6.945 -16.252 1.00 0.00 15 GLU A N 9
ATOM 9598 C CA . GLU A 1 15 ? -22.702 5.882 -16.874 1.00 0.00 15 GLU A CA 9
ATOM 9599 C C . GLU A 1 15 ? -21.777 4.748 -17.321 1.00 0.00 15 GLU A C 9
ATOM 9600 O O . GLU A 1 15 ? -20.576 4.953 -17.494 1.00 0.00 15 GLU A O 9
ATOM 9612 N N . LEU A 1 16 ? -22.371 3.577 -17.495 1.00 0.00 16 LEU A N 9
ATOM 9613 C CA . LEU A 1 16 ? -21.616 2.410 -17.918 1.00 0.00 16 LEU A CA 9
ATOM 9614 C C . LEU A 1 16 ? -20.592 2.052 -16.840 1.00 0.00 16 LEU A C 9
ATOM 9615 O O . LEU A 1 16 ? -19.789 2.893 -16.438 1.00 0.00 16 LEU A O 9
ATOM 9631 N N . GLU A 1 17 ? -20.653 0.803 -16.402 1.00 0.00 17 GLU A N 9
ATOM 9632 C CA . GLU A 1 17 ? -19.740 0.323 -15.378 1.00 0.00 17 GLU A CA 9
ATOM 9633 C C . GLU A 1 17 ? -19.135 -1.019 -15.793 1.00 0.00 17 GLU A C 9
ATOM 9634 O O . GLU A 1 17 ? -19.846 -1.907 -16.260 1.00 0.00 17 GLU A O 9
ATOM 9646 N N . LEU A 1 18 ? -17.827 -1.125 -15.608 1.00 0.00 18 LEU A N 9
ATOM 9647 C CA . LEU A 1 18 ? -17.118 -2.344 -15.957 1.00 0.00 18 LEU A CA 9
ATOM 9648 C C . LEU A 1 18 ? -15.902 -2.502 -15.041 1.00 0.00 18 LEU A C 9
ATOM 9649 O O . LEU A 1 18 ? -15.396 -1.520 -14.500 1.00 0.00 18 LEU A O 9
ATOM 9665 N N . ALA A 1 19 ? -15.469 -3.745 -14.895 1.00 0.00 19 ALA A N 9
ATOM 9666 C CA . ALA A 1 19 ? -14.322 -4.044 -14.054 1.00 0.00 19 ALA A CA 9
ATOM 9667 C C . ALA A 1 19 ? -13.636 -5.312 -14.567 1.00 0.00 19 ALA A C 9
ATOM 9668 O O . ALA A 1 19 ? -13.953 -5.799 -15.651 1.00 0.00 19 ALA A O 9
ATOM 9675 N N . GLU A 1 20 ? -12.709 -5.811 -13.763 1.00 0.00 20 GLU A N 9
ATOM 9676 C CA . GLU A 1 20 ? -11.975 -7.013 -14.122 1.00 0.00 20 GLU A CA 9
ATOM 9677 C C . GLU A 1 20 ? -10.925 -6.696 -15.188 1.00 0.00 20 GLU A C 9
ATOM 9678 O O . GLU A 1 20 ? -10.873 -5.578 -15.699 1.00 0.00 20 GLU A O 9
ATOM 9690 N N . GLU A 1 21 ? -10.115 -7.699 -15.492 1.00 0.00 21 GLU A N 9
ATOM 9691 C CA . GLU A 1 21 ? -9.069 -7.540 -16.489 1.00 0.00 21 GLU A CA 9
ATOM 9692 C C . GLU A 1 21 ? -8.428 -6.156 -16.369 1.00 0.00 21 GLU A C 9
ATOM 9693 O O . GLU A 1 21 ? -8.029 -5.565 -17.371 1.00 0.00 21 GLU A O 9
ATOM 9705 N N . LYS A 1 22 ? -8.348 -5.680 -15.135 1.00 0.00 22 LYS A N 9
ATOM 9706 C CA . LYS A 1 22 ? -7.762 -4.377 -14.872 1.00 0.00 22 LYS A CA 9
ATOM 9707 C C . LYS A 1 22 ? -6.452 -4.245 -15.652 1.00 0.00 22 LYS A C 9
ATOM 9708 O O . LYS A 1 22 ? -5.904 -5.240 -16.126 1.00 0.00 22 LYS A O 9
ATOM 9727 N N . LEU A 1 23 ? -5.988 -3.009 -15.762 1.00 0.00 23 LEU A N 9
ATOM 9728 C CA . LEU A 1 23 ? -4.753 -2.734 -16.476 1.00 0.00 23 LEU A CA 9
ATOM 9729 C C . LEU A 1 23 ? -3.614 -3.539 -15.846 1.00 0.00 23 LEU A C 9
ATOM 9730 O O . LEU A 1 23 ? -3.711 -3.962 -14.695 1.00 0.00 23 LEU A O 9
ATOM 9746 N N . PRO A 1 24 ? -2.534 -3.732 -16.650 1.00 0.00 24 PRO A N 9
ATOM 9747 C CA . PRO A 1 24 ? -1.379 -4.479 -16.183 1.00 0.00 24 PRO A CA 9
ATOM 9748 C C . PRO A 1 24 ? -0.546 -3.648 -15.205 1.00 0.00 24 PRO A C 9
ATOM 9749 O O . PRO A 1 24 ? -0.936 -2.540 -14.839 1.00 0.00 24 PRO A O 9
ATOM 9760 N N . MET A 1 25 ? 0.585 -4.214 -14.810 1.00 0.00 25 MET A N 9
ATOM 9761 C CA . MET A 1 25 ? 1.475 -3.538 -13.882 1.00 0.00 25 MET A CA 9
ATOM 9762 C C . MET A 1 25 ? 1.982 -2.220 -14.470 1.00 0.00 25 MET A C 9
ATOM 9763 O O . MET A 1 25 ? 2.242 -2.130 -15.669 1.00 0.00 25 MET A O 9
ATOM 9777 N N . THR A 1 26 ? 2.108 -1.230 -13.598 1.00 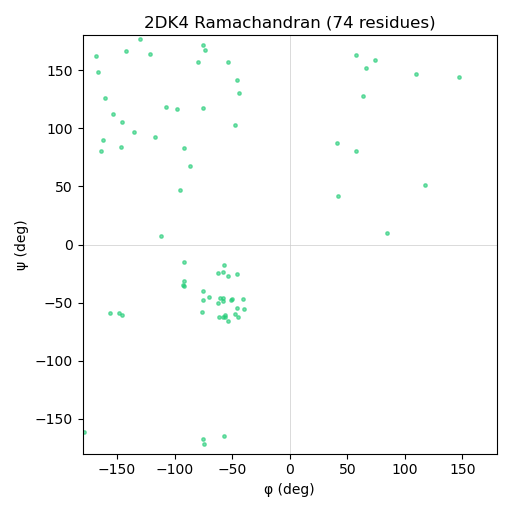0.00 26 THR A N 9
ATOM 9778 C CA . THR A 1 26 ? 2.580 0.079 -14.016 1.00 0.00 26 THR A CA 9
ATOM 9779 C C . THR A 1 26 ? 3.772 0.515 -13.161 1.00 0.00 26 THR A C 9
ATOM 9780 O O . THR A 1 26 ? 4.750 1.049 -13.680 1.00 0.00 26 THR A O 9
ATOM 9791 N N . LEU A 1 27 ? 3.650 0.270 -11.865 1.00 0.00 27 LEU A N 9
ATOM 9792 C CA . LEU A 1 27 ? 4.705 0.630 -10.933 1.00 0.00 27 LEU A CA 9
ATOM 9793 C C . LEU A 1 27 ? 5.502 -0.623 -10.562 1.00 0.00 27 LEU A C 9
ATOM 9794 O O . LEU A 1 27 ? 4.922 -1.658 -10.239 1.00 0.00 27 LEU A O 9
ATOM 9810 N N . SER A 1 28 ? 6.818 -0.487 -10.621 1.00 0.00 28 SER A N 9
ATOM 9811 C CA . SER A 1 28 ? 7.700 -1.595 -10.296 1.00 0.00 28 SER A CA 9
ATOM 9812 C C . SER A 1 28 ? 7.980 -1.617 -8.792 1.00 0.00 28 SER A C 9
ATOM 9813 O O . SER A 1 28 ? 7.695 -0.649 -8.090 1.00 0.00 28 SER A O 9
ATOM 9821 N N . ARG A 1 29 ? 8.533 -2.734 -8.342 1.00 0.00 29 ARG A N 9
ATOM 9822 C CA . ARG A 1 29 ? 8.854 -2.895 -6.934 1.00 0.00 29 ARG A CA 9
ATOM 9823 C C . ARG A 1 29 ? 9.392 -1.583 -6.358 1.00 0.00 29 ARG A C 9
ATOM 9824 O O . ARG A 1 29 ? 8.862 -1.070 -5.374 1.00 0.00 29 ARG A O 9
ATOM 9845 N N . GLN A 1 30 ? 10.437 -1.078 -6.997 1.00 0.00 30 GLN A N 9
ATOM 9846 C CA . GLN A 1 30 ? 11.052 0.164 -6.561 1.00 0.00 30 GLN A CA 9
ATOM 9847 C C . GLN A 1 30 ? 10.049 1.315 -6.657 1.00 0.00 30 GLN A C 9
ATOM 9848 O O . GLN A 1 30 ? 9.871 2.069 -5.701 1.00 0.00 30 GLN A O 9
ATOM 9862 N N . GLU A 1 31 ? 9.421 1.415 -7.819 1.00 0.00 31 GLU A N 9
ATOM 9863 C CA . GLU A 1 31 ? 8.441 2.462 -8.052 1.00 0.00 31 GLU A CA 9
ATOM 9864 C C . GLU A 1 31 ? 7.347 2.413 -6.984 1.00 0.00 31 GLU A C 9
ATOM 9865 O O . GLU A 1 31 ? 6.757 3.438 -6.646 1.00 0.00 31 GLU A O 9
ATOM 9877 N N . VAL A 1 32 ? 7.109 1.210 -6.481 1.00 0.00 32 VAL A N 9
ATOM 9878 C CA . VAL A 1 32 ? 6.096 1.014 -5.458 1.00 0.00 32 VAL A CA 9
ATOM 9879 C C . VAL A 1 32 ? 6.724 1.226 -4.078 1.00 0.00 32 VAL A C 9
ATOM 9880 O O . VAL A 1 32 ? 6.075 1.744 -3.171 1.00 0.00 32 VAL A O 9
ATOM 9893 N N . ILE A 1 33 ? 7.978 0.816 -3.965 1.00 0.00 33 ILE A N 9
ATOM 9894 C CA . ILE A 1 33 ? 8.700 0.955 -2.711 1.00 0.00 33 ILE A CA 9
ATOM 9895 C C . ILE A 1 33 ? 8.883 2.441 -2.395 1.00 0.00 33 ILE A C 9
ATOM 9896 O O . ILE A 1 33 ? 8.711 2.862 -1.252 1.00 0.00 33 ILE A O 9
ATOM 9912 N N . ARG A 1 34 ? 9.228 3.195 -3.428 1.00 0.00 34 ARG A N 9
ATOM 9913 C CA . ARG A 1 34 ? 9.436 4.625 -3.275 1.00 0.00 34 ARG A CA 9
ATOM 9914 C C . ARG A 1 34 ? 8.278 5.249 -2.494 1.00 0.00 34 ARG A C 9
ATOM 9915 O O . ARG A 1 34 ? 8.451 5.669 -1.351 1.00 0.00 34 ARG A O 9
ATOM 9936 N N . ARG A 1 35 ? 7.123 5.290 -3.142 1.00 0.00 35 ARG A N 9
ATOM 9937 C CA . ARG A 1 35 ? 5.937 5.855 -2.522 1.00 0.00 35 ARG A CA 9
ATOM 9938 C C . ARG A 1 35 ? 5.726 5.252 -1.132 1.00 0.00 35 ARG A C 9
ATOM 9939 O O . ARG A 1 35 ? 5.755 5.966 -0.131 1.00 0.00 35 ARG A O 9
ATOM 9960 N N . LEU A 1 36 ? 5.518 3.944 -1.115 1.00 0.00 36 LEU A N 9
ATOM 9961 C CA . LEU A 1 36 ? 5.301 3.237 0.136 1.00 0.00 36 LEU A CA 9
ATOM 9962 C C . LEU A 1 36 ? 6.238 3.803 1.205 1.00 0.00 36 LEU A C 9
ATOM 9963 O O . LEU A 1 36 ? 5.788 4.218 2.272 1.00 0.00 36 LEU A O 9
ATOM 9979 N N . ARG A 1 37 ? 7.523 3.801 0.882 1.00 0.00 37 ARG A N 9
ATOM 9980 C CA . ARG A 1 37 ? 8.526 4.310 1.802 1.00 0.00 37 ARG A CA 9
ATOM 9981 C C . ARG A 1 37 ? 8.138 5.706 2.292 1.00 0.00 37 ARG A C 9
ATOM 9982 O O . ARG A 1 37 ? 8.245 6.003 3.481 1.00 0.00 37 ARG A O 9
ATOM 10003 N N . GLU A 1 38 ? 7.694 6.527 1.351 1.00 0.00 38 GLU A N 9
ATOM 10004 C CA . GLU A 1 38 ? 7.289 7.885 1.673 1.00 0.00 38 GLU A CA 9
ATOM 10005 C C . GLU A 1 38 ? 5.950 7.878 2.414 1.00 0.00 38 GLU A C 9
ATOM 10006 O O . GLU A 1 38 ? 5.597 8.853 3.075 1.00 0.00 38 GLU A O 9
ATOM 10018 N N . ARG A 1 39 ? 5.241 6.767 2.279 1.00 0.00 39 ARG A N 9
ATOM 10019 C CA . ARG A 1 39 ? 3.949 6.620 2.927 1.00 0.00 39 ARG A CA 9
ATOM 10020 C C . ARG A 1 39 ? 4.105 5.891 4.264 1.00 0.00 39 ARG A C 9
ATOM 10021 O O . ARG A 1 39 ? 3.116 5.581 4.925 1.00 0.00 39 ARG A O 9
ATOM 10042 N N . GLY A 1 40 ? 5.356 5.638 4.620 1.00 0.00 40 GLY A N 9
ATOM 10043 C CA . GLY A 1 40 ? 5.654 4.951 5.865 1.00 0.00 40 GLY A CA 9
ATOM 10044 C C . GLY A 1 40 ? 5.156 3.505 5.827 1.00 0.00 40 GLY A C 9
ATOM 10045 O O . GLY A 1 40 ? 5.152 2.819 6.848 1.00 0.00 40 GLY A O 9
ATOM 10049 N N . GLU A 1 41 ? 4.748 3.085 4.639 1.00 0.00 41 GLU A N 9
ATOM 10050 C CA . GLU A 1 41 ? 4.248 1.733 4.454 1.00 0.00 41 GLU A CA 9
ATOM 10051 C C . GLU A 1 41 ? 5.413 0.748 4.341 1.00 0.00 41 GLU A C 9
ATOM 10052 O O . GLU A 1 41 ? 6.525 1.134 3.984 1.00 0.00 41 GLU A O 9
ATOM 10064 N N . PRO A 1 42 ? 5.111 -0.539 4.660 1.00 0.00 42 PRO A N 9
ATOM 10065 C CA . PRO A 1 42 ? 6.120 -1.583 4.597 1.00 0.00 42 PRO A CA 9
ATOM 10066 C C . PRO A 1 42 ? 6.414 -1.974 3.148 1.00 0.00 42 PRO A C 9
ATOM 10067 O O . PRO A 1 42 ? 5.519 -2.406 2.423 1.00 0.00 42 PRO A O 9
ATOM 10078 N N . ILE A 1 43 ? 7.673 -1.810 2.768 1.00 0.00 43 ILE A N 9
ATOM 10079 C CA . ILE A 1 43 ? 8.097 -2.141 1.419 1.00 0.00 43 ILE A CA 9
ATOM 10080 C C . ILE A 1 43 ? 7.679 -3.577 1.095 1.00 0.00 43 ILE A C 9
ATOM 10081 O O . ILE A 1 43 ? 7.481 -3.922 -0.068 1.00 0.00 43 ILE A O 9
ATOM 10097 N N . ARG A 1 44 ? 7.558 -4.375 2.146 1.00 0.00 44 ARG A N 9
ATOM 10098 C CA . ARG A 1 44 ? 7.168 -5.766 1.988 1.00 0.00 44 ARG A CA 9
ATOM 10099 C C . ARG A 1 44 ? 6.187 -6.170 3.091 1.00 0.00 44 ARG A C 9
ATOM 10100 O O . ARG A 1 44 ? 6.387 -5.835 4.258 1.00 0.00 44 ARG A O 9
ATOM 10121 N N . LEU A 1 45 ? 5.149 -6.885 2.683 1.00 0.00 45 LEU A N 9
ATOM 10122 C CA . LEU A 1 45 ? 4.138 -7.339 3.622 1.00 0.00 45 LEU A CA 9
ATOM 10123 C C . LEU A 1 45 ? 4.348 -8.826 3.914 1.00 0.00 45 LEU A C 9
ATOM 10124 O O . LEU A 1 45 ? 5.347 -9.409 3.495 1.00 0.00 45 LEU A O 9
ATOM 10140 N N . PHE A 1 46 ? 3.391 -9.397 4.629 1.00 0.00 46 PHE A N 9
ATOM 10141 C CA . PHE A 1 46 ? 3.459 -10.806 4.981 1.00 0.00 46 PHE A CA 9
ATOM 10142 C C . PHE A 1 46 ? 3.150 -11.689 3.771 1.00 0.00 46 PHE A C 9
ATOM 10143 O O . PHE A 1 46 ? 1.986 -11.922 3.449 1.00 0.00 46 PHE A O 9
ATOM 10160 N N . GLY A 1 47 ? 4.213 -12.157 3.133 1.00 0.00 47 GLY A N 9
ATOM 10161 C CA . GLY A 1 47 ? 4.070 -13.009 1.965 1.00 0.00 47 GLY A CA 9
ATOM 10162 C C . GLY A 1 47 ? 3.516 -12.222 0.776 1.00 0.00 47 GLY A C 9
ATOM 10163 O O . GLY A 1 47 ? 2.476 -12.575 0.224 1.00 0.00 47 GLY A O 9
ATOM 10167 N N . GLU A 1 48 ? 4.236 -11.169 0.417 1.00 0.00 48 GLU A N 9
ATOM 10168 C CA . GLU A 1 48 ? 3.830 -10.329 -0.696 1.00 0.00 48 GLU A CA 9
ATOM 10169 C C . GLU A 1 48 ? 4.882 -10.372 -1.806 1.00 0.00 48 GLU A C 9
ATOM 10170 O O . GLU A 1 48 ? 6.061 -10.600 -1.540 1.00 0.00 48 GLU A O 9
ATOM 10182 N N . THR A 1 49 ? 4.418 -10.149 -3.027 1.00 0.00 49 THR A N 9
ATOM 10183 C CA . THR A 1 49 ? 5.304 -10.160 -4.178 1.00 0.00 49 THR A CA 9
ATOM 10184 C C . THR A 1 49 ? 5.342 -8.779 -4.835 1.00 0.00 49 THR A C 9
ATOM 10185 O O . THR A 1 49 ? 5.021 -7.776 -4.199 1.00 0.00 49 THR A O 9
ATOM 10196 N N . ASP A 1 50 ? 5.737 -8.771 -6.100 1.00 0.00 50 ASP A N 9
ATOM 10197 C CA . ASP A 1 50 ? 5.820 -7.530 -6.850 1.00 0.00 50 ASP A CA 9
ATOM 10198 C C . ASP A 1 50 ? 4.408 -7.003 -7.116 1.00 0.00 50 ASP A C 9
ATOM 10199 O O . ASP A 1 50 ? 4.144 -5.814 -6.949 1.00 0.00 50 ASP A O 9
ATOM 10208 N N . TYR A 1 51 ? 3.539 -7.915 -7.525 1.00 0.00 51 TYR A N 9
ATOM 10209 C CA . TYR A 1 51 ? 2.161 -7.558 -7.815 1.00 0.00 51 TYR A CA 9
ATOM 10210 C C . TYR A 1 51 ? 1.436 -7.094 -6.550 1.00 0.00 51 TYR A C 9
ATOM 10211 O O . TYR A 1 51 ? 0.932 -5.973 -6.494 1.00 0.00 51 TYR A O 9
ATOM 10229 N N . ASP A 1 52 ? 1.407 -7.980 -5.565 1.00 0.00 52 ASP A N 9
ATOM 10230 C CA . ASP A 1 52 ? 0.753 -7.675 -4.304 1.00 0.00 52 ASP A CA 9
ATOM 10231 C C . ASP A 1 52 ? 1.244 -6.319 -3.794 1.00 0.00 52 ASP A C 9
ATOM 10232 O O . ASP A 1 52 ? 0.446 -5.411 -3.565 1.00 0.00 52 ASP A O 9
ATOM 10241 N N . ALA A 1 53 ? 2.556 -6.224 -3.630 1.00 0.00 53 ALA A N 9
ATOM 10242 C CA . ALA A 1 53 ? 3.163 -4.994 -3.152 1.00 0.00 53 ALA A CA 9
ATOM 10243 C C . ALA A 1 53 ? 2.705 -3.828 -4.030 1.00 0.00 53 ALA A C 9
ATOM 10244 O O . ALA A 1 53 ? 2.293 -2.787 -3.520 1.00 0.00 53 ALA A O 9
ATOM 10251 N N . PHE A 1 54 ? 2.791 -4.042 -5.334 1.00 0.00 54 PHE A N 9
ATOM 10252 C CA . PHE A 1 54 ? 2.390 -3.022 -6.288 1.00 0.00 54 PHE A CA 9
ATOM 10253 C C . PHE A 1 54 ? 0.928 -2.621 -6.080 1.00 0.00 54 PHE A C 9
ATOM 10254 O O . PHE A 1 54 ? 0.637 -1.474 -5.743 1.00 0.00 54 PHE A O 9
ATOM 10271 N N . GLN A 1 55 ? 0.047 -3.588 -6.288 1.00 0.00 55 GLN A N 9
ATOM 10272 C CA . GLN A 1 55 ? -1.377 -3.350 -6.128 1.00 0.00 55 GLN A CA 9
ATOM 10273 C C . GLN A 1 55 ? -1.647 -2.608 -4.817 1.00 0.00 55 GLN A C 9
ATOM 10274 O O . GLN A 1 55 ? -2.462 -1.688 -4.776 1.00 0.00 55 GLN A O 9
ATOM 10288 N N . ARG A 1 56 ? -0.946 -3.037 -3.777 1.00 0.00 56 ARG A N 9
ATOM 10289 C CA . ARG A 1 56 ? -1.100 -2.425 -2.468 1.00 0.00 56 ARG A CA 9
ATOM 10290 C C . ARG A 1 56 ? -0.964 -0.905 -2.573 1.00 0.00 56 ARG A C 9
ATOM 10291 O O . ARG A 1 56 ? -1.912 -0.172 -2.296 1.00 0.00 56 ARG A O 9
ATOM 10312 N N . LEU A 1 57 ? 0.224 -0.475 -2.975 1.00 0.00 57 LEU A N 9
ATOM 10313 C CA . LEU A 1 57 ? 0.496 0.944 -3.121 1.00 0.00 57 LEU A CA 9
ATOM 10314 C C . LEU A 1 57 ? -0.494 1.550 -4.117 1.00 0.00 57 LEU A C 9
ATOM 10315 O O . LEU A 1 57 ? -1.156 2.542 -3.815 1.00 0.00 57 LEU A O 9
ATOM 10331 N N . ARG A 1 58 ? -0.564 0.928 -5.285 1.00 0.00 58 ARG A N 9
ATOM 10332 C CA . ARG A 1 58 ? -1.463 1.393 -6.328 1.00 0.00 58 ARG A CA 9
ATOM 10333 C C . ARG A 1 58 ? -2.843 1.697 -5.742 1.00 0.00 58 ARG A C 9
ATOM 10334 O O . ARG A 1 58 ? -3.592 2.502 -6.294 1.00 0.00 58 ARG A O 9
ATOM 10355 N N . LYS A 1 59 ? -3.138 1.037 -4.632 1.00 0.00 59 LYS A N 9
ATOM 10356 C CA . LYS A 1 59 ? -4.416 1.227 -3.966 1.00 0.00 59 LYS A CA 9
ATOM 10357 C C . LYS A 1 59 ? -4.275 2.320 -2.905 1.00 0.00 59 LYS A C 9
ATOM 10358 O O . LYS A 1 59 ? -5.201 3.099 -2.684 1.00 0.00 59 LYS A O 9
ATOM 10377 N N . ILE A 1 60 ? -3.109 2.343 -2.276 1.00 0.00 60 ILE A N 9
ATOM 10378 C CA . ILE A 1 60 ? -2.835 3.328 -1.243 1.00 0.00 60 ILE A CA 9
ATOM 10379 C C . ILE A 1 60 ? -2.896 4.730 -1.852 1.00 0.00 60 ILE A C 9
ATOM 10380 O O . ILE A 1 60 ? -3.406 5.660 -1.229 1.00 0.00 60 ILE A O 9
ATOM 10396 N N . GLU A 1 61 ? -2.370 4.837 -3.063 1.00 0.00 61 GLU A N 9
ATOM 10397 C CA . GLU A 1 61 ? -2.358 6.110 -3.764 1.00 0.00 61 GLU A CA 9
ATOM 10398 C C . GLU A 1 61 ? -3.788 6.607 -3.986 1.00 0.00 61 GLU A C 9
ATOM 10399 O O . GLU A 1 61 ? -4.030 7.812 -4.032 1.00 0.00 61 GLU A O 9
ATOM 10411 N N . ILE A 1 62 ? -4.698 5.653 -4.118 1.00 0.00 62 ILE A N 9
ATOM 10412 C CA . ILE A 1 62 ? -6.097 5.979 -4.335 1.00 0.00 62 ILE A CA 9
ATOM 10413 C C . ILE A 1 62 ? -6.677 6.593 -3.059 1.00 0.00 62 ILE A C 9
ATOM 10414 O O . ILE A 1 62 ? -7.241 7.685 -3.092 1.00 0.00 62 ILE A O 9
ATOM 10430 N N . LEU A 1 63 ? -6.518 5.864 -1.964 1.00 0.00 63 LEU A N 9
ATOM 10431 C CA . LEU A 1 63 ? -7.018 6.323 -0.680 1.00 0.00 63 LEU A CA 9
ATOM 10432 C C . LEU A 1 63 ? -6.512 7.742 -0.418 1.00 0.00 63 LEU A C 9
ATOM 10433 O O . LEU A 1 63 ? -7.193 8.716 -0.736 1.00 0.00 63 LEU A O 9
ATOM 10449 N N . THR A 1 64 ? -5.322 7.815 0.159 1.00 0.00 64 THR A N 9
ATOM 10450 C CA . THR A 1 64 ? -4.717 9.100 0.467 1.00 0.00 64 THR A CA 9
ATOM 10451 C C . THR A 1 64 ? -5.002 10.105 -0.651 1.00 0.00 64 THR A C 9
ATOM 10452 O O . THR A 1 64 ? -5.113 9.729 -1.816 1.00 0.00 64 THR A O 9
ATOM 10463 N N . PRO A 1 65 ? -5.116 11.399 -0.245 1.00 0.00 65 PRO A N 9
ATOM 10464 C CA . PRO A 1 65 ? -5.386 12.461 -1.198 1.00 0.00 65 PRO A CA 9
ATOM 10465 C C . PRO A 1 65 ? -4.138 12.792 -2.019 1.00 0.00 65 PRO A C 9
ATOM 10466 O O . PRO A 1 65 ? -3.195 12.003 -2.068 1.00 0.00 65 PRO A O 9
ATOM 10477 N N . GLU A 1 66 ? -4.172 13.960 -2.643 1.00 0.00 66 GLU A N 9
ATOM 10478 C CA . GLU A 1 66 ? -3.055 14.406 -3.459 1.00 0.00 66 GLU A CA 9
ATOM 10479 C C . GLU A 1 66 ? -2.707 13.346 -4.506 1.00 0.00 66 GLU A C 9
ATOM 10480 O O . GLU A 1 66 ? -1.859 12.488 -4.268 1.00 0.00 66 GLU A O 9
ATOM 10492 N N . VAL A 1 67 ? -3.380 13.440 -5.644 1.00 0.00 67 VAL A N 9
ATOM 10493 C CA . VAL A 1 67 ? -3.153 12.500 -6.728 1.00 0.00 67 VAL A CA 9
ATOM 10494 C C . VAL A 1 67 ? -3.869 12.996 -7.986 1.00 0.00 67 VAL A C 9
ATOM 10495 O O . VAL A 1 67 ? -4.999 13.477 -7.912 1.00 0.00 67 VAL A O 9
ATOM 10508 N N . ASN A 1 68 ? -3.182 12.862 -9.111 1.00 0.00 68 ASN A N 9
ATOM 10509 C CA . ASN A 1 68 ? -3.739 13.290 -10.383 1.00 0.00 68 ASN A CA 9
ATOM 10510 C C . ASN A 1 68 ? -3.185 12.405 -11.501 1.00 0.00 68 ASN A C 9
ATOM 10511 O O . ASN A 1 68 ? -2.016 12.023 -11.474 1.00 0.00 68 ASN A O 9
ATOM 10522 N N . LYS A 1 69 ? -4.051 12.104 -12.457 1.00 0.00 69 LYS A N 9
ATOM 10523 C CA . LYS A 1 69 ? -3.663 11.270 -13.583 1.00 0.00 69 LYS A CA 9
ATOM 10524 C C . LYS A 1 69 ? -4.772 11.297 -14.637 1.00 0.00 69 LYS A C 9
ATOM 10525 O O . LYS A 1 69 ? -5.896 11.706 -14.351 1.00 0.00 69 LYS A O 9
ATOM 10544 N N . GLY A 1 70 ? -4.416 10.855 -15.834 1.00 0.00 70 GLY A N 9
ATOM 10545 C CA . GLY A 1 70 ? -5.367 10.822 -16.933 1.00 0.00 70 GLY A CA 9
ATOM 10546 C C . GLY A 1 70 ? -5.925 9.412 -17.134 1.00 0.00 70 GLY A C 9
ATOM 10547 O O . GLY A 1 70 ? -5.787 8.556 -16.261 1.00 0.00 70 GLY A O 9
ATOM 10551 N N . SER A 1 71 ? -6.543 9.214 -18.288 1.00 0.00 71 SER A N 9
ATOM 10552 C CA . SER A 1 71 ? -7.123 7.922 -18.615 1.00 0.00 71 SER A CA 9
ATOM 10553 C C . SER A 1 71 ? -7.084 7.698 -20.128 1.00 0.00 71 SER A C 9
ATOM 10554 O O . SER A 1 71 ? -7.164 8.651 -20.902 1.00 0.00 71 SER A O 9
ATOM 10562 N N . GLY A 1 72 ? -6.962 6.434 -20.504 1.00 0.00 72 GLY A N 9
ATOM 10563 C CA . GLY A 1 72 ? -6.912 6.073 -21.911 1.00 0.00 72 GLY A CA 9
ATOM 10564 C C . GLY A 1 72 ? -5.641 5.283 -22.229 1.00 0.00 72 GLY A C 9
ATOM 10565 O O . GLY A 1 72 ? -4.580 5.867 -22.444 1.00 0.00 72 GLY A O 9
ATOM 10569 N N . PRO A 1 73 ? -5.794 3.932 -22.250 1.00 0.00 73 PRO A N 9
ATOM 10570 C CA . PRO A 1 73 ? -4.672 3.056 -22.539 1.00 0.00 73 PRO A CA 9
ATOM 10571 C C . PRO A 1 73 ? -4.331 3.075 -24.030 1.00 0.00 73 PRO A C 9
ATOM 10572 O O . PRO A 1 73 ? -5.224 3.103 -24.875 1.00 0.00 73 PRO A O 9
ATOM 10583 N N . SER A 1 74 ? -3.035 3.058 -24.308 1.00 0.00 74 SER A N 9
ATOM 10584 C CA . SER A 1 74 ? -2.565 3.073 -25.683 1.00 0.00 74 SER A CA 9
ATOM 10585 C C . SER A 1 74 ? -1.086 2.686 -25.734 1.00 0.00 74 SER A C 9
ATOM 10586 O O . SER A 1 74 ? -0.253 3.313 -25.081 1.00 0.00 74 SER A O 9
ATOM 10594 N N . SER A 1 75 ? -0.803 1.655 -26.517 1.00 0.00 75 SER A N 9
ATOM 10595 C CA . SER A 1 75 ? 0.561 1.177 -26.662 1.00 0.00 75 SER A CA 9
ATOM 10596 C C . SER A 1 75 ? 1.514 2.361 -26.841 1.00 0.00 75 SER A C 9
ATOM 10597 O O . SER A 1 75 ? 1.369 3.142 -27.780 1.00 0.00 75 SER A O 9
ATOM 10605 N N . GLY A 1 76 ? 2.467 2.457 -25.926 1.00 0.00 76 GLY A N 9
ATOM 10606 C CA . GLY A 1 76 ? 3.443 3.532 -25.971 1.00 0.00 76 GLY A CA 9
ATOM 10607 C C . GLY A 1 76 ? 3.976 3.847 -24.572 1.00 0.00 76 GLY A C 9
ATOM 10608 O O . GLY A 1 76 ? 4.207 5.009 -24.239 1.00 0.00 76 GLY A O 9
ATOM 10612 N N . GLY A 1 1 ? -21.295 62.433 -13.663 1.00 0.00 1 GLY A N 10
ATOM 10613 C CA . GLY A 1 1 ? -21.016 61.239 -12.884 1.00 0.00 1 GLY A CA 10
ATOM 10614 C C . GLY A 1 1 ? -20.681 60.056 -13.795 1.00 0.00 1 GLY A C 10
ATOM 10615 O O . GLY A 1 1 ? -20.453 60.233 -14.991 1.00 0.00 1 GLY A O 10
ATOM 10619 N N . SER A 1 2 ? -20.661 58.875 -13.195 1.00 0.00 2 SER A N 10
ATOM 10620 C CA . SER A 1 2 ? -20.358 57.663 -13.937 1.00 0.00 2 SER A CA 10
ATOM 10621 C C . SER A 1 2 ? -20.406 56.452 -13.003 1.00 0.00 2 SER A C 10
ATOM 10622 O O . SER A 1 2 ? -20.495 56.605 -11.786 1.00 0.00 2 SER A O 10
ATOM 10630 N N . SER A 1 3 ? -20.346 55.275 -13.609 1.00 0.00 3 SER A N 10
ATOM 10631 C CA . SER A 1 3 ? -20.381 54.038 -12.847 1.00 0.00 3 SER A CA 10
ATOM 10632 C C . SER A 1 3 ? -20.230 52.840 -13.787 1.00 0.00 3 SER A C 10
ATOM 10633 O O . SER A 1 3 ? -20.327 52.986 -15.004 1.00 0.00 3 SER A O 10
ATOM 10641 N N . GLY A 1 4 ? -19.995 51.683 -13.186 1.00 0.00 4 GLY A N 10
ATOM 10642 C CA . GLY A 1 4 ? -19.829 50.461 -13.953 1.00 0.00 4 GLY A CA 10
ATOM 10643 C C . GLY A 1 4 ? -19.913 49.230 -13.049 1.00 0.00 4 GLY A C 10
ATOM 10644 O O . GLY A 1 4 ? -20.049 49.356 -11.833 1.00 0.00 4 GLY A O 10
ATOM 10648 N N . SER A 1 5 ? -19.828 48.066 -13.678 1.00 0.00 5 SER A N 10
ATOM 10649 C CA . SER A 1 5 ? -19.893 46.813 -12.945 1.00 0.00 5 SER A CA 10
ATOM 10650 C C . SER A 1 5 ? -19.536 45.648 -13.869 1.00 0.00 5 SER A C 10
ATOM 10651 O O . SER A 1 5 ? -19.450 45.818 -15.084 1.00 0.00 5 SER A O 10
ATOM 10659 N N . SER A 1 6 ? -19.338 44.489 -13.258 1.00 0.00 6 SER A N 10
ATOM 10660 C CA . SER A 1 6 ? -18.992 43.295 -14.011 1.00 0.00 6 SER A CA 10
ATOM 10661 C C . SER A 1 6 ? -18.874 42.097 -13.067 1.00 0.00 6 SER A C 10
ATOM 10662 O O . SER A 1 6 ? -18.815 42.265 -11.850 1.00 0.00 6 SER A O 10
ATOM 10670 N N . GLY A 1 7 ? -18.843 40.915 -13.664 1.00 0.00 7 GLY A N 10
ATOM 10671 C CA . GLY A 1 7 ? -18.733 39.689 -12.892 1.00 0.00 7 GLY A CA 10
ATOM 10672 C C . GLY A 1 7 ? -18.811 38.460 -13.800 1.00 0.00 7 GLY A C 10
ATOM 10673 O O . GLY A 1 7 ? -19.607 38.425 -14.736 1.00 0.00 7 GLY A O 10
ATOM 10677 N N . THR A 1 8 ? -17.973 37.481 -13.490 1.00 0.00 8 THR A N 10
ATOM 10678 C CA . THR A 1 8 ? -17.938 36.253 -14.266 1.00 0.00 8 THR A CA 10
ATOM 10679 C C . THR A 1 8 ? -17.381 35.105 -13.423 1.00 0.00 8 THR A C 10
ATOM 10680 O O . THR A 1 8 ? -16.399 35.278 -12.702 1.00 0.00 8 THR A O 10
ATOM 10691 N N . SER A 1 9 ? -18.032 33.957 -13.540 1.00 0.00 9 SER A N 10
ATOM 10692 C CA . SER A 1 9 ? -17.615 32.780 -12.797 1.00 0.00 9 SER A CA 10
ATOM 10693 C C . SER A 1 9 ? -18.453 31.571 -13.217 1.00 0.00 9 SER A C 10
ATOM 10694 O O . SER A 1 9 ? -19.679 31.651 -13.272 1.00 0.00 9 SER A O 10
ATOM 10702 N N . SER A 1 10 ? -17.758 30.480 -13.502 1.00 0.00 10 SER A N 10
ATOM 10703 C CA . SER A 1 10 ? -18.423 29.256 -13.916 1.00 0.00 10 SER A CA 10
ATOM 10704 C C . SER A 1 10 ? -17.385 28.182 -14.248 1.00 0.00 10 SER A C 10
ATOM 10705 O O . SER A 1 10 ? -16.483 28.413 -15.052 1.00 0.00 10 SER A O 10
ATOM 10713 N N . ASN A 1 11 ? -17.546 27.031 -13.611 1.00 0.00 11 ASN A N 10
ATOM 10714 C CA . ASN A 1 11 ? -16.634 25.922 -13.829 1.00 0.00 11 ASN A CA 10
ATOM 10715 C C . ASN A 1 11 ? -17.162 24.683 -13.103 1.00 0.00 11 ASN A C 10
ATOM 10716 O O . ASN A 1 11 ? -16.986 24.547 -11.893 1.00 0.00 11 ASN A O 10
ATOM 10727 N N . PRO A 1 12 ? -17.814 23.788 -13.892 1.00 0.00 12 PRO A N 10
ATOM 10728 C CA . PRO A 1 12 ? -18.369 22.565 -13.337 1.00 0.00 12 PRO A CA 10
ATOM 10729 C C . PRO A 1 12 ? -17.265 21.549 -13.038 1.00 0.00 12 PRO A C 10
ATOM 10730 O O . PRO A 1 12 ? -16.738 21.507 -11.927 1.00 0.00 12 PRO A O 10
ATOM 10741 N N . VAL A 1 13 ? -16.947 20.754 -14.049 1.00 0.00 13 VAL A N 10
ATOM 10742 C CA . VAL A 1 13 ? -15.915 19.741 -13.909 1.00 0.00 13 VAL A CA 10
ATOM 10743 C C . VAL A 1 13 ? -16.042 19.076 -12.537 1.00 0.00 13 VAL A C 10
ATOM 10744 O O . VAL A 1 13 ? -15.431 19.523 -11.567 1.00 0.00 13 VAL A O 10
ATOM 10757 N N . LEU A 1 14 ? -16.841 18.019 -12.498 1.00 0.00 14 LEU A N 10
ATOM 10758 C CA . LEU A 1 14 ? -17.056 17.289 -11.261 1.00 0.00 14 LEU A CA 10
ATOM 10759 C C . LEU A 1 14 ? -17.717 15.945 -11.576 1.00 0.00 14 LEU A C 10
ATOM 10760 O O . LEU A 1 14 ? -18.926 15.881 -11.795 1.00 0.00 14 LEU A O 10
ATOM 10776 N N . GLU A 1 15 ? -16.896 14.906 -11.588 1.00 0.00 15 GLU A N 10
ATOM 10777 C CA . GLU A 1 15 ? -17.386 13.568 -11.872 1.00 0.00 15 GLU A CA 10
ATOM 10778 C C . GLU A 1 15 ? -16.256 12.547 -11.728 1.00 0.00 15 GLU A C 10
ATOM 10779 O O . GLU A 1 15 ? -15.546 12.261 -12.691 1.00 0.00 15 GLU A O 10
ATOM 10791 N N . LEU A 1 16 ? -16.124 12.025 -10.517 1.00 0.00 16 LEU A N 10
ATOM 10792 C CA . LEU A 1 16 ? -15.092 11.042 -10.234 1.00 0.00 16 LEU A CA 10
ATOM 10793 C C . LEU A 1 16 ? -15.672 9.942 -9.342 1.00 0.00 16 LEU A C 10
ATOM 10794 O O . LEU A 1 16 ? -15.818 10.129 -8.135 1.00 0.00 16 LEU A O 10
ATOM 10810 N N . GLU A 1 17 ? -15.987 8.819 -9.971 1.00 0.00 17 GLU A N 10
ATOM 10811 C CA . GLU A 1 17 ? -16.548 7.689 -9.250 1.00 0.00 17 GLU A CA 10
ATOM 10812 C C . GLU A 1 17 ? -16.083 6.374 -9.879 1.00 0.00 17 GLU A C 10
ATOM 10813 O O . GLU A 1 17 ? -16.568 5.984 -10.940 1.00 0.00 17 GLU A O 10
ATOM 10825 N N . LEU A 1 18 ? -15.148 5.728 -9.199 1.00 0.00 18 LEU A N 10
ATOM 10826 C CA . LEU A 1 18 ? -14.612 4.465 -9.678 1.00 0.00 18 LEU A CA 10
ATOM 10827 C C . LEU A 1 18 ? -13.642 3.900 -8.638 1.00 0.00 18 LEU A C 10
ATOM 10828 O O . LEU A 1 18 ? -13.123 4.639 -7.802 1.00 0.00 18 LEU A O 10
ATOM 10844 N N . ALA A 1 19 ? -13.426 2.596 -8.724 1.00 0.00 19 ALA A N 10
ATOM 10845 C CA . ALA A 1 19 ? -12.528 1.924 -7.801 1.00 0.00 19 ALA A CA 10
ATOM 10846 C C . ALA A 1 19 ? -12.153 0.553 -8.368 1.00 0.00 19 ALA A C 10
ATOM 10847 O O . ALA A 1 19 ? -12.358 -0.470 -7.716 1.00 0.00 19 ALA A O 10
ATOM 10854 N N . GLU A 1 20 ? -11.609 0.577 -9.576 1.00 0.00 20 GLU A N 10
ATOM 10855 C CA . GLU A 1 20 ? -11.204 -0.651 -10.238 1.00 0.00 20 GLU A CA 10
ATOM 10856 C C . GLU A 1 20 ? -10.391 -0.333 -11.495 1.00 0.00 20 GLU A C 10
ATOM 10857 O O . GLU A 1 20 ? -10.703 -0.821 -12.580 1.00 0.00 20 GLU A O 10
ATOM 10869 N N . GLU A 1 21 ? -9.364 0.483 -11.306 1.00 0.00 21 GLU A N 10
ATOM 10870 C CA . GLU A 1 21 ? -8.505 0.872 -12.411 1.00 0.00 21 GLU A CA 10
ATOM 10871 C C . GLU A 1 21 ? -7.261 -0.018 -12.454 1.00 0.00 21 GLU A C 10
ATOM 10872 O O . GLU A 1 21 ? -6.159 0.462 -12.718 1.00 0.00 21 GLU A O 10
ATOM 10884 N N . LYS A 1 22 ? -7.478 -1.298 -12.191 1.00 0.00 22 LYS A N 10
ATOM 10885 C CA . LYS A 1 22 ? -6.389 -2.259 -12.197 1.00 0.00 22 LYS A CA 10
ATOM 10886 C C . LYS A 1 22 ? -5.672 -2.203 -13.547 1.00 0.00 22 LYS A C 10
ATOM 10887 O O . LYS A 1 22 ? -6.311 -2.062 -14.588 1.00 0.00 22 LYS A O 10
ATOM 10906 N N . LEU A 1 23 ? -4.353 -2.315 -13.486 1.00 0.00 23 LEU A N 10
ATOM 10907 C CA . LEU A 1 23 ? -3.542 -2.279 -14.691 1.00 0.00 23 LEU A CA 10
ATOM 10908 C C . LEU A 1 23 ? -2.464 -3.361 -14.609 1.00 0.00 23 LEU A C 10
ATOM 10909 O O . LEU A 1 23 ? -2.149 -3.846 -13.523 1.00 0.00 23 LEU A O 10
ATOM 10925 N N . PRO A 1 24 ? -1.914 -3.717 -15.800 1.00 0.00 24 PRO A N 10
ATOM 10926 C CA . PRO A 1 24 ? -0.878 -4.733 -15.873 1.00 0.00 24 PRO A CA 10
ATOM 10927 C C . PRO A 1 24 ? 0.462 -4.186 -15.379 1.00 0.00 24 PRO A C 10
ATOM 10928 O O . PRO A 1 24 ? 1.354 -3.904 -16.178 1.00 0.00 24 PRO A O 10
ATOM 10939 N N . MET A 1 25 ? 0.562 -4.052 -14.064 1.00 0.00 25 MET A N 10
ATOM 10940 C CA . MET A 1 25 ? 1.779 -3.543 -13.454 1.00 0.00 25 MET A CA 10
ATOM 10941 C C . MET A 1 25 ? 2.266 -2.282 -14.172 1.00 0.00 25 MET A C 10
ATOM 10942 O O . MET A 1 25 ? 2.964 -2.369 -15.181 1.00 0.00 25 MET A O 10
ATOM 10956 N N . THR A 1 26 ? 1.880 -1.141 -13.622 1.00 0.00 26 THR A N 10
ATOM 10957 C CA . THR A 1 26 ? 2.269 0.136 -14.197 1.00 0.00 26 THR A CA 10
ATOM 10958 C C . THR A 1 26 ? 3.468 0.716 -13.445 1.00 0.00 26 THR A C 10
ATOM 10959 O O . THR A 1 26 ? 4.294 1.415 -14.031 1.00 0.00 26 THR A O 10
ATOM 10970 N N . LEU A 1 27 ? 3.527 0.404 -12.158 1.00 0.00 27 LEU A N 10
ATOM 10971 C CA . LEU A 1 27 ? 4.612 0.886 -11.320 1.00 0.00 27 LEU A CA 10
ATOM 10972 C C . LEU A 1 27 ? 5.552 -0.276 -10.993 1.00 0.00 27 LEU A C 10
ATOM 10973 O O . LEU A 1 27 ? 5.102 -1.351 -10.598 1.00 0.00 27 LEU A O 10
ATOM 10989 N N . SER A 1 28 ? 6.840 -0.021 -11.168 1.00 0.00 28 SER A N 10
ATOM 10990 C CA . SER A 1 28 ? 7.847 -1.033 -10.896 1.00 0.00 28 SER A CA 10
ATOM 10991 C C . SER A 1 28 ? 8.071 -1.155 -9.388 1.00 0.00 28 SER A C 10
ATOM 10992 O O . SER A 1 28 ? 7.658 -0.286 -8.622 1.00 0.00 28 SER A O 10
ATOM 11000 N N . ARG A 1 29 ? 8.726 -2.242 -9.005 1.00 0.00 29 ARG A N 10
ATOM 11001 C CA . ARG A 1 29 ? 9.010 -2.489 -7.602 1.00 0.00 29 ARG A CA 10
ATOM 11002 C C . ARG A 1 29 ? 9.401 -1.186 -6.902 1.00 0.00 29 ARG A C 10
ATOM 11003 O O . ARG A 1 29 ? 8.770 -0.791 -5.922 1.00 0.00 29 ARG A O 10
ATOM 11024 N N . GLN A 1 30 ? 10.438 -0.555 -7.431 1.00 0.00 30 GLN A N 10
ATOM 11025 C CA . GLN A 1 30 ? 10.921 0.695 -6.869 1.00 0.00 30 GLN A CA 10
ATOM 11026 C C . GLN A 1 30 ? 9.788 1.722 -6.812 1.00 0.00 30 GLN A C 10
ATOM 11027 O O . GLN A 1 30 ? 9.547 2.327 -5.768 1.00 0.00 30 GLN A O 10
ATOM 11041 N N . GLU A 1 31 ? 9.124 1.888 -7.946 1.00 0.00 31 GLU A N 10
ATOM 11042 C CA . GLU A 1 31 ? 8.024 2.832 -8.038 1.00 0.00 31 GLU A CA 10
ATOM 11043 C C . GLU A 1 31 ? 6.988 2.548 -6.948 1.00 0.00 31 GLU A C 10
ATOM 11044 O O . GLU A 1 31 ? 6.230 3.435 -6.560 1.00 0.00 31 GLU A O 10
ATOM 11056 N N . VAL A 1 32 ? 6.990 1.307 -6.484 1.00 0.00 32 VAL A N 10
ATOM 11057 C CA . VAL A 1 32 ? 6.061 0.895 -5.446 1.00 0.00 32 VAL A CA 10
ATOM 11058 C C . VAL A 1 32 ? 6.739 1.020 -4.081 1.00 0.00 32 VAL A C 10
ATOM 11059 O O . VAL A 1 32 ? 6.080 1.292 -3.078 1.00 0.00 32 VAL A O 10
ATOM 11072 N N . ILE A 1 33 ? 8.048 0.815 -4.085 1.00 0.00 33 ILE A N 10
ATOM 11073 C CA . ILE A 1 33 ? 8.823 0.902 -2.859 1.00 0.00 33 ILE A CA 10
ATOM 11074 C C . ILE A 1 33 ? 8.919 2.365 -2.423 1.00 0.00 33 ILE A C 10
ATOM 11075 O O . ILE A 1 33 ? 8.874 2.666 -1.231 1.00 0.00 33 ILE A O 10
ATOM 11091 N N . ARG A 1 34 ? 9.049 3.236 -3.413 1.00 0.00 34 ARG A N 10
ATOM 11092 C CA . ARG A 1 34 ? 9.152 4.661 -3.146 1.00 0.00 34 ARG A CA 10
ATOM 11093 C C . ARG A 1 34 ? 7.958 5.132 -2.313 1.00 0.00 34 ARG A C 10
ATOM 11094 O O . ARG A 1 34 ? 8.092 5.381 -1.116 1.00 0.00 34 ARG A O 10
ATOM 11115 N N . ARG A 1 35 ? 6.818 5.241 -2.979 1.00 0.00 35 ARG A N 10
ATOM 11116 C CA . ARG A 1 35 ? 5.602 5.678 -2.314 1.00 0.00 35 ARG A CA 10
ATOM 11117 C C . ARG A 1 35 ? 5.473 5.004 -0.947 1.00 0.00 35 ARG A C 10
ATOM 11118 O O . ARG A 1 35 ? 5.524 5.671 0.085 1.00 0.00 35 ARG A O 10
ATOM 11139 N N . LEU A 1 36 ? 5.308 3.690 -0.984 1.00 0.00 36 LEU A N 10
ATOM 11140 C CA . LEU A 1 36 ? 5.172 2.918 0.240 1.00 0.00 36 LEU A CA 10
ATOM 11141 C C . LEU A 1 36 ? 6.126 3.474 1.298 1.00 0.00 36 LEU A C 10
ATOM 11142 O O . LEU A 1 36 ? 5.696 3.876 2.378 1.00 0.00 36 LEU A O 10
ATOM 11158 N N . ARG A 1 37 ? 7.405 3.480 0.951 1.00 0.00 37 ARG A N 10
ATOM 11159 C CA . ARG A 1 37 ? 8.424 3.981 1.858 1.00 0.00 37 ARG A CA 10
ATOM 11160 C C . ARG A 1 37 ? 8.045 5.373 2.366 1.00 0.00 37 ARG A C 10
ATOM 11161 O O . ARG A 1 37 ? 7.982 5.601 3.574 1.00 0.00 37 ARG A O 10
ATOM 11182 N N . GLU A 1 38 ? 7.802 6.268 1.420 1.00 0.00 38 GLU A N 10
ATOM 11183 C CA . GLU A 1 38 ? 7.430 7.632 1.758 1.00 0.00 38 GLU A CA 10
ATOM 11184 C C . GLU A 1 38 ? 6.080 7.651 2.477 1.00 0.00 38 GLU A C 10
ATOM 11185 O O . GLU A 1 38 ? 5.695 8.667 3.054 1.00 0.00 38 GLU A O 10
ATOM 11197 N N . ARG A 1 39 ? 5.399 6.516 2.420 1.00 0.00 39 ARG A N 10
ATOM 11198 C CA . ARG A 1 39 ? 4.100 6.391 3.059 1.00 0.00 39 ARG A CA 10
ATOM 11199 C C . ARG A 1 39 ? 4.252 5.790 4.458 1.00 0.00 39 ARG A C 10
ATOM 11200 O O . ARG A 1 39 ? 3.423 6.028 5.334 1.00 0.00 39 ARG A O 10
ATOM 11221 N N . GLY A 1 40 ? 5.319 5.021 4.624 1.00 0.00 40 GLY A N 10
ATOM 11222 C CA . GLY A 1 40 ? 5.591 4.384 5.901 1.00 0.00 40 GLY A CA 10
ATOM 11223 C C . GLY A 1 40 ? 5.012 2.968 5.942 1.00 0.00 40 GLY A C 10
ATOM 11224 O O . GLY A 1 40 ? 4.600 2.492 6.999 1.00 0.00 40 GLY A O 10
ATOM 11228 N N . GLU A 1 41 ? 5.001 2.334 4.778 1.00 0.00 41 GLU A N 10
ATOM 11229 C CA . GLU A 1 41 ? 4.480 0.983 4.668 1.00 0.00 41 GLU A CA 10
ATOM 11230 C C . GLU A 1 41 ? 5.614 -0.001 4.371 1.00 0.00 41 GLU A C 10
ATOM 11231 O O . GLU A 1 41 ? 6.699 0.404 3.955 1.00 0.00 41 GLU A O 10
ATOM 11243 N N . PRO A 1 42 ? 5.317 -1.308 4.601 1.00 0.00 42 PRO A N 10
ATOM 11244 C CA . PRO A 1 42 ? 6.298 -2.352 4.362 1.00 0.00 42 PRO A CA 10
ATOM 11245 C C . PRO A 1 42 ? 6.464 -2.617 2.865 1.00 0.00 42 PRO A C 10
ATOM 11246 O O . PRO A 1 42 ? 5.520 -3.039 2.198 1.00 0.00 42 PRO A O 10
ATOM 11257 N N . ILE A 1 43 ? 7.670 -2.360 2.380 1.00 0.00 43 ILE A N 10
ATOM 11258 C CA . ILE A 1 43 ? 7.970 -2.566 0.973 1.00 0.00 43 ILE A CA 10
ATOM 11259 C C . ILE A 1 43 ? 7.643 -4.011 0.593 1.00 0.00 43 ILE A C 10
ATOM 11260 O O . ILE A 1 43 ? 7.422 -4.313 -0.579 1.00 0.00 43 ILE A O 10
ATOM 11276 N N . ARG A 1 44 ? 7.622 -4.866 1.605 1.00 0.00 44 ARG A N 10
ATOM 11277 C CA . ARG A 1 44 ? 7.325 -6.272 1.391 1.00 0.00 44 ARG A CA 10
ATOM 11278 C C . ARG A 1 44 ? 6.752 -6.894 2.666 1.00 0.00 44 ARG A C 10
ATOM 11279 O O . ARG A 1 44 ? 7.429 -6.952 3.691 1.00 0.00 44 ARG A O 10
ATOM 11300 N N . LEU A 1 45 ? 5.510 -7.342 2.560 1.00 0.00 45 LEU A N 10
ATOM 11301 C CA . LEU A 1 45 ? 4.837 -7.957 3.692 1.00 0.00 45 LEU A CA 10
ATOM 11302 C C . LEU A 1 45 ? 5.343 -9.391 3.862 1.00 0.00 45 LEU A C 10
ATOM 11303 O O . LEU A 1 45 ? 6.288 -9.804 3.191 1.00 0.00 45 LEU A O 10
ATOM 11319 N N . PHE A 1 46 ? 4.691 -10.112 4.763 1.00 0.00 46 PHE A N 10
ATOM 11320 C CA . PHE A 1 46 ? 5.063 -11.491 5.030 1.00 0.00 46 PHE A CA 10
ATOM 11321 C C . PHE A 1 46 ? 4.349 -12.446 4.072 1.00 0.00 46 PHE A C 10
ATOM 11322 O O . PHE A 1 46 ? 3.379 -13.102 4.450 1.00 0.00 46 PHE A O 10
ATOM 11339 N N . GLY A 1 47 ? 4.857 -12.495 2.849 1.00 0.00 47 GLY A N 10
ATOM 11340 C CA . GLY A 1 47 ? 4.280 -13.359 1.833 1.00 0.00 47 GLY A CA 10
ATOM 11341 C C . GLY A 1 47 ? 3.626 -12.537 0.721 1.00 0.00 47 GLY A C 10
ATOM 11342 O O . GLY A 1 47 ? 2.513 -12.840 0.293 1.00 0.00 47 GLY A O 10
ATOM 11346 N N . GLU A 1 48 ? 4.345 -11.514 0.284 1.00 0.00 48 GLU A N 10
ATOM 11347 C CA . GLU A 1 48 ? 3.848 -10.646 -0.770 1.00 0.00 48 GLU A CA 10
ATOM 11348 C C . GLU A 1 48 ? 4.772 -10.707 -1.988 1.00 0.00 48 GLU A C 10
ATOM 11349 O O . GLU A 1 48 ? 5.948 -11.048 -1.863 1.00 0.00 48 GLU A O 10
ATOM 11361 N N . THR A 1 49 ? 4.206 -10.372 -3.138 1.00 0.00 49 THR A N 10
ATOM 11362 C CA . THR A 1 49 ? 4.965 -10.385 -4.377 1.00 0.00 49 THR A CA 10
ATOM 11363 C C . THR A 1 49 ? 4.947 -9.001 -5.028 1.00 0.00 49 THR A C 10
ATOM 11364 O O . THR A 1 49 ? 4.114 -8.162 -4.688 1.00 0.00 49 THR A O 10
ATOM 11375 N N . ASP A 1 50 ? 5.876 -8.804 -5.952 1.00 0.00 50 ASP A N 10
ATOM 11376 C CA . ASP A 1 50 ? 5.978 -7.536 -6.653 1.00 0.00 50 ASP A CA 10
ATOM 11377 C C . ASP A 1 50 ? 4.573 -7.025 -6.981 1.00 0.00 50 ASP A C 10
ATOM 11378 O O . ASP A 1 50 ? 4.317 -5.824 -6.927 1.00 0.00 50 ASP A O 10
ATOM 11387 N N . TYR A 1 51 ? 3.699 -7.965 -7.314 1.00 0.00 51 TYR A N 10
ATOM 11388 C CA . TYR A 1 51 ? 2.327 -7.625 -7.650 1.00 0.00 51 TYR A CA 10
ATOM 11389 C C . TYR A 1 51 ? 1.570 -7.120 -6.420 1.00 0.00 51 TYR A C 10
ATOM 11390 O O . TYR A 1 51 ? 1.155 -5.963 -6.374 1.00 0.00 51 TYR A O 10
ATOM 11408 N N . ASP A 1 52 ? 1.413 -8.013 -5.454 1.00 0.00 52 ASP A N 10
ATOM 11409 C CA . ASP A 1 52 ? 0.713 -7.673 -4.227 1.00 0.00 52 ASP A CA 10
ATOM 11410 C C . ASP A 1 52 ? 1.282 -6.368 -3.666 1.00 0.00 52 ASP A C 10
ATOM 11411 O O . ASP A 1 52 ? 0.531 -5.450 -3.338 1.00 0.00 52 ASP A O 10
ATOM 11420 N N . ALA A 1 53 ? 2.603 -6.327 -3.572 1.00 0.00 53 ALA A N 10
ATOM 11421 C CA . ALA A 1 53 ? 3.280 -5.150 -3.056 1.00 0.00 53 ALA A CA 10
ATOM 11422 C C . ALA A 1 53 ? 2.884 -3.931 -3.892 1.00 0.00 53 ALA A C 10
ATOM 11423 O O . ALA A 1 53 ? 2.643 -2.854 -3.350 1.00 0.00 53 ALA A O 10
ATOM 11430 N N . PHE A 1 54 ? 2.829 -4.143 -5.199 1.00 0.00 54 PHE A N 10
ATOM 11431 C CA . PHE A 1 54 ? 2.466 -3.075 -6.115 1.00 0.00 54 PHE A CA 10
ATOM 11432 C C . PHE A 1 54 ? 0.994 -2.691 -5.954 1.00 0.00 54 PHE A C 10
ATOM 11433 O O . PHE A 1 54 ? 0.660 -1.509 -5.891 1.00 0.00 54 PHE A O 10
ATOM 11450 N N . GLN A 1 55 ? 0.152 -3.713 -5.892 1.00 0.00 55 GLN A N 10
ATOM 11451 C CA . GLN A 1 55 ? -1.276 -3.497 -5.740 1.00 0.00 55 GLN A CA 10
ATOM 11452 C C . GLN A 1 55 ? -1.553 -2.620 -4.517 1.00 0.00 55 GLN A C 10
ATOM 11453 O O . GLN A 1 55 ? -2.143 -1.547 -4.640 1.00 0.00 55 GLN A O 10
ATOM 11467 N N . ARG A 1 56 ? -1.115 -3.108 -3.366 1.00 0.00 56 ARG A N 10
ATOM 11468 C CA . ARG A 1 56 ? -1.309 -2.382 -2.123 1.00 0.00 56 ARG A CA 10
ATOM 11469 C C . ARG A 1 56 ? -1.115 -0.881 -2.349 1.00 0.00 56 ARG A C 10
ATOM 11470 O O . ARG A 1 56 ? -2.029 -0.092 -2.117 1.00 0.00 56 ARG A O 10
ATOM 11491 N N . LEU A 1 57 ? 0.081 -0.532 -2.800 1.00 0.00 57 LEU A N 10
ATOM 11492 C CA . LEU A 1 57 ? 0.406 0.860 -3.060 1.00 0.00 57 LEU A CA 10
ATOM 11493 C C . LEU A 1 57 ? -0.562 1.418 -4.106 1.00 0.00 57 LEU A C 10
ATOM 11494 O O . LEU A 1 57 ? -1.183 2.458 -3.889 1.00 0.00 57 LEU A O 10
ATOM 11510 N N . ARG A 1 58 ? -0.660 0.703 -5.217 1.00 0.00 58 ARG A N 10
ATOM 11511 C CA . ARG A 1 58 ? -1.542 1.114 -6.296 1.00 0.00 58 ARG A CA 10
ATOM 11512 C C . ARG A 1 58 ? -2.907 1.523 -5.739 1.00 0.00 58 ARG A C 10
ATOM 11513 O O . ARG A 1 58 ? -3.623 2.309 -6.358 1.00 0.00 58 ARG A O 10
ATOM 11534 N N . LYS A 1 59 ? -3.226 0.973 -4.577 1.00 0.00 59 LYS A N 10
ATOM 11535 C CA . LYS A 1 59 ? -4.492 1.271 -3.931 1.00 0.00 59 LYS A CA 10
ATOM 11536 C C . LYS A 1 59 ? -4.304 2.446 -2.969 1.00 0.00 59 LYS A C 10
ATOM 11537 O O . LYS A 1 59 ? -5.198 3.277 -2.816 1.00 0.00 59 LYS A O 10
ATOM 11556 N N . ILE A 1 60 ? -3.136 2.477 -2.344 1.00 0.00 60 ILE A N 10
ATOM 11557 C CA . ILE A 1 60 ? -2.820 3.536 -1.401 1.00 0.00 60 ILE A CA 10
ATOM 11558 C C . ILE A 1 60 ? -2.837 4.883 -2.128 1.00 0.00 60 ILE A C 10
ATOM 11559 O O . ILE A 1 60 ? -3.409 5.852 -1.633 1.00 0.00 60 ILE A O 10
ATOM 11575 N N . GLU A 1 61 ? -2.202 4.899 -3.291 1.00 0.00 61 GLU A N 10
ATOM 11576 C CA . GLU A 1 61 ? -2.138 6.110 -4.091 1.00 0.00 61 GLU A CA 10
ATOM 11577 C C . GLU A 1 61 ? -3.540 6.688 -4.293 1.00 0.00 61 GLU A C 10
ATOM 11578 O O . GLU A 1 61 ? -3.721 7.905 -4.282 1.00 0.00 61 GLU A O 10
ATOM 11590 N N . ILE A 1 62 ? -4.496 5.789 -4.474 1.00 0.00 62 ILE A N 10
ATOM 11591 C CA . ILE A 1 62 ? -5.876 6.195 -4.678 1.00 0.00 62 ILE A CA 10
ATOM 11592 C C . ILE A 1 62 ? -6.387 6.901 -3.421 1.00 0.00 62 ILE A C 10
ATOM 11593 O O . ILE A 1 62 ? -6.847 8.039 -3.488 1.00 0.00 62 ILE A O 10
ATOM 11609 N N . LEU A 1 63 ? -6.289 6.195 -2.304 1.00 0.00 63 LEU A N 10
ATOM 11610 C CA . LEU A 1 63 ? -6.736 6.740 -1.033 1.00 0.00 63 LEU A CA 10
ATOM 11611 C C . LEU A 1 63 ? -5.978 8.037 -0.744 1.00 0.00 63 LEU A C 10
ATOM 11612 O O . LEU A 1 63 ? -6.572 9.026 -0.318 1.00 0.00 63 LEU A O 10
ATOM 11628 N N . THR A 1 64 ? -4.676 7.991 -0.989 1.00 0.00 64 THR A N 10
ATOM 11629 C CA . THR A 1 64 ? -3.831 9.150 -0.760 1.00 0.00 64 THR A CA 10
ATOM 11630 C C . THR A 1 64 ? -4.312 10.335 -1.601 1.00 0.00 64 THR A C 10
ATOM 11631 O O . THR A 1 64 ? -4.756 10.157 -2.734 1.00 0.00 64 THR A O 10
ATOM 11642 N N . PRO A 1 65 ? -4.204 11.549 -0.998 1.00 0.00 65 PRO A N 10
ATOM 11643 C CA . PRO A 1 65 ? -4.622 12.763 -1.679 1.00 0.00 65 PRO A CA 10
ATOM 11644 C C . PRO A 1 65 ? -3.609 13.167 -2.751 1.00 0.00 65 PRO A C 10
ATOM 11645 O O . PRO A 1 65 ? -2.774 12.360 -3.157 1.00 0.00 65 PRO A O 10
ATOM 11656 N N . GLU A 1 66 ? -3.715 14.416 -3.180 1.00 0.00 66 GLU A N 10
ATOM 11657 C CA . GLU A 1 66 ? -2.819 14.937 -4.198 1.00 0.00 66 GLU A CA 10
ATOM 11658 C C . GLU A 1 66 ? -2.547 13.872 -5.262 1.00 0.00 66 GLU A C 10
ATOM 11659 O O . GLU A 1 66 ? -1.514 13.205 -5.229 1.00 0.00 66 GLU A O 10
ATOM 11671 N N . VAL A 1 67 ? -3.493 13.745 -6.181 1.00 0.00 67 VAL A N 10
ATOM 11672 C CA . VAL A 1 67 ? -3.369 12.772 -7.253 1.00 0.00 67 VAL A CA 10
ATOM 11673 C C . VAL A 1 67 ? -3.836 13.403 -8.566 1.00 0.00 67 VAL A C 10
ATOM 11674 O O . VAL A 1 67 ? -5.034 13.566 -8.789 1.00 0.00 67 VAL A O 10
ATOM 11687 N N . ASN A 1 68 ? -2.864 13.742 -9.401 1.00 0.00 68 ASN A N 10
ATOM 11688 C CA . ASN A 1 68 ? -3.161 14.352 -10.686 1.00 0.00 68 ASN A CA 10
ATOM 11689 C C . ASN A 1 68 ? -4.306 13.591 -11.355 1.00 0.00 68 ASN A C 10
ATOM 11690 O O . ASN A 1 68 ? -4.285 12.363 -11.421 1.00 0.00 68 ASN A O 10
ATOM 11701 N N . LYS A 1 69 ? -5.280 14.351 -11.834 1.00 0.00 69 LYS A N 10
ATOM 11702 C CA . LYS A 1 69 ? -6.432 13.763 -12.496 1.00 0.00 69 LYS A CA 10
ATOM 11703 C C . LYS A 1 69 ? -5.957 12.696 -13.485 1.00 0.00 69 LYS A C 10
ATOM 11704 O O . LYS A 1 69 ? -4.908 12.846 -14.109 1.00 0.00 69 LYS A O 10
ATOM 11723 N N . GLY A 1 70 ? -6.752 11.642 -13.595 1.00 0.00 70 GLY A N 10
ATOM 11724 C CA . GLY A 1 70 ? -6.426 10.550 -14.497 1.00 0.00 70 GLY A CA 10
ATOM 11725 C C . GLY A 1 70 ? -6.688 10.944 -15.952 1.00 0.00 70 GLY A C 10
ATOM 11726 O O . GLY A 1 70 ? -6.220 11.985 -16.410 1.00 0.00 70 GLY A O 10
ATOM 11730 N N . SER A 1 71 ? -7.434 10.090 -16.638 1.00 0.00 71 SER A N 10
ATOM 11731 C CA . SER A 1 71 ? -7.763 10.336 -18.031 1.00 0.00 71 SER A CA 10
ATOM 11732 C C . SER A 1 71 ? -9.280 10.308 -18.223 1.00 0.00 71 SER A C 10
ATOM 11733 O O . SER A 1 71 ? -9.881 11.314 -18.597 1.00 0.00 71 SER A O 10
ATOM 11741 N N . GLY A 1 72 ? -9.857 9.145 -17.959 1.00 0.00 72 GLY A N 10
ATOM 11742 C CA . GLY A 1 72 ? -11.293 8.972 -18.099 1.00 0.00 72 GLY A CA 10
ATOM 11743 C C . GLY A 1 72 ? -11.663 7.490 -18.175 1.00 0.00 72 GLY A C 10
ATOM 11744 O O . GLY A 1 72 ? -10.831 6.657 -18.532 1.00 0.00 72 GLY A O 10
ATOM 11748 N N . PRO A 1 73 ? -12.944 7.198 -17.825 1.00 0.00 73 PRO A N 10
ATOM 11749 C CA . PRO A 1 73 ? -13.434 5.830 -17.851 1.00 0.00 73 PRO A CA 10
ATOM 11750 C C . PRO A 1 73 ? -13.683 5.364 -19.287 1.00 0.00 73 PRO A C 10
ATOM 11751 O O . PRO A 1 73 ? -13.481 6.123 -20.234 1.00 0.00 73 PRO A O 10
ATOM 11762 N N . SER A 1 74 ? -14.119 4.118 -19.403 1.00 0.00 74 SER A N 10
ATOM 11763 C CA . SER A 1 74 ? -14.398 3.542 -20.708 1.00 0.00 74 SER A CA 10
ATOM 11764 C C . SER A 1 74 ? -13.136 3.568 -21.572 1.00 0.00 74 SER A C 10
ATOM 11765 O O . SER A 1 74 ? -12.251 4.395 -21.360 1.00 0.00 74 SER A O 10
ATOM 11773 N N . SER A 1 75 ? -13.094 2.651 -22.528 1.00 0.00 75 SER A N 10
ATOM 11774 C CA . SER A 1 75 ? -11.955 2.558 -23.425 1.00 0.00 75 SER A CA 10
ATOM 11775 C C . SER A 1 75 ? -12.178 1.435 -24.440 1.00 0.00 75 SER A C 10
ATOM 11776 O O . SER A 1 75 ? -11.728 0.309 -24.233 1.00 0.00 75 SER A O 10
ATOM 11784 N N . GLY A 1 76 ? -12.872 1.780 -25.514 1.00 0.00 76 GLY A N 10
ATOM 11785 C CA . GLY A 1 76 ? -13.160 0.814 -26.561 1.00 0.00 76 GLY A CA 10
ATOM 11786 C C . GLY A 1 76 ? -14.228 1.347 -27.519 1.00 0.00 76 GLY A C 10
ATOM 11787 O O . GLY A 1 76 ? -13.955 2.232 -28.329 1.00 0.00 76 GLY A O 10
ATOM 11791 N N . GLY A 1 1 ? -41.244 15.981 -40.032 1.00 0.00 1 GLY A N 11
ATOM 11792 C CA . GLY A 1 1 ? -40.769 17.351 -39.936 1.00 0.00 1 GLY A CA 11
ATOM 11793 C C . GLY A 1 1 ? -41.262 18.013 -38.648 1.00 0.00 1 GLY A C 11
ATOM 11794 O O . GLY A 1 1 ? -42.423 17.859 -38.272 1.00 0.00 1 GLY A O 11
ATOM 11798 N N . SER A 1 2 ? -40.356 18.737 -38.008 1.00 0.00 2 SER A N 11
ATOM 11799 C CA . SER A 1 2 ? -40.685 19.424 -36.770 1.00 0.00 2 SER A CA 11
ATOM 11800 C C . SER A 1 2 ? -39.452 20.156 -36.235 1.00 0.00 2 SER A C 11
ATOM 11801 O O . SER A 1 2 ? -38.324 19.826 -36.596 1.00 0.00 2 SER A O 11
ATOM 11809 N N . SER A 1 3 ? -39.710 21.136 -35.381 1.00 0.00 3 SER A N 11
ATOM 11810 C CA . SER A 1 3 ? -38.636 21.917 -34.792 1.00 0.00 3 SER A CA 11
ATOM 11811 C C . SER A 1 3 ? -39.190 22.817 -33.686 1.00 0.00 3 SER A C 11
ATOM 11812 O O . SER A 1 3 ? -40.403 22.981 -33.563 1.00 0.00 3 SER A O 11
ATOM 11820 N N . GLY A 1 4 ? -38.274 23.377 -32.908 1.00 0.00 4 GLY A N 11
ATOM 11821 C CA . GLY A 1 4 ? -38.656 24.256 -31.816 1.00 0.00 4 GLY A CA 11
ATOM 11822 C C . GLY A 1 4 ? -37.718 24.083 -30.620 1.00 0.00 4 GLY A C 11
ATOM 11823 O O . GLY A 1 4 ? -37.285 22.971 -30.322 1.00 0.00 4 GLY A O 11
ATOM 11827 N N . SER A 1 5 ? -37.431 25.199 -29.967 1.00 0.00 5 SER A N 11
ATOM 11828 C CA . SER A 1 5 ? -36.552 25.185 -28.810 1.00 0.00 5 SER A CA 11
ATOM 11829 C C . SER A 1 5 ? -36.477 26.583 -28.193 1.00 0.00 5 SER A C 11
ATOM 11830 O O . SER A 1 5 ? -36.903 27.560 -28.807 1.00 0.00 5 SER A O 11
ATOM 11838 N N . SER A 1 6 ? -35.931 26.634 -26.987 1.00 0.00 6 SER A N 11
ATOM 11839 C CA . SER A 1 6 ? -35.794 27.897 -26.280 1.00 0.00 6 SER A CA 11
ATOM 11840 C C . SER A 1 6 ? -34.968 27.697 -25.008 1.00 0.00 6 SER A C 11
ATOM 11841 O O . SER A 1 6 ? -35.017 26.634 -24.392 1.00 0.00 6 SER A O 11
ATOM 11849 N N . GLY A 1 7 ? -34.228 28.737 -24.652 1.00 0.00 7 GLY A N 11
ATOM 11850 C CA . GLY A 1 7 ? -33.392 28.689 -23.464 1.00 0.00 7 GLY A CA 11
ATOM 11851 C C . GLY A 1 7 ? -31.913 28.837 -23.828 1.00 0.00 7 GLY A C 11
ATOM 11852 O O . GLY A 1 7 ? -31.516 28.552 -24.957 1.00 0.00 7 GLY A O 11
ATOM 11856 N N . THR A 1 8 ? -31.138 29.281 -22.850 1.00 0.00 8 THR A N 11
ATOM 11857 C CA . THR A 1 8 ? -29.711 29.469 -23.052 1.00 0.00 8 THR A CA 11
ATOM 11858 C C . THR A 1 8 ? -28.915 28.534 -22.140 1.00 0.00 8 THR A C 11
ATOM 11859 O O . THR A 1 8 ? -28.096 28.988 -21.343 1.00 0.00 8 THR A O 11
ATOM 11870 N N . SER A 1 9 ? -29.183 27.245 -22.288 1.00 0.00 9 SER A N 11
ATOM 11871 C CA . SER A 1 9 ? -28.502 26.242 -21.488 1.00 0.00 9 SER A CA 11
ATOM 11872 C C . SER A 1 9 ? -28.883 24.841 -21.970 1.00 0.00 9 SER A C 11
ATOM 11873 O O . SER A 1 9 ? -30.059 24.555 -22.191 1.00 0.00 9 SER A O 11
ATOM 11881 N N . SER A 1 10 ? -27.867 24.004 -22.118 1.00 0.00 10 SER A N 11
ATOM 11882 C CA . SER A 1 10 ? -28.081 22.639 -22.569 1.00 0.00 10 SER A CA 11
ATOM 11883 C C . SER A 1 10 ? -26.784 21.837 -22.443 1.00 0.00 10 SER A C 11
ATOM 11884 O O . SER A 1 10 ? -25.986 21.790 -23.377 1.00 0.00 10 SER A O 11
ATOM 11892 N N . ASN A 1 11 ? -26.615 21.225 -21.280 1.00 0.00 11 ASN A N 11
ATOM 11893 C CA . ASN A 1 11 ? -25.430 20.427 -21.019 1.00 0.00 11 ASN A CA 11
ATOM 11894 C C . ASN A 1 11 ? -25.681 19.529 -19.807 1.00 0.00 11 ASN A C 11
ATOM 11895 O O . ASN A 1 11 ? -25.585 19.978 -18.666 1.00 0.00 11 ASN A O 11
ATOM 11906 N N . PRO A 1 12 ? -26.007 18.242 -20.103 1.00 0.00 12 PRO A N 11
ATOM 11907 C CA . PRO A 1 12 ? -26.273 17.276 -19.050 1.00 0.00 12 PRO A CA 11
ATOM 11908 C C . PRO A 1 12 ? -24.975 16.829 -18.376 1.00 0.00 12 PRO A C 11
ATOM 11909 O O . PRO A 1 12 ? -24.919 16.696 -17.154 1.00 0.00 12 PRO A O 11
ATOM 11920 N N . VAL A 1 13 ? -23.962 16.608 -19.201 1.00 0.00 13 VAL A N 11
ATOM 11921 C CA . VAL A 1 13 ? -22.668 16.178 -18.700 1.00 0.00 13 VAL A CA 11
ATOM 11922 C C . VAL A 1 13 ? -22.871 15.102 -17.631 1.00 0.00 13 VAL A C 11
ATOM 11923 O O . VAL A 1 13 ? -22.251 15.151 -16.570 1.00 0.00 13 VAL A O 11
ATOM 11936 N N . LEU A 1 14 ? -23.743 14.156 -17.948 1.00 0.00 14 LEU A N 11
ATOM 11937 C CA . LEU A 1 14 ? -24.036 13.070 -17.028 1.00 0.00 14 LEU A CA 11
ATOM 11938 C C . LEU A 1 14 ? -24.213 11.772 -17.818 1.00 0.00 14 LEU A C 11
ATOM 11939 O O . LEU A 1 14 ? -25.324 11.256 -17.929 1.00 0.00 14 LEU A O 11
ATOM 11955 N N . GLU A 1 15 ? -23.101 11.283 -18.347 1.00 0.00 15 GLU A N 11
ATOM 11956 C CA . GLU A 1 15 ? -23.120 10.055 -19.123 1.00 0.00 15 GLU A CA 11
ATOM 11957 C C . GLU A 1 15 ? -21.709 9.472 -19.229 1.00 0.00 15 GLU A C 11
ATOM 11958 O O . GLU A 1 15 ? -20.968 9.795 -20.156 1.00 0.00 15 GLU A O 11
ATOM 11970 N N . LEU A 1 16 ? -21.379 8.624 -18.266 1.00 0.00 16 LEU A N 11
ATOM 11971 C CA . LEU A 1 16 ? -20.071 7.994 -18.239 1.00 0.00 16 LEU A CA 11
ATOM 11972 C C . LEU A 1 16 ? -20.049 6.919 -17.150 1.00 0.00 16 LEU A C 11
ATOM 11973 O O . LEU A 1 16 ? -20.298 7.210 -15.981 1.00 0.00 16 LEU A O 11
ATOM 11989 N N . GLU A 1 17 ? -19.749 5.700 -17.573 1.00 0.00 17 GLU A N 11
ATOM 11990 C CA . GLU A 1 17 ? -19.692 4.580 -16.649 1.00 0.00 17 GLU A CA 11
ATOM 11991 C C . GLU A 1 17 ? -19.139 3.339 -17.352 1.00 0.00 17 GLU A C 11
ATOM 11992 O O . GLU A 1 17 ? -19.492 3.061 -18.497 1.00 0.00 17 GLU A O 11
ATOM 12004 N N . LEU A 1 18 ? -18.282 2.625 -16.637 1.00 0.00 18 LEU A N 11
ATOM 12005 C CA . LEU A 1 18 ? -17.678 1.420 -17.178 1.00 0.00 18 LEU A CA 11
ATOM 12006 C C . LEU A 1 18 ? -17.284 0.491 -16.028 1.00 0.00 18 LEU A C 11
ATOM 12007 O O . LEU A 1 18 ? -17.397 0.861 -14.860 1.00 0.00 18 LEU A O 11
ATOM 12023 N N . ALA A 1 19 ? -16.829 -0.697 -16.398 1.00 0.00 19 ALA A N 11
ATOM 12024 C CA . ALA A 1 19 ? -16.418 -1.681 -15.411 1.00 0.00 19 ALA A CA 11
ATOM 12025 C C . ALA A 1 19 ? -15.312 -2.558 -16.002 1.00 0.00 19 ALA A C 11
ATOM 12026 O O . ALA A 1 19 ? -15.521 -3.744 -16.252 1.00 0.00 19 ALA A O 11
ATOM 12033 N N . GLU A 1 20 ? -14.158 -1.940 -16.208 1.00 0.00 20 GLU A N 11
ATOM 12034 C CA . GLU A 1 20 ? -13.018 -2.649 -16.765 1.00 0.00 20 GLU A CA 11
ATOM 12035 C C . GLU A 1 20 ? -11.779 -1.751 -16.757 1.00 0.00 20 GLU A C 11
ATOM 12036 O O . GLU A 1 20 ? -11.214 -1.458 -17.810 1.00 0.00 20 GLU A O 11
ATOM 12048 N N . GLU A 1 21 ? -11.393 -1.340 -15.558 1.00 0.00 21 GLU A N 11
ATOM 12049 C CA . GLU A 1 21 ? -10.232 -0.482 -15.400 1.00 0.00 21 GLU A CA 11
ATOM 12050 C C . GLU A 1 21 ? -9.016 -1.308 -14.976 1.00 0.00 21 GLU A C 11
ATOM 12051 O O . GLU A 1 21 ? -8.176 -0.835 -14.211 1.00 0.00 21 GLU A O 11
ATOM 12063 N N . LYS A 1 22 ? -8.960 -2.527 -15.490 1.00 0.00 22 LYS A N 11
ATOM 12064 C CA . LYS A 1 22 ? -7.861 -3.424 -15.174 1.00 0.00 22 LYS A CA 11
ATOM 12065 C C . LYS A 1 22 ? -6.700 -3.159 -16.136 1.00 0.00 22 LYS A C 11
ATOM 12066 O O . LYS A 1 22 ? -6.913 -2.957 -17.330 1.00 0.00 22 LYS A O 11
ATOM 12085 N N . LEU A 1 23 ? -5.498 -3.168 -15.578 1.00 0.00 23 LEU A N 11
ATOM 12086 C CA . LEU A 1 23 ? -4.304 -2.931 -16.371 1.00 0.00 23 LEU A CA 11
ATOM 12087 C C . LEU A 1 23 ? -3.132 -3.705 -15.764 1.00 0.00 23 LEU A C 11
ATOM 12088 O O . LEU A 1 23 ? -3.204 -4.149 -14.619 1.00 0.00 23 LEU A O 11
ATOM 12104 N N . PRO A 1 24 ? -2.053 -3.846 -16.579 1.00 0.00 24 PRO A N 11
ATOM 12105 C CA . PRO A 1 24 ? -0.867 -4.559 -16.134 1.00 0.00 24 PRO A CA 11
ATOM 12106 C C . PRO A 1 24 ? -0.056 -3.714 -15.150 1.00 0.00 24 PRO A C 11
ATOM 12107 O O . PRO A 1 24 ? -0.427 -2.580 -14.847 1.00 0.00 24 PRO A O 11
ATOM 12118 N N . MET A 1 25 ? 1.035 -4.298 -14.677 1.00 0.00 25 MET A N 11
ATOM 12119 C CA . MET A 1 25 ? 1.901 -3.613 -13.732 1.00 0.00 25 MET A CA 11
ATOM 12120 C C . MET A 1 25 ? 2.361 -2.264 -14.290 1.00 0.00 25 MET A C 11
ATOM 12121 O O . MET A 1 25 ? 3.335 -2.198 -15.038 1.00 0.00 25 MET A O 11
ATOM 12135 N N . THR A 1 26 ? 1.639 -1.223 -13.903 1.00 0.00 26 THR A N 11
ATOM 12136 C CA . THR A 1 26 ? 1.961 0.120 -14.355 1.00 0.00 26 THR A CA 11
ATOM 12137 C C . THR A 1 26 ? 3.163 0.669 -13.583 1.00 0.00 26 THR A C 11
ATOM 12138 O O . THR A 1 26 ? 4.034 1.316 -14.161 1.00 0.00 26 THR A O 11
ATOM 12149 N N . LEU A 1 27 ? 3.171 0.390 -12.287 1.00 0.00 27 LEU A N 11
ATOM 12150 C CA . LEU A 1 27 ? 4.251 0.847 -11.430 1.00 0.00 27 LEU A CA 11
ATOM 12151 C C . LEU A 1 27 ? 5.175 -0.330 -11.110 1.00 0.00 27 LEU A C 11
ATOM 12152 O O . LEU A 1 27 ? 4.709 -1.442 -10.869 1.00 0.00 27 LEU A O 11
ATOM 12168 N N . SER A 1 28 ? 6.469 -0.044 -11.118 1.00 0.00 28 SER A N 11
ATOM 12169 C CA . SER A 1 28 ? 7.463 -1.064 -10.831 1.00 0.00 28 SER A CA 11
ATOM 12170 C C . SER A 1 28 ? 7.713 -1.142 -9.324 1.00 0.00 28 SER A C 11
ATOM 12171 O O . SER A 1 28 ? 7.403 -0.205 -8.590 1.00 0.00 28 SER A O 11
ATOM 12179 N N . ARG A 1 29 ? 8.271 -2.269 -8.907 1.00 0.00 29 ARG A N 11
ATOM 12180 C CA . ARG A 1 29 ? 8.566 -2.482 -7.500 1.00 0.00 29 ARG A CA 11
ATOM 12181 C C . ARG A 1 29 ? 9.034 -1.177 -6.852 1.00 0.00 29 ARG A C 11
ATOM 12182 O O . ARG A 1 29 ? 8.384 -0.664 -5.942 1.00 0.00 29 ARG A O 11
ATOM 12203 N N . GLN A 1 30 ? 10.157 -0.678 -7.346 1.00 0.00 30 GLN A N 11
ATOM 12204 C CA . GLN A 1 30 ? 10.719 0.557 -6.827 1.00 0.00 30 GLN A CA 11
ATOM 12205 C C . GLN A 1 30 ? 9.638 1.636 -6.738 1.00 0.00 30 GLN A C 11
ATOM 12206 O O . GLN A 1 30 ? 9.349 2.143 -5.655 1.00 0.00 30 GLN A O 11
ATOM 12220 N N . GLU A 1 31 ? 9.069 1.956 -7.892 1.00 0.00 31 GLU A N 11
ATOM 12221 C CA . GLU A 1 31 ? 8.026 2.965 -7.957 1.00 0.00 31 GLU A CA 11
ATOM 12222 C C . GLU A 1 31 ? 6.993 2.733 -6.853 1.00 0.00 31 GLU A C 11
ATOM 12223 O O . GLU A 1 31 ? 6.346 3.674 -6.396 1.00 0.00 31 GLU A O 11
ATOM 12235 N N . VAL A 1 32 ? 6.869 1.475 -6.458 1.00 0.00 32 VAL A N 11
ATOM 12236 C CA . VAL A 1 32 ? 5.925 1.107 -5.416 1.00 0.00 32 VAL A CA 11
ATOM 12237 C C . VAL A 1 32 ? 6.612 1.208 -4.052 1.00 0.00 32 VAL A C 11
ATOM 12238 O O . VAL A 1 32 ? 5.979 1.560 -3.059 1.00 0.00 32 VAL A O 11
ATOM 12251 N N . ILE A 1 33 ? 7.899 0.892 -4.049 1.00 0.00 33 ILE A N 11
ATOM 12252 C CA . ILE A 1 33 ? 8.678 0.942 -2.824 1.00 0.00 33 ILE A CA 11
ATOM 12253 C C . ILE A 1 33 ? 8.888 2.402 -2.417 1.00 0.00 33 ILE A C 11
ATOM 12254 O O . ILE A 1 33 ? 8.849 2.732 -1.233 1.00 0.00 33 ILE A O 11
ATOM 12270 N N . ARG A 1 34 ? 9.105 3.237 -3.423 1.00 0.00 34 ARG A N 11
ATOM 12271 C CA . ARG A 1 34 ? 9.321 4.654 -3.184 1.00 0.00 34 ARG A CA 11
ATOM 12272 C C . ARG A 1 34 ? 8.162 5.239 -2.374 1.00 0.00 34 ARG A C 11
ATOM 12273 O O . ARG A 1 34 ? 8.327 5.577 -1.203 1.00 0.00 34 ARG A O 11
ATOM 12294 N N . ARG A 1 35 ? 7.015 5.340 -3.030 1.00 0.00 35 ARG A N 11
ATOM 12295 C CA . ARG A 1 35 ? 5.829 5.877 -2.385 1.00 0.00 35 ARG A CA 11
ATOM 12296 C C . ARG A 1 35 ? 5.626 5.224 -1.017 1.00 0.00 35 ARG A C 11
ATOM 12297 O O . ARG A 1 35 ? 5.682 5.897 0.011 1.00 0.00 35 ARG A O 11
ATOM 12318 N N . LEU A 1 36 ? 5.395 3.919 -1.048 1.00 0.00 36 LEU A N 11
ATOM 12319 C CA . LEU A 1 36 ? 5.184 3.167 0.177 1.00 0.00 36 LEU A CA 11
ATOM 12320 C C . LEU A 1 36 ? 6.145 3.674 1.254 1.00 0.00 36 LEU A C 11
ATOM 12321 O O . LEU A 1 36 ? 5.714 4.096 2.326 1.00 0.00 36 LEU A O 11
ATOM 12337 N N . ARG A 1 37 ? 7.428 3.617 0.931 1.00 0.00 37 ARG A N 11
ATOM 12338 C CA . ARG A 1 37 ? 8.454 4.065 1.858 1.00 0.00 37 ARG A CA 11
ATOM 12339 C C . ARG A 1 37 ? 8.083 5.431 2.440 1.00 0.00 37 ARG A C 11
ATOM 12340 O O . ARG A 1 37 ? 7.947 5.576 3.654 1.00 0.00 37 ARG A O 11
ATOM 12361 N N . GLU A 1 38 ? 7.930 6.397 1.546 1.00 0.00 38 GLU A N 11
ATOM 12362 C CA . GLU A 1 38 ? 7.578 7.746 1.956 1.00 0.00 38 GLU A CA 11
ATOM 12363 C C . GLU A 1 38 ? 6.291 7.730 2.784 1.00 0.00 38 GLU A C 11
ATOM 12364 O O . GLU A 1 38 ? 6.130 8.532 3.702 1.00 0.00 38 GLU A O 11
ATOM 12376 N N . ARG A 1 39 ? 5.408 6.809 2.428 1.00 0.00 39 ARG A N 11
ATOM 12377 C CA . ARG A 1 39 ? 4.140 6.679 3.126 1.00 0.00 39 ARG A CA 11
ATOM 12378 C C . ARG A 1 39 ? 4.343 5.964 4.464 1.00 0.00 39 ARG A C 11
ATOM 12379 O O . ARG A 1 39 ? 3.441 5.938 5.300 1.00 0.00 39 ARG A O 11
ATOM 12400 N N . GLY A 1 40 ? 5.531 5.401 4.624 1.00 0.00 40 GLY A N 11
ATOM 12401 C CA . GLY A 1 40 ? 5.863 4.688 5.846 1.00 0.00 40 GLY A CA 11
ATOM 12402 C C . GLY A 1 40 ? 5.363 3.243 5.791 1.00 0.00 40 GLY A C 11
ATOM 12403 O O . GLY A 1 40 ? 5.490 2.501 6.763 1.00 0.00 40 GLY A O 11
ATOM 12407 N N . GLU A 1 41 ? 4.805 2.888 4.643 1.00 0.00 41 GLU A N 11
ATOM 12408 C CA . GLU A 1 41 ? 4.285 1.545 4.448 1.00 0.00 41 GLU A CA 11
ATOM 12409 C C . GLU A 1 41 ? 5.432 0.561 4.209 1.00 0.00 41 GLU A C 11
ATOM 12410 O O . GLU A 1 41 ? 6.515 0.957 3.782 1.00 0.00 41 GLU A O 11
ATOM 12422 N N . PRO A 1 42 ? 5.147 -0.736 4.502 1.00 0.00 42 PRO A N 11
ATOM 12423 C CA . PRO A 1 42 ? 6.142 -1.780 4.324 1.00 0.00 42 PRO A CA 11
ATOM 12424 C C . PRO A 1 42 ? 6.322 -2.118 2.843 1.00 0.00 42 PRO A C 11
ATOM 12425 O O . PRO A 1 42 ? 5.371 -2.517 2.173 1.00 0.00 42 PRO A O 11
ATOM 12436 N N . ILE A 1 43 ? 7.550 -1.946 2.374 1.00 0.00 43 ILE A N 11
ATOM 12437 C CA . ILE A 1 43 ? 7.867 -2.229 0.985 1.00 0.00 43 ILE A CA 11
ATOM 12438 C C . ILE A 1 43 ? 7.381 -3.636 0.631 1.00 0.00 43 ILE A C 11
ATOM 12439 O O . ILE A 1 43 ? 6.866 -3.862 -0.463 1.00 0.00 43 ILE A O 11
ATOM 12455 N N . ARG A 1 44 ? 7.562 -4.545 1.577 1.00 0.00 44 ARG A N 11
ATOM 12456 C CA . ARG A 1 44 ? 7.148 -5.924 1.379 1.00 0.00 44 ARG A CA 11
ATOM 12457 C C . ARG A 1 44 ? 6.423 -6.444 2.622 1.00 0.00 44 ARG A C 11
ATOM 12458 O O . ARG A 1 44 ? 6.924 -6.313 3.738 1.00 0.00 44 ARG A O 11
ATOM 12479 N N . LEU A 1 45 ? 5.255 -7.024 2.388 1.00 0.00 45 LEU A N 11
ATOM 12480 C CA . LEU A 1 45 ? 4.457 -7.565 3.474 1.00 0.00 45 LEU A CA 11
ATOM 12481 C C . LEU A 1 45 ? 4.681 -9.076 3.563 1.00 0.00 45 LEU A C 11
ATOM 12482 O O . LEU A 1 45 ? 5.281 -9.672 2.670 1.00 0.00 45 LEU A O 11
ATOM 12498 N N . PHE A 1 46 ? 4.187 -9.653 4.649 1.00 0.00 46 PHE A N 11
ATOM 12499 C CA . PHE A 1 46 ? 4.326 -11.083 4.866 1.00 0.00 46 PHE A CA 11
ATOM 12500 C C . PHE A 1 46 ? 3.562 -11.875 3.804 1.00 0.00 46 PHE A C 11
ATOM 12501 O O . PHE A 1 46 ? 2.336 -11.960 3.851 1.00 0.00 46 PHE A O 11
ATOM 12518 N N . GLY A 1 47 ? 4.318 -12.437 2.872 1.00 0.00 47 GLY A N 11
ATOM 12519 C CA . GLY A 1 47 ? 3.727 -13.220 1.800 1.00 0.00 47 GLY A CA 11
ATOM 12520 C C . GLY A 1 47 ? 3.408 -12.340 0.590 1.00 0.00 47 GLY A C 11
ATOM 12521 O O . GLY A 1 47 ? 3.345 -12.827 -0.537 1.00 0.00 47 GLY A O 11
ATOM 12525 N N . GLU A 1 48 ? 3.214 -11.058 0.866 1.00 0.00 48 GLU A N 11
ATOM 12526 C CA . GLU A 1 48 ? 2.903 -10.106 -0.186 1.00 0.00 48 GLU A CA 11
ATOM 12527 C C . GLU A 1 48 ? 3.835 -10.311 -1.382 1.00 0.00 48 GLU A C 11
ATOM 12528 O O . GLU A 1 48 ? 5.036 -10.060 -1.287 1.00 0.00 48 GLU A O 11
ATOM 12540 N N . THR A 1 49 ? 3.248 -10.765 -2.479 1.00 0.00 49 THR A N 11
ATOM 12541 C CA . THR A 1 49 ? 4.011 -11.007 -3.691 1.00 0.00 49 THR A CA 11
ATOM 12542 C C . THR A 1 49 ? 4.344 -9.685 -4.385 1.00 0.00 49 THR A C 11
ATOM 12543 O O . THR A 1 49 ? 3.700 -8.668 -4.132 1.00 0.00 49 THR A O 11
ATOM 12554 N N . ASP A 1 50 ? 5.349 -9.741 -5.246 1.00 0.00 50 ASP A N 11
ATOM 12555 C CA . ASP A 1 50 ? 5.775 -8.561 -5.978 1.00 0.00 50 ASP A CA 11
ATOM 12556 C C . ASP A 1 50 ? 4.543 -7.790 -6.456 1.00 0.00 50 ASP A C 11
ATOM 12557 O O . ASP A 1 50 ? 4.391 -6.607 -6.156 1.00 0.00 50 ASP A O 11
ATOM 12566 N N . TYR A 1 51 ? 3.694 -8.493 -7.192 1.00 0.00 51 TYR A N 11
ATOM 12567 C CA . TYR A 1 51 ? 2.479 -7.890 -7.715 1.00 0.00 51 TYR A CA 11
ATOM 12568 C C . TYR A 1 51 ? 1.631 -7.299 -6.586 1.00 0.00 51 TYR A C 11
ATOM 12569 O O . TYR A 1 51 ? 1.002 -6.256 -6.758 1.00 0.00 51 TYR A O 11
ATOM 12587 N N . ASP A 1 52 ? 1.641 -7.993 -5.457 1.00 0.00 52 ASP A N 11
ATOM 12588 C CA . ASP A 1 52 ? 0.880 -7.550 -4.301 1.00 0.00 52 ASP A CA 11
ATOM 12589 C C . ASP A 1 52 ? 1.336 -6.145 -3.903 1.00 0.00 52 ASP A C 11
ATOM 12590 O O . ASP A 1 52 ? 0.536 -5.211 -3.881 1.00 0.00 52 ASP A O 11
ATOM 12599 N N . ALA A 1 53 ? 2.621 -6.040 -3.596 1.00 0.00 53 ALA A N 11
ATOM 12600 C CA . ALA A 1 53 ? 3.194 -4.765 -3.200 1.00 0.00 53 ALA A CA 11
ATOM 12601 C C . ALA A 1 53 ? 2.705 -3.672 -4.153 1.00 0.00 53 ALA A C 11
ATOM 12602 O O . ALA A 1 53 ? 2.230 -2.626 -3.713 1.00 0.00 53 ALA A O 11
ATOM 12609 N N . PHE A 1 54 ? 2.837 -3.953 -5.441 1.00 0.00 54 PHE A N 11
ATOM 12610 C CA . PHE A 1 54 ? 2.414 -3.007 -6.460 1.00 0.00 54 PHE A CA 11
ATOM 12611 C C . PHE A 1 54 ? 0.948 -2.614 -6.269 1.00 0.00 54 PHE A C 11
ATOM 12612 O O . PHE A 1 54 ? 0.640 -1.447 -6.034 1.00 0.00 54 PHE A O 11
ATOM 12629 N N . GLN A 1 55 ? 0.082 -3.611 -6.377 1.00 0.00 55 GLN A N 11
ATOM 12630 C CA . GLN A 1 55 ? -1.344 -3.384 -6.219 1.00 0.00 55 GLN A CA 11
ATOM 12631 C C . GLN A 1 55 ? -1.624 -2.664 -4.899 1.00 0.00 55 GLN A C 11
ATOM 12632 O O . GLN A 1 55 ? -2.402 -1.712 -4.860 1.00 0.00 55 GLN A O 11
ATOM 12646 N N . ARG A 1 56 ? -0.974 -3.145 -3.850 1.00 0.00 56 ARG A N 11
ATOM 12647 C CA . ARG A 1 56 ? -1.143 -2.559 -2.531 1.00 0.00 56 ARG A CA 11
ATOM 12648 C C . ARG A 1 56 ? -0.976 -1.040 -2.600 1.00 0.00 56 ARG A C 11
ATOM 12649 O O . ARG A 1 56 ? -1.884 -0.294 -2.237 1.00 0.00 56 ARG A O 11
ATOM 12670 N N . LEU A 1 57 ? 0.193 -0.626 -3.068 1.00 0.00 57 LEU A N 11
ATOM 12671 C CA . LEU A 1 57 ? 0.491 0.791 -3.190 1.00 0.00 57 LEU A CA 11
ATOM 12672 C C . LEU A 1 57 ? -0.484 1.430 -4.180 1.00 0.00 57 LEU A C 11
ATOM 12673 O O . LEU A 1 57 ? -1.108 2.445 -3.875 1.00 0.00 57 LEU A O 11
ATOM 12689 N N . ARG A 1 58 ? -0.585 0.809 -5.346 1.00 0.00 58 ARG A N 11
ATOM 12690 C CA . ARG A 1 58 ? -1.474 1.305 -6.383 1.00 0.00 58 ARG A CA 11
ATOM 12691 C C . ARG A 1 58 ? -2.839 1.659 -5.788 1.00 0.00 58 ARG A C 11
ATOM 12692 O O . ARG A 1 58 ? -3.562 2.489 -6.337 1.00 0.00 58 ARG A O 11
ATOM 12713 N N . LYS A 1 59 ? -3.149 1.012 -4.674 1.00 0.00 59 LYS A N 11
ATOM 12714 C CA . LYS A 1 59 ? -4.413 1.249 -3.999 1.00 0.00 59 LYS A CA 11
ATOM 12715 C C . LYS A 1 59 ? -4.228 2.345 -2.948 1.00 0.00 59 LYS A C 11
ATOM 12716 O O . LYS A 1 59 ? -5.128 3.154 -2.724 1.00 0.00 59 LYS A O 11
ATOM 12735 N N . ILE A 1 60 ? -3.056 2.337 -2.331 1.00 0.00 60 ILE A N 11
ATOM 12736 C CA . ILE A 1 60 ? -2.741 3.321 -1.309 1.00 0.00 60 ILE A CA 11
ATOM 12737 C C . ILE A 1 60 ? -2.787 4.721 -1.923 1.00 0.00 60 ILE A C 11
ATOM 12738 O O . ILE A 1 60 ? -3.370 5.637 -1.345 1.00 0.00 60 ILE A O 11
ATOM 12754 N N . GLU A 1 61 ? -2.166 4.843 -3.087 1.00 0.00 61 GLU A N 11
ATOM 12755 C CA . GLU A 1 61 ? -2.129 6.116 -3.786 1.00 0.00 61 GLU A CA 11
ATOM 12756 C C . GLU A 1 61 ? -3.547 6.660 -3.973 1.00 0.00 61 GLU A C 11
ATOM 12757 O O . GLU A 1 61 ? -3.779 7.860 -3.829 1.00 0.00 61 GLU A O 11
ATOM 12769 N N . ILE A 1 62 ? -4.458 5.752 -4.289 1.00 0.00 62 ILE A N 11
ATOM 12770 C CA . ILE A 1 62 ? -5.847 6.127 -4.497 1.00 0.00 62 ILE A CA 11
ATOM 12771 C C . ILE A 1 62 ? -6.388 6.786 -3.227 1.00 0.00 62 ILE A C 11
ATOM 12772 O O . ILE A 1 62 ? -6.794 7.947 -3.250 1.00 0.00 62 ILE A O 11
ATOM 12788 N N . LEU A 1 63 ? -6.377 6.016 -2.148 1.00 0.00 63 LEU A N 11
ATOM 12789 C CA . LEU A 1 63 ? -6.862 6.511 -0.871 1.00 0.00 63 LEU A CA 11
ATOM 12790 C C . LEU A 1 63 ? -6.360 7.941 -0.659 1.00 0.00 63 LEU A C 11
ATOM 12791 O O . LEU A 1 63 ? -7.083 8.901 -0.920 1.00 0.00 63 LEU A O 11
ATOM 12807 N N . THR A 1 64 ? -5.125 8.037 -0.188 1.00 0.00 64 THR A N 11
ATOM 12808 C CA . THR A 1 64 ? -4.519 9.334 0.062 1.00 0.00 64 THR A CA 11
ATOM 12809 C C . THR A 1 64 ? -4.926 10.331 -1.024 1.00 0.00 64 THR A C 11
ATOM 12810 O O . THR A 1 64 ? -4.346 10.345 -2.108 1.00 0.00 64 THR A O 11
ATOM 12821 N N . PRO A 1 65 ? -5.948 11.163 -0.686 1.00 0.00 65 PRO A N 11
ATOM 12822 C CA . PRO A 1 65 ? -6.439 12.162 -1.619 1.00 0.00 65 PRO A CA 11
ATOM 12823 C C . PRO A 1 65 ? -5.469 13.340 -1.724 1.00 0.00 65 PRO A C 11
ATOM 12824 O O . PRO A 1 65 ? -5.338 13.949 -2.785 1.00 0.00 65 PRO A O 11
ATOM 12835 N N . GLU A 1 66 ? -4.812 13.626 -0.609 1.00 0.00 66 GLU A N 11
ATOM 12836 C CA . GLU A 1 66 ? -3.857 14.720 -0.562 1.00 0.00 66 GLU A CA 11
ATOM 12837 C C . GLU A 1 66 ? -2.551 14.314 -1.248 1.00 0.00 66 GLU A C 11
ATOM 12838 O O . GLU A 1 66 ? -1.672 13.726 -0.619 1.00 0.00 66 GLU A O 11
ATOM 12850 N N . VAL A 1 67 ? -2.465 14.643 -2.528 1.00 0.00 67 VAL A N 11
ATOM 12851 C CA . VAL A 1 67 ? -1.280 14.321 -3.306 1.00 0.00 67 VAL A CA 11
ATOM 12852 C C . VAL A 1 67 ? -0.916 15.514 -4.191 1.00 0.00 67 VAL A C 11
ATOM 12853 O O . VAL A 1 67 ? 0.092 16.179 -3.959 1.00 0.00 67 VAL A O 11
ATOM 12866 N N . ASN A 1 68 ? -1.757 15.749 -5.188 1.00 0.00 68 ASN A N 11
ATOM 12867 C CA . ASN A 1 68 ? -1.536 16.850 -6.109 1.00 0.00 68 ASN A CA 11
ATOM 12868 C C . ASN A 1 68 ? -2.754 16.997 -7.023 1.00 0.00 68 ASN A C 11
ATOM 12869 O O . ASN A 1 68 ? -3.214 18.109 -7.277 1.00 0.00 68 ASN A O 11
ATOM 12880 N N . LYS A 1 69 ? -3.242 15.858 -7.493 1.00 0.00 69 LYS A N 11
ATOM 12881 C CA . LYS A 1 69 ? -4.398 15.846 -8.373 1.00 0.00 69 LYS A CA 11
ATOM 12882 C C . LYS A 1 69 ? -4.807 14.398 -8.650 1.00 0.00 69 LYS A C 11
ATOM 12883 O O . LYS A 1 69 ? -5.994 14.075 -8.656 1.00 0.00 69 LYS A O 11
ATOM 12902 N N . GLY A 1 70 ? -3.802 13.565 -8.874 1.00 0.00 70 GLY A N 11
ATOM 12903 C CA . GLY A 1 70 ? -4.042 12.159 -9.151 1.00 0.00 70 GLY A CA 11
ATOM 12904 C C . GLY A 1 70 ? -5.187 11.985 -10.151 1.00 0.00 70 GLY A C 11
ATOM 12905 O O . GLY A 1 70 ? -6.353 11.935 -9.762 1.00 0.00 70 GLY A O 11
ATOM 12909 N N . SER A 1 71 ? -4.814 11.899 -11.420 1.00 0.00 71 SER A N 11
ATOM 12910 C CA . SER A 1 71 ? -5.796 11.731 -12.478 1.00 0.00 71 SER A CA 11
ATOM 12911 C C . SER A 1 71 ? -5.122 11.172 -13.733 1.00 0.00 71 SER A C 11
ATOM 12912 O O . SER A 1 71 ? -4.354 11.870 -14.393 1.00 0.00 71 SER A O 11
ATOM 12920 N N . GLY A 1 72 ? -5.434 9.918 -14.024 1.00 0.00 72 GLY A N 11
ATOM 12921 C CA . GLY A 1 72 ? -4.869 9.257 -15.188 1.00 0.00 72 GLY A CA 11
ATOM 12922 C C . GLY A 1 72 ? -4.878 10.185 -16.404 1.00 0.00 72 GLY A C 11
ATOM 12923 O O . GLY A 1 72 ? -5.916 10.376 -17.036 1.00 0.00 72 GLY A O 11
ATOM 12927 N N . PRO A 1 73 ? -3.679 10.752 -16.704 1.00 0.00 73 PRO A N 11
ATOM 12928 C CA . PRO A 1 73 ? -3.540 11.656 -17.833 1.00 0.00 73 PRO A CA 11
ATOM 12929 C C . PRO A 1 73 ? -3.545 10.885 -19.155 1.00 0.00 73 PRO A C 11
ATOM 12930 O O . PRO A 1 73 ? -2.571 10.926 -19.905 1.00 0.00 73 PRO A O 11
ATOM 12941 N N . SER A 1 74 ? -4.653 10.201 -19.400 1.00 0.00 74 SER A N 11
ATOM 12942 C CA . SER A 1 74 ? -4.798 9.423 -20.619 1.00 0.00 74 SER A CA 11
ATOM 12943 C C . SER A 1 74 ? -5.343 10.307 -21.742 1.00 0.00 74 SER A C 11
ATOM 12944 O O . SER A 1 74 ? -5.807 11.418 -21.493 1.00 0.00 74 SER A O 11
ATOM 12952 N N . SER A 1 75 ? -5.270 9.779 -22.955 1.00 0.00 75 SER A N 11
ATOM 12953 C CA . SER A 1 75 ? -5.751 10.506 -24.118 1.00 0.00 75 SER A CA 11
ATOM 12954 C C . SER A 1 75 ? -4.966 11.809 -24.282 1.00 0.00 75 SER A C 11
ATOM 12955 O O . SER A 1 75 ? -4.513 12.393 -23.299 1.00 0.00 75 SER A O 11
ATOM 12963 N N . GLY A 1 76 ? -4.828 12.226 -25.532 1.00 0.00 76 GLY A N 11
ATOM 12964 C CA . GLY A 1 76 ? -4.106 13.449 -25.838 1.00 0.00 76 GLY A CA 11
ATOM 12965 C C . GLY A 1 76 ? -5.032 14.490 -26.469 1.00 0.00 76 GLY A C 11
ATOM 12966 O O . GLY A 1 76 ? -5.789 14.177 -27.388 1.00 0.00 76 GLY A O 11
ATOM 12970 N N . GLY A 1 1 ? 28.446 16.758 14.505 1.00 0.00 1 GLY A N 12
ATOM 12971 C CA . GLY A 1 1 ? 27.798 17.991 14.092 1.00 0.00 1 GLY A CA 12
ATOM 12972 C C . GLY A 1 1 ? 27.278 17.884 12.657 1.00 0.00 1 GLY A C 12
ATOM 12973 O O . GLY A 1 1 ? 27.874 17.199 11.826 1.00 0.00 1 GLY A O 12
ATOM 12977 N N . SER A 1 2 ? 26.172 18.570 12.409 1.00 0.00 2 SER A N 12
ATOM 12978 C CA . SER A 1 2 ? 25.565 18.560 11.089 1.00 0.00 2 SER A CA 12
ATOM 12979 C C . SER A 1 2 ? 24.361 19.503 11.060 1.00 0.00 2 SER A C 12
ATOM 12980 O O . SER A 1 2 ? 23.700 19.703 12.078 1.00 0.00 2 SER A O 12
ATOM 12988 N N . SER A 1 3 ? 24.112 20.058 9.883 1.00 0.00 3 SER A N 12
ATOM 12989 C CA . SER A 1 3 ? 22.999 20.975 9.708 1.00 0.00 3 SER A CA 12
ATOM 12990 C C . SER A 1 3 ? 22.323 20.726 8.358 1.00 0.00 3 SER A C 12
ATOM 12991 O O . SER A 1 3 ? 22.888 20.062 7.490 1.00 0.00 3 SER A O 12
ATOM 12999 N N . GLY A 1 4 ? 21.123 21.272 8.224 1.00 0.00 4 GLY A N 12
ATOM 13000 C CA . GLY A 1 4 ? 20.364 21.118 6.994 1.00 0.00 4 GLY A CA 12
ATOM 13001 C C . GLY A 1 4 ? 19.022 21.847 7.083 1.00 0.00 4 GLY A C 12
ATOM 13002 O O . GLY A 1 4 ? 18.763 22.562 8.050 1.00 0.00 4 GLY A O 12
ATOM 13006 N N . SER A 1 5 ? 18.205 21.641 6.061 1.00 0.00 5 SER A N 12
ATOM 13007 C CA . SER A 1 5 ? 16.896 22.270 6.011 1.00 0.00 5 SER A CA 12
ATOM 13008 C C . SER A 1 5 ? 15.864 21.287 5.455 1.00 0.00 5 SER A C 12
ATOM 13009 O O . SER A 1 5 ? 14.876 20.977 6.119 1.00 0.00 5 SER A O 12
ATOM 13017 N N . SER A 1 6 ? 16.128 20.825 4.242 1.00 0.00 6 SER A N 12
ATOM 13018 C CA . SER A 1 6 ? 15.234 19.884 3.588 1.00 0.00 6 SER A CA 12
ATOM 13019 C C . SER A 1 6 ? 13.888 20.552 3.304 1.00 0.00 6 SER A C 12
ATOM 13020 O O . SER A 1 6 ? 13.181 20.950 4.228 1.00 0.00 6 SER A O 12
ATOM 13028 N N . GLY A 1 7 ? 13.573 20.654 2.021 1.00 0.00 7 GLY A N 12
ATOM 13029 C CA . GLY A 1 7 ? 12.324 21.268 1.603 1.00 0.00 7 GLY A CA 12
ATOM 13030 C C . GLY A 1 7 ? 11.822 20.653 0.294 1.00 0.00 7 GLY A C 12
ATOM 13031 O O . GLY A 1 7 ? 11.323 19.529 0.284 1.00 0.00 7 GLY A O 12
ATOM 13035 N N . THR A 1 8 ? 11.973 21.418 -0.777 1.00 0.00 8 THR A N 12
ATOM 13036 C CA . THR A 1 8 ? 11.542 20.963 -2.088 1.00 0.00 8 THR A CA 12
ATOM 13037 C C . THR A 1 8 ? 12.730 20.906 -3.050 1.00 0.00 8 THR A C 12
ATOM 13038 O O . THR A 1 8 ? 13.044 21.892 -3.714 1.00 0.00 8 THR A O 12
ATOM 13049 N N . SER A 1 9 ? 13.358 19.740 -3.095 1.00 0.00 9 SER A N 12
ATOM 13050 C CA . SER A 1 9 ? 14.505 19.541 -3.965 1.00 0.00 9 SER A CA 12
ATOM 13051 C C . SER A 1 9 ? 14.857 18.054 -4.034 1.00 0.00 9 SER A C 12
ATOM 13052 O O . SER A 1 9 ? 15.706 17.577 -3.283 1.00 0.00 9 SER A O 12
ATOM 13060 N N . SER A 1 10 ? 14.187 17.362 -4.944 1.00 0.00 10 SER A N 12
ATOM 13061 C CA . SER A 1 10 ? 14.418 15.938 -5.121 1.00 0.00 10 SER A CA 12
ATOM 13062 C C . SER A 1 10 ? 13.582 15.414 -6.291 1.00 0.00 10 SER A C 12
ATOM 13063 O O . SER A 1 10 ? 14.117 15.126 -7.360 1.00 0.00 10 SER A O 12
ATOM 13071 N N . ASN A 1 11 ? 12.284 15.307 -6.048 1.00 0.00 11 ASN A N 12
ATOM 13072 C CA . ASN A 1 11 ? 11.370 14.823 -7.068 1.00 0.00 11 ASN A CA 12
ATOM 13073 C C . ASN A 1 11 ? 11.762 15.417 -8.422 1.00 0.00 11 ASN A C 12
ATOM 13074 O O . ASN A 1 11 ? 11.449 16.571 -8.712 1.00 0.00 11 ASN A O 12
ATOM 13085 N N . PRO A 1 12 ? 12.459 14.580 -9.237 1.00 0.00 12 PRO A N 12
ATOM 13086 C CA . PRO A 1 12 ? 12.897 15.011 -10.553 1.00 0.00 12 PRO A CA 12
ATOM 13087 C C . PRO A 1 12 ? 11.725 15.047 -11.536 1.00 0.00 12 PRO A C 12
ATOM 13088 O O . PRO A 1 12 ? 11.692 15.883 -12.438 1.00 0.00 12 PRO A O 12
ATOM 13099 N N . VAL A 1 13 ? 10.791 14.130 -11.329 1.00 0.00 13 VAL A N 12
ATOM 13100 C CA . VAL A 1 13 ? 9.621 14.046 -12.186 1.00 0.00 13 VAL A CA 12
ATOM 13101 C C . VAL A 1 13 ? 8.469 14.822 -11.544 1.00 0.00 13 VAL A C 12
ATOM 13102 O O . VAL A 1 13 ? 8.308 14.807 -10.325 1.00 0.00 13 VAL A O 12
ATOM 13115 N N . LEU A 1 14 ? 7.696 15.482 -12.395 1.00 0.00 14 LEU A N 12
ATOM 13116 C CA . LEU A 1 14 ? 6.563 16.262 -11.926 1.00 0.00 14 LEU A CA 12
ATOM 13117 C C . LEU A 1 14 ? 5.383 16.063 -12.879 1.00 0.00 14 LEU A C 12
ATOM 13118 O O . LEU A 1 14 ? 5.003 16.982 -13.603 1.00 0.00 14 LEU A O 12
ATOM 13134 N N . GLU A 1 15 ? 4.835 14.857 -12.849 1.00 0.00 15 GLU A N 12
ATOM 13135 C CA . GLU A 1 15 ? 3.706 14.526 -13.701 1.00 0.00 15 GLU A CA 12
ATOM 13136 C C . GLU A 1 15 ? 2.632 13.791 -12.897 1.00 0.00 15 GLU A C 12
ATOM 13137 O O . GLU A 1 15 ? 2.944 13.063 -11.956 1.00 0.00 15 GLU A O 12
ATOM 13149 N N . LEU A 1 16 ? 1.387 14.008 -13.297 1.00 0.00 16 LEU A N 12
ATOM 13150 C CA . LEU A 1 16 ? 0.265 13.376 -12.626 1.00 0.00 16 LEU A CA 12
ATOM 13151 C C . LEU A 1 16 ? -0.549 12.576 -13.645 1.00 0.00 16 LEU A C 12
ATOM 13152 O O . LEU A 1 16 ? 0.016 11.928 -14.525 1.00 0.00 16 LEU A O 12
ATOM 13168 N N . GLU A 1 17 ? -1.863 12.647 -13.492 1.00 0.00 17 GLU A N 12
ATOM 13169 C CA . GLU A 1 17 ? -2.761 11.937 -14.388 1.00 0.00 17 GLU A CA 12
ATOM 13170 C C . GLU A 1 17 ? -2.414 10.447 -14.416 1.00 0.00 17 GLU A C 12
ATOM 13171 O O . GLU A 1 17 ? -1.495 10.033 -15.121 1.00 0.00 17 GLU A O 12
ATOM 13183 N N . LEU A 1 18 ? -3.168 9.682 -13.640 1.00 0.00 18 LEU A N 12
ATOM 13184 C CA . LEU A 1 18 ? -2.952 8.247 -13.567 1.00 0.00 18 LEU A CA 12
ATOM 13185 C C . LEU A 1 18 ? -4.206 7.575 -13.004 1.00 0.00 18 LEU A C 12
ATOM 13186 O O . LEU A 1 18 ? -4.777 8.043 -12.021 1.00 0.00 18 LEU A O 12
ATOM 13202 N N . ALA A 1 19 ? -4.598 6.488 -13.653 1.00 0.00 19 ALA A N 12
ATOM 13203 C CA . ALA A 1 19 ? -5.773 5.747 -13.229 1.00 0.00 19 ALA A CA 12
ATOM 13204 C C . ALA A 1 19 ? -5.912 4.486 -14.086 1.00 0.00 19 ALA A C 12
ATOM 13205 O O . ALA A 1 19 ? -5.053 4.199 -14.917 1.00 0.00 19 ALA A O 12
ATOM 13212 N N . GLU A 1 20 ? -7.001 3.769 -13.853 1.00 0.00 20 GLU A N 12
ATOM 13213 C CA . GLU A 1 20 ? -7.264 2.546 -14.593 1.00 0.00 20 GLU A CA 12
ATOM 13214 C C . GLU A 1 20 ? -6.563 1.361 -13.925 1.00 0.00 20 GLU A C 12
ATOM 13215 O O . GLU A 1 20 ? -5.497 0.936 -14.369 1.00 0.00 20 GLU A O 12
ATOM 13227 N N . GLU A 1 21 ? -7.190 0.861 -12.871 1.00 0.00 21 GLU A N 12
ATOM 13228 C CA . GLU A 1 21 ? -6.639 -0.267 -12.138 1.00 0.00 21 GLU A CA 12
ATOM 13229 C C . GLU A 1 21 ? -6.195 -1.364 -13.108 1.00 0.00 21 GLU A C 12
ATOM 13230 O O . GLU A 1 21 ? -5.323 -2.169 -12.783 1.00 0.00 21 GLU A O 12
ATOM 13242 N N . LYS A 1 22 ? -6.814 -1.360 -14.279 1.00 0.00 22 LYS A N 12
ATOM 13243 C CA . LYS A 1 22 ? -6.493 -2.345 -15.298 1.00 0.00 22 LYS A CA 12
ATOM 13244 C C . LYS A 1 22 ? -5.009 -2.238 -15.655 1.00 0.00 22 LYS A C 12
ATOM 13245 O O . LYS A 1 22 ? -4.212 -1.731 -14.867 1.00 0.00 22 LYS A O 12
ATOM 13264 N N . LEU A 1 23 ? -4.682 -2.724 -16.844 1.00 0.00 23 LEU A N 12
ATOM 13265 C CA . LEU A 1 23 ? -3.308 -2.690 -17.315 1.00 0.00 23 LEU A CA 12
ATOM 13266 C C . LEU A 1 23 ? -2.431 -3.522 -16.377 1.00 0.00 23 LEU A C 12
ATOM 13267 O O . LEU A 1 23 ? -2.730 -3.647 -15.190 1.00 0.00 23 LEU A O 12
ATOM 13283 N N . PRO A 1 24 ? -1.338 -4.083 -16.959 1.00 0.00 24 PRO A N 12
ATOM 13284 C CA . PRO A 1 24 ? -0.415 -4.899 -16.189 1.00 0.00 24 PRO A CA 12
ATOM 13285 C C . PRO A 1 24 ? 0.467 -4.030 -15.291 1.00 0.00 24 PRO A C 12
ATOM 13286 O O . PRO A 1 24 ? 0.177 -2.854 -15.081 1.00 0.00 24 PRO A O 12
ATOM 13297 N N . MET A 1 25 ? 1.527 -4.644 -14.785 1.00 0.00 25 MET A N 12
ATOM 13298 C CA . MET A 1 25 ? 2.453 -3.941 -13.914 1.00 0.00 25 MET A CA 12
ATOM 13299 C C . MET A 1 25 ? 2.956 -2.655 -14.572 1.00 0.00 25 MET A C 12
ATOM 13300 O O . MET A 1 25 ? 3.681 -2.703 -15.565 1.00 0.00 25 MET A O 12
ATOM 13314 N N . THR A 1 26 ? 2.551 -1.534 -13.993 1.00 0.00 26 THR A N 12
ATOM 13315 C CA . THR A 1 26 ? 2.952 -0.237 -14.512 1.00 0.00 26 THR A CA 12
ATOM 13316 C C . THR A 1 26 ? 4.087 0.347 -13.669 1.00 0.00 26 THR A C 12
ATOM 13317 O O . THR A 1 26 ? 5.021 0.941 -14.205 1.00 0.00 26 THR A O 12
ATOM 13328 N N . LEU A 1 27 ? 3.969 0.158 -12.362 1.00 0.00 27 LEU A N 12
ATOM 13329 C CA . LEU A 1 27 ? 4.974 0.659 -11.440 1.00 0.00 27 LEU A CA 12
ATOM 13330 C C . LEU A 1 27 ? 5.869 -0.498 -10.991 1.00 0.00 27 LEU A C 12
ATOM 13331 O O . LEU A 1 27 ? 5.377 -1.523 -10.523 1.00 0.00 27 LEU A O 12
ATOM 13347 N N . SER A 1 28 ? 7.169 -0.294 -11.150 1.00 0.00 28 SER A N 12
ATOM 13348 C CA . SER A 1 28 ? 8.137 -1.307 -10.767 1.00 0.00 28 SER A CA 12
ATOM 13349 C C . SER A 1 28 ? 8.270 -1.355 -9.244 1.00 0.00 28 SER A C 12
ATOM 13350 O O . SER A 1 28 ? 7.843 -0.433 -8.551 1.00 0.00 28 SER A O 12
ATOM 13358 N N . ARG A 1 29 ? 8.863 -2.440 -8.767 1.00 0.00 29 ARG A N 12
ATOM 13359 C CA . ARG A 1 29 ? 9.057 -2.620 -7.339 1.00 0.00 29 ARG A CA 12
ATOM 13360 C C . ARG A 1 29 ? 9.488 -1.303 -6.691 1.00 0.00 29 ARG A C 12
ATOM 13361 O O . ARG A 1 29 ? 8.851 -0.832 -5.750 1.00 0.00 29 ARG A O 12
ATOM 13382 N N . GLN A 1 30 ? 10.568 -0.746 -7.220 1.00 0.00 30 GLN A N 12
ATOM 13383 C CA . GLN A 1 30 ? 11.092 0.507 -6.706 1.00 0.00 30 GLN A CA 12
ATOM 13384 C C . GLN A 1 30 ? 10.019 1.596 -6.766 1.00 0.00 30 GLN A C 12
ATOM 13385 O O . GLN A 1 30 ? 9.837 2.347 -5.809 1.00 0.00 30 GLN A O 12
ATOM 13399 N N . GLU A 1 31 ? 9.337 1.648 -7.901 1.00 0.00 31 GLU A N 12
ATOM 13400 C CA . GLU A 1 31 ? 8.286 2.632 -8.098 1.00 0.00 31 GLU A CA 12
ATOM 13401 C C . GLU A 1 31 ? 7.199 2.469 -7.034 1.00 0.00 31 GLU A C 12
ATOM 13402 O O . GLU A 1 31 ? 6.493 3.423 -6.712 1.00 0.00 31 GLU A O 12
ATOM 13414 N N . VAL A 1 32 ? 7.099 1.253 -6.517 1.00 0.00 32 VAL A N 12
ATOM 13415 C CA . VAL A 1 32 ? 6.110 0.953 -5.496 1.00 0.00 32 VAL A CA 12
ATOM 13416 C C . VAL A 1 32 ? 6.743 1.119 -4.114 1.00 0.00 32 VAL A C 12
ATOM 13417 O O . VAL A 1 32 ? 6.074 1.525 -3.165 1.00 0.00 32 VAL A O 12
ATOM 13430 N N . ILE A 1 33 ? 8.027 0.797 -4.044 1.00 0.00 33 ILE A N 12
ATOM 13431 C CA . ILE A 1 33 ? 8.758 0.906 -2.793 1.00 0.00 33 ILE A CA 12
ATOM 13432 C C . ILE A 1 33 ? 8.874 2.380 -2.401 1.00 0.00 33 ILE A C 12
ATOM 13433 O O . ILE A 1 33 ? 8.777 2.723 -1.224 1.00 0.00 33 ILE A O 12
ATOM 13449 N N . ARG A 1 34 ? 9.080 3.213 -3.411 1.00 0.00 34 ARG A N 12
ATOM 13450 C CA . ARG A 1 34 ? 9.210 4.643 -3.187 1.00 0.00 34 ARG A CA 12
ATOM 13451 C C . ARG A 1 34 ? 8.014 5.166 -2.389 1.00 0.00 34 ARG A C 12
ATOM 13452 O O . ARG A 1 34 ? 8.140 5.472 -1.204 1.00 0.00 34 ARG A O 12
ATOM 13473 N N . ARG A 1 35 ? 6.881 5.253 -3.071 1.00 0.00 35 ARG A N 12
ATOM 13474 C CA . ARG A 1 35 ? 5.664 5.734 -2.440 1.00 0.00 35 ARG A CA 12
ATOM 13475 C C . ARG A 1 35 ? 5.481 5.078 -1.070 1.00 0.00 35 ARG A C 12
ATOM 13476 O O . ARG A 1 35 ? 5.456 5.763 -0.048 1.00 0.00 35 ARG A O 12
ATOM 13497 N N . LEU A 1 36 ? 5.356 3.759 -1.093 1.00 0.00 36 LEU A N 12
ATOM 13498 C CA . LEU A 1 36 ? 5.176 3.004 0.135 1.00 0.00 36 LEU A CA 12
ATOM 13499 C C . LEU A 1 36 ? 6.082 3.583 1.224 1.00 0.00 36 LEU A C 12
ATOM 13500 O O . LEU A 1 36 ? 5.617 3.906 2.316 1.00 0.00 36 LEU A O 12
ATOM 13516 N N . ARG A 1 37 ? 7.358 3.699 0.887 1.00 0.00 37 ARG A N 12
ATOM 13517 C CA . ARG A 1 37 ? 8.333 4.234 1.823 1.00 0.00 37 ARG A CA 12
ATOM 13518 C C . ARG A 1 37 ? 7.912 5.630 2.286 1.00 0.00 37 ARG A C 12
ATOM 13519 O O . ARG A 1 37 ? 7.760 5.871 3.483 1.00 0.00 37 ARG A O 12
ATOM 13540 N N . GLU A 1 38 ? 7.737 6.514 1.315 1.00 0.00 38 GLU A N 12
ATOM 13541 C CA . GLU A 1 38 ? 7.337 7.879 1.608 1.00 0.00 38 GLU A CA 12
ATOM 13542 C C . GLU A 1 38 ? 5.994 7.893 2.340 1.00 0.00 38 GLU A C 12
ATOM 13543 O O . GLU A 1 38 ? 5.611 8.907 2.924 1.00 0.00 38 GLU A O 12
ATOM 13555 N N . ARG A 1 39 ? 5.314 6.757 2.286 1.00 0.00 39 ARG A N 12
ATOM 13556 C CA . ARG A 1 39 ? 4.022 6.626 2.937 1.00 0.00 39 ARG A CA 12
ATOM 13557 C C . ARG A 1 39 ? 4.188 6.007 4.326 1.00 0.00 39 ARG A C 12
ATOM 13558 O O . ARG A 1 39 ? 3.263 6.036 5.137 1.00 0.00 39 ARG A O 12
ATOM 13579 N N . GLY A 1 40 ? 5.373 5.463 4.559 1.00 0.00 40 GLY A N 12
ATOM 13580 C CA . GLY A 1 40 ? 5.672 4.838 5.837 1.00 0.00 40 GLY A CA 12
ATOM 13581 C C . GLY A 1 40 ? 5.200 3.382 5.859 1.00 0.00 40 GLY A C 12
ATOM 13582 O O . GLY A 1 40 ? 5.293 2.712 6.886 1.00 0.00 40 GLY A O 12
ATOM 13586 N N . GLU A 1 41 ? 4.706 2.936 4.713 1.00 0.00 41 GLU A N 12
ATOM 13587 C CA . GLU A 1 41 ? 4.220 1.573 4.588 1.00 0.00 41 GLU A CA 12
ATOM 13588 C C . GLU A 1 41 ? 5.391 0.608 4.393 1.00 0.00 41 GLU A C 12
ATOM 13589 O O . GLU A 1 41 ? 6.464 1.011 3.947 1.00 0.00 41 GLU A O 12
ATOM 13601 N N . PRO A 1 42 ? 5.139 -0.681 4.745 1.00 0.00 42 PRO A N 12
ATOM 13602 C CA . PRO A 1 42 ? 6.160 -1.707 4.613 1.00 0.00 42 PRO A CA 12
ATOM 13603 C C . PRO A 1 42 ? 6.348 -2.107 3.149 1.00 0.00 42 PRO A C 12
ATOM 13604 O O . PRO A 1 42 ? 5.421 -2.608 2.514 1.00 0.00 42 PRO A O 12
ATOM 13615 N N . ILE A 1 43 ? 7.554 -1.872 2.654 1.00 0.00 43 ILE A N 12
ATOM 13616 C CA . ILE A 1 43 ? 7.876 -2.202 1.276 1.00 0.00 43 ILE A CA 12
ATOM 13617 C C . ILE A 1 43 ? 7.459 -3.646 0.992 1.00 0.00 43 ILE A C 12
ATOM 13618 O O . ILE A 1 43 ? 7.004 -3.959 -0.107 1.00 0.00 43 ILE A O 12
ATOM 13634 N N . ARG A 1 44 ? 7.630 -4.487 2.001 1.00 0.00 44 ARG A N 12
ATOM 13635 C CA . ARG A 1 44 ? 7.277 -5.891 1.873 1.00 0.00 44 ARG A CA 12
ATOM 13636 C C . ARG A 1 44 ? 6.581 -6.381 3.144 1.00 0.00 44 ARG A C 12
ATOM 13637 O O . ARG A 1 44 ? 7.176 -6.383 4.221 1.00 0.00 44 ARG A O 12
ATOM 13658 N N . LEU A 1 45 ? 5.330 -6.785 2.978 1.00 0.00 45 LEU A N 12
ATOM 13659 C CA . LEU A 1 45 ? 4.547 -7.277 4.098 1.00 0.00 45 LEU A CA 12
ATOM 13660 C C . LEU A 1 45 ? 4.859 -8.758 4.322 1.00 0.00 45 LEU A C 12
ATOM 13661 O O . LEU A 1 45 ? 5.770 -9.305 3.702 1.00 0.00 45 LEU A O 12
ATOM 13677 N N . PHE A 1 46 ? 4.086 -9.365 5.211 1.00 0.00 46 PHE A N 12
ATOM 13678 C CA . PHE A 1 46 ? 4.268 -10.772 5.524 1.00 0.00 46 PHE A CA 12
ATOM 13679 C C . PHE A 1 46 ? 3.653 -11.660 4.440 1.00 0.00 46 PHE A C 12
ATOM 13680 O O . PHE A 1 46 ? 2.532 -12.143 4.591 1.00 0.00 46 PHE A O 12
ATOM 13697 N N . GLY A 1 47 ? 4.414 -11.847 3.372 1.00 0.00 47 GLY A N 12
ATOM 13698 C CA . GLY A 1 47 ? 3.959 -12.668 2.263 1.00 0.00 47 GLY A CA 12
ATOM 13699 C C . GLY A 1 47 ? 3.267 -11.815 1.198 1.00 0.00 47 GLY A C 12
ATOM 13700 O O . GLY A 1 47 ? 2.121 -12.077 0.836 1.00 0.00 47 GLY A O 12
ATOM 13704 N N . GLU A 1 48 ? 3.993 -10.813 0.725 1.00 0.00 48 GLU A N 12
ATOM 13705 C CA . GLU A 1 48 ? 3.463 -9.920 -0.292 1.00 0.00 48 GLU A CA 12
ATOM 13706 C C . GLU A 1 48 ? 4.339 -9.964 -1.545 1.00 0.00 48 GLU A C 12
ATOM 13707 O O . GLU A 1 48 ? 5.482 -9.510 -1.524 1.00 0.00 48 GLU A O 12
ATOM 13719 N N . THR A 1 49 ? 3.770 -10.515 -2.607 1.00 0.00 49 THR A N 12
ATOM 13720 C CA . THR A 1 49 ? 4.485 -10.625 -3.867 1.00 0.00 49 THR A CA 12
ATOM 13721 C C . THR A 1 49 ? 4.581 -9.257 -4.546 1.00 0.00 49 THR A C 12
ATOM 13722 O O . THR A 1 49 ? 3.787 -8.362 -4.263 1.00 0.00 49 THR A O 12
ATOM 13733 N N . ASP A 1 50 ? 5.561 -9.138 -5.430 1.00 0.00 50 ASP A N 12
ATOM 13734 C CA . ASP A 1 50 ? 5.772 -7.895 -6.152 1.00 0.00 50 ASP A CA 12
ATOM 13735 C C . ASP A 1 50 ? 4.418 -7.309 -6.554 1.00 0.00 50 ASP A C 12
ATOM 13736 O O . ASP A 1 50 ? 4.133 -6.145 -6.275 1.00 0.00 50 ASP A O 12
ATOM 13745 N N . TYR A 1 51 ? 3.618 -8.141 -7.204 1.00 0.00 51 TYR A N 12
ATOM 13746 C CA . TYR A 1 51 ? 2.300 -7.720 -7.649 1.00 0.00 51 TYR A CA 12
ATOM 13747 C C . TYR A 1 51 ? 1.443 -7.264 -6.466 1.00 0.00 51 TYR A C 12
ATOM 13748 O O . TYR A 1 51 ? 0.705 -6.285 -6.571 1.00 0.00 51 TYR A O 12
ATOM 13766 N N . ASP A 1 52 ? 1.569 -7.995 -5.368 1.00 0.00 52 ASP A N 12
ATOM 13767 C CA . ASP A 1 52 ? 0.815 -7.678 -4.167 1.00 0.00 52 ASP A CA 12
ATOM 13768 C C . ASP A 1 52 ? 1.186 -6.271 -3.694 1.00 0.00 52 ASP A C 12
ATOM 13769 O O . ASP A 1 52 ? 0.318 -5.413 -3.545 1.00 0.00 52 ASP A O 12
ATOM 13778 N N . ALA A 1 53 ? 2.478 -6.079 -3.470 1.00 0.00 53 ALA A N 12
ATOM 13779 C CA . ALA A 1 53 ? 2.975 -4.791 -3.016 1.00 0.00 53 ALA A CA 12
ATOM 13780 C C . ALA A 1 53 ? 2.562 -3.709 -4.015 1.00 0.00 53 ALA A C 12
ATOM 13781 O O . ALA A 1 53 ? 2.162 -2.614 -3.620 1.00 0.00 53 ALA A O 12
ATOM 13788 N N . PHE A 1 54 ? 2.671 -4.052 -5.290 1.00 0.00 54 PHE A N 12
ATOM 13789 C CA . PHE A 1 54 ? 2.314 -3.123 -6.349 1.00 0.00 54 PHE A CA 12
ATOM 13790 C C . PHE A 1 54 ? 0.846 -2.704 -6.238 1.00 0.00 54 PHE A C 12
ATOM 13791 O O . PHE A 1 54 ? 0.547 -1.533 -6.012 1.00 0.00 54 PHE A O 12
ATOM 13808 N N . GLN A 1 55 ? -0.030 -3.684 -6.402 1.00 0.00 55 GLN A N 12
ATOM 13809 C CA . GLN A 1 55 ? -1.459 -3.432 -6.323 1.00 0.00 55 GLN A CA 12
ATOM 13810 C C . GLN A 1 55 ? -1.801 -2.722 -5.012 1.00 0.00 55 GLN A C 12
ATOM 13811 O O . GLN A 1 55 ? -2.724 -1.911 -4.963 1.00 0.00 55 GLN A O 12
ATOM 13825 N N . ARG A 1 56 ? -1.037 -3.053 -3.980 1.00 0.00 56 ARG A N 12
ATOM 13826 C CA . ARG A 1 56 ? -1.248 -2.458 -2.672 1.00 0.00 56 ARG A CA 12
ATOM 13827 C C . ARG A 1 56 ? -1.055 -0.941 -2.741 1.00 0.00 56 ARG A C 12
ATOM 13828 O O . ARG A 1 56 ? -1.979 -0.181 -2.458 1.00 0.00 56 ARG A O 12
ATOM 13849 N N . LEU A 1 57 ? 0.153 -0.548 -3.119 1.00 0.00 57 LEU A N 12
ATOM 13850 C CA . LEU A 1 57 ? 0.479 0.864 -3.229 1.00 0.00 57 LEU A CA 12
ATOM 13851 C C . LEU A 1 57 ? -0.465 1.524 -4.236 1.00 0.00 57 LEU A C 12
ATOM 13852 O O . LEU A 1 57 ? -1.083 2.545 -3.936 1.00 0.00 57 LEU A O 12
ATOM 13868 N N . ARG A 1 58 ? -0.547 0.915 -5.410 1.00 0.00 58 ARG A N 12
ATOM 13869 C CA . ARG A 1 58 ? -1.406 1.431 -6.463 1.00 0.00 58 ARG A CA 12
ATOM 13870 C C . ARG A 1 58 ? -2.776 1.807 -5.894 1.00 0.00 58 ARG A C 12
ATOM 13871 O O . ARG A 1 58 ? -3.471 2.655 -6.451 1.00 0.00 58 ARG A O 12
ATOM 13892 N N . LYS A 1 59 ? -3.122 1.157 -4.792 1.00 0.00 59 LYS A N 12
ATOM 13893 C CA . LYS A 1 59 ? -4.396 1.413 -4.142 1.00 0.00 59 LYS A CA 12
ATOM 13894 C C . LYS A 1 59 ? -4.210 2.488 -3.070 1.00 0.00 59 LYS A C 12
ATOM 13895 O O . LYS A 1 59 ? -5.091 3.320 -2.861 1.00 0.00 59 LYS A O 12
ATOM 13914 N N . ILE A 1 60 ? -3.057 2.435 -2.418 1.00 0.00 60 ILE A N 12
ATOM 13915 C CA . ILE A 1 60 ? -2.745 3.394 -1.372 1.00 0.00 60 ILE A CA 12
ATOM 13916 C C . ILE A 1 60 ? -2.742 4.805 -1.964 1.00 0.00 60 ILE A C 12
ATOM 13917 O O . ILE A 1 60 ? -3.284 5.734 -1.367 1.00 0.00 60 ILE A O 12
ATOM 13933 N N . GLU A 1 61 ? -2.125 4.921 -3.131 1.00 0.00 61 GLU A N 12
ATOM 13934 C CA . GLU A 1 61 ? -2.045 6.203 -3.810 1.00 0.00 61 GLU A CA 12
ATOM 13935 C C . GLU A 1 61 ? -3.439 6.820 -3.947 1.00 0.00 61 GLU A C 12
ATOM 13936 O O . GLU A 1 61 ? -3.575 8.037 -4.060 1.00 0.00 61 GLU A O 12
ATOM 13948 N N . ILE A 1 62 ? -4.439 5.951 -3.934 1.00 0.00 62 ILE A N 12
ATOM 13949 C CA . ILE A 1 62 ? -5.817 6.395 -4.055 1.00 0.00 62 ILE A CA 12
ATOM 13950 C C . ILE A 1 62 ? -6.366 6.727 -2.666 1.00 0.00 62 ILE A C 12
ATOM 13951 O O . ILE A 1 62 ? -6.748 7.865 -2.402 1.00 0.00 62 ILE A O 12
ATOM 13967 N N . LEU A 1 63 ? -6.388 5.711 -1.815 1.00 0.00 63 LEU A N 12
ATOM 13968 C CA . LEU A 1 63 ? -6.883 5.881 -0.460 1.00 0.00 63 LEU A CA 12
ATOM 13969 C C . LEU A 1 63 ? -6.381 7.213 0.099 1.00 0.00 63 LEU A C 12
ATOM 13970 O O . LEU A 1 63 ? -7.153 7.981 0.672 1.00 0.00 63 LEU A O 12
ATOM 13986 N N . THR A 1 64 ? -5.090 7.448 -0.087 1.00 0.00 64 THR A N 12
ATOM 13987 C CA . THR A 1 64 ? -4.476 8.674 0.392 1.00 0.00 64 THR A CA 12
ATOM 13988 C C . THR A 1 64 ? -5.416 9.862 0.175 1.00 0.00 64 THR A C 12
ATOM 13989 O O . THR A 1 64 ? -6.166 9.895 -0.799 1.00 0.00 64 THR A O 12
ATOM 14000 N N . PRO A 1 65 ? -5.344 10.833 1.124 1.00 0.00 65 PRO A N 12
ATOM 14001 C CA . PRO A 1 65 ? -6.180 12.019 1.047 1.00 0.00 65 PRO A CA 12
ATOM 14002 C C . PRO A 1 65 ? -5.667 12.981 -0.026 1.00 0.00 65 PRO A C 12
ATOM 14003 O O . PRO A 1 65 ? -4.874 12.596 -0.884 1.00 0.00 65 PRO A O 12
ATOM 14014 N N . GLU A 1 66 ? -6.142 14.216 0.056 1.00 0.00 66 GLU A N 12
ATOM 14015 C CA . GLU A 1 66 ? -5.742 15.237 -0.898 1.00 0.00 66 GLU A CA 12
ATOM 14016 C C . GLU A 1 66 ? -6.414 14.992 -2.250 1.00 0.00 66 GLU A C 12
ATOM 14017 O O . GLU A 1 66 ? -5.737 14.860 -3.269 1.00 0.00 66 GLU A O 12
ATOM 14029 N N . VAL A 1 67 ? -7.737 14.938 -2.217 1.00 0.00 67 VAL A N 12
ATOM 14030 C CA . VAL A 1 67 ? -8.508 14.712 -3.427 1.00 0.00 67 VAL A CA 12
ATOM 14031 C C . VAL A 1 67 ? -8.163 13.334 -3.996 1.00 0.00 67 VAL A C 12
ATOM 14032 O O . VAL A 1 67 ? -6.995 12.951 -4.038 1.00 0.00 67 VAL A O 12
ATOM 14045 N N . ASN A 1 68 ? -9.200 12.627 -4.420 1.00 0.00 68 ASN A N 12
ATOM 14046 C CA . ASN A 1 68 ? -9.021 11.301 -4.985 1.00 0.00 68 ASN A CA 12
ATOM 14047 C C . ASN A 1 68 ? -10.370 10.775 -5.481 1.00 0.00 68 ASN A C 12
ATOM 14048 O O . ASN A 1 68 ? -11.362 10.821 -4.755 1.00 0.00 68 ASN A O 12
ATOM 14059 N N . LYS A 1 69 ? -10.363 10.289 -6.713 1.00 0.00 69 LYS A N 12
ATOM 14060 C CA . LYS A 1 69 ? -11.574 9.756 -7.314 1.00 0.00 69 LYS A CA 12
ATOM 14061 C C . LYS A 1 69 ? -11.814 8.337 -6.793 1.00 0.00 69 LYS A C 12
ATOM 14062 O O . LYS A 1 69 ? -11.283 7.373 -7.342 1.00 0.00 69 LYS A O 12
ATOM 14081 N N . GLY A 1 70 ? -12.615 8.255 -5.741 1.00 0.00 70 GLY A N 12
ATOM 14082 C CA . GLY A 1 70 ? -12.932 6.971 -5.141 1.00 0.00 70 GLY A CA 12
ATOM 14083 C C . GLY A 1 70 ? -14.114 7.093 -4.177 1.00 0.00 70 GLY A C 12
ATOM 14084 O O . GLY A 1 70 ? -13.927 7.142 -2.962 1.00 0.00 70 GLY A O 12
ATOM 14088 N N . SER A 1 71 ? -15.306 7.138 -4.754 1.00 0.00 71 SER A N 12
ATOM 14089 C CA . SER A 1 71 ? -16.518 7.253 -3.962 1.00 0.00 71 SER A CA 12
ATOM 14090 C C . SER A 1 71 ? -16.700 6.003 -3.099 1.00 0.00 71 SER A C 12
ATOM 14091 O O . SER A 1 71 ? -17.368 5.054 -3.508 1.00 0.00 71 SER A O 12
ATOM 14099 N N . GLY A 1 72 ? -16.094 6.042 -1.921 1.00 0.00 72 GLY A N 12
ATOM 14100 C CA . GLY A 1 72 ? -16.182 4.924 -0.998 1.00 0.00 72 GLY A CA 12
ATOM 14101 C C . GLY A 1 72 ? -14.793 4.508 -0.508 1.00 0.00 72 GLY A C 12
ATOM 14102 O O . GLY A 1 72 ? -14.149 3.651 -1.113 1.00 0.00 72 GLY A O 12
ATOM 14106 N N . PRO A 1 73 ? -14.362 5.149 0.611 1.00 0.00 73 PRO A N 12
ATOM 14107 C CA . PRO A 1 73 ? -13.061 4.854 1.188 1.00 0.00 73 PRO A CA 12
ATOM 14108 C C . PRO A 1 73 ? -13.079 3.512 1.923 1.00 0.00 73 PRO A C 12
ATOM 14109 O O . PRO A 1 73 ? -14.137 2.909 2.096 1.00 0.00 73 PRO A O 12
ATOM 14120 N N . SER A 1 74 ? -11.895 3.084 2.335 1.00 0.00 74 SER A N 12
ATOM 14121 C CA . SER A 1 74 ? -11.762 1.824 3.047 1.00 0.00 74 SER A CA 12
ATOM 14122 C C . SER A 1 74 ? -11.226 2.075 4.458 1.00 0.00 74 SER A C 12
ATOM 14123 O O . SER A 1 74 ? -11.794 1.592 5.436 1.00 0.00 74 SER A O 12
ATOM 14131 N N . SER A 1 75 ? -10.139 2.830 4.518 1.00 0.00 75 SER A N 12
ATOM 14132 C CA . SER A 1 75 ? -9.520 3.151 5.793 1.00 0.00 75 SER A CA 12
ATOM 14133 C C . SER A 1 75 ? -9.402 1.889 6.650 1.00 0.00 75 SER A C 12
ATOM 14134 O O . SER A 1 75 ? -10.273 1.608 7.471 1.00 0.00 75 SER A O 12
ATOM 14142 N N . GLY A 1 76 ? -8.317 1.161 6.428 1.00 0.00 76 GLY A N 12
ATOM 14143 C CA . GLY A 1 76 ? -8.074 -0.065 7.170 1.00 0.00 76 GLY A CA 12
ATOM 14144 C C . GLY A 1 76 ? -7.380 -1.108 6.292 1.00 0.00 76 GLY A C 12
ATOM 14145 O O . GLY A 1 76 ? -6.465 -0.781 5.537 1.00 0.00 76 GLY A O 12
ATOM 14149 N N . GLY A 1 1 ? -43.403 43.661 -23.779 1.00 0.00 1 GLY A N 13
ATOM 14150 C CA . GLY A 1 1 ? -42.032 43.193 -23.891 1.00 0.00 1 GLY A CA 13
ATOM 14151 C C . GLY A 1 1 ? -41.959 41.671 -23.749 1.00 0.00 1 GLY A C 13
ATOM 14152 O O . GLY A 1 1 ? -42.413 40.939 -24.627 1.00 0.00 1 GLY A O 13
ATOM 14156 N N . SER A 1 2 ? -41.384 41.240 -22.636 1.00 0.00 2 SER A N 13
ATOM 14157 C CA . SER A 1 2 ? -41.245 39.819 -22.367 1.00 0.00 2 SER A CA 13
ATOM 14158 C C . SER A 1 2 ? -40.380 39.164 -23.446 1.00 0.00 2 SER A C 13
ATOM 14159 O O . SER A 1 2 ? -40.736 39.174 -24.623 1.00 0.00 2 SER A O 13
ATOM 14167 N N . SER A 1 3 ? -39.259 38.611 -23.006 1.00 0.00 3 SER A N 13
ATOM 14168 C CA . SER A 1 3 ? -38.341 37.953 -23.919 1.00 0.00 3 SER A CA 13
ATOM 14169 C C . SER A 1 3 ? -37.231 37.253 -23.131 1.00 0.00 3 SER A C 13
ATOM 14170 O O . SER A 1 3 ? -36.569 37.873 -22.300 1.00 0.00 3 SER A O 13
ATOM 14178 N N . GLY A 1 4 ? -37.062 35.971 -23.421 1.00 0.00 4 GLY A N 13
ATOM 14179 C CA . GLY A 1 4 ? -36.044 35.180 -22.750 1.00 0.00 4 GLY A CA 13
ATOM 14180 C C . GLY A 1 4 ? -36.654 33.932 -22.108 1.00 0.00 4 GLY A C 13
ATOM 14181 O O . GLY A 1 4 ? -37.821 33.937 -21.719 1.00 0.00 4 GLY A O 13
ATOM 14185 N N . SER A 1 5 ? -35.837 32.893 -22.018 1.00 0.00 5 SER A N 13
ATOM 14186 C CA . SER A 1 5 ? -36.281 31.641 -21.430 1.00 0.00 5 SER A CA 13
ATOM 14187 C C . SER A 1 5 ? -35.131 30.632 -21.416 1.00 0.00 5 SER A C 13
ATOM 14188 O O . SER A 1 5 ? -34.217 30.717 -22.235 1.00 0.00 5 SER A O 13
ATOM 14196 N N . SER A 1 6 ? -35.215 29.700 -20.479 1.00 0.00 6 SER A N 13
ATOM 14197 C CA . SER A 1 6 ? -34.192 28.676 -20.348 1.00 0.00 6 SER A CA 13
ATOM 14198 C C . SER A 1 6 ? -34.601 27.662 -19.277 1.00 0.00 6 SER A C 13
ATOM 14199 O O . SER A 1 6 ? -35.458 27.947 -18.442 1.00 0.00 6 SER A O 13
ATOM 14207 N N . GLY A 1 7 ? -33.968 26.500 -19.336 1.00 0.00 7 GLY A N 13
ATOM 14208 C CA . GLY A 1 7 ? -34.255 25.442 -18.382 1.00 0.00 7 GLY A CA 13
ATOM 14209 C C . GLY A 1 7 ? -33.591 24.129 -18.803 1.00 0.00 7 GLY A C 13
ATOM 14210 O O . GLY A 1 7 ? -33.714 23.708 -19.952 1.00 0.00 7 GLY A O 13
ATOM 14214 N N . THR A 1 8 ? -32.903 23.519 -17.849 1.00 0.00 8 THR A N 13
ATOM 14215 C CA . THR A 1 8 ? -32.220 22.263 -18.106 1.00 0.00 8 THR A CA 13
ATOM 14216 C C . THR A 1 8 ? -32.504 21.262 -16.985 1.00 0.00 8 THR A C 13
ATOM 14217 O O . THR A 1 8 ? -32.743 21.654 -15.844 1.00 0.00 8 THR A O 13
ATOM 14228 N N . SER A 1 9 ? -32.468 19.988 -17.348 1.00 0.00 9 SER A N 13
ATOM 14229 C CA . SER A 1 9 ? -32.719 18.928 -16.387 1.00 0.00 9 SER A CA 13
ATOM 14230 C C . SER A 1 9 ? -31.428 18.154 -16.113 1.00 0.00 9 SER A C 13
ATOM 14231 O O . SER A 1 9 ? -30.574 18.035 -16.990 1.00 0.00 9 SER A O 13
ATOM 14239 N N . SER A 1 10 ? -31.326 17.648 -14.893 1.00 0.00 10 SER A N 13
ATOM 14240 C CA . SER A 1 10 ? -30.154 16.889 -14.493 1.00 0.00 10 SER A CA 13
ATOM 14241 C C . SER A 1 10 ? -30.505 15.404 -14.381 1.00 0.00 10 SER A C 13
ATOM 14242 O O . SER A 1 10 ? -31.517 15.045 -13.781 1.00 0.00 10 SER A O 13
ATOM 14250 N N . ASN A 1 11 ? -29.649 14.580 -14.968 1.00 0.00 11 ASN A N 13
ATOM 14251 C CA . ASN A 1 11 ? -29.856 13.142 -14.942 1.00 0.00 11 ASN A CA 13
ATOM 14252 C C . ASN A 1 11 ? -28.512 12.434 -15.123 1.00 0.00 11 ASN A C 13
ATOM 14253 O O . ASN A 1 11 ? -27.577 13.004 -15.683 1.00 0.00 11 ASN A O 13
ATOM 14264 N N . PRO A 1 12 ? -28.457 11.170 -14.625 1.00 0.00 12 PRO A N 13
ATOM 14265 C CA . PRO A 1 12 ? -27.243 10.378 -14.726 1.00 0.00 12 PRO A CA 13
ATOM 14266 C C . PRO A 1 12 ? -27.042 9.862 -16.152 1.00 0.00 12 PRO A C 13
ATOM 14267 O O . PRO A 1 12 ? -25.938 9.929 -16.690 1.00 0.00 12 PRO A O 13
ATOM 14278 N N . VAL A 1 13 ? -28.126 9.359 -16.723 1.00 0.00 13 VAL A N 13
ATOM 14279 C CA . VAL A 1 13 ? -28.083 8.832 -18.077 1.00 0.00 13 VAL A CA 13
ATOM 14280 C C . VAL A 1 13 ? -26.922 7.843 -18.197 1.00 0.00 13 VAL A C 13
ATOM 14281 O O . VAL A 1 13 ? -26.181 7.631 -17.239 1.00 0.00 13 VAL A O 13
ATOM 14294 N N . LEU A 1 14 ? -26.801 7.263 -19.382 1.00 0.00 14 LEU A N 13
ATOM 14295 C CA . LEU A 1 14 ? -25.743 6.301 -19.640 1.00 0.00 14 LEU A CA 13
ATOM 14296 C C . LEU A 1 14 ? -25.949 5.073 -18.751 1.00 0.00 14 LEU A C 13
ATOM 14297 O O . LEU A 1 14 ? -26.099 5.199 -17.537 1.00 0.00 14 LEU A O 13
ATOM 14313 N N . GLU A 1 15 ? -25.949 3.912 -19.391 1.00 0.00 15 GLU A N 13
ATOM 14314 C CA . GLU A 1 15 ? -26.134 2.662 -18.673 1.00 0.00 15 GLU A CA 13
ATOM 14315 C C . GLU A 1 15 ? -24.913 2.366 -17.800 1.00 0.00 15 GLU A C 13
ATOM 14316 O O . GLU A 1 15 ? -23.903 3.062 -17.883 1.00 0.00 15 GLU A O 13
ATOM 14328 N N . LEU A 1 16 ? -25.047 1.332 -16.983 1.00 0.00 16 LEU A N 13
ATOM 14329 C CA . LEU A 1 16 ? -23.967 0.935 -16.095 1.00 0.00 16 LEU A CA 13
ATOM 14330 C C . LEU A 1 16 ? -23.843 -0.590 -16.101 1.00 0.00 16 LEU A C 13
ATOM 14331 O O . LEU A 1 16 ? -24.620 -1.282 -15.445 1.00 0.00 16 LEU A O 13
ATOM 14347 N N . GLU A 1 17 ? -22.859 -1.069 -16.848 1.00 0.00 17 GLU A N 13
ATOM 14348 C CA . GLU A 1 17 ? -22.623 -2.499 -16.947 1.00 0.00 17 GLU A CA 13
ATOM 14349 C C . GLU A 1 17 ? -21.257 -2.854 -16.355 1.00 0.00 17 GLU A C 13
ATOM 14350 O O . GLU A 1 17 ? -20.458 -1.969 -16.053 1.00 0.00 17 GLU A O 13
ATOM 14362 N N . LEU A 1 18 ? -21.031 -4.151 -16.206 1.00 0.00 18 LEU A N 13
ATOM 14363 C CA . LEU A 1 18 ? -19.776 -4.634 -15.656 1.00 0.00 18 LEU A CA 13
ATOM 14364 C C . LEU A 1 18 ? -18.613 -4.047 -16.458 1.00 0.00 18 LEU A C 13
ATOM 14365 O O . LEU A 1 18 ? -18.827 -3.298 -17.410 1.00 0.00 18 LEU A O 13
ATOM 14381 N N . ALA A 1 19 ? -17.408 -4.410 -16.044 1.00 0.00 19 ALA A N 13
ATOM 14382 C CA . ALA A 1 19 ? -16.211 -3.929 -16.712 1.00 0.00 19 ALA A CA 13
ATOM 14383 C C . ALA A 1 19 ? -14.988 -4.648 -16.139 1.00 0.00 19 ALA A C 13
ATOM 14384 O O . ALA A 1 19 ? -14.965 -4.998 -14.960 1.00 0.00 19 ALA A O 13
ATOM 14391 N N . GLU A 1 20 ? -14.001 -4.846 -17.000 1.00 0.00 20 GLU A N 13
ATOM 14392 C CA . GLU A 1 20 ? -12.777 -5.517 -16.594 1.00 0.00 20 GLU A CA 13
ATOM 14393 C C . GLU A 1 20 ? -11.636 -5.164 -17.550 1.00 0.00 20 GLU A C 13
ATOM 14394 O O . GLU A 1 20 ? -11.001 -6.051 -18.120 1.00 0.00 20 GLU A O 13
ATOM 14406 N N . GLU A 1 21 ? -11.409 -3.867 -17.696 1.00 0.00 21 GLU A N 13
ATOM 14407 C CA . GLU A 1 21 ? -10.355 -3.385 -18.573 1.00 0.00 21 GLU A CA 13
ATOM 14408 C C . GLU A 1 21 ? -9.085 -3.101 -17.769 1.00 0.00 21 GLU A C 13
ATOM 14409 O O . GLU A 1 21 ? -8.358 -2.154 -18.065 1.00 0.00 21 GLU A O 13
ATOM 14421 N N . LYS A 1 22 ? -8.856 -3.940 -16.769 1.00 0.00 22 LYS A N 13
ATOM 14422 C CA . LYS A 1 22 ? -7.685 -3.790 -15.921 1.00 0.00 22 LYS A CA 13
ATOM 14423 C C . LYS A 1 22 ? -6.452 -3.561 -16.797 1.00 0.00 22 LYS A C 13
ATOM 14424 O O . LYS A 1 22 ? -6.476 -3.841 -17.994 1.00 0.00 22 LYS A O 13
ATOM 14443 N N . LEU A 1 23 ? -5.403 -3.054 -16.165 1.00 0.00 23 LEU A N 13
ATOM 14444 C CA . LEU A 1 23 ? -4.163 -2.784 -16.872 1.00 0.00 23 LEU A CA 13
ATOM 14445 C C . LEU A 1 23 ? -3.038 -3.616 -16.254 1.00 0.00 23 LEU A C 13
ATOM 14446 O O . LEU A 1 23 ? -3.169 -4.112 -15.137 1.00 0.00 23 LEU A O 13
ATOM 14462 N N . PRO A 1 24 ? -1.927 -3.747 -17.029 1.00 0.00 24 PRO A N 13
ATOM 14463 C CA . PRO A 1 24 ? -0.780 -4.510 -16.570 1.00 0.00 24 PRO A CA 13
ATOM 14464 C C . PRO A 1 24 ? 0.008 -3.734 -15.512 1.00 0.00 24 PRO A C 13
ATOM 14465 O O . PRO A 1 24 ? -0.448 -2.698 -15.030 1.00 0.00 24 PRO A O 13
ATOM 14476 N N . MET A 1 25 ? 1.176 -4.265 -15.183 1.00 0.00 25 MET A N 13
ATOM 14477 C CA . MET A 1 25 ? 2.031 -3.636 -14.191 1.00 0.00 25 MET A CA 13
ATOM 14478 C C . MET A 1 25 ? 2.500 -2.259 -14.666 1.00 0.00 25 MET A C 13
ATOM 14479 O O . MET A 1 25 ? 3.253 -2.155 -15.633 1.00 0.00 25 MET A O 13
ATOM 14493 N N . THR A 1 26 ? 2.035 -1.236 -13.964 1.00 0.00 26 THR A N 13
ATOM 14494 C CA . THR A 1 26 ? 2.397 0.130 -14.302 1.00 0.00 26 THR A CA 13
ATOM 14495 C C . THR A 1 26 ? 3.541 0.615 -13.409 1.00 0.00 26 THR A C 13
ATOM 14496 O O . THR A 1 26 ? 4.475 1.257 -13.885 1.00 0.00 26 THR A O 13
ATOM 14507 N N . LEU A 1 27 ? 3.429 0.289 -12.130 1.00 0.00 27 LEU A N 13
ATOM 14508 C CA . LEU A 1 27 ? 4.442 0.683 -11.166 1.00 0.00 27 LEU A CA 13
ATOM 14509 C C . LEU A 1 27 ? 5.236 -0.551 -10.733 1.00 0.00 27 LEU A C 13
ATOM 14510 O O . LEU A 1 27 ? 4.658 -1.533 -10.269 1.00 0.00 27 LEU A O 13
ATOM 14526 N N . SER A 1 28 ? 6.547 -0.461 -10.900 1.00 0.00 28 SER A N 13
ATOM 14527 C CA . SER A 1 28 ? 7.425 -1.559 -10.532 1.00 0.00 28 SER A CA 13
ATOM 14528 C C . SER A 1 28 ? 7.703 -1.525 -9.027 1.00 0.00 28 SER A C 13
ATOM 14529 O O . SER A 1 28 ? 7.432 -0.525 -8.365 1.00 0.00 28 SER A O 13
ATOM 14537 N N . ARG A 1 29 ? 8.239 -2.631 -8.532 1.00 0.00 29 ARG A N 13
ATOM 14538 C CA . ARG A 1 29 ? 8.555 -2.741 -7.118 1.00 0.00 29 ARG A CA 13
ATOM 14539 C C . ARG A 1 29 ? 9.073 -1.403 -6.585 1.00 0.00 29 ARG A C 13
ATOM 14540 O O . ARG A 1 29 ? 8.414 -0.758 -5.771 1.00 0.00 29 ARG A O 13
ATOM 14561 N N . GLN A 1 30 ? 10.249 -1.026 -7.066 1.00 0.00 30 GLN A N 13
ATOM 14562 C CA . GLN A 1 30 ? 10.863 0.222 -6.648 1.00 0.00 30 GLN A CA 13
ATOM 14563 C C . GLN A 1 30 ? 9.842 1.360 -6.702 1.00 0.00 30 GLN A C 13
ATOM 14564 O O . GLN A 1 30 ? 9.656 2.080 -5.722 1.00 0.00 30 GLN A O 13
ATOM 14578 N N . GLU A 1 31 ? 9.206 1.487 -7.857 1.00 0.00 31 GLU A N 13
ATOM 14579 C CA . GLU A 1 31 ? 8.208 2.525 -8.052 1.00 0.00 31 GLU A CA 13
ATOM 14580 C C . GLU A 1 31 ? 7.143 2.450 -6.956 1.00 0.00 31 GLU A C 13
ATOM 14581 O O . GLU A 1 31 ? 6.498 3.450 -6.642 1.00 0.00 31 GLU A O 13
ATOM 14593 N N . VAL A 1 32 ? 6.990 1.255 -6.404 1.00 0.00 32 VAL A N 13
ATOM 14594 C CA . VAL A 1 32 ? 6.014 1.036 -5.350 1.00 0.00 32 VAL A CA 13
ATOM 14595 C C . VAL A 1 32 ? 6.688 1.225 -3.990 1.00 0.00 32 VAL A C 13
ATOM 14596 O O . VAL A 1 32 ? 6.049 1.652 -3.030 1.00 0.00 32 VAL A O 13
ATOM 14609 N N . ILE A 1 33 ? 7.971 0.896 -3.950 1.00 0.00 33 ILE A N 13
ATOM 14610 C CA . ILE A 1 33 ? 8.739 1.024 -2.723 1.00 0.00 33 ILE A CA 13
ATOM 14611 C C . ILE A 1 33 ? 8.953 2.507 -2.413 1.00 0.00 33 ILE A C 13
ATOM 14612 O O . ILE A 1 33 ? 8.874 2.921 -1.257 1.00 0.00 33 ILE A O 13
ATOM 14628 N N . ARG A 1 34 ? 9.220 3.267 -3.465 1.00 0.00 34 ARG A N 13
ATOM 14629 C CA . ARG A 1 34 ? 9.446 4.695 -3.319 1.00 0.00 34 ARG A CA 13
ATOM 14630 C C . ARG A 1 34 ? 8.297 5.337 -2.539 1.00 0.00 34 ARG A C 13
ATOM 14631 O O . ARG A 1 34 ? 8.491 5.816 -1.423 1.00 0.00 34 ARG A O 13
ATOM 14652 N N . ARG A 1 35 ? 7.125 5.326 -3.157 1.00 0.00 35 ARG A N 13
ATOM 14653 C CA . ARG A 1 35 ? 5.945 5.901 -2.534 1.00 0.00 35 ARG A CA 13
ATOM 14654 C C . ARG A 1 35 ? 5.707 5.269 -1.162 1.00 0.00 35 ARG A C 13
ATOM 14655 O O . ARG A 1 35 ? 5.732 5.959 -0.144 1.00 0.00 35 ARG A O 13
ATOM 14676 N N . LEU A 1 36 ? 5.483 3.963 -1.178 1.00 0.00 36 LEU A N 13
ATOM 14677 C CA . LEU A 1 36 ? 5.241 3.230 0.053 1.00 0.00 36 LEU A CA 13
ATOM 14678 C C . LEU A 1 36 ? 6.158 3.770 1.152 1.00 0.00 36 LEU A C 13
ATOM 14679 O O . LEU A 1 36 ? 5.684 4.249 2.181 1.00 0.00 36 LEU A O 13
ATOM 14695 N N . ARG A 1 37 ? 7.455 3.676 0.897 1.00 0.00 37 ARG A N 13
ATOM 14696 C CA . ARG A 1 37 ? 8.442 4.149 1.852 1.00 0.00 37 ARG A CA 13
ATOM 14697 C C . ARG A 1 37 ? 8.035 5.518 2.401 1.00 0.00 37 ARG A C 13
ATOM 14698 O O . ARG A 1 37 ? 7.876 5.683 3.610 1.00 0.00 37 ARG A O 13
ATOM 14719 N N . GLU A 1 38 ? 7.877 6.464 1.487 1.00 0.00 38 GLU A N 13
ATOM 14720 C CA . GLU A 1 38 ? 7.491 7.813 1.865 1.00 0.00 38 GLU A CA 13
ATOM 14721 C C . GLU A 1 38 ? 6.204 7.785 2.692 1.00 0.00 38 GLU A C 13
ATOM 14722 O O . GLU A 1 38 ? 6.053 8.556 3.639 1.00 0.00 38 GLU A O 13
ATOM 14734 N N . ARG A 1 39 ? 5.309 6.889 2.303 1.00 0.00 39 ARG A N 13
ATOM 14735 C CA . ARG A 1 39 ? 4.039 6.751 2.997 1.00 0.00 39 ARG A CA 13
ATOM 14736 C C . ARG A 1 39 ? 4.240 6.037 4.335 1.00 0.00 39 ARG A C 13
ATOM 14737 O O . ARG A 1 39 ? 3.289 5.853 5.093 1.00 0.00 39 ARG A O 13
ATOM 14758 N N . GLY A 1 40 ? 5.484 5.655 4.584 1.00 0.00 40 GLY A N 13
ATOM 14759 C CA . G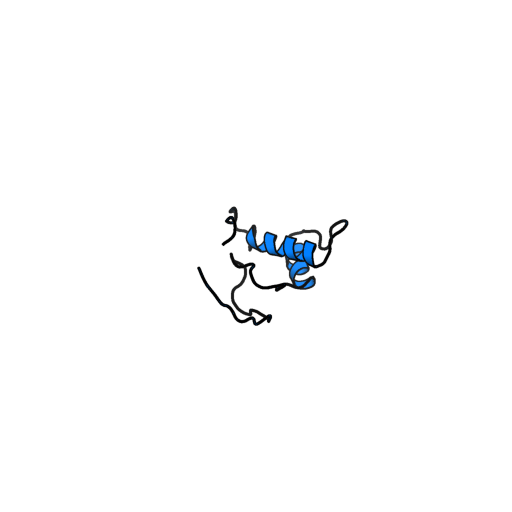LY A 1 40 ? 5.822 4.966 5.818 1.00 0.00 40 GLY A CA 13
ATOM 14760 C C . GLY A 1 40 ? 5.313 3.523 5.797 1.00 0.00 40 GLY A C 13
ATOM 14761 O O . GLY A 1 40 ? 5.389 2.820 6.804 1.00 0.00 40 GLY A O 13
ATOM 14765 N N . GLU A 1 41 ? 4.806 3.125 4.640 1.00 0.00 41 GLU A N 13
ATOM 14766 C CA . GLU A 1 41 ? 4.285 1.779 4.475 1.00 0.00 41 GLU A CA 13
ATOM 14767 C C . GLU A 1 41 ? 5.434 0.780 4.318 1.00 0.00 41 GLU A C 13
ATOM 14768 O O . GLU A 1 41 ? 6.536 1.154 3.920 1.00 0.00 41 GLU A O 13
ATOM 14780 N N . PRO A 1 42 ? 5.129 -0.503 4.648 1.00 0.00 42 PRO A N 13
ATOM 14781 C CA . PRO A 1 42 ? 6.123 -1.558 4.548 1.00 0.00 42 PRO A CA 13
ATOM 14782 C C . PRO A 1 42 ? 6.359 -1.953 3.089 1.00 0.00 42 PRO A C 13
ATOM 14783 O O . PRO A 1 42 ? 5.444 -2.423 2.414 1.00 0.00 42 PRO A O 13
ATOM 14794 N N . ILE A 1 43 ? 7.590 -1.747 2.645 1.00 0.00 43 ILE A N 13
ATOM 14795 C CA . ILE A 1 43 ? 7.958 -2.076 1.278 1.00 0.00 43 ILE A CA 13
ATOM 14796 C C . ILE A 1 43 ? 7.419 -3.465 0.930 1.00 0.00 43 ILE A C 13
ATOM 14797 O O . ILE A 1 43 ? 6.883 -3.673 -0.157 1.00 0.00 43 ILE A O 13
ATOM 14813 N N . ARG A 1 44 ? 7.580 -4.381 1.874 1.00 0.00 44 ARG A N 13
ATOM 14814 C CA . ARG A 1 44 ? 7.117 -5.745 1.681 1.00 0.00 44 ARG A CA 13
ATOM 14815 C C . ARG A 1 44 ? 6.512 -6.289 2.976 1.00 0.00 44 ARG A C 13
ATOM 14816 O O . ARG A 1 44 ? 7.165 -6.287 4.019 1.00 0.00 44 ARG A O 13
ATOM 14837 N N . LEU A 1 45 ? 5.271 -6.741 2.869 1.00 0.00 45 LEU A N 13
ATOM 14838 C CA . LEU A 1 45 ? 4.571 -7.286 4.019 1.00 0.00 45 LEU A CA 13
ATOM 14839 C C . LEU A 1 45 ? 4.961 -8.755 4.198 1.00 0.00 45 LEU A C 13
ATOM 14840 O O . LEU A 1 45 ? 5.850 -9.253 3.510 1.00 0.00 45 LEU A O 13
ATOM 14856 N N . PHE A 1 46 ? 4.275 -9.407 5.126 1.00 0.00 46 PHE A N 13
ATOM 14857 C CA . PHE A 1 46 ? 4.538 -10.808 5.404 1.00 0.00 46 PHE A CA 13
ATOM 14858 C C . PHE A 1 46 ? 3.662 -11.714 4.536 1.00 0.00 46 PHE A C 13
ATOM 14859 O O . PHE A 1 46 ? 2.659 -12.249 5.006 1.00 0.00 46 PHE A O 13
ATOM 14876 N N . GLY A 1 47 ? 4.072 -11.857 3.284 1.00 0.00 47 GLY A N 13
ATOM 14877 C CA . GLY A 1 47 ? 3.337 -12.688 2.346 1.00 0.00 47 GLY A CA 13
ATOM 14878 C C . GLY A 1 47 ? 2.855 -11.868 1.148 1.00 0.00 47 GLY A C 13
ATOM 14879 O O . GLY A 1 47 ? 1.674 -11.894 0.807 1.00 0.00 47 GLY A O 13
ATOM 14883 N N . GLU A 1 48 ? 3.795 -11.158 0.541 1.00 0.00 48 GLU A N 13
ATOM 14884 C CA . GLU A 1 48 ? 3.482 -10.332 -0.613 1.00 0.00 48 GLU A CA 13
ATOM 14885 C C . GLU A 1 48 ? 4.593 -10.438 -1.659 1.00 0.00 48 GLU A C 13
ATOM 14886 O O . GLU A 1 48 ? 5.697 -10.886 -1.354 1.00 0.00 48 GLU A O 13
ATOM 14898 N N . THR A 1 49 ? 4.262 -10.018 -2.872 1.00 0.00 49 THR A N 13
ATOM 14899 C CA . THR A 1 49 ? 5.218 -10.060 -3.965 1.00 0.00 49 THR A CA 13
ATOM 14900 C C . THR A 1 49 ? 5.272 -8.707 -4.678 1.00 0.00 49 THR A C 13
ATOM 14901 O O . THR A 1 49 ? 4.739 -7.717 -4.180 1.00 0.00 49 THR A O 13
ATOM 14912 N N . ASP A 1 50 ? 5.921 -8.709 -5.834 1.00 0.00 50 ASP A N 13
ATOM 14913 C CA . ASP A 1 50 ? 6.051 -7.495 -6.621 1.00 0.00 50 ASP A CA 13
ATOM 14914 C C . ASP A 1 50 ? 4.658 -6.950 -6.945 1.00 0.00 50 ASP A C 13
ATOM 14915 O O . ASP A 1 50 ? 4.402 -5.758 -6.786 1.00 0.00 50 ASP A O 13
ATOM 14924 N N . TYR A 1 51 ? 3.796 -7.850 -7.394 1.00 0.00 51 TYR A N 13
ATOM 14925 C CA . TYR A 1 51 ? 2.436 -7.475 -7.741 1.00 0.00 51 TYR A CA 13
ATOM 14926 C C . TYR A 1 51 ? 1.627 -7.122 -6.491 1.00 0.00 51 TYR A C 13
ATOM 14927 O O . TYR A 1 51 ? 1.158 -5.995 -6.349 1.00 0.00 51 TYR A O 13
ATOM 14945 N N . ASP A 1 52 ? 1.490 -8.108 -5.617 1.00 0.00 52 ASP A N 13
ATOM 14946 C CA . ASP A 1 52 ? 0.747 -7.917 -4.383 1.00 0.00 52 ASP A CA 13
ATOM 14947 C C . ASP A 1 52 ? 1.123 -6.566 -3.771 1.00 0.00 52 ASP A C 13
ATOM 14948 O O . ASP A 1 52 ? 0.249 -5.774 -3.420 1.00 0.00 52 ASP A O 13
ATOM 14957 N N . ALA A 1 53 ? 2.425 -6.344 -3.661 1.00 0.00 53 ALA A N 13
ATOM 14958 C CA . ALA A 1 53 ? 2.927 -5.103 -3.097 1.00 0.00 53 ALA A CA 13
ATOM 14959 C C . ALA A 1 53 ? 2.524 -3.937 -4.001 1.00 0.00 53 ALA A C 13
ATOM 14960 O O . ALA A 1 53 ? 2.016 -2.923 -3.524 1.00 0.00 53 ALA A O 13
ATOM 14967 N N . PHE A 1 54 ? 2.765 -4.119 -5.291 1.00 0.00 54 PHE A N 13
ATOM 14968 C CA . PHE A 1 54 ? 2.433 -3.094 -6.267 1.00 0.00 54 PHE A CA 13
ATOM 14969 C C . PHE A 1 54 ? 0.959 -2.695 -6.163 1.00 0.00 54 PHE A C 13
ATOM 14970 O O . PHE A 1 54 ? 0.639 -1.514 -6.045 1.00 0.00 54 PHE A O 13
ATOM 14987 N N . GLN A 1 55 ? 0.101 -3.704 -6.211 1.00 0.00 55 GLN A N 13
ATOM 14988 C CA . GLN A 1 55 ? -1.331 -3.473 -6.124 1.00 0.00 55 GLN A CA 13
ATOM 14989 C C . GLN A 1 55 ? -1.670 -2.721 -4.835 1.00 0.00 55 GLN A C 13
ATOM 14990 O O . GLN A 1 55 ? -2.538 -1.850 -4.831 1.00 0.00 55 GLN A O 13
ATOM 15004 N N . ARG A 1 56 ? -0.967 -3.086 -3.773 1.00 0.00 56 ARG A N 13
ATOM 15005 C CA . ARG A 1 56 ? -1.182 -2.456 -2.481 1.00 0.00 56 ARG A CA 13
ATOM 15006 C C . ARG A 1 56 ? -1.017 -0.939 -2.595 1.00 0.00 56 ARG A C 13
ATOM 15007 O O . ARG A 1 56 ? -1.943 -0.186 -2.301 1.00 0.00 56 ARG A O 13
ATOM 15028 N N . LEU A 1 57 ? 0.171 -0.536 -3.024 1.00 0.00 57 LEU A N 13
ATOM 15029 C CA . LEU A 1 57 ? 0.469 0.877 -3.181 1.00 0.00 57 LEU A CA 13
ATOM 15030 C C . LEU A 1 57 ? -0.527 1.498 -4.162 1.00 0.00 57 LEU A C 13
ATOM 15031 O O . LEU A 1 57 ? -1.166 2.502 -3.851 1.00 0.00 57 LEU A O 13
ATOM 15047 N N . ARG A 1 58 ? -0.628 0.876 -5.327 1.00 0.00 58 ARG A N 13
ATOM 15048 C CA . ARG A 1 58 ? -1.535 1.355 -6.356 1.00 0.00 58 ARG A CA 13
ATOM 15049 C C . ARG A 1 58 ? -2.903 1.676 -5.749 1.00 0.00 58 ARG A C 13
ATOM 15050 O O . ARG A 1 58 ? -3.652 2.488 -6.291 1.00 0.00 58 ARG A O 13
ATOM 15071 N N . LYS A 1 59 ? -3.188 1.021 -4.633 1.00 0.00 59 LYS A N 13
ATOM 15072 C CA . LYS A 1 59 ? -4.453 1.225 -3.948 1.00 0.00 59 LYS A CA 13
ATOM 15073 C C . LYS A 1 59 ? -4.283 2.318 -2.890 1.00 0.00 59 LYS A C 13
ATOM 15074 O O . LYS A 1 59 ? -5.200 3.102 -2.650 1.00 0.00 59 LYS A O 13
ATOM 15093 N N . ILE A 1 60 ? -3.104 2.334 -2.286 1.00 0.00 60 ILE A N 13
ATOM 15094 C CA . ILE A 1 60 ? -2.803 3.318 -1.259 1.00 0.00 60 ILE A CA 13
ATOM 15095 C C . ILE A 1 60 ? -2.872 4.720 -1.867 1.00 0.00 60 ILE A C 13
ATOM 15096 O O . ILE A 1 60 ? -3.467 5.625 -1.283 1.00 0.00 60 ILE A O 13
ATOM 15112 N N . GLU A 1 61 ? -2.254 4.857 -3.031 1.00 0.00 61 GLU A N 13
ATOM 15113 C CA . GLU A 1 61 ? -2.238 6.134 -3.724 1.00 0.00 61 GLU A CA 13
ATOM 15114 C C . GLU A 1 61 ? -3.663 6.660 -3.901 1.00 0.00 61 GLU A C 13
ATOM 15115 O O . GLU A 1 61 ? -3.917 7.850 -3.716 1.00 0.00 61 GLU A O 13
ATOM 15127 N N . ILE A 1 62 ? -4.557 5.749 -4.257 1.00 0.00 62 ILE A N 13
ATOM 15128 C CA . ILE A 1 62 ? -5.950 6.106 -4.461 1.00 0.00 62 ILE A CA 13
ATOM 15129 C C . ILE A 1 62 ? -6.515 6.697 -3.168 1.00 0.00 62 ILE A C 13
ATOM 15130 O O . ILE A 1 62 ? -7.060 7.800 -3.172 1.00 0.00 62 ILE A O 13
ATOM 15146 N N . LEU A 1 63 ? -6.366 5.938 -2.092 1.00 0.00 63 LEU A N 13
ATOM 15147 C CA . LEU A 1 63 ? -6.854 6.373 -0.795 1.00 0.00 63 LEU A CA 13
ATOM 15148 C C . LEU A 1 63 ? -6.410 7.815 -0.545 1.00 0.00 63 LEU A C 13
ATOM 15149 O O . LEU A 1 63 ? -7.241 8.717 -0.451 1.00 0.00 63 LEU A O 13
ATOM 15165 N N . THR A 1 64 ? -5.100 7.988 -0.445 1.00 0.00 64 THR A N 13
ATOM 15166 C CA . THR A 1 64 ? -4.535 9.306 -0.207 1.00 0.00 64 THR A CA 13
ATOM 15167 C C . THR A 1 64 ? -5.192 10.340 -1.123 1.00 0.00 64 THR A C 13
ATOM 15168 O O . THR A 1 64 ? -5.543 10.033 -2.261 1.00 0.00 64 THR A O 13
ATOM 15179 N N . PRO A 1 65 ? -5.341 11.577 -0.578 1.00 0.00 65 PRO A N 13
ATOM 15180 C CA . PRO A 1 65 ? -5.949 12.659 -1.334 1.00 0.00 65 PRO A CA 13
ATOM 15181 C C . PRO A 1 65 ? -4.983 13.203 -2.388 1.00 0.00 65 PRO A C 13
ATOM 15182 O O . PRO A 1 65 ? -5.277 13.167 -3.582 1.00 0.00 65 PRO A O 13
ATOM 15193 N N . GLU A 1 66 ? -3.849 13.693 -1.909 1.00 0.00 66 GLU A N 13
ATOM 15194 C CA . GLU A 1 66 ? -2.838 14.243 -2.796 1.00 0.00 66 GLU A CA 13
ATOM 15195 C C . GLU A 1 66 ? -2.250 13.140 -3.680 1.00 0.00 66 GLU A C 13
ATOM 15196 O O . GLU A 1 66 ? -1.572 12.240 -3.187 1.00 0.00 66 GLU A O 13
ATOM 15208 N N . VAL A 1 67 ? -2.532 13.247 -4.970 1.00 0.00 67 VAL A N 13
ATOM 15209 C CA . VAL A 1 67 ? -2.040 12.270 -5.927 1.00 0.00 67 VAL A CA 13
ATOM 15210 C C . VAL A 1 67 ? -2.234 12.810 -7.345 1.00 0.00 67 VAL A C 13
ATOM 15211 O O . VAL A 1 67 ? -3.346 13.165 -7.732 1.00 0.00 67 VAL A O 13
ATOM 15224 N N . ASN A 1 68 ? -1.133 12.855 -8.082 1.00 0.00 68 ASN A N 13
ATOM 15225 C CA . ASN A 1 68 ? -1.168 13.346 -9.449 1.00 0.00 68 ASN A CA 13
ATOM 15226 C C . ASN A 1 68 ? -1.475 12.184 -10.396 1.00 0.00 68 ASN A C 13
ATOM 15227 O O . ASN A 1 68 ? -0.570 11.462 -10.813 1.00 0.00 68 ASN A O 13
ATOM 15238 N N . LYS A 1 69 ? -2.754 12.038 -10.708 1.00 0.00 69 LYS A N 13
ATOM 15239 C CA . LYS A 1 69 ? -3.191 10.976 -11.598 1.00 0.00 69 LYS A CA 13
ATOM 15240 C C . LYS A 1 69 ? -4.113 11.562 -12.669 1.00 0.00 69 LYS A C 13
ATOM 15241 O O . LYS A 1 69 ? -5.236 11.968 -12.373 1.00 0.00 69 LYS A O 13
ATOM 15260 N N . GLY A 1 70 ? -3.604 11.587 -13.893 1.00 0.00 70 GLY A N 13
ATOM 15261 C CA . GLY A 1 70 ? -4.368 12.116 -15.010 1.00 0.00 70 GLY A CA 13
ATOM 15262 C C . GLY A 1 70 ? -5.293 11.047 -15.596 1.00 0.00 70 GLY A C 13
ATOM 15263 O O . GLY A 1 70 ? -4.833 10.114 -16.252 1.00 0.00 70 GLY A O 13
ATOM 15267 N N . SER A 1 71 ? -6.581 11.220 -15.339 1.00 0.00 71 SER A N 13
ATOM 15268 C CA . SER A 1 71 ? -7.575 10.283 -15.833 1.00 0.00 71 SER A CA 13
ATOM 15269 C C . SER A 1 71 ? -8.704 11.039 -16.537 1.00 0.00 71 SER A C 13
ATOM 15270 O O . SER A 1 71 ? -8.813 12.258 -16.410 1.00 0.00 71 SER A O 13
ATOM 15278 N N . GLY A 1 72 ? -9.514 10.285 -17.265 1.00 0.00 72 GLY A N 13
ATOM 15279 C CA . GLY A 1 72 ? -10.630 10.869 -17.990 1.00 0.00 72 GLY A CA 13
ATOM 15280 C C . GLY A 1 72 ? -11.862 9.965 -17.921 1.00 0.00 72 GLY A C 13
ATOM 15281 O O . GLY A 1 72 ? -12.085 9.288 -16.918 1.00 0.00 72 GLY A O 13
ATOM 15285 N N . PRO A 1 73 ? -12.652 9.983 -19.028 1.00 0.00 73 PRO A N 13
ATOM 15286 C CA . PRO A 1 73 ? -13.856 9.173 -19.102 1.00 0.00 73 PRO A CA 13
ATOM 15287 C C . PRO A 1 73 ? -13.512 7.700 -19.329 1.00 0.00 73 PRO A C 13
ATOM 15288 O O . PRO A 1 73 ? -12.378 7.369 -19.671 1.00 0.00 73 PRO A O 13
ATOM 15299 N N . SER A 1 74 ? -14.513 6.855 -19.130 1.00 0.00 74 SER A N 13
ATOM 15300 C CA . SER A 1 74 ? -14.331 5.424 -19.309 1.00 0.00 74 SER A CA 13
ATOM 15301 C C . SER A 1 74 ? -15.691 4.738 -19.453 1.00 0.00 74 SER A C 13
ATOM 15302 O O . SER A 1 74 ? -16.331 4.406 -18.456 1.00 0.00 74 SER A O 13
ATOM 15310 N N . SER A 1 75 ? -16.091 4.544 -20.701 1.00 0.00 75 SER A N 13
ATOM 15311 C CA . SER A 1 75 ? -17.363 3.903 -20.987 1.00 0.00 75 SER A CA 13
ATOM 15312 C C . SER A 1 75 ? -18.506 4.701 -20.356 1.00 0.00 75 SER A C 13
ATOM 15313 O O . SER A 1 75 ? -18.986 4.356 -19.277 1.00 0.00 75 SER A O 13
ATOM 15321 N N . GLY A 1 76 ? -18.908 5.753 -21.054 1.00 0.00 76 GLY A N 13
ATOM 15322 C CA . GLY A 1 76 ? -19.985 6.602 -20.575 1.00 0.00 76 GLY A CA 13
ATOM 15323 C C . GLY A 1 76 ? -21.335 5.890 -20.683 1.00 0.00 76 GLY A C 13
ATOM 15324 O O . GLY A 1 76 ? -21.471 4.743 -20.260 1.00 0.00 76 GLY A O 13
ATOM 15328 N N . GLY A 1 1 ? -51.116 36.701 -14.389 1.00 0.00 1 GLY A N 14
ATOM 15329 C CA . GLY A 1 1 ? -49.833 37.375 -14.495 1.00 0.00 1 GLY A CA 14
ATOM 15330 C C . GLY A 1 1 ? -48.960 36.726 -15.571 1.00 0.00 1 GLY A C 14
ATOM 15331 O O . GLY A 1 1 ? -49.324 35.693 -16.131 1.00 0.00 1 GLY A O 14
ATOM 15335 N N . SER A 1 2 ? -47.824 37.359 -15.828 1.00 0.00 2 SER A N 14
ATOM 15336 C CA . SER A 1 2 ? -46.897 36.856 -16.827 1.00 0.00 2 SER A CA 14
ATOM 15337 C C . SER A 1 2 ? -45.545 37.559 -16.686 1.00 0.00 2 SER A C 14
ATOM 15338 O O . SER A 1 2 ? -45.444 38.593 -16.028 1.00 0.00 2 SER A O 14
ATOM 15346 N N . SER A 1 3 ? -44.539 36.969 -17.316 1.00 0.00 3 SER A N 14
ATOM 15347 C CA . SER A 1 3 ? -43.198 37.525 -17.269 1.00 0.00 3 SER A CA 14
ATOM 15348 C C . SER A 1 3 ? -42.678 37.519 -15.830 1.00 0.00 3 SER A C 14
ATOM 15349 O O . SER A 1 3 ? -43.417 37.833 -14.898 1.00 0.00 3 SER A O 14
ATOM 15357 N N . GLY A 1 4 ? -41.411 37.157 -15.694 1.00 0.00 4 GLY A N 14
ATOM 15358 C CA . GLY A 1 4 ? -40.784 37.105 -14.384 1.00 0.00 4 GLY A CA 14
ATOM 15359 C C . GLY A 1 4 ? -40.341 35.681 -14.044 1.00 0.00 4 GLY A C 14
ATOM 15360 O O . GLY A 1 4 ? -41.174 34.794 -13.861 1.00 0.00 4 GLY A O 14
ATOM 15364 N N . SER A 1 5 ? -39.029 35.505 -13.970 1.00 0.00 5 SER A N 14
ATOM 15365 C CA . SER A 1 5 ? -38.465 34.204 -13.656 1.00 0.00 5 SER A CA 14
ATOM 15366 C C . SER A 1 5 ? -36.938 34.287 -13.633 1.00 0.00 5 SER A C 14
ATOM 15367 O O . SER A 1 5 ? -36.350 35.159 -14.271 1.00 0.00 5 SER A O 14
ATOM 15375 N N . SER A 1 6 ? -36.338 33.368 -12.890 1.00 0.00 6 SER A N 14
ATOM 15376 C CA . SER A 1 6 ? -34.890 33.327 -12.776 1.00 0.00 6 SER A CA 14
ATOM 15377 C C . SER A 1 6 ? -34.474 32.236 -11.787 1.00 0.00 6 SER A C 14
ATOM 15378 O O . SER A 1 6 ? -35.144 32.019 -10.779 1.00 0.00 6 SER A O 14
ATOM 15386 N N . GLY A 1 7 ? -33.371 31.578 -12.111 1.00 0.00 7 GLY A N 14
ATOM 15387 C CA . GLY A 1 7 ? -32.857 30.515 -11.264 1.00 0.00 7 GLY A CA 14
ATOM 15388 C C . GLY A 1 7 ? -31.742 29.741 -11.970 1.00 0.00 7 GLY A C 14
ATOM 15389 O O . GLY A 1 7 ? -31.507 29.934 -13.162 1.00 0.00 7 GLY A O 14
ATOM 15393 N N . THR A 1 8 ? -31.086 28.881 -11.205 1.00 0.00 8 THR A N 14
ATOM 15394 C CA . THR A 1 8 ? -30.001 28.078 -11.742 1.00 0.00 8 THR A CA 14
ATOM 15395 C C . THR A 1 8 ? -29.632 26.959 -10.766 1.00 0.00 8 THR A C 14
ATOM 15396 O O . THR A 1 8 ? -29.768 27.118 -9.554 1.00 0.00 8 THR A O 14
ATOM 15407 N N . SER A 1 9 ? -29.172 25.852 -11.331 1.00 0.00 9 SER A N 14
ATOM 15408 C CA . SER A 1 9 ? -28.783 24.707 -10.525 1.00 0.00 9 SER A CA 14
ATOM 15409 C C . SER A 1 9 ? -28.200 23.612 -11.420 1.00 0.00 9 SER A C 14
ATOM 15410 O O . SER A 1 9 ? -28.495 23.558 -12.613 1.00 0.00 9 SER A O 14
ATOM 15418 N N . SER A 1 10 ? -27.383 22.766 -10.810 1.00 0.00 10 SER A N 14
ATOM 15419 C CA . SER A 1 10 ? -26.756 21.675 -11.537 1.00 0.00 10 SER A CA 14
ATOM 15420 C C . SER A 1 10 ? -25.857 20.868 -10.598 1.00 0.00 10 SER A C 14
ATOM 15421 O O . SER A 1 10 ? -25.475 21.351 -9.533 1.00 0.00 10 SER A O 14
ATOM 15429 N N . ASN A 1 11 ? -25.546 19.654 -11.026 1.00 0.00 11 ASN A N 14
ATOM 15430 C CA . ASN A 1 11 ? -24.699 18.776 -10.237 1.00 0.00 11 ASN A CA 14
ATOM 15431 C C . ASN A 1 11 ? -24.381 17.518 -11.047 1.00 0.00 11 ASN A C 14
ATOM 15432 O O . ASN A 1 11 ? -25.198 16.602 -11.125 1.00 0.00 11 ASN A O 14
ATOM 15443 N N . PRO A 1 12 ? -23.159 17.514 -11.645 1.00 0.00 12 PRO A N 14
ATOM 15444 C CA . PRO A 1 12 ? -22.722 16.383 -12.447 1.00 0.00 12 PRO A CA 14
ATOM 15445 C C . PRO A 1 12 ? -22.330 15.201 -11.559 1.00 0.00 12 PRO A C 14
ATOM 15446 O O . PRO A 1 12 ? -22.629 14.052 -11.881 1.00 0.00 12 PRO A O 14
ATOM 15457 N N . VAL A 1 13 ? -21.666 15.523 -10.458 1.00 0.00 13 VAL A N 14
ATOM 15458 C CA . VAL A 1 13 ? -21.229 14.501 -9.522 1.00 0.00 13 VAL A CA 14
ATOM 15459 C C . VAL A 1 13 ? -20.601 13.340 -10.296 1.00 0.00 13 VAL A C 14
ATOM 15460 O O . VAL A 1 13 ? -20.365 13.447 -11.498 1.00 0.00 13 VAL A O 14
ATOM 15473 N N . LEU A 1 14 ? -20.348 12.258 -9.574 1.00 0.00 14 LEU A N 14
ATOM 15474 C CA . LEU A 1 14 ? -19.752 11.079 -10.178 1.00 0.00 14 LEU A CA 14
ATOM 15475 C C . LEU A 1 14 ? -19.754 9.935 -9.162 1.00 0.00 14 LEU A C 14
ATOM 15476 O O . LEU A 1 14 ? -19.319 10.109 -8.025 1.00 0.00 14 LEU A O 14
ATOM 15492 N N . GLU A 1 15 ? -20.248 8.789 -9.610 1.00 0.00 15 GLU A N 14
ATOM 15493 C CA . GLU A 1 15 ? -20.312 7.617 -8.754 1.00 0.00 15 GLU A CA 14
ATOM 15494 C C . GLU A 1 15 ? -20.425 6.347 -9.601 1.00 0.00 15 GLU A C 14
ATOM 15495 O O . GLU A 1 15 ? -21.500 6.027 -10.105 1.00 0.00 15 GLU A O 14
ATOM 15507 N N . LEU A 1 16 ? -19.300 5.659 -9.730 1.00 0.00 16 LEU A N 14
ATOM 15508 C CA . LEU A 1 16 ? -19.260 4.432 -10.507 1.00 0.00 16 LEU A CA 14
ATOM 15509 C C . LEU A 1 16 ? -17.904 3.751 -10.307 1.00 0.00 16 LEU A C 14
ATOM 15510 O O . LEU A 1 16 ? -16.861 4.345 -10.577 1.00 0.00 16 LEU A O 14
ATOM 15526 N N . GLU A 1 17 ? -17.962 2.514 -9.836 1.00 0.00 17 GLU A N 14
ATOM 15527 C CA . GLU A 1 17 ? -16.752 1.747 -9.596 1.00 0.00 17 GLU A CA 14
ATOM 15528 C C . GLU A 1 17 ? -17.068 0.250 -9.578 1.00 0.00 17 GLU A C 14
ATOM 15529 O O . GLU A 1 17 ? -18.054 -0.173 -8.976 1.00 0.00 17 GLU A O 14
ATOM 15541 N N . LEU A 1 18 ? -16.212 -0.511 -10.244 1.00 0.00 18 LEU A N 14
ATOM 15542 C CA . LEU A 1 18 ? -16.388 -1.952 -10.312 1.00 0.00 18 LEU A CA 14
ATOM 15543 C C . LEU A 1 18 ? -15.046 -2.638 -10.049 1.00 0.00 18 LEU A C 14
ATOM 15544 O O . LEU A 1 18 ? -14.030 -1.970 -9.862 1.00 0.00 18 LEU A O 14
ATOM 15560 N N . ALA A 1 19 ? -15.085 -3.962 -10.044 1.00 0.00 19 ALA A N 14
ATOM 15561 C CA . ALA A 1 19 ? -13.885 -4.746 -9.807 1.00 0.00 19 ALA A CA 14
ATOM 15562 C C . ALA A 1 19 ? -13.765 -5.826 -10.884 1.00 0.00 19 ALA A C 14
ATOM 15563 O O . ALA A 1 19 ? -14.179 -6.965 -10.674 1.00 0.00 19 ALA A O 14
ATOM 15570 N N . GLU A 1 20 ? -13.198 -5.430 -12.014 1.00 0.00 20 GLU A N 14
ATOM 15571 C CA . GLU A 1 20 ? -13.018 -6.350 -13.124 1.00 0.00 20 GLU A CA 14
ATOM 15572 C C . GLU A 1 20 ? -12.141 -5.714 -14.204 1.00 0.00 20 GLU A C 14
ATOM 15573 O O . GLU A 1 20 ? -11.792 -4.538 -14.113 1.00 0.00 20 GLU A O 14
ATOM 15585 N N . GLU A 1 21 ? -11.810 -6.520 -15.203 1.00 0.00 21 GLU A N 14
ATOM 15586 C CA . GLU A 1 21 ? -10.980 -6.051 -16.299 1.00 0.00 21 GLU A CA 14
ATOM 15587 C C . GLU A 1 21 ? -9.856 -5.157 -15.770 1.00 0.00 21 GLU A C 14
ATOM 15588 O O . GLU A 1 21 ? -9.480 -4.179 -16.414 1.00 0.00 21 GLU A O 14
ATOM 15600 N N . LYS A 1 22 ? -9.352 -5.525 -14.602 1.00 0.00 22 LYS A N 14
ATOM 15601 C CA . LYS A 1 22 ? -8.279 -4.769 -13.978 1.00 0.00 22 LYS A CA 14
ATOM 15602 C C . LYS A 1 22 ? -7.160 -4.545 -14.997 1.00 0.00 22 LYS A C 14
ATOM 15603 O O . LYS A 1 22 ? -7.136 -5.183 -16.049 1.00 0.00 22 LYS A O 14
ATOM 15622 N N . LEU A 1 23 ? -6.260 -3.637 -14.650 1.00 0.00 23 LEU A N 14
ATOM 15623 C CA . LEU A 1 23 ? -5.141 -3.321 -15.521 1.00 0.00 23 LEU A CA 14
ATOM 15624 C C . LEU A 1 23 ? -3.901 -4.084 -15.050 1.00 0.00 23 LEU A C 14
ATOM 15625 O O . LEU A 1 23 ? -3.801 -4.449 -13.879 1.00 0.00 23 LEU A O 14
ATOM 15641 N N . PRO A 1 24 ? -2.964 -4.308 -16.009 1.00 0.00 24 PRO A N 14
ATOM 15642 C CA . PRO A 1 24 ? -1.735 -5.020 -15.704 1.00 0.00 24 PRO A CA 14
ATOM 15643 C C . PRO A 1 24 ? -0.768 -4.133 -14.917 1.00 0.00 24 PRO A C 14
ATOM 15644 O O . PRO A 1 24 ? -1.069 -2.973 -14.641 1.00 0.00 24 PRO A O 14
ATOM 15655 N N . MET A 1 25 ? 0.374 -4.713 -14.579 1.00 0.00 25 MET A N 14
ATOM 15656 C CA . MET A 1 25 ? 1.388 -3.989 -13.830 1.00 0.00 25 MET A CA 14
ATOM 15657 C C . MET A 1 25 ? 1.704 -2.646 -14.491 1.00 0.00 25 MET A C 14
ATOM 15658 O O . MET A 1 25 ? 1.715 -2.541 -15.717 1.00 0.00 25 MET A O 14
ATOM 15672 N N . THR A 1 26 ? 1.953 -1.653 -13.650 1.00 0.00 26 THR A N 14
ATOM 15673 C CA . THR A 1 26 ? 2.269 -0.321 -14.138 1.00 0.00 26 THR A CA 14
ATOM 15674 C C . THR A 1 26 ? 3.524 0.216 -13.448 1.00 0.00 26 THR A C 14
ATOM 15675 O O . THR A 1 26 ? 4.452 0.676 -14.111 1.00 0.00 26 THR A O 14
ATOM 15686 N N . LEU A 1 27 ? 3.512 0.139 -12.125 1.00 0.00 27 LEU A N 14
ATOM 15687 C CA . LEU A 1 27 ? 4.638 0.612 -11.338 1.00 0.00 27 LEU A CA 14
ATOM 15688 C C . LEU A 1 27 ? 5.495 -0.583 -10.913 1.00 0.00 27 LEU A C 14
ATOM 15689 O O . LEU A 1 27 ? 4.968 -1.617 -10.507 1.00 0.00 27 LEU A O 14
ATOM 15705 N N . SER A 1 28 ? 6.803 -0.400 -11.023 1.00 0.00 28 SER A N 14
ATOM 15706 C CA . SER A 1 28 ? 7.738 -1.449 -10.655 1.00 0.00 28 SER A CA 14
ATOM 15707 C C . SER A 1 28 ? 7.973 -1.436 -9.143 1.00 0.00 28 SER A C 14
ATOM 15708 O O . SER A 1 28 ? 7.624 -0.470 -8.466 1.00 0.00 28 SER A O 14
ATOM 15716 N N . ARG A 1 29 ? 8.562 -2.519 -8.658 1.00 0.00 29 ARG A N 14
ATOM 15717 C CA . ARG A 1 29 ? 8.847 -2.644 -7.239 1.00 0.00 29 ARG A CA 14
ATOM 15718 C C . ARG A 1 29 ? 9.285 -1.295 -6.665 1.00 0.00 29 ARG A C 14
ATOM 15719 O O . ARG A 1 29 ? 8.575 -0.700 -5.856 1.00 0.00 29 ARG A O 14
ATOM 15740 N N . GLN A 1 30 ? 10.453 -0.851 -7.106 1.00 0.00 30 GLN A N 14
ATOM 15741 C CA . GLN A 1 30 ? 10.995 0.416 -6.646 1.00 0.00 30 GLN A CA 14
ATOM 15742 C C . GLN A 1 30 ? 9.934 1.515 -6.749 1.00 0.00 30 GLN A C 14
ATOM 15743 O O . GLN A 1 30 ? 9.713 2.260 -5.796 1.00 0.00 30 GLN A O 14
ATOM 15757 N N . GLU A 1 31 ? 9.307 1.580 -7.915 1.00 0.00 31 GLU A N 14
ATOM 15758 C CA . GLU A 1 31 ? 8.276 2.575 -8.155 1.00 0.00 31 GLU A CA 14
ATOM 15759 C C . GLU A 1 31 ? 7.175 2.463 -7.098 1.00 0.00 31 GLU A C 14
ATOM 15760 O O . GLU A 1 31 ? 6.467 3.432 -6.829 1.00 0.00 31 GLU A O 14
ATOM 15772 N N . VAL A 1 32 ? 7.064 1.272 -6.528 1.00 0.00 32 VAL A N 14
ATOM 15773 C CA . VAL A 1 32 ? 6.061 1.021 -5.508 1.00 0.00 32 VAL A CA 14
ATOM 15774 C C . VAL A 1 32 ? 6.683 1.228 -4.125 1.00 0.00 32 VAL A C 14
ATOM 15775 O O . VAL A 1 32 ? 6.011 1.681 -3.200 1.00 0.00 32 VAL A O 14
ATOM 15788 N N . ILE A 1 33 ? 7.960 0.888 -4.029 1.00 0.00 33 ILE A N 14
ATOM 15789 C CA . ILE A 1 33 ? 8.680 1.032 -2.775 1.00 0.00 33 ILE A CA 14
ATOM 15790 C C . ILE A 1 33 ? 8.818 2.518 -2.439 1.00 0.00 33 ILE A C 14
ATOM 15791 O O . ILE A 1 33 ? 8.718 2.906 -1.276 1.00 0.00 33 ILE A O 14
ATOM 15807 N N . ARG A 1 34 ? 9.046 3.308 -3.477 1.00 0.00 34 ARG A N 14
ATOM 15808 C CA . ARG A 1 34 ? 9.199 4.743 -3.306 1.00 0.00 34 ARG A CA 14
ATOM 15809 C C . ARG A 1 34 ? 8.022 5.311 -2.510 1.00 0.00 34 ARG A C 14
ATOM 15810 O O . ARG A 1 34 ? 8.195 5.767 -1.380 1.00 0.00 34 ARG A O 14
ATOM 15831 N N . ARG A 1 35 ? 6.852 5.265 -3.130 1.00 0.00 35 ARG A N 14
ATOM 15832 C CA . ARG A 1 35 ? 5.647 5.769 -2.493 1.00 0.00 35 ARG A CA 14
ATOM 15833 C C . ARG A 1 35 ? 5.472 5.135 -1.112 1.00 0.00 35 ARG A C 14
ATOM 15834 O O . ARG A 1 35 ? 5.433 5.837 -0.103 1.00 0.00 35 ARG A O 14
ATOM 15855 N N . LEU A 1 36 ? 5.371 3.814 -1.111 1.00 0.00 36 LEU A N 14
ATOM 15856 C CA . LEU A 1 36 ? 5.201 3.077 0.130 1.00 0.00 36 LEU A CA 14
ATOM 15857 C C . LEU A 1 36 ? 6.093 3.693 1.210 1.00 0.00 36 LEU A C 14
ATOM 15858 O O . LEU A 1 36 ? 5.596 4.267 2.178 1.00 0.00 36 LEU A O 14
ATOM 15874 N N . ARG A 1 37 ? 7.395 3.552 1.009 1.00 0.00 37 ARG A N 14
ATOM 15875 C CA . ARG A 1 37 ? 8.361 4.087 1.953 1.00 0.00 37 ARG A CA 14
ATOM 15876 C C . ARG A 1 37 ? 7.939 5.486 2.408 1.00 0.00 37 ARG A C 14
ATOM 15877 O O . ARG A 1 37 ? 7.853 5.753 3.605 1.00 0.00 37 ARG A O 14
ATOM 15898 N N . GLU A 1 38 ? 7.689 6.341 1.428 1.00 0.00 38 GLU A N 14
ATOM 15899 C CA . GLU A 1 38 ? 7.279 7.706 1.712 1.00 0.00 38 GLU A CA 14
ATOM 15900 C C . GLU A 1 38 ? 5.991 7.712 2.537 1.00 0.00 38 GLU A C 14
ATOM 15901 O O . GLU A 1 38 ? 5.798 8.579 3.388 1.00 0.00 38 GLU A O 14
ATOM 15913 N N . ARG A 1 39 ? 5.141 6.735 2.256 1.00 0.00 39 ARG A N 14
ATOM 15914 C CA . ARG A 1 39 ? 3.876 6.617 2.962 1.00 0.00 39 ARG A CA 14
ATOM 15915 C C . ARG A 1 39 ? 4.075 5.881 4.289 1.00 0.00 39 ARG A C 14
ATOM 15916 O O . ARG A 1 39 ? 3.147 5.774 5.088 1.00 0.00 39 ARG A O 14
ATOM 15937 N N . GLY A 1 40 ? 5.292 5.394 4.482 1.00 0.00 40 GLY A N 14
ATOM 15938 C CA . GLY A 1 40 ? 5.625 4.672 5.698 1.00 0.00 40 GLY A CA 14
ATOM 15939 C C . GLY A 1 40 ? 5.114 3.231 5.637 1.00 0.00 40 GLY A C 14
ATOM 15940 O O . GLY A 1 40 ? 5.148 2.514 6.635 1.00 0.00 40 GLY A O 14
ATOM 15944 N N . GLU A 1 41 ? 4.653 2.850 4.454 1.00 0.00 41 GLU A N 14
ATOM 15945 C CA . GLU A 1 41 ? 4.136 1.507 4.250 1.00 0.00 41 GLU A CA 14
ATOM 15946 C C . GLU A 1 41 ? 5.288 0.510 4.110 1.00 0.00 41 GLU A C 14
ATOM 15947 O O . GLU A 1 41 ? 6.401 0.889 3.748 1.00 0.00 41 GLU A O 14
ATOM 15959 N N . PRO A 1 42 ? 4.974 -0.778 4.414 1.00 0.00 42 PRO A N 14
ATOM 15960 C CA . PRO A 1 42 ? 5.970 -1.832 4.326 1.00 0.00 42 PRO A CA 14
ATOM 15961 C C . PRO A 1 42 ? 6.245 -2.206 2.868 1.00 0.00 42 PRO A C 14
ATOM 15962 O O . PRO A 1 42 ? 5.346 -2.654 2.158 1.00 0.00 42 PRO A O 14
ATOM 15973 N N . ILE A 1 43 ? 7.492 -2.008 2.465 1.00 0.00 43 ILE A N 14
ATOM 15974 C CA . ILE A 1 43 ? 7.897 -2.319 1.104 1.00 0.00 43 ILE A CA 14
ATOM 15975 C C . ILE A 1 43 ? 7.556 -3.779 0.796 1.00 0.00 43 ILE A C 14
ATOM 15976 O O . ILE A 1 43 ? 7.074 -4.091 -0.291 1.00 0.00 43 ILE A O 14
ATOM 15992 N N . ARG A 1 44 ? 7.819 -4.633 1.774 1.00 0.00 44 ARG A N 14
ATOM 15993 C CA . ARG A 1 44 ? 7.546 -6.052 1.621 1.00 0.00 44 ARG A CA 14
ATOM 15994 C C . ARG A 1 44 ? 6.869 -6.601 2.878 1.00 0.00 44 ARG A C 14
ATOM 15995 O O . ARG A 1 44 ? 7.477 -6.646 3.946 1.00 0.00 44 ARG A O 14
ATOM 16016 N N . LEU A 1 45 ? 5.618 -7.005 2.709 1.00 0.00 45 LEU A N 14
ATOM 16017 C CA . LEU A 1 45 ? 4.851 -7.549 3.816 1.00 0.00 45 LEU A CA 14
ATOM 16018 C C . LEU A 1 45 ? 5.350 -8.960 4.132 1.00 0.00 45 LEU A C 14
ATOM 16019 O O . LEU A 1 45 ? 6.365 -9.399 3.593 1.00 0.00 45 LEU A O 14
ATOM 16035 N N . PHE A 1 46 ? 4.614 -9.632 5.005 1.00 0.00 46 PHE A N 14
ATOM 16036 C CA . PHE A 1 46 ? 4.969 -10.985 5.399 1.00 0.00 46 PHE A CA 14
ATOM 16037 C C . PHE A 1 46 ? 4.245 -12.017 4.532 1.00 0.00 46 PHE A C 14
ATOM 16038 O O . PHE A 1 46 ? 3.283 -12.641 4.976 1.00 0.00 46 PHE A O 14
ATOM 16055 N N . GLY A 1 47 ? 4.736 -12.164 3.310 1.00 0.00 47 GLY A N 14
ATOM 16056 C CA . GLY A 1 47 ? 4.148 -13.109 2.376 1.00 0.00 47 GLY A CA 14
ATOM 16057 C C . GLY A 1 47 ? 3.509 -12.384 1.190 1.00 0.00 47 GLY A C 14
ATOM 16058 O O . GLY A 1 47 ? 2.364 -12.656 0.835 1.00 0.00 47 GLY A O 14
ATOM 16062 N N . GLU A 1 48 ? 4.279 -11.474 0.610 1.00 0.00 48 GLU A N 14
ATOM 16063 C CA . GLU A 1 48 ? 3.803 -10.707 -0.528 1.00 0.00 48 GLU A CA 14
ATOM 16064 C C . GLU A 1 48 ? 4.701 -10.949 -1.743 1.00 0.00 48 GLU A C 14
ATOM 16065 O O . GLU A 1 48 ? 5.710 -11.645 -1.645 1.00 0.00 48 GLU A O 14
ATOM 16077 N N . THR A 1 49 ? 4.301 -10.360 -2.861 1.00 0.00 49 THR A N 14
ATOM 16078 C CA . THR A 1 49 ? 5.057 -10.503 -4.094 1.00 0.00 49 THR A CA 14
ATOM 16079 C C . THR A 1 49 ? 5.313 -9.133 -4.724 1.00 0.00 49 THR A C 14
ATOM 16080 O O . THR A 1 49 ? 5.088 -8.102 -4.090 1.00 0.00 49 THR A O 14
ATOM 16091 N N . ASP A 1 50 ? 5.781 -9.165 -5.963 1.00 0.00 50 ASP A N 14
ATOM 16092 C CA . ASP A 1 50 ? 6.071 -7.938 -6.685 1.00 0.00 50 ASP A CA 14
ATOM 16093 C C . ASP A 1 50 ? 4.760 -7.309 -7.161 1.00 0.00 50 ASP A C 14
ATOM 16094 O O . ASP A 1 50 ? 4.696 -6.105 -7.404 1.00 0.00 50 ASP A O 14
ATOM 16103 N N . TYR A 1 51 ? 3.745 -8.153 -7.279 1.00 0.00 51 TYR A N 14
ATOM 16104 C CA . TYR A 1 51 ? 2.438 -7.695 -7.721 1.00 0.00 51 TYR A CA 14
ATOM 16105 C C . TYR A 1 51 ? 1.559 -7.312 -6.529 1.00 0.00 51 TYR A C 14
ATOM 16106 O O . TYR A 1 51 ? 0.805 -6.343 -6.595 1.00 0.00 51 TYR A O 14
ATOM 16124 N N . ASP A 1 52 ? 1.685 -8.095 -5.466 1.00 0.00 52 ASP A N 14
ATOM 16125 C CA . ASP A 1 52 ? 0.911 -7.850 -4.261 1.00 0.00 52 ASP A CA 14
ATOM 16126 C C . ASP A 1 52 ? 1.276 -6.476 -3.696 1.00 0.00 52 ASP A C 14
ATOM 16127 O O . ASP A 1 52 ? 0.398 -5.662 -3.415 1.00 0.00 52 ASP A O 14
ATOM 16136 N N . ALA A 1 53 ? 2.575 -6.260 -3.545 1.00 0.00 53 ALA A N 14
ATOM 16137 C CA . ALA A 1 53 ? 3.068 -4.999 -3.017 1.00 0.00 53 ALA A CA 14
ATOM 16138 C C . ALA A 1 53 ? 2.643 -3.862 -3.948 1.00 0.00 53 ALA A C 14
ATOM 16139 O O . ALA A 1 53 ? 2.301 -2.773 -3.488 1.00 0.00 53 ALA A O 14
ATOM 16146 N N . PHE A 1 54 ? 2.677 -4.153 -5.240 1.00 0.00 54 PHE A N 14
ATOM 16147 C CA . PHE A 1 54 ? 2.300 -3.168 -6.239 1.00 0.00 54 PHE A CA 14
ATOM 16148 C C . PHE A 1 54 ? 0.842 -2.737 -6.062 1.00 0.00 54 PHE A C 14
ATOM 16149 O O . PHE A 1 54 ? 0.565 -1.573 -5.778 1.00 0.00 54 PHE A O 14
ATOM 16166 N N . GLN A 1 55 ? -0.051 -3.700 -6.238 1.00 0.00 55 GLN A N 14
ATOM 16167 C CA . GLN A 1 55 ? -1.473 -3.435 -6.101 1.00 0.00 55 GLN A CA 14
ATOM 16168 C C . GLN A 1 55 ? -1.752 -2.700 -4.788 1.00 0.00 55 GLN A C 14
ATOM 16169 O O . GLN A 1 55 ? -2.646 -1.858 -4.722 1.00 0.00 55 GLN A O 14
ATOM 16183 N N . ARG A 1 56 ? -0.970 -3.046 -3.776 1.00 0.00 56 ARG A N 14
ATOM 16184 C CA . ARG A 1 56 ? -1.122 -2.429 -2.469 1.00 0.00 56 ARG A CA 14
ATOM 16185 C C . ARG A 1 56 ? -0.965 -0.911 -2.577 1.00 0.00 56 ARG A C 14
ATOM 16186 O O . ARG A 1 56 ? -1.890 -0.164 -2.264 1.00 0.00 56 ARG A O 14
ATOM 16207 N N . LEU A 1 57 ? 0.215 -0.501 -3.020 1.00 0.00 57 LEU A N 14
ATOM 16208 C CA . LEU A 1 57 ? 0.505 0.915 -3.173 1.00 0.00 57 LEU A CA 14
ATOM 16209 C C . LEU A 1 57 ? -0.484 1.530 -4.165 1.00 0.00 57 LEU A C 14
ATOM 16210 O O . LEU A 1 57 ? -1.113 2.545 -3.871 1.00 0.00 57 LEU A O 14
ATOM 16226 N N . ARG A 1 58 ? -0.590 0.889 -5.320 1.00 0.00 58 ARG A N 14
ATOM 16227 C CA . ARG A 1 58 ? -1.492 1.361 -6.357 1.00 0.00 58 ARG A CA 14
ATOM 16228 C C . ARG A 1 58 ? -2.856 1.708 -5.757 1.00 0.00 58 ARG A C 14
ATOM 16229 O O . ARG A 1 58 ? -3.597 2.514 -6.316 1.00 0.00 58 ARG A O 14
ATOM 16250 N N . LYS A 1 59 ? -3.146 1.081 -4.626 1.00 0.00 59 LYS A N 14
ATOM 16251 C CA . LYS A 1 59 ? -4.408 1.314 -3.944 1.00 0.00 59 LYS A CA 14
ATOM 16252 C C . LYS A 1 59 ? -4.226 2.427 -2.910 1.00 0.00 59 LYS A C 14
ATOM 16253 O O . LYS A 1 59 ? -5.134 3.226 -2.687 1.00 0.00 59 LYS A O 14
ATOM 16272 N N . ILE A 1 60 ? -3.047 2.442 -2.305 1.00 0.00 60 ILE A N 14
ATOM 16273 C CA . ILE A 1 60 ? -2.735 3.444 -1.300 1.00 0.00 60 ILE A CA 14
ATOM 16274 C C . ILE A 1 60 ? -2.787 4.834 -1.938 1.00 0.00 60 ILE A C 14
ATOM 16275 O O . ILE A 1 60 ? -3.368 5.759 -1.372 1.00 0.00 60 ILE A O 14
ATOM 16291 N N . GLU A 1 61 ? -2.173 4.937 -3.107 1.00 0.00 61 GLU A N 14
ATOM 16292 C CA . GLU A 1 61 ? -2.143 6.198 -3.828 1.00 0.00 61 GLU A CA 14
ATOM 16293 C C . GLU A 1 61 ? -3.556 6.767 -3.963 1.00 0.00 61 GLU A C 14
ATOM 16294 O O . GLU A 1 61 ? -3.752 7.979 -3.881 1.00 0.00 61 GLU A O 14
ATOM 16306 N N . ILE A 1 62 ? -4.506 5.865 -4.167 1.00 0.00 62 ILE A N 14
ATOM 16307 C CA . ILE A 1 62 ? -5.896 6.262 -4.314 1.00 0.00 62 ILE A CA 14
ATOM 16308 C C . ILE A 1 62 ? -6.378 6.906 -3.012 1.00 0.00 62 ILE A C 14
ATOM 16309 O O . ILE A 1 62 ? -6.781 8.068 -3.003 1.00 0.00 62 ILE A O 14
ATOM 16325 N N . LEU A 1 63 ? -6.321 6.123 -1.945 1.00 0.00 63 LEU A N 14
ATOM 16326 C CA . LEU A 1 63 ? -6.747 6.602 -0.642 1.00 0.00 63 LEU A CA 14
ATOM 16327 C C . LEU A 1 63 ? -6.190 8.009 -0.413 1.00 0.00 63 LEU A C 14
ATOM 16328 O O . LEU A 1 63 ? -6.875 9.000 -0.659 1.00 0.00 63 LEU A O 14
ATOM 16344 N N . THR A 1 64 ? -4.951 8.051 0.056 1.00 0.00 64 THR A N 14
ATOM 16345 C CA . THR A 1 64 ? -4.294 9.319 0.320 1.00 0.00 64 THR A CA 14
ATOM 16346 C C . THR A 1 64 ? -4.657 10.343 -0.757 1.00 0.00 64 THR A C 14
ATOM 16347 O O . THR A 1 64 ? -4.877 9.983 -1.912 1.00 0.00 64 THR A O 14
ATOM 16358 N N . PRO A 1 65 ? -4.711 11.633 -0.329 1.00 0.00 65 PRO A N 14
ATOM 16359 C CA . PRO A 1 65 ? -5.045 12.712 -1.243 1.00 0.00 65 PRO A CA 14
ATOM 16360 C C . PRO A 1 65 ? -3.868 13.031 -2.167 1.00 0.00 65 PRO A C 14
ATOM 16361 O O . PRO A 1 65 ? -2.943 12.231 -2.299 1.00 0.00 65 PRO A O 14
ATOM 16372 N N . GLU A 1 66 ? -3.940 14.202 -2.782 1.00 0.00 66 GLU A N 14
ATOM 16373 C CA . GLU A 1 66 ? -2.892 14.637 -3.689 1.00 0.00 66 GLU A CA 14
ATOM 16374 C C . GLU A 1 66 ? -2.394 13.459 -4.529 1.00 0.00 66 GLU A C 14
ATOM 16375 O O . GLU A 1 66 ? -1.372 12.854 -4.211 1.00 0.00 66 GLU A O 14
ATOM 16387 N N . VAL A 1 67 ? -3.141 13.169 -5.585 1.00 0.00 67 VAL A N 14
ATOM 16388 C CA . VAL A 1 67 ? -2.788 12.074 -6.472 1.00 0.00 67 VAL A CA 14
ATOM 16389 C C . VAL A 1 67 ? -3.706 12.099 -7.696 1.00 0.00 67 VAL A C 14
ATOM 16390 O O . VAL A 1 67 ? -4.439 11.143 -7.945 1.00 0.00 67 VAL A O 14
ATOM 16403 N N . ASN A 1 68 ? -3.637 13.202 -8.426 1.00 0.00 68 ASN A N 14
ATOM 16404 C CA . ASN A 1 68 ? -4.454 13.364 -9.617 1.00 0.00 68 ASN A CA 14
ATOM 16405 C C . ASN A 1 68 ? -3.709 12.786 -10.822 1.00 0.00 68 ASN A C 14
ATOM 16406 O O . ASN A 1 68 ? -2.766 13.395 -11.324 1.00 0.00 68 ASN A O 14
ATOM 16417 N N . LYS A 1 69 ? -4.162 11.617 -11.252 1.00 0.00 69 LYS A N 14
ATOM 16418 C CA . LYS A 1 69 ? -3.551 10.950 -12.389 1.00 0.00 69 LYS A CA 14
ATOM 16419 C C . LYS A 1 69 ? -4.631 10.214 -13.184 1.00 0.00 69 LYS A C 14
ATOM 16420 O O . LYS A 1 69 ? -5.439 9.485 -12.612 1.00 0.00 69 LYS A O 14
ATOM 16439 N N . GLY A 1 70 ? -4.610 10.431 -14.491 1.00 0.00 70 GLY A N 14
ATOM 16440 C CA . GLY A 1 70 ? -5.578 9.798 -15.371 1.00 0.00 70 GLY A CA 14
ATOM 16441 C C . GLY A 1 70 ? -5.734 8.313 -15.035 1.00 0.00 70 GLY A C 14
ATOM 16442 O O . GLY A 1 70 ? -4.761 7.645 -14.689 1.00 0.00 70 GLY A O 14
ATOM 16446 N N . SER A 1 71 ? -6.967 7.841 -15.148 1.00 0.00 71 SER A N 14
ATOM 16447 C CA . SER A 1 71 ? -7.263 6.447 -14.861 1.00 0.00 71 SER A CA 14
ATOM 16448 C C . SER A 1 71 ? -6.313 5.538 -15.642 1.00 0.00 71 SER A C 14
ATOM 16449 O O . SER A 1 71 ? -5.583 4.744 -15.052 1.00 0.00 71 SER A O 14
ATOM 16457 N N . GLY A 1 72 ? -6.353 5.685 -16.958 1.00 0.00 72 GLY A N 14
ATOM 16458 C CA . GLY A 1 72 ? -5.505 4.887 -17.827 1.00 0.00 72 GLY A CA 14
ATOM 16459 C C . GLY A 1 72 ? -6.266 4.437 -19.075 1.00 0.00 72 GLY A C 14
ATOM 16460 O O . GLY A 1 72 ? -7.495 4.379 -19.070 1.00 0.00 72 GLY A O 14
ATOM 16464 N N . PRO A 1 73 ? -5.485 4.122 -20.143 1.00 0.00 73 PRO A N 14
ATOM 16465 C CA . PRO A 1 73 ? -6.073 3.679 -21.395 1.00 0.00 73 PRO A CA 14
ATOM 16466 C C . PRO A 1 73 ? -6.569 2.235 -21.288 1.00 0.00 73 PRO A C 14
ATOM 16467 O O . PRO A 1 73 ? -6.248 1.535 -20.329 1.00 0.00 73 PRO A O 14
ATOM 16478 N N . SER A 1 74 ? -7.343 1.833 -22.286 1.00 0.00 74 SER A N 14
ATOM 16479 C CA . SER A 1 74 ? -7.886 0.486 -22.316 1.00 0.00 74 SER A CA 14
ATOM 16480 C C . SER A 1 74 ? -6.892 -0.464 -22.987 1.00 0.00 74 SER A C 14
ATOM 16481 O O . SER A 1 74 ? -6.187 -0.075 -23.917 1.00 0.00 74 SER A O 14
ATOM 16489 N N . SER A 1 75 ? -6.867 -1.691 -22.488 1.00 0.00 75 SER A N 14
ATOM 16490 C CA . SER A 1 75 ? -5.971 -2.700 -23.028 1.00 0.00 75 SER A CA 14
ATOM 16491 C C . SER A 1 75 ? -4.517 -2.253 -22.860 1.00 0.00 75 SER A C 14
ATOM 16492 O O . SER A 1 75 ? -3.942 -1.648 -23.764 1.00 0.00 75 SER A O 14
ATOM 16500 N N . GLY A 1 76 ? -3.965 -2.567 -21.697 1.00 0.00 76 GLY A N 14
ATOM 16501 C CA . GLY A 1 76 ? -2.590 -2.205 -21.400 1.00 0.00 76 GLY A CA 14
ATOM 16502 C C . GLY A 1 76 ? -1.696 -2.393 -22.627 1.00 0.00 76 GLY A C 14
ATOM 16503 O O . GLY A 1 76 ? -1.429 -1.439 -23.357 1.00 0.00 76 GLY A O 14
ATOM 16507 N N . GLY A 1 1 ? -2.364 49.107 -38.824 1.00 0.00 1 GLY A N 15
ATOM 16508 C CA . GLY A 1 1 ? -2.015 47.710 -38.623 1.00 0.00 1 GLY A CA 15
ATOM 16509 C C . GLY A 1 1 ? -3.265 46.862 -38.381 1.00 0.00 1 GLY A C 15
ATOM 16510 O O . GLY A 1 1 ? -4.385 47.365 -38.456 1.00 0.00 1 GLY A O 15
ATOM 16514 N N . SER A 1 2 ? -3.031 45.590 -38.094 1.00 0.00 2 SER A N 15
ATOM 16515 C CA . SER A 1 2 ? -4.124 44.667 -37.840 1.00 0.00 2 SER A CA 15
ATOM 16516 C C . SER A 1 2 ? -3.572 43.272 -37.542 1.00 0.00 2 SER A C 15
ATOM 16517 O O . SER A 1 2 ? -2.390 43.010 -37.754 1.00 0.00 2 SER A O 15
ATOM 16525 N N . SER A 1 3 ? -4.455 42.413 -37.054 1.00 0.00 3 SER A N 15
ATOM 16526 C CA . SER A 1 3 ? -4.071 41.051 -36.724 1.00 0.00 3 SER A CA 15
ATOM 16527 C C . SER A 1 3 ? -5.295 40.261 -36.253 1.00 0.00 3 SER A C 15
ATOM 16528 O O . SER A 1 3 ? -6.348 40.840 -35.992 1.00 0.00 3 SER A O 15
ATOM 16536 N N . GLY A 1 4 ? -5.114 38.952 -36.160 1.00 0.00 4 GLY A N 15
ATOM 16537 C CA . GLY A 1 4 ? -6.190 38.077 -35.726 1.00 0.00 4 GLY A CA 15
ATOM 16538 C C . GLY A 1 4 ? -5.649 36.710 -35.305 1.00 0.00 4 GLY A C 15
ATOM 16539 O O . GLY A 1 4 ? -4.440 36.483 -35.327 1.00 0.00 4 GLY A O 15
ATOM 16543 N N . SER A 1 5 ? -6.570 35.834 -34.930 1.00 0.00 5 SER A N 15
ATOM 16544 C CA . SER A 1 5 ? -6.200 34.495 -34.504 1.00 0.00 5 SER A CA 15
ATOM 16545 C C . SER A 1 5 ? -7.454 33.697 -34.142 1.00 0.00 5 SER A C 15
ATOM 16546 O O . SER A 1 5 ? -8.517 34.272 -33.914 1.00 0.00 5 SER A O 15
ATOM 16554 N N . SER A 1 6 ? -7.288 32.383 -34.100 1.00 0.00 6 SER A N 15
ATOM 16555 C CA . SER A 1 6 ? -8.393 31.499 -33.769 1.00 0.00 6 SER A CA 15
ATOM 16556 C C . SER A 1 6 ? -7.861 30.120 -33.375 1.00 0.00 6 SER A C 15
ATOM 16557 O O . SER A 1 6 ? -6.696 29.808 -33.616 1.00 0.00 6 SER A O 15
ATOM 16565 N N . GLY A 1 7 ? -8.740 29.331 -32.775 1.00 0.00 7 GLY A N 15
ATOM 16566 C CA . GLY A 1 7 ? -8.373 27.993 -32.344 1.00 0.00 7 GLY A CA 15
ATOM 16567 C C . GLY A 1 7 ? -9.465 27.381 -31.464 1.00 0.00 7 GLY A C 15
ATOM 16568 O O . GLY A 1 7 ? -9.859 27.970 -30.459 1.00 0.00 7 GLY A O 15
ATOM 16572 N N . THR A 1 8 ? -9.922 26.207 -31.874 1.00 0.00 8 THR A N 15
ATOM 16573 C CA . THR A 1 8 ? -10.960 25.509 -31.136 1.00 0.00 8 THR A CA 15
ATOM 16574 C C . THR A 1 8 ? -10.565 24.048 -30.911 1.00 0.00 8 THR A C 15
ATOM 16575 O O . THR A 1 8 ? -9.880 23.452 -31.741 1.00 0.00 8 THR A O 15
ATOM 16586 N N . SER A 1 9 ? -11.013 23.514 -29.785 1.00 0.00 9 SER A N 15
ATOM 16587 C CA . SER A 1 9 ? -10.715 22.134 -29.440 1.00 0.00 9 SER A CA 15
ATOM 16588 C C . SER A 1 9 ? -11.300 21.799 -28.067 1.00 0.00 9 SER A C 15
ATOM 16589 O O . SER A 1 9 ? -10.773 22.231 -27.042 1.00 0.00 9 SER A O 15
ATOM 16597 N N . SER A 1 10 ? -12.380 21.033 -28.090 1.00 0.00 10 SER A N 15
ATOM 16598 C CA . SER A 1 10 ? -13.042 20.636 -26.859 1.00 0.00 10 SER A CA 15
ATOM 16599 C C . SER A 1 10 ? -14.034 19.505 -27.140 1.00 0.00 10 SER A C 15
ATOM 16600 O O . SER A 1 10 ? -14.815 19.581 -28.087 1.00 0.00 10 SER A O 15
ATOM 16608 N N . ASN A 1 11 ? -13.972 18.483 -26.299 1.00 0.00 11 ASN A N 15
ATOM 16609 C CA . ASN A 1 11 ? -14.855 17.339 -26.445 1.00 0.00 11 ASN A CA 15
ATOM 16610 C C . ASN A 1 11 ? -15.857 17.322 -25.288 1.00 0.00 11 ASN A C 15
ATOM 16611 O O . ASN A 1 11 ? -15.471 17.172 -24.130 1.00 0.00 11 ASN A O 15
ATOM 16622 N N . PRO A 1 12 ? -17.157 17.483 -25.652 1.00 0.00 12 PRO A N 15
ATOM 16623 C CA . PRO A 1 12 ? -18.217 17.488 -24.659 1.00 0.00 12 PRO A CA 15
ATOM 16624 C C . PRO A 1 12 ? -18.499 16.073 -24.150 1.00 0.00 12 PRO A C 15
ATOM 16625 O O . PRO A 1 12 ? -19.622 15.583 -24.256 1.00 0.00 12 PRO A O 15
ATOM 16636 N N . VAL A 1 13 ? -17.459 15.456 -23.608 1.00 0.00 13 VAL A N 15
ATOM 16637 C CA . VAL A 1 13 ? -17.580 14.107 -23.082 1.00 0.00 13 VAL A CA 15
ATOM 16638 C C . VAL A 1 13 ? -16.283 13.725 -22.366 1.00 0.00 13 VAL A C 15
ATOM 16639 O O . VAL A 1 13 ? -15.219 13.684 -22.981 1.00 0.00 13 VAL A O 15
ATOM 16652 N N . LEU A 1 14 ? -16.415 13.454 -21.076 1.00 0.00 14 LEU A N 15
ATOM 16653 C CA . LEU A 1 14 ? -15.266 13.077 -20.269 1.00 0.00 14 LEU A CA 15
ATOM 16654 C C . LEU A 1 14 ? -15.728 12.176 -19.122 1.00 0.00 14 LEU A C 15
ATOM 16655 O O . LEU A 1 14 ? -16.165 12.666 -18.081 1.00 0.00 14 LEU A O 15
ATOM 16671 N N . GLU A 1 15 ? -15.616 10.876 -19.351 1.00 0.00 15 GLU A N 15
ATOM 16672 C CA . GLU A 1 15 ? -16.017 9.903 -18.349 1.00 0.00 15 GLU A CA 15
ATOM 16673 C C . GLU A 1 15 ? -15.739 8.483 -18.847 1.00 0.00 15 GLU A C 15
ATOM 16674 O O . GLU A 1 15 ? -16.547 7.907 -19.574 1.00 0.00 15 GLU A O 15
ATOM 16686 N N . LEU A 1 16 ? -14.593 7.960 -18.437 1.00 0.00 16 LEU A N 15
ATOM 16687 C CA . LEU A 1 16 ? -14.199 6.619 -18.832 1.00 0.00 16 LEU A CA 15
ATOM 16688 C C . LEU A 1 16 ? -14.589 5.631 -17.730 1.00 0.00 16 LEU A C 15
ATOM 16689 O O . LEU A 1 16 ? -14.158 4.479 -17.744 1.00 0.00 16 LEU A O 15
ATOM 16705 N N . GLU A 1 17 ? -15.399 6.119 -16.803 1.00 0.00 17 GLU A N 15
ATOM 16706 C CA . GLU A 1 17 ? -15.852 5.293 -15.696 1.00 0.00 17 GLU A CA 15
ATOM 16707 C C . GLU A 1 17 ? -14.661 4.845 -14.846 1.00 0.00 17 GLU A C 15
ATOM 16708 O O . GLU A 1 17 ? -13.561 4.656 -15.364 1.00 0.00 17 GLU A O 15
ATOM 16720 N N . LEU A 1 18 ? -14.921 4.687 -13.557 1.00 0.00 18 LEU A N 15
ATOM 16721 C CA . LEU A 1 18 ? -13.884 4.264 -12.631 1.00 0.00 18 LEU A CA 15
ATOM 16722 C C . LEU A 1 18 ? -13.187 3.020 -13.186 1.00 0.00 18 LEU A C 15
ATOM 16723 O O . LEU A 1 18 ? -13.714 2.354 -14.076 1.00 0.00 18 LEU A O 15
ATOM 16739 N N . ALA A 1 19 ? -12.012 2.745 -12.638 1.00 0.00 19 ALA A N 15
ATOM 16740 C CA . ALA A 1 19 ? -11.238 1.593 -13.067 1.00 0.00 19 ALA A CA 15
ATOM 16741 C C . ALA A 1 19 ? -10.021 1.433 -12.153 1.00 0.00 19 ALA A C 15
ATOM 16742 O O . ALA A 1 19 ? -9.076 2.216 -12.228 1.00 0.00 19 ALA A O 15
ATOM 16749 N N . GLU A 1 20 ? -10.085 0.412 -11.311 1.00 0.00 20 GLU A N 15
ATOM 16750 C CA . GLU A 1 20 ? -9.001 0.139 -10.383 1.00 0.00 20 GLU A CA 15
ATOM 16751 C C . GLU A 1 20 ? -8.570 -1.326 -10.486 1.00 0.00 20 GLU A C 15
ATOM 16752 O O . GLU A 1 20 ? -9.192 -2.110 -11.202 1.00 0.00 20 GLU A O 15
ATOM 16764 N N . GLU A 1 21 ? -7.510 -1.650 -9.761 1.00 0.00 21 GLU A N 15
ATOM 16765 C CA . GLU A 1 21 ? -6.989 -3.007 -9.762 1.00 0.00 21 GLU A CA 15
ATOM 16766 C C . GLU A 1 21 ? -7.058 -3.601 -11.170 1.00 0.00 21 GLU A C 15
ATOM 16767 O O . GLU A 1 21 ? -7.328 -4.790 -11.334 1.00 0.00 21 GLU A O 15
ATOM 16779 N N . LYS A 1 22 ? -6.811 -2.746 -12.152 1.00 0.00 22 LYS A N 15
ATOM 16780 C CA . LYS A 1 22 ? -6.842 -3.171 -13.541 1.00 0.00 22 LYS A CA 15
ATOM 16781 C C . LYS A 1 22 ? -5.517 -2.803 -14.212 1.00 0.00 22 LYS A C 15
ATOM 16782 O O . LYS A 1 22 ? -4.660 -2.170 -13.597 1.00 0.00 22 LYS A O 15
ATOM 16801 N N . LEU A 1 23 ? -5.391 -3.214 -15.465 1.00 0.00 23 LEU A N 15
ATOM 16802 C CA . LEU A 1 23 ? -4.185 -2.935 -16.226 1.00 0.00 23 LEU A CA 15
ATOM 16803 C C . LEU A 1 23 ? -2.995 -3.629 -15.561 1.00 0.00 23 LEU A C 15
ATOM 16804 O O . LEU A 1 23 ? -3.076 -4.033 -14.402 1.00 0.00 23 LEU A O 15
ATOM 16820 N N . PRO A 1 24 ? -1.889 -3.749 -16.343 1.00 0.00 24 PRO A N 15
ATOM 16821 C CA . PRO A 1 24 ? -0.683 -4.388 -15.842 1.00 0.00 24 PRO A CA 15
ATOM 16822 C C . PRO A 1 24 ? 0.061 -3.468 -14.872 1.00 0.00 24 PRO A C 15
ATOM 16823 O O . PRO A 1 24 ? -0.419 -2.383 -14.547 1.00 0.00 24 PRO A O 15
ATOM 16834 N N . MET A 1 25 ? 1.221 -3.937 -14.435 1.00 0.00 25 MET A N 15
ATOM 16835 C CA . MET A 1 25 ? 2.036 -3.170 -13.508 1.00 0.00 25 MET A CA 15
ATOM 16836 C C . MET A 1 25 ? 2.400 -1.806 -14.096 1.00 0.00 25 MET A C 15
ATOM 16837 O O . MET A 1 25 ? 3.273 -1.711 -14.958 1.00 0.00 25 MET A O 15
ATOM 16851 N N . THR A 1 26 ? 1.713 -0.784 -13.608 1.00 0.00 26 THR A N 15
ATOM 16852 C CA . THR A 1 26 ? 1.953 0.571 -14.075 1.00 0.00 26 THR A CA 15
ATOM 16853 C C . THR A 1 26 ? 3.190 1.159 -13.392 1.00 0.00 26 THR A C 15
ATOM 16854 O O . THR A 1 26 ? 4.069 1.705 -14.056 1.00 0.00 26 THR A O 15
ATOM 16865 N N . LEU A 1 27 ? 3.217 1.027 -12.074 1.00 0.00 27 LEU A N 15
ATOM 16866 C CA . LEU A 1 27 ? 4.330 1.539 -11.294 1.00 0.00 27 LEU A CA 15
ATOM 16867 C C . LEU A 1 27 ? 5.363 0.428 -11.098 1.00 0.00 27 LEU A C 15
ATOM 16868 O O . LEU A 1 27 ? 5.024 -0.670 -10.657 1.00 0.00 27 LEU A O 15
ATOM 16884 N N . SER A 1 28 ? 6.603 0.750 -11.435 1.00 0.00 28 SER A N 15
ATOM 16885 C CA . SER A 1 28 ? 7.688 -0.207 -11.302 1.00 0.00 28 SER A CA 15
ATOM 16886 C C . SER A 1 28 ? 7.925 -0.528 -9.824 1.00 0.00 28 SER A C 15
ATOM 16887 O O . SER A 1 28 ? 7.520 0.234 -8.948 1.00 0.00 28 SER A O 15
ATOM 16895 N N . ARG A 1 29 ? 8.580 -1.656 -9.594 1.00 0.00 29 ARG A N 15
ATOM 16896 C CA . ARG A 1 29 ? 8.876 -2.086 -8.238 1.00 0.00 29 ARG A CA 15
ATOM 16897 C C . ARG A 1 29 ? 9.269 -0.886 -7.374 1.00 0.00 29 ARG A C 15
ATOM 16898 O O . ARG A 1 29 ? 8.584 -0.565 -6.403 1.00 0.00 29 ARG A O 15
ATOM 16919 N N . GLN A 1 30 ? 10.369 -0.255 -7.758 1.00 0.00 30 GLN A N 15
ATOM 16920 C CA . GLN A 1 30 ? 10.861 0.902 -7.031 1.00 0.00 30 GLN A CA 15
ATOM 16921 C C . GLN A 1 30 ? 9.767 1.967 -6.925 1.00 0.00 30 GLN A C 15
ATOM 16922 O O . GLN A 1 30 ? 9.601 2.590 -5.878 1.00 0.00 30 GLN A O 15
ATOM 16936 N N . GLU A 1 31 ? 9.049 2.143 -8.025 1.00 0.00 31 GLU A N 15
ATOM 16937 C CA . GLU A 1 31 ? 7.976 3.121 -8.070 1.00 0.00 31 GLU A CA 15
ATOM 16938 C C . GLU A 1 31 ? 6.923 2.803 -7.007 1.00 0.00 31 GLU A C 15
ATOM 16939 O O . GLU A 1 31 ? 6.183 3.686 -6.576 1.00 0.00 31 GLU A O 15
ATOM 16951 N N . VAL A 1 32 ? 6.888 1.538 -6.614 1.00 0.00 32 VAL A N 15
ATOM 16952 C CA . VAL A 1 32 ? 5.938 1.092 -5.609 1.00 0.00 32 VAL A CA 15
ATOM 16953 C C . VAL A 1 32 ? 6.597 1.147 -4.230 1.00 0.00 32 VAL A C 15
ATOM 16954 O O . VAL A 1 32 ? 5.933 1.420 -3.231 1.00 0.00 32 VAL A O 15
ATOM 16967 N N . ILE A 1 33 ? 7.895 0.884 -4.219 1.00 0.00 33 ILE A N 15
ATOM 16968 C CA . ILE A 1 33 ? 8.652 0.900 -2.978 1.00 0.00 33 ILE A CA 15
ATOM 16969 C C . ILE A 1 33 ? 8.763 2.340 -2.473 1.00 0.00 33 ILE A C 15
ATOM 16970 O O . ILE A 1 33 ? 8.664 2.589 -1.272 1.00 0.00 33 ILE A O 15
ATOM 16986 N N . ARG A 1 34 ? 8.968 3.249 -3.414 1.00 0.00 34 ARG A N 15
ATOM 16987 C CA . ARG A 1 34 ? 9.094 4.658 -3.079 1.00 0.00 34 ARG A CA 15
ATOM 16988 C C . ARG A 1 34 ? 7.913 5.106 -2.215 1.00 0.00 34 ARG A C 15
ATOM 16989 O O . ARG A 1 34 ? 8.066 5.322 -1.014 1.00 0.00 34 ARG A O 15
ATOM 17010 N N . ARG A 1 35 ? 6.763 5.231 -2.860 1.00 0.00 35 ARG A N 15
ATOM 17011 C CA . ARG A 1 35 ? 5.557 5.649 -2.165 1.00 0.00 35 ARG A CA 15
ATOM 17012 C C . ARG A 1 35 ? 5.430 4.911 -0.831 1.00 0.00 35 ARG A C 15
ATOM 17013 O O . ARG A 1 35 ? 5.500 5.525 0.232 1.00 0.00 35 ARG A O 15
ATOM 17034 N N . LEU A 1 36 ? 5.244 3.602 -0.931 1.00 0.00 36 LEU A N 15
ATOM 17035 C CA . LEU A 1 36 ? 5.107 2.774 0.255 1.00 0.00 36 LEU A CA 15
ATOM 17036 C C . LEU A 1 36 ? 6.084 3.259 1.327 1.00 0.00 36 LEU A C 15
ATOM 17037 O O . LEU A 1 36 ? 5.693 3.485 2.471 1.00 0.00 36 LEU A O 15
ATOM 17053 N N . ARG A 1 37 ? 7.336 3.405 0.919 1.00 0.00 37 ARG A N 15
ATOM 17054 C CA . ARG A 1 37 ? 8.372 3.859 1.831 1.00 0.00 37 ARG A CA 15
ATOM 17055 C C . ARG A 1 37 ? 7.995 5.215 2.430 1.00 0.00 37 ARG A C 15
ATOM 17056 O O . ARG A 1 37 ? 7.861 5.345 3.646 1.00 0.00 37 ARG A O 15
ATOM 17077 N N . GLU A 1 38 ? 7.833 6.191 1.549 1.00 0.00 38 GLU A N 15
ATOM 17078 C CA . GLU A 1 38 ? 7.474 7.533 1.975 1.00 0.00 38 GLU A CA 15
ATOM 17079 C C . GLU A 1 38 ? 6.237 7.490 2.875 1.00 0.00 38 GLU A C 15
ATOM 17080 O O . GLU A 1 38 ? 6.159 8.218 3.864 1.00 0.00 38 GLU A O 15
ATOM 17092 N N . ARG A 1 39 ? 5.301 6.631 2.501 1.00 0.00 39 ARG A N 15
ATOM 17093 C CA . ARG A 1 39 ? 4.072 6.483 3.262 1.00 0.00 39 ARG A CA 15
ATOM 17094 C C . ARG A 1 39 ? 4.358 5.811 4.606 1.00 0.00 39 ARG A C 15
ATOM 17095 O O . ARG A 1 39 ? 3.594 5.969 5.557 1.00 0.00 39 ARG A O 15
ATOM 17116 N N . GLY A 1 40 ? 5.460 5.076 4.642 1.00 0.00 40 GLY A N 15
ATOM 17117 C CA . GLY A 1 40 ? 5.855 4.380 5.854 1.00 0.00 40 GLY A CA 15
ATOM 17118 C C . GLY A 1 40 ? 5.385 2.924 5.829 1.00 0.00 40 GLY A C 15
ATOM 17119 O O . GLY A 1 40 ? 5.591 2.184 6.790 1.00 0.00 40 GLY A O 15
ATOM 17123 N N . GLU A 1 41 ? 4.763 2.556 4.718 1.00 0.00 41 GLU A N 15
ATOM 17124 C CA . GLU A 1 41 ? 4.261 1.202 4.555 1.00 0.00 41 GLU A CA 15
ATOM 17125 C C . GLU A 1 41 ? 5.413 0.245 4.242 1.00 0.00 41 GLU A C 15
ATOM 17126 O O . GLU A 1 41 ? 6.466 0.668 3.768 1.00 0.00 41 GLU A O 15
ATOM 17138 N N . PRO A 1 42 ? 5.167 -1.062 4.526 1.00 0.00 42 PRO A N 15
ATOM 17139 C CA . PRO A 1 42 ? 6.171 -2.084 4.280 1.00 0.00 42 PRO A CA 15
ATOM 17140 C C . PRO A 1 42 ? 6.282 -2.394 2.786 1.00 0.00 42 PRO A C 15
ATOM 17141 O O . PRO A 1 42 ? 5.320 -2.852 2.170 1.00 0.00 42 PRO A O 15
ATOM 17152 N N . ILE A 1 43 ? 7.463 -2.133 2.246 1.00 0.00 43 ILE A N 15
ATOM 17153 C CA . ILE A 1 43 ? 7.712 -2.379 0.836 1.00 0.00 43 ILE A CA 15
ATOM 17154 C C . ILE A 1 43 ? 7.209 -3.776 0.470 1.00 0.00 43 ILE A C 15
ATOM 17155 O O . ILE A 1 43 ? 6.620 -3.969 -0.593 1.00 0.00 43 ILE A O 15
ATOM 17171 N N . ARG A 1 44 ? 7.459 -4.716 1.370 1.00 0.00 44 ARG A N 15
ATOM 17172 C CA . ARG A 1 44 ? 7.039 -6.090 1.155 1.00 0.00 44 ARG A CA 15
ATOM 17173 C C . ARG A 1 44 ? 6.415 -6.660 2.430 1.00 0.00 44 ARG A C 15
ATOM 17174 O O . ARG A 1 44 ? 7.088 -6.790 3.451 1.00 0.00 44 ARG A O 15
ATOM 17195 N N . LEU A 1 45 ? 5.134 -6.984 2.330 1.00 0.00 45 LEU A N 15
ATOM 17196 C CA . LEU A 1 45 ? 4.411 -7.537 3.463 1.00 0.00 45 LEU A CA 15
ATOM 17197 C C . LEU A 1 45 ? 4.725 -9.029 3.583 1.00 0.00 45 LEU A C 15
ATOM 17198 O O . LEU A 1 45 ? 4.963 -9.700 2.580 1.00 0.00 45 LEU A O 15
ATOM 17214 N N . PHE A 1 46 ? 4.716 -9.505 4.820 1.00 0.00 46 PHE A N 15
ATOM 17215 C CA . PHE A 1 46 ? 4.997 -10.906 5.085 1.00 0.00 46 PHE A CA 15
ATOM 17216 C C . PHE A 1 46 ? 4.176 -11.813 4.166 1.00 0.00 46 PHE A C 15
ATOM 17217 O O . PHE A 1 46 ? 2.951 -11.861 4.268 1.00 0.00 46 PHE A O 15
ATOM 17234 N N . GLY A 1 47 ? 4.883 -12.511 3.290 1.00 0.00 47 GLY A N 15
ATOM 17235 C CA . GLY A 1 47 ? 4.236 -13.414 2.354 1.00 0.00 47 GLY A CA 15
ATOM 17236 C C . GLY A 1 47 ? 3.838 -12.681 1.071 1.00 0.00 47 GLY A C 15
ATOM 17237 O O . GLY A 1 47 ? 3.990 -13.216 -0.026 1.00 0.00 47 GLY A O 15
ATOM 17241 N N . GLU A 1 48 ? 3.337 -11.468 1.251 1.00 0.00 48 GLU A N 15
ATOM 17242 C CA . GLU A 1 48 ? 2.916 -10.656 0.122 1.00 0.00 48 GLU A CA 15
ATOM 17243 C C . GLU A 1 48 ? 3.890 -10.827 -1.046 1.00 0.00 48 GLU A C 15
ATOM 17244 O O . GLU A 1 48 ? 5.101 -10.891 -0.845 1.00 0.00 48 GLU A O 15
ATOM 17256 N N . THR A 1 49 ? 3.323 -10.896 -2.242 1.00 0.00 49 THR A N 15
ATOM 17257 C CA . THR A 1 49 ? 4.126 -11.058 -3.442 1.00 0.00 49 THR A CA 15
ATOM 17258 C C . THR A 1 49 ? 4.426 -9.695 -4.071 1.00 0.00 49 THR A C 15
ATOM 17259 O O . THR A 1 49 ? 3.678 -8.739 -3.875 1.00 0.00 49 THR A O 15
ATOM 17270 N N . ASP A 1 50 ? 5.523 -9.651 -4.813 1.00 0.00 50 ASP A N 15
ATOM 17271 C CA . ASP A 1 50 ? 5.932 -8.422 -5.471 1.00 0.00 50 ASP A CA 15
ATOM 17272 C C . ASP A 1 50 ? 4.699 -7.726 -6.053 1.00 0.00 50 ASP A C 15
ATOM 17273 O O . ASP A 1 50 ? 4.499 -6.531 -5.842 1.00 0.00 50 ASP A O 15
ATOM 17282 N N . TYR A 1 51 ? 3.905 -8.504 -6.774 1.00 0.00 51 TYR A N 15
ATOM 17283 C CA . TYR A 1 51 ? 2.698 -7.977 -7.388 1.00 0.00 51 TYR A CA 15
ATOM 17284 C C . TYR A 1 51 ? 1.782 -7.342 -6.339 1.00 0.00 51 TYR A C 15
ATOM 17285 O O . TYR A 1 51 ? 1.195 -6.288 -6.579 1.00 0.00 51 TYR A O 15
ATOM 17303 N N . ASP A 1 52 ? 1.689 -8.010 -5.199 1.00 0.00 52 ASP A N 15
ATOM 17304 C CA . ASP A 1 52 ? 0.855 -7.524 -4.113 1.00 0.00 52 ASP A CA 15
ATOM 17305 C C . ASP A 1 52 ? 1.350 -6.145 -3.673 1.00 0.00 52 ASP A C 15
ATOM 17306 O O . ASP A 1 52 ? 0.556 -5.221 -3.504 1.00 0.00 52 ASP A O 15
ATOM 17315 N N . ALA A 1 53 ? 2.660 -6.050 -3.500 1.00 0.00 53 ALA A N 15
ATOM 17316 C CA . ALA A 1 53 ? 3.270 -4.799 -3.083 1.00 0.00 53 ALA A CA 15
ATOM 17317 C C . ALA A 1 53 ? 2.830 -3.681 -4.030 1.00 0.00 53 ALA A C 15
ATOM 17318 O O . ALA A 1 53 ? 2.551 -2.565 -3.592 1.00 0.00 53 ALA A O 15
ATOM 17325 N N . PHE A 1 54 ? 2.780 -4.018 -5.310 1.00 0.00 54 PHE A N 15
ATOM 17326 C CA . PHE A 1 54 ? 2.378 -3.056 -6.322 1.00 0.00 54 PHE A CA 15
ATOM 17327 C C . PHE A 1 54 ? 0.893 -2.711 -6.191 1.00 0.00 54 PHE A C 15
ATOM 17328 O O . PHE A 1 54 ? 0.537 -1.552 -5.983 1.00 0.00 54 PHE A O 15
ATOM 17345 N N . GLN A 1 55 ? 0.066 -3.738 -6.320 1.00 0.00 55 GLN A N 15
ATOM 17346 C CA . GLN A 1 55 ? -1.372 -3.558 -6.218 1.00 0.00 55 GLN A CA 15
ATOM 17347 C C . GLN A 1 55 ? -1.723 -2.797 -4.938 1.00 0.00 55 GLN A C 15
ATOM 17348 O O . GLN A 1 55 ? -2.528 -1.868 -4.965 1.00 0.00 55 GLN A O 15
ATOM 17362 N N . ARG A 1 56 ? -1.102 -3.221 -3.847 1.00 0.00 56 ARG A N 15
ATOM 17363 C CA . ARG A 1 56 ? -1.338 -2.591 -2.559 1.00 0.00 56 ARG A CA 15
ATOM 17364 C C . ARG A 1 56 ? -1.133 -1.079 -2.662 1.00 0.00 56 ARG A C 15
ATOM 17365 O O . ARG A 1 56 ? -2.046 -0.304 -2.380 1.00 0.00 56 ARG A O 15
ATOM 17386 N N . LEU A 1 57 ? 0.072 -0.703 -3.067 1.00 0.00 57 LEU A N 15
ATOM 17387 C CA . LEU A 1 57 ? 0.408 0.703 -3.210 1.00 0.00 57 LEU A CA 15
ATOM 17388 C C . LEU A 1 57 ? -0.540 1.349 -4.222 1.00 0.00 57 LEU A C 15
ATOM 17389 O O . LEU A 1 57 ? -1.129 2.394 -3.947 1.00 0.00 57 LEU A O 15
ATOM 17405 N N . ARG A 1 58 ? -0.658 0.701 -5.372 1.00 0.00 58 ARG A N 15
ATOM 17406 C CA . ARG A 1 58 ? -1.525 1.200 -6.426 1.00 0.00 58 ARG A CA 15
ATOM 17407 C C . ARG A 1 58 ? -2.902 1.551 -5.859 1.00 0.00 58 ARG A C 15
ATOM 17408 O O . ARG A 1 58 ? -3.624 2.365 -6.433 1.00 0.00 58 ARG A O 15
ATOM 17429 N N . LYS A 1 59 ? -3.224 0.921 -4.739 1.00 0.00 59 LYS A N 15
ATOM 17430 C CA . LYS A 1 59 ? -4.501 1.157 -4.088 1.00 0.00 59 LYS A CA 15
ATOM 17431 C C . LYS A 1 59 ? -4.339 2.258 -3.039 1.00 0.00 59 LYS A C 15
ATOM 17432 O O . LYS A 1 59 ? -5.282 2.994 -2.754 1.00 0.00 59 LYS A O 15
ATOM 17451 N N . ILE A 1 60 ? -3.134 2.337 -2.492 1.00 0.00 60 ILE A N 15
ATOM 17452 C CA . ILE A 1 60 ? -2.836 3.336 -1.480 1.00 0.00 60 ILE A CA 15
ATOM 17453 C C . ILE A 1 60 ? -2.838 4.724 -2.123 1.00 0.00 60 ILE A C 15
ATOM 17454 O O . ILE A 1 60 ? -3.444 5.655 -1.596 1.00 0.00 60 ILE A O 15
ATOM 17470 N N . GLU A 1 61 ? -2.154 4.818 -3.254 1.00 0.00 61 GLU A N 15
ATOM 17471 C CA . GLU A 1 61 ? -2.069 6.076 -3.975 1.00 0.00 61 GLU A CA 15
ATOM 17472 C C . GLU A 1 61 ? -3.465 6.671 -4.171 1.00 0.00 61 GLU A C 15
ATOM 17473 O O . GLU A 1 61 ? -3.617 7.888 -4.269 1.00 0.00 61 GLU A O 15
ATOM 17485 N N . ILE A 1 62 ? -4.449 5.785 -4.221 1.00 0.00 62 ILE A N 15
ATOM 17486 C CA . ILE A 1 62 ? -5.827 6.207 -4.403 1.00 0.00 62 ILE A CA 15
ATOM 17487 C C . ILE A 1 62 ? -6.240 7.105 -3.235 1.00 0.00 62 ILE A C 15
ATOM 17488 O O . ILE A 1 62 ? -6.746 8.207 -3.443 1.00 0.00 62 ILE A O 15
ATOM 17504 N N . LEU A 1 63 ? -6.008 6.601 -2.032 1.00 0.00 63 LEU A N 15
ATOM 17505 C CA . LEU A 1 63 ? -6.349 7.344 -0.831 1.00 0.00 63 LEU A CA 15
ATOM 17506 C C . LEU A 1 63 ? -5.933 8.806 -1.005 1.00 0.00 63 LEU A C 15
ATOM 17507 O O . LEU A 1 63 ? -6.751 9.649 -1.369 1.00 0.00 63 LEU A O 15
ATOM 17523 N N . THR A 1 64 ? -4.661 9.062 -0.737 1.00 0.00 64 THR A N 15
ATOM 17524 C CA . THR A 1 64 ? -4.126 10.407 -0.859 1.00 0.00 64 THR A CA 15
ATOM 17525 C C . THR A 1 64 ? -4.685 11.092 -2.108 1.00 0.00 64 THR A C 15
ATOM 17526 O O . THR A 1 64 ? -4.923 10.440 -3.123 1.00 0.00 64 THR A O 15
ATOM 17537 N N . PRO A 1 65 ? -4.885 12.432 -1.988 1.00 0.00 65 PRO A N 15
ATOM 17538 C CA . PRO A 1 65 ? -5.412 13.212 -3.095 1.00 0.00 65 PRO A CA 15
ATOM 17539 C C . PRO A 1 65 ? -4.344 13.431 -4.168 1.00 0.00 65 PRO A C 15
ATOM 17540 O O . PRO A 1 65 ? -3.332 12.733 -4.194 1.00 0.00 65 PRO A O 15
ATOM 17551 N N . GLU A 1 66 ? -4.606 14.405 -5.028 1.00 0.00 66 GLU A N 15
ATOM 17552 C CA . GLU A 1 66 ? -3.680 14.725 -6.101 1.00 0.00 66 GLU A CA 15
ATOM 17553 C C . GLU A 1 66 ? -3.473 16.239 -6.189 1.00 0.00 66 GLU A C 15
ATOM 17554 O O . GLU A 1 66 ? -4.396 17.011 -5.935 1.00 0.00 66 GLU A O 15
ATOM 17566 N N . VAL A 1 67 ? -2.255 16.617 -6.549 1.00 0.00 67 VAL A N 15
ATOM 17567 C CA . VAL A 1 67 ? -1.915 18.024 -6.674 1.00 0.00 67 VAL A CA 15
ATOM 17568 C C . VAL A 1 67 ? -1.168 18.249 -7.989 1.00 0.00 67 VAL A C 15
ATOM 17569 O O . VAL A 1 67 ? -1.340 17.492 -8.943 1.00 0.00 67 VAL A O 15
ATOM 17582 N N . ASN A 1 68 ? -0.353 19.294 -7.999 1.00 0.00 68 ASN A N 15
ATOM 17583 C CA . ASN A 1 68 ? 0.422 19.628 -9.182 1.00 0.00 68 ASN A CA 15
ATOM 17584 C C . ASN A 1 68 ? 1.439 18.518 -9.451 1.00 0.00 68 ASN A C 15
ATOM 17585 O O . ASN A 1 68 ? 2.370 18.322 -8.671 1.00 0.00 68 ASN A O 15
ATOM 17596 N N . LYS A 1 69 ? 1.227 17.819 -10.556 1.00 0.00 69 LYS A N 15
ATOM 17597 C CA . LYS A 1 69 ? 2.114 16.733 -10.938 1.00 0.00 69 LYS A CA 15
ATOM 17598 C C . LYS A 1 69 ? 1.987 16.481 -12.441 1.00 0.00 69 LYS A C 15
ATOM 17599 O O . LYS A 1 69 ? 0.886 16.512 -12.989 1.00 0.00 69 LYS A O 15
ATOM 17618 N N . GLY A 1 70 ? 3.130 16.238 -13.066 1.00 0.00 70 GLY A N 15
ATOM 17619 C CA . GLY A 1 70 ? 3.161 15.981 -14.496 1.00 0.00 70 GLY A CA 15
ATOM 17620 C C . GLY A 1 70 ? 2.780 14.531 -14.801 1.00 0.00 70 GLY A C 15
ATOM 17621 O O . GLY A 1 70 ? 3.401 13.601 -14.289 1.00 0.00 70 GLY A O 15
ATOM 17625 N N . SER A 1 71 ? 1.760 14.383 -15.634 1.00 0.00 71 SER A N 15
ATOM 17626 C CA . SER A 1 71 ? 1.289 13.061 -16.013 1.00 0.00 71 SER A CA 15
ATOM 17627 C C . SER A 1 71 ? 0.362 13.164 -17.226 1.00 0.00 71 SER A C 15
ATOM 17628 O O . SER A 1 71 ? -0.212 14.221 -17.485 1.00 0.00 71 SER A O 15
ATOM 17636 N N . GLY A 1 72 ? 0.245 12.052 -17.937 1.00 0.00 72 GLY A N 15
ATOM 17637 C CA . GLY A 1 72 ? -0.602 12.004 -19.116 1.00 0.00 72 GLY A CA 15
ATOM 17638 C C . GLY A 1 72 ? -1.221 10.616 -19.290 1.00 0.00 72 GLY A C 15
ATOM 17639 O O . GLY A 1 72 ? -0.662 9.765 -19.980 1.00 0.00 72 GLY A O 15
ATOM 17643 N N . PRO A 1 73 ? -2.398 10.426 -18.636 1.00 0.00 73 PRO A N 15
ATOM 17644 C CA . PRO A 1 73 ? -3.099 9.155 -18.712 1.00 0.00 73 PRO A CA 15
ATOM 17645 C C . PRO A 1 73 ? -3.787 8.988 -20.068 1.00 0.00 73 PRO A C 15
ATOM 17646 O O . PRO A 1 73 ? -3.921 9.950 -20.823 1.00 0.00 73 PRO A O 15
ATOM 17657 N N . SER A 1 74 ? -4.204 7.760 -20.337 1.00 0.00 74 SER A N 15
ATOM 17658 C CA . SER A 1 74 ? -4.874 7.454 -21.590 1.00 0.00 74 SER A CA 15
ATOM 17659 C C . SER A 1 74 ? -5.382 6.011 -21.573 1.00 0.00 74 SER A C 15
ATOM 17660 O O . SER A 1 74 ? -4.933 5.201 -20.764 1.00 0.00 74 SER A O 15
ATOM 17668 N N . SER A 1 75 ? -6.311 5.734 -22.476 1.00 0.00 75 SER A N 15
ATOM 17669 C CA . SER A 1 75 ? -6.884 4.403 -22.576 1.00 0.00 75 SER A CA 15
ATOM 17670 C C . SER A 1 75 ? -6.397 3.717 -23.854 1.00 0.00 75 SER A C 15
ATOM 17671 O O . SER A 1 75 ? -6.037 4.385 -24.822 1.00 0.00 75 SER A O 15
ATOM 17679 N N . GLY A 1 76 ? -6.402 2.393 -23.816 1.00 0.00 76 GLY A N 15
ATOM 17680 C CA . GLY A 1 76 ? -5.965 1.610 -24.960 1.00 0.00 76 GLY A CA 15
ATOM 17681 C C . GLY A 1 76 ? -4.760 2.261 -25.642 1.00 0.00 76 GLY A C 15
ATOM 17682 O O . GLY A 1 76 ? -3.872 2.787 -24.972 1.00 0.00 76 GLY A O 15
ATOM 17686 N N . GLY A 1 1 ? -28.745 60.153 -9.132 1.00 0.00 1 GLY A N 16
ATOM 17687 C CA . GLY A 1 1 ? -27.927 58.962 -9.289 1.00 0.00 1 GLY A CA 16
ATOM 17688 C C . GLY A 1 1 ? -28.799 57.726 -9.522 1.00 0.00 1 GLY A C 16
ATOM 17689 O O . GLY A 1 1 ? -30.024 57.827 -9.575 1.00 0.00 1 GLY A O 16
ATOM 17693 N N . SER A 1 2 ? -28.133 56.589 -9.654 1.00 0.00 2 SER A N 16
ATOM 17694 C CA . SER A 1 2 ? -28.831 55.335 -9.880 1.00 0.00 2 SER A CA 16
ATOM 17695 C C . SER A 1 2 ? -27.822 54.197 -10.051 1.00 0.00 2 SER A C 16
ATOM 17696 O O . SER A 1 2 ? -26.724 54.408 -10.562 1.00 0.00 2 SER A O 16
ATOM 17704 N N . SER A 1 3 ? -28.231 53.015 -9.612 1.00 0.00 3 SER A N 16
ATOM 17705 C CA . SER A 1 3 ? -27.377 51.844 -9.710 1.00 0.00 3 SER A CA 16
ATOM 17706 C C . SER A 1 3 ? -28.163 50.589 -9.325 1.00 0.00 3 SER A C 16
ATOM 17707 O O . SER A 1 3 ? -29.302 50.681 -8.870 1.00 0.00 3 SER A O 16
ATOM 17715 N N . GLY A 1 4 ? -27.524 49.446 -9.522 1.00 0.00 4 GLY A N 16
ATOM 17716 C CA . GLY A 1 4 ? -28.149 48.174 -9.202 1.00 0.00 4 GLY A CA 16
ATOM 17717 C C . GLY A 1 4 ? -27.258 47.003 -9.622 1.00 0.00 4 GLY A C 16
ATOM 17718 O O . GLY A 1 4 ? -26.481 47.119 -10.568 1.00 0.00 4 GLY A O 16
ATOM 17722 N N . SER A 1 5 ? -27.400 45.903 -8.897 1.00 0.00 5 SER A N 16
ATOM 17723 C CA . SER A 1 5 ? -26.617 44.713 -9.183 1.00 0.00 5 SER A CA 16
ATOM 17724 C C . SER A 1 5 ? -27.133 43.536 -8.352 1.00 0.00 5 SER A C 16
ATOM 17725 O O . SER A 1 5 ? -27.722 43.732 -7.291 1.00 0.00 5 SER A O 16
ATOM 17733 N N . SER A 1 6 ? -26.893 42.339 -8.868 1.00 0.00 6 SER A N 16
ATOM 17734 C CA . SER A 1 6 ? -27.326 41.131 -8.187 1.00 0.00 6 SER A CA 16
ATOM 17735 C C . SER A 1 6 ? -27.163 39.923 -9.112 1.00 0.00 6 SER A C 16
ATOM 17736 O O . SER A 1 6 ? -27.389 40.024 -10.317 1.00 0.00 6 SER A O 16
ATOM 17744 N N . GLY A 1 7 ? -26.772 38.807 -8.512 1.00 0.00 7 GLY A N 16
ATOM 17745 C CA . GLY A 1 7 ? -26.577 37.581 -9.267 1.00 0.00 7 GLY A CA 16
ATOM 17746 C C . GLY A 1 7 ? -26.242 36.413 -8.338 1.00 0.00 7 GLY A C 16
ATOM 17747 O O . GLY A 1 7 ? -25.192 36.405 -7.698 1.00 0.00 7 GLY A O 16
ATOM 17751 N N . THR A 1 8 ? -27.156 35.454 -8.293 1.00 0.00 8 THR A N 16
ATOM 17752 C CA . THR A 1 8 ? -26.971 34.283 -7.452 1.00 0.00 8 THR A CA 16
ATOM 17753 C C . THR A 1 8 ? -26.235 33.185 -8.222 1.00 0.00 8 THR A C 16
ATOM 17754 O O . THR A 1 8 ? -26.346 33.097 -9.444 1.00 0.00 8 THR A O 16
ATOM 17765 N N . SER A 1 9 ? -25.500 32.374 -7.475 1.00 0.00 9 SER A N 16
ATOM 17766 C CA . SER A 1 9 ? -24.746 31.285 -8.073 1.00 0.00 9 SER A CA 16
ATOM 17767 C C . SER A 1 9 ? -24.070 30.455 -6.979 1.00 0.00 9 SER A C 16
ATOM 17768 O O . SER A 1 9 ? -23.657 30.992 -5.953 1.00 0.00 9 SER A O 16
ATOM 17776 N N . SER A 1 10 ? -23.980 29.158 -7.236 1.00 0.00 10 SER A N 16
ATOM 17777 C CA . SER A 1 10 ? -23.361 28.249 -6.286 1.00 0.00 10 SER A CA 16
ATOM 17778 C C . SER A 1 10 ? -23.331 26.832 -6.862 1.00 0.00 10 SER A C 16
ATOM 17779 O O . SER A 1 10 ? -24.224 26.445 -7.615 1.00 0.00 10 SER A O 16
ATOM 17787 N N . ASN A 1 11 ? -22.295 26.096 -6.487 1.00 0.00 11 ASN A N 16
ATOM 17788 C CA . ASN A 1 11 ? -22.137 24.731 -6.957 1.00 0.00 11 ASN A CA 16
ATOM 17789 C C . ASN A 1 11 ? -21.932 23.804 -5.757 1.00 0.00 11 ASN A C 16
ATOM 17790 O O . ASN A 1 11 ? -21.385 24.216 -4.735 1.00 0.00 11 ASN A O 16
ATOM 17801 N N . PRO A 1 12 ? -22.394 22.535 -5.925 1.00 0.00 12 PRO A N 16
ATOM 17802 C CA . PRO A 1 12 ? -22.266 21.547 -4.868 1.00 0.00 12 PRO A CA 16
ATOM 17803 C C . PRO A 1 12 ? -20.825 21.044 -4.758 1.00 0.00 12 PRO A C 16
ATOM 17804 O O . PRO A 1 12 ? -20.307 20.869 -3.655 1.00 0.00 12 PRO A O 16
ATOM 17815 N N . VAL A 1 13 ? -20.218 20.826 -5.915 1.00 0.00 13 VAL A N 16
ATOM 17816 C CA . VAL A 1 13 ? -18.847 20.348 -5.962 1.00 0.00 13 VAL A CA 16
ATOM 17817 C C . VAL A 1 13 ? -18.642 19.291 -4.875 1.00 0.00 13 VAL A C 16
ATOM 17818 O O . VAL A 1 13 ? -17.757 19.427 -4.031 1.00 0.00 13 VAL A O 16
ATOM 17831 N N . LEU A 1 14 ? -19.475 18.262 -4.930 1.00 0.00 14 LEU A N 16
ATOM 17832 C CA . LEU A 1 14 ? -19.397 17.183 -3.960 1.00 0.00 14 LEU A CA 16
ATOM 17833 C C . LEU A 1 14 ? -19.243 15.851 -4.697 1.00 0.00 14 LEU A C 16
ATOM 17834 O O . LEU A 1 14 ? -20.222 15.296 -5.193 1.00 0.00 14 LEU A O 16
ATOM 17850 N N . GLU A 1 15 ? -18.007 15.377 -4.745 1.00 0.00 15 GLU A N 16
ATOM 17851 C CA . GLU A 1 15 ? -17.712 14.121 -5.413 1.00 0.00 15 GLU A CA 16
ATOM 17852 C C . GLU A 1 15 ? -16.329 13.612 -5.002 1.00 0.00 15 GLU A C 16
ATOM 17853 O O . GLU A 1 15 ? -15.335 14.321 -5.148 1.00 0.00 15 GLU A O 16
ATOM 17865 N N . LEU A 1 16 ? -16.311 12.388 -4.495 1.00 0.00 16 LEU A N 16
ATOM 17866 C CA . LEU A 1 16 ? -15.066 11.777 -4.062 1.00 0.00 16 LEU A CA 16
ATOM 17867 C C . LEU A 1 16 ? -15.117 10.273 -4.340 1.00 0.00 16 LEU A C 16
ATOM 17868 O O . LEU A 1 16 ? -15.799 9.531 -3.635 1.00 0.00 16 LEU A O 16
ATOM 17884 N N . GLU A 1 17 ? -14.388 9.869 -5.369 1.00 0.00 17 GLU A N 16
ATOM 17885 C CA . GLU A 1 17 ? -14.342 8.467 -5.749 1.00 0.00 17 GLU A CA 16
ATOM 17886 C C . GLU A 1 17 ? -13.359 8.262 -6.904 1.00 0.00 17 GLU A C 16
ATOM 17887 O O . GLU A 1 17 ? -13.405 8.984 -7.899 1.00 0.00 17 GLU A O 16
ATOM 17899 N N . LEU A 1 18 ? -12.492 7.274 -6.732 1.00 0.00 18 LEU A N 16
ATOM 17900 C CA . LEU A 1 18 ? -11.500 6.965 -7.747 1.00 0.00 18 LEU A CA 16
ATOM 17901 C C . LEU A 1 18 ? -11.752 5.557 -8.290 1.00 0.00 18 LEU A C 16
ATOM 17902 O O . LEU A 1 18 ? -12.138 4.660 -7.542 1.00 0.00 18 LEU A O 16
ATOM 17918 N N . ALA A 1 19 ? -11.525 5.407 -9.586 1.00 0.00 19 ALA A N 16
ATOM 17919 C CA . ALA A 1 19 ? -11.723 4.123 -10.237 1.00 0.00 19 ALA A CA 16
ATOM 17920 C C . ALA A 1 19 ? -10.781 4.014 -11.438 1.00 0.00 19 ALA A C 16
ATOM 17921 O O . ALA A 1 19 ? -9.812 4.764 -11.541 1.00 0.00 19 ALA A O 16
ATOM 17928 N N . GLU A 1 20 ? -11.100 3.075 -12.316 1.00 0.00 20 GLU A N 16
ATOM 17929 C CA . GLU A 1 20 ? -10.295 2.858 -13.506 1.00 0.00 20 GLU A CA 16
ATOM 17930 C C . GLU A 1 20 ? -8.924 2.295 -13.124 1.00 0.00 20 GLU A C 16
ATOM 17931 O O . GLU A 1 20 ? -7.908 2.974 -13.269 1.00 0.00 20 GLU A O 16
ATOM 17943 N N . GLU A 1 21 ? -8.940 1.061 -12.644 1.00 0.00 21 GLU A N 16
ATOM 17944 C CA . GLU A 1 21 ? -7.711 0.399 -12.240 1.00 0.00 21 GLU A CA 16
ATOM 17945 C C . GLU A 1 21 ? -7.216 -0.526 -13.354 1.00 0.00 21 GLU A C 16
ATOM 17946 O O . GLU A 1 21 ? -6.669 -1.594 -13.081 1.00 0.00 21 GLU A O 16
ATOM 17958 N N . LYS A 1 22 ? -7.427 -0.084 -14.585 1.00 0.00 22 LYS A N 16
ATOM 17959 C CA . LYS A 1 22 ? -7.009 -0.859 -15.740 1.00 0.00 22 LYS A CA 16
ATOM 17960 C C . LYS A 1 22 ? -5.501 -0.693 -15.942 1.00 0.00 22 LYS A C 16
ATOM 17961 O O . LYS A 1 22 ? -4.789 -0.287 -15.025 1.00 0.00 22 LYS A O 16
ATOM 17980 N N . LEU A 1 23 ? -5.059 -1.016 -17.149 1.00 0.00 23 LEU A N 16
ATOM 17981 C CA . LEU A 1 23 ? -3.649 -0.907 -17.483 1.00 0.00 23 LEU A CA 16
ATOM 17982 C C . LEU A 1 23 ? -2.844 -1.855 -16.592 1.00 0.00 23 LEU A C 16
ATOM 17983 O O . LEU A 1 23 ? -3.242 -2.140 -15.463 1.00 0.00 23 LEU A O 16
ATOM 17999 N N . PRO A 1 24 ? -1.696 -2.329 -17.146 1.00 0.00 24 PRO A N 16
ATOM 18000 C CA . PRO A 1 24 ? -0.832 -3.239 -16.414 1.00 0.00 24 PRO A CA 16
ATOM 18001 C C . PRO A 1 24 ? -0.043 -2.496 -15.334 1.00 0.00 24 PRO A C 16
ATOM 18002 O O . PRO A 1 24 ? -0.397 -1.378 -14.960 1.00 0.00 24 PRO A O 16
ATOM 18013 N N . MET A 1 25 ? 1.011 -3.146 -14.863 1.00 0.00 25 MET A N 16
ATOM 18014 C CA . MET A 1 25 ? 1.852 -2.560 -13.833 1.00 0.00 25 MET A CA 16
ATOM 18015 C C . MET A 1 25 ? 2.462 -1.240 -14.308 1.00 0.00 25 MET A C 16
ATOM 18016 O O . MET A 1 25 ? 3.422 -1.237 -15.078 1.00 0.00 25 MET A O 16
ATOM 18030 N N . THR A 1 26 ? 1.881 -0.150 -13.830 1.00 0.00 26 THR A N 16
ATOM 18031 C CA . THR A 1 26 ? 2.355 1.173 -14.196 1.00 0.00 26 THR A CA 16
ATOM 18032 C C . THR A 1 26 ? 3.540 1.578 -13.317 1.00 0.00 26 THR A C 16
ATOM 18033 O O . THR A 1 26 ? 4.531 2.112 -13.812 1.00 0.00 26 THR A O 16
ATOM 18044 N N . LEU A 1 27 ? 3.398 1.308 -12.027 1.00 0.00 27 LEU A N 16
ATOM 18045 C CA . LEU A 1 27 ? 4.444 1.637 -11.074 1.00 0.00 27 LEU A CA 16
ATOM 18046 C C . LEU A 1 27 ? 5.226 0.369 -10.724 1.00 0.00 27 LEU A C 16
ATOM 18047 O O . LEU A 1 27 ? 4.694 -0.536 -10.083 1.00 0.00 27 LEU A O 16
ATOM 18063 N N . SER A 1 28 ? 6.477 0.344 -11.161 1.00 0.00 28 SER A N 16
ATOM 18064 C CA . SER A 1 28 ? 7.337 -0.798 -10.902 1.00 0.00 28 SER A CA 16
ATOM 18065 C C . SER A 1 28 ? 7.625 -0.906 -9.403 1.00 0.00 28 SER A C 16
ATOM 18066 O O . SER A 1 28 ? 7.344 0.020 -8.644 1.00 0.00 28 SER A O 16
ATOM 18074 N N . ARG A 1 29 ? 8.183 -2.046 -9.021 1.00 0.00 29 ARG A N 16
ATOM 18075 C CA . ARG A 1 29 ? 8.513 -2.287 -7.627 1.00 0.00 29 ARG A CA 16
ATOM 18076 C C . ARG A 1 29 ? 9.007 -0.998 -6.967 1.00 0.00 29 ARG A C 16
ATOM 18077 O O . ARG A 1 29 ? 8.342 -0.451 -6.089 1.00 0.00 29 ARG A O 16
ATOM 18098 N N . GLN A 1 30 ? 10.171 -0.551 -7.416 1.00 0.00 30 GLN A N 16
ATOM 18099 C CA . GLN A 1 30 ? 10.762 0.664 -6.880 1.00 0.00 30 GLN A CA 16
ATOM 18100 C C . GLN A 1 30 ? 9.725 1.788 -6.843 1.00 0.00 30 GLN A C 16
ATOM 18101 O O . GLN A 1 30 ? 9.547 2.440 -5.815 1.00 0.00 30 GLN A O 16
ATOM 18115 N N . GLU A 1 31 ? 9.067 1.980 -7.977 1.00 0.00 31 GLU A N 16
ATOM 18116 C CA . GLU A 1 31 ? 8.052 3.014 -8.087 1.00 0.00 31 GLU A CA 16
ATOM 18117 C C . GLU A 1 31 ? 6.997 2.841 -6.992 1.00 0.00 31 GLU A C 16
ATOM 18118 O O . GLU A 1 31 ? 6.322 3.799 -6.619 1.00 0.00 31 GLU A O 16
ATOM 18130 N N . VAL A 1 32 ? 6.889 1.613 -6.507 1.00 0.00 32 VAL A N 16
ATOM 18131 C CA . VAL A 1 32 ? 5.928 1.303 -5.462 1.00 0.00 32 VAL A CA 16
ATOM 18132 C C . VAL A 1 32 ? 6.619 1.386 -4.099 1.00 0.00 32 VAL A C 16
ATOM 18133 O O . VAL A 1 32 ? 5.994 1.751 -3.104 1.00 0.00 32 VAL A O 16
ATOM 18146 N N . ILE A 1 33 ? 7.898 1.042 -4.098 1.00 0.00 33 ILE A N 16
ATOM 18147 C CA . ILE A 1 33 ? 8.680 1.073 -2.873 1.00 0.00 33 ILE A CA 16
ATOM 18148 C C . ILE A 1 33 ? 8.896 2.527 -2.448 1.00 0.00 33 ILE A C 16
ATOM 18149 O O . ILE A 1 33 ? 8.876 2.839 -1.258 1.00 0.00 33 ILE A O 16
ATOM 18165 N N . ARG A 1 34 ? 9.096 3.378 -3.444 1.00 0.00 34 ARG A N 16
ATOM 18166 C CA . ARG A 1 34 ? 9.314 4.791 -3.188 1.00 0.00 34 ARG A CA 16
ATOM 18167 C C . ARG A 1 34 ? 8.190 5.353 -2.315 1.00 0.00 34 ARG A C 16
ATOM 18168 O O . ARG A 1 34 ? 8.428 5.768 -1.181 1.00 0.00 34 ARG A O 16
ATOM 18189 N N . ARG A 1 35 ? 6.990 5.347 -2.876 1.00 0.00 35 ARG A N 16
ATOM 18190 C CA . ARG A 1 35 ? 5.828 5.851 -2.162 1.00 0.00 35 ARG A CA 16
ATOM 18191 C C . ARG A 1 35 ? 5.673 5.127 -0.823 1.00 0.00 35 ARG A C 16
ATOM 18192 O O . ARG A 1 35 ? 5.753 5.749 0.235 1.00 0.00 35 ARG A O 16
ATOM 18213 N N . LEU A 1 36 ? 5.453 3.824 -0.913 1.00 0.00 36 LEU A N 16
ATOM 18214 C CA . LEU A 1 36 ? 5.286 3.009 0.278 1.00 0.00 36 LEU A CA 16
ATOM 18215 C C . LEU A 1 36 ? 6.277 3.469 1.349 1.00 0.00 36 LEU A C 16
ATOM 18216 O O . LEU A 1 36 ? 5.914 3.615 2.515 1.00 0.00 36 LEU A O 16
ATOM 18232 N N . ARG A 1 37 ? 7.510 3.684 0.914 1.00 0.00 37 ARG A N 16
ATOM 18233 C CA . ARG A 1 37 ? 8.557 4.124 1.821 1.00 0.00 37 ARG A CA 16
ATOM 18234 C C . ARG A 1 37 ? 8.163 5.446 2.484 1.00 0.00 37 ARG A C 16
ATOM 18235 O O . ARG A 1 37 ? 8.023 5.515 3.704 1.00 0.00 37 ARG A O 16
ATOM 18256 N N . GLU A 1 38 ? 7.996 6.462 1.651 1.00 0.00 38 GLU A N 16
ATOM 18257 C CA . GLU A 1 38 ? 7.622 7.778 2.141 1.00 0.00 38 GLU A CA 16
ATOM 18258 C C . GLU A 1 38 ? 6.312 7.698 2.928 1.00 0.00 38 GLU A C 16
ATOM 18259 O O . GLU A 1 38 ? 6.127 8.421 3.906 1.00 0.00 38 GLU A O 16
ATOM 18271 N N . ARG A 1 39 ? 5.438 6.813 2.473 1.00 0.00 39 ARG A N 16
ATOM 18272 C CA . ARG A 1 39 ? 4.151 6.629 3.122 1.00 0.00 39 ARG A CA 16
ATOM 18273 C C . ARG A 1 39 ? 4.342 6.042 4.522 1.00 0.00 39 ARG A C 16
ATOM 18274 O O . ARG A 1 39 ? 3.447 6.124 5.361 1.00 0.00 39 ARG A O 16
ATOM 18295 N N . GLY A 1 40 ? 5.516 5.462 4.731 1.00 0.00 40 GLY A N 16
ATOM 18296 C CA . GLY A 1 40 ? 5.836 4.861 6.014 1.00 0.00 40 GLY A CA 16
ATOM 18297 C C . GLY A 1 40 ? 5.343 3.414 6.080 1.00 0.00 40 GLY A C 16
ATOM 18298 O O . GLY A 1 40 ? 5.447 2.766 7.121 1.00 0.00 40 GLY A O 16
ATOM 18302 N N . GLU A 1 41 ? 4.818 2.950 4.956 1.00 0.00 41 GLU A N 16
ATOM 18303 C CA . GLU A 1 41 ? 4.310 1.591 4.873 1.00 0.00 41 GLU A CA 16
ATOM 18304 C C . GLU A 1 41 ? 5.439 0.623 4.512 1.00 0.00 41 GLU A C 16
ATOM 18305 O O . GLU A 1 41 ? 6.460 1.032 3.963 1.00 0.00 41 GLU A O 16
ATOM 18317 N N . PRO A 1 42 ? 5.210 -0.676 4.845 1.00 0.00 42 PRO A N 16
ATOM 18318 C CA . PRO A 1 42 ? 6.195 -1.705 4.562 1.00 0.00 42 PRO A CA 16
ATOM 18319 C C . PRO A 1 42 ? 6.212 -2.054 3.072 1.00 0.00 42 PRO A C 16
ATOM 18320 O O . PRO A 1 42 ? 5.191 -2.450 2.512 1.00 0.00 42 PRO A O 16
ATOM 18331 N N . ILE A 1 43 ? 7.383 -1.893 2.473 1.00 0.00 43 ILE A N 16
ATOM 18332 C CA . ILE A 1 43 ? 7.546 -2.186 1.059 1.00 0.00 43 ILE A CA 16
ATOM 18333 C C . ILE A 1 43 ? 7.038 -3.600 0.773 1.00 0.00 43 ILE A C 16
ATOM 18334 O O . ILE A 1 43 ? 6.477 -3.859 -0.291 1.00 0.00 43 ILE A O 16
ATOM 18350 N N . ARG A 1 44 ? 7.251 -4.478 1.742 1.00 0.00 44 ARG A N 16
ATOM 18351 C CA . ARG A 1 44 ? 6.821 -5.860 1.608 1.00 0.00 44 ARG A CA 16
ATOM 18352 C C . ARG A 1 44 ? 6.019 -6.288 2.839 1.00 0.00 44 ARG A C 16
ATOM 18353 O O . ARG A 1 44 ? 6.429 -6.033 3.970 1.00 0.00 44 ARG A O 16
ATOM 18374 N N . LEU A 1 45 ? 4.891 -6.931 2.576 1.00 0.00 45 LEU A N 16
ATOM 18375 C CA . LEU A 1 45 ? 4.028 -7.397 3.648 1.00 0.00 45 LEU A CA 16
ATOM 18376 C C . LEU A 1 45 ? 4.546 -8.741 4.166 1.00 0.00 45 LEU A C 16
ATOM 18377 O O . LEU A 1 45 ? 5.621 -9.190 3.772 1.00 0.00 45 LEU A O 16
ATOM 18393 N N . PHE A 1 46 ? 3.757 -9.345 5.042 1.00 0.00 46 PHE A N 16
ATOM 18394 C CA . PHE A 1 46 ? 4.122 -10.628 5.618 1.00 0.00 46 PHE A CA 16
ATOM 18395 C C . PHE A 1 46 ? 3.889 -11.763 4.620 1.00 0.00 46 PHE A C 16
ATOM 18396 O O . PHE A 1 46 ? 2.941 -12.534 4.760 1.00 0.00 46 PHE A O 16
ATOM 18413 N N . GLY A 1 47 ? 4.771 -11.831 3.634 1.00 0.00 47 GLY A N 16
ATOM 18414 C CA . GLY A 1 47 ? 4.674 -12.860 2.612 1.00 0.00 47 GLY A CA 16
ATOM 18415 C C . GLY A 1 47 ? 3.894 -12.353 1.397 1.00 0.00 47 GLY A C 16
ATOM 18416 O O . GLY A 1 47 ? 2.961 -13.009 0.936 1.00 0.00 47 GLY A O 16
ATOM 18420 N N . GLU A 1 48 ? 4.306 -11.191 0.912 1.00 0.00 48 GLU A N 16
ATOM 18421 C CA . GLU A 1 48 ? 3.658 -10.589 -0.241 1.00 0.00 48 GLU A CA 16
ATOM 18422 C C . GLU A 1 48 ? 4.534 -10.747 -1.485 1.00 0.00 48 GLU A C 16
ATOM 18423 O O . GLU A 1 48 ? 5.722 -11.049 -1.378 1.00 0.00 48 GLU A O 16
ATOM 18435 N N . THR A 1 49 ? 3.914 -10.535 -2.637 1.00 0.00 49 THR A N 16
ATOM 18436 C CA . THR A 1 49 ? 4.623 -10.650 -3.900 1.00 0.00 49 THR A CA 16
ATOM 18437 C C . THR A 1 49 ? 4.667 -9.296 -4.612 1.00 0.00 49 THR A C 16
ATOM 18438 O O . THR A 1 49 ? 3.878 -8.404 -4.306 1.00 0.00 49 THR A O 16
ATOM 18449 N N . ASP A 1 50 ? 5.598 -9.186 -5.548 1.00 0.00 50 ASP A N 16
ATOM 18450 C CA . ASP A 1 50 ? 5.755 -7.957 -6.306 1.00 0.00 50 ASP A CA 16
ATOM 18451 C C . ASP A 1 50 ? 4.374 -7.393 -6.647 1.00 0.00 50 ASP A C 16
ATOM 18452 O O . ASP A 1 50 ? 4.098 -6.221 -6.394 1.00 0.00 50 ASP A O 16
ATOM 18461 N N . TYR A 1 51 ? 3.543 -8.253 -7.217 1.00 0.00 51 TYR A N 16
ATOM 18462 C CA . TYR A 1 51 ? 2.198 -7.856 -7.596 1.00 0.00 51 TYR A CA 16
ATOM 18463 C C . TYR A 1 51 ? 1.428 -7.310 -6.392 1.00 0.00 51 TYR A C 16
ATOM 18464 O O . TYR A 1 51 ? 1.029 -6.146 -6.381 1.00 0.00 51 TYR A O 16
ATOM 18482 N N . ASP A 1 52 ? 1.243 -8.176 -5.406 1.00 0.00 52 ASP A N 16
ATOM 18483 C CA . ASP A 1 52 ? 0.528 -7.796 -4.200 1.00 0.00 52 ASP A CA 16
ATOM 18484 C C . ASP A 1 52 ? 1.054 -6.447 -3.704 1.00 0.00 52 ASP A C 16
ATOM 18485 O O . ASP A 1 52 ? 0.291 -5.493 -3.564 1.00 0.00 52 ASP A O 16
ATOM 18494 N N . ALA A 1 53 ? 2.355 -6.412 -3.453 1.00 0.00 53 ALA A N 16
ATOM 18495 C CA . ALA A 1 53 ? 2.992 -5.196 -2.976 1.00 0.00 53 ALA A CA 16
ATOM 18496 C C . ALA A 1 53 ? 2.622 -4.035 -3.902 1.00 0.00 53 ALA A C 16
ATOM 18497 O O . ALA A 1 53 ? 2.191 -2.980 -3.439 1.00 0.00 53 ALA A O 16
ATOM 18504 N N . PHE A 1 54 ? 2.806 -4.268 -5.193 1.00 0.00 54 PHE A N 16
ATOM 18505 C CA . PHE A 1 54 ? 2.497 -3.255 -6.188 1.00 0.00 54 PHE A CA 16
ATOM 18506 C C . PHE A 1 54 ? 1.032 -2.824 -6.095 1.00 0.00 54 PHE A C 16
ATOM 18507 O O . PHE A 1 54 ? 0.738 -1.639 -5.945 1.00 0.00 54 PHE A O 16
ATOM 18524 N N . GLN A 1 55 ? 0.152 -3.810 -6.189 1.00 0.00 55 GLN A N 16
ATOM 18525 C CA . GLN A 1 55 ? -1.276 -3.547 -6.118 1.00 0.00 55 GLN A CA 16
ATOM 18526 C C . GLN A 1 55 ? -1.616 -2.808 -4.822 1.00 0.00 55 GLN A C 16
ATOM 18527 O O . GLN A 1 55 ? -2.484 -1.937 -4.810 1.00 0.00 55 GLN A O 16
ATOM 18541 N N . ARG A 1 56 ? -0.914 -3.183 -3.763 1.00 0.00 56 ARG A N 16
ATOM 18542 C CA . ARG A 1 56 ? -1.131 -2.566 -2.465 1.00 0.00 56 ARG A CA 16
ATOM 18543 C C . ARG A 1 56 ? -0.967 -1.048 -2.565 1.00 0.00 56 ARG A C 16
ATOM 18544 O O . ARG A 1 56 ? -1.893 -0.299 -2.259 1.00 0.00 56 ARG A O 16
ATOM 18565 N N . LEU A 1 57 ? 0.218 -0.640 -2.995 1.00 0.00 57 LEU A N 16
ATOM 18566 C CA . LEU A 1 57 ? 0.516 0.775 -3.139 1.00 0.00 57 LEU A CA 16
ATOM 18567 C C . LEU A 1 57 ? -0.436 1.389 -4.167 1.00 0.00 57 LEU A C 16
ATOM 18568 O O . LEU A 1 57 ? -1.062 2.414 -3.904 1.00 0.00 57 LEU A O 16
ATOM 18584 N N . ARG A 1 58 ? -0.513 0.737 -5.318 1.00 0.00 58 ARG A N 16
ATOM 18585 C CA . ARG A 1 58 ? -1.378 1.206 -6.388 1.00 0.00 58 ARG A CA 16
ATOM 18586 C C . ARG A 1 58 ? -2.755 1.575 -5.834 1.00 0.00 58 ARG A C 16
ATOM 18587 O O . ARG A 1 58 ? -3.468 2.387 -6.422 1.00 0.00 58 ARG A O 16
ATOM 18608 N N . LYS A 1 59 ? -3.089 0.961 -4.708 1.00 0.00 59 LYS A N 16
ATOM 18609 C CA . LYS A 1 59 ? -4.368 1.215 -4.068 1.00 0.00 59 LYS A CA 16
ATOM 18610 C C . LYS A 1 59 ? -4.206 2.337 -3.040 1.00 0.00 59 LYS A C 16
ATOM 18611 O O . LYS A 1 59 ? -5.113 3.146 -2.850 1.00 0.00 59 LYS A O 16
ATOM 18630 N N . ILE A 1 60 ? -3.044 2.348 -2.403 1.00 0.00 60 ILE A N 16
ATOM 18631 C CA . ILE A 1 60 ? -2.752 3.357 -1.399 1.00 0.00 60 ILE A CA 16
ATOM 18632 C C . ILE A 1 60 ? -2.783 4.742 -2.049 1.00 0.00 60 ILE A C 16
ATOM 18633 O O . ILE A 1 60 ? -3.374 5.673 -1.505 1.00 0.00 60 ILE A O 16
ATOM 18649 N N . GLU A 1 61 ? -2.140 4.833 -3.204 1.00 0.00 61 GLU A N 16
ATOM 18650 C CA . GLU A 1 61 ? -2.088 6.088 -3.934 1.00 0.00 61 GLU A CA 16
ATOM 18651 C C . GLU A 1 61 ? -3.502 6.618 -4.182 1.00 0.00 61 GLU A C 16
ATOM 18652 O O . GLU A 1 61 ? -3.732 7.825 -4.145 1.00 0.00 61 GLU A O 16
ATOM 18664 N N . ILE A 1 62 ? -4.412 5.688 -4.431 1.00 0.00 62 ILE A N 16
ATOM 18665 C CA . ILE A 1 62 ? -5.797 6.046 -4.685 1.00 0.00 62 ILE A CA 16
ATOM 18666 C C . ILE A 1 62 ? -6.392 6.690 -3.431 1.00 0.00 62 ILE A C 16
ATOM 18667 O O . ILE A 1 62 ? -7.012 7.750 -3.508 1.00 0.00 62 ILE A O 16
ATOM 18683 N N . LEU A 1 63 ? -6.182 6.024 -2.306 1.00 0.00 63 LEU A N 16
ATOM 18684 C CA . LEU A 1 63 ? -6.689 6.518 -1.037 1.00 0.00 63 LEU A CA 16
ATOM 18685 C C . LEU A 1 63 ? -5.940 7.797 -0.657 1.00 0.00 63 LEU A C 16
ATOM 18686 O O . LEU A 1 63 ? -6.535 8.871 -0.585 1.00 0.00 63 LEU A O 16
ATOM 18702 N N . THR A 1 64 ? -4.645 7.640 -0.424 1.00 0.00 64 THR A N 16
ATOM 18703 C CA . THR A 1 64 ? -3.809 8.769 -0.054 1.00 0.00 64 THR A CA 16
ATOM 18704 C C . THR A 1 64 ? -4.219 10.017 -0.838 1.00 0.00 64 THR A C 16
ATOM 18705 O O . THR A 1 64 ? -4.634 9.921 -1.992 1.00 0.00 64 THR A O 16
ATOM 18716 N N . PRO A 1 65 ? -4.086 11.189 -0.162 1.00 0.00 65 PRO A N 16
ATOM 18717 C CA . PRO A 1 65 ? -4.438 12.455 -0.783 1.00 0.00 65 PRO A CA 16
ATOM 18718 C C . PRO A 1 65 ? -3.377 12.880 -1.801 1.00 0.00 65 PRO A C 16
ATOM 18719 O O . PRO A 1 65 ? -3.686 13.099 -2.971 1.00 0.00 65 PRO A O 16
ATOM 18730 N N . GLU A 1 66 ? -2.148 12.985 -1.317 1.00 0.00 66 GLU A N 16
ATOM 18731 C CA . GLU A 1 66 ? -1.040 13.380 -2.170 1.00 0.00 66 GLU A CA 16
ATOM 18732 C C . GLU A 1 66 ? -0.879 12.390 -3.325 1.00 0.00 66 GLU A C 16
ATOM 18733 O O . GLU A 1 66 ? -0.510 11.236 -3.111 1.00 0.00 66 GLU A O 16
ATOM 18745 N N . VAL A 1 67 ? -1.165 12.876 -4.524 1.00 0.00 67 VAL A N 16
ATOM 18746 C CA . VAL A 1 67 ? -1.056 12.048 -5.713 1.00 0.00 67 VAL A CA 16
ATOM 18747 C C . VAL A 1 67 ? -0.401 12.857 -6.834 1.00 0.00 67 VAL A C 16
ATOM 18748 O O . VAL A 1 67 ? -1.090 13.502 -7.623 1.00 0.00 67 VAL A O 16
ATOM 18761 N N . ASN A 1 68 ? 0.922 12.797 -6.869 1.00 0.00 68 ASN A N 16
ATOM 18762 C CA . ASN A 1 68 ? 1.678 13.515 -7.881 1.00 0.00 68 ASN A CA 16
ATOM 18763 C C . ASN A 1 68 ? 1.707 12.692 -9.170 1.00 0.00 68 ASN A C 16
ATOM 18764 O O . ASN A 1 68 ? 2.494 11.755 -9.294 1.00 0.00 68 ASN A O 16
ATOM 18775 N N . LYS A 1 69 ? 0.840 13.071 -10.097 1.00 0.00 69 LYS A N 16
ATOM 18776 C CA . LYS A 1 69 ? 0.757 12.380 -11.372 1.00 0.00 69 LYS A CA 16
ATOM 18777 C C . LYS A 1 69 ? 1.484 13.199 -12.440 1.00 0.00 69 LYS A C 16
ATOM 18778 O O . LYS A 1 69 ? 1.485 14.428 -12.391 1.00 0.00 69 LYS A O 16
ATOM 18797 N N . GLY A 1 70 ? 2.086 12.485 -13.380 1.00 0.00 70 GLY A N 16
ATOM 18798 C CA . GLY A 1 70 ? 2.815 13.131 -14.458 1.00 0.00 70 GLY A CA 16
ATOM 18799 C C . GLY A 1 70 ? 1.900 13.403 -15.654 1.00 0.00 70 GLY A C 16
ATOM 18800 O O . GLY A 1 70 ? 1.048 12.581 -15.987 1.00 0.00 70 GLY A O 16
ATOM 18804 N N . SER A 1 71 ? 2.107 14.560 -16.266 1.00 0.00 71 SER A N 16
ATOM 18805 C CA . SER A 1 71 ? 1.310 14.950 -17.417 1.00 0.00 71 SER A CA 16
ATOM 18806 C C . SER A 1 71 ? -0.156 15.108 -17.009 1.00 0.00 71 SER A C 16
ATOM 18807 O O . SER A 1 71 ? -0.546 14.709 -15.913 1.00 0.00 71 SER A O 16
ATOM 18815 N N . GLY A 1 72 ? -0.929 15.692 -17.914 1.00 0.00 72 GLY A N 16
ATOM 18816 C CA . GLY A 1 72 ? -2.343 15.907 -17.662 1.00 0.00 72 GLY A CA 16
ATOM 18817 C C . GLY A 1 72 ? -3.198 14.905 -18.441 1.00 0.00 72 GLY A C 16
ATOM 18818 O O . GLY A 1 72 ? -2.712 13.848 -18.840 1.00 0.00 72 GLY A O 16
ATOM 18822 N N . PRO A 1 73 ? -4.489 15.283 -18.640 1.00 0.00 73 PRO A N 16
ATOM 18823 C CA . PRO A 1 73 ? -5.415 14.429 -19.364 1.00 0.00 73 PRO A CA 16
ATOM 18824 C C . PRO A 1 73 ? -5.136 14.468 -20.867 1.00 0.00 73 PRO A C 16
ATOM 18825 O O . PRO A 1 73 ? -4.599 15.450 -21.377 1.00 0.00 73 PRO A O 16
ATOM 18836 N N . SER A 1 74 ? -5.514 13.388 -21.535 1.00 0.00 74 SER A N 16
ATOM 18837 C CA . SER A 1 74 ? -5.311 13.286 -22.970 1.00 0.00 74 SER A CA 16
ATOM 18838 C C . SER A 1 74 ? -3.820 13.389 -23.297 1.00 0.00 74 SER A C 16
ATOM 18839 O O . SER A 1 74 ? -3.250 14.479 -23.277 1.00 0.00 74 SER A O 16
ATOM 18847 N N . SER A 1 75 ? -3.230 12.239 -23.589 1.00 0.00 75 SER A N 16
ATOM 18848 C CA . SER A 1 75 ? -1.816 12.186 -23.919 1.00 0.00 75 SER A CA 16
ATOM 18849 C C . SER A 1 75 ? -1.637 11.873 -25.406 1.00 0.00 75 SER A C 16
ATOM 18850 O O . SER A 1 75 ? -1.014 12.642 -26.136 1.00 0.00 75 SER A O 16
ATOM 18858 N N . GLY A 1 76 ? -2.196 10.742 -25.811 1.00 0.00 76 GLY A N 16
ATOM 18859 C CA . GLY A 1 76 ? -2.105 10.317 -27.198 1.00 0.00 76 GLY A CA 16
ATOM 18860 C C . GLY A 1 76 ? -0.726 9.730 -27.503 1.00 0.00 76 GLY A C 16
ATOM 18861 O O . GLY A 1 76 ? -0.323 9.652 -28.663 1.00 0.00 76 GLY A O 16
ATOM 18865 N N . GLY A 1 1 ? -27.726 23.648 23.772 1.00 0.00 1 GLY A N 17
ATOM 18866 C CA . GLY A 1 1 ? -27.538 23.518 22.337 1.00 0.00 1 GLY A CA 17
ATOM 18867 C C . GLY A 1 1 ? -27.004 22.130 21.977 1.00 0.00 1 GLY A C 17
ATOM 18868 O O . GLY A 1 1 ? -26.705 21.328 22.860 1.00 0.00 1 GLY A O 17
ATOM 18872 N N . SER A 1 2 ? -26.901 21.889 20.678 1.00 0.00 2 SER A N 17
ATOM 18873 C CA . SER A 1 2 ? -26.409 20.612 20.191 1.00 0.00 2 SER A CA 17
ATOM 18874 C C . SER A 1 2 ? -26.161 20.688 18.683 1.00 0.00 2 SER A C 17
ATOM 18875 O O . SER A 1 2 ? -25.041 20.471 18.222 1.00 0.00 2 SER A O 17
ATOM 18883 N N . SER A 1 3 ? -27.225 20.997 17.955 1.00 0.00 3 SER A N 17
ATOM 18884 C CA . SER A 1 3 ? -27.137 21.104 16.509 1.00 0.00 3 SER A CA 17
ATOM 18885 C C . SER A 1 3 ? -25.844 21.820 16.115 1.00 0.00 3 SER A C 17
ATOM 18886 O O . SER A 1 3 ? -25.285 22.580 16.905 1.00 0.00 3 SER A O 17
ATOM 18894 N N . GLY A 1 4 ? -25.406 21.553 14.893 1.00 0.00 4 GLY A N 17
ATOM 18895 C CA . GLY A 1 4 ? -24.189 22.162 14.385 1.00 0.00 4 GLY A CA 17
ATOM 18896 C C . GLY A 1 4 ? -23.469 21.223 13.415 1.00 0.00 4 GLY A C 17
ATOM 18897 O O . GLY A 1 4 ? -22.467 20.605 13.772 1.00 0.00 4 GLY A O 17
ATOM 18901 N N . SER A 1 5 ? -24.008 21.146 12.207 1.00 0.00 5 SER A N 17
ATOM 18902 C CA . SER A 1 5 ? -23.429 20.293 11.183 1.00 0.00 5 SER A CA 17
ATOM 18903 C C . SER A 1 5 ? -24.236 20.410 9.887 1.00 0.00 5 SER A C 17
ATOM 18904 O O . SER A 1 5 ? -25.408 20.040 9.846 1.00 0.00 5 SER A O 17
ATOM 18912 N N . SER A 1 6 ? -23.575 20.928 8.862 1.00 0.00 6 SER A N 17
ATOM 18913 C CA . SER A 1 6 ? -24.216 21.098 7.569 1.00 0.00 6 SER A CA 17
ATOM 18914 C C . SER A 1 6 ? -23.210 21.649 6.555 1.00 0.00 6 SER A C 17
ATOM 18915 O O . SER A 1 6 ? -22.577 22.675 6.798 1.00 0.00 6 SER A O 17
ATOM 18923 N N . GLY A 1 7 ? -23.095 20.942 5.441 1.00 0.00 7 GLY A N 17
ATOM 18924 C CA . GLY A 1 7 ? -22.177 21.347 4.390 1.00 0.00 7 GLY A CA 17
ATOM 18925 C C . GLY A 1 7 ? -20.801 20.708 4.587 1.00 0.00 7 GLY A C 17
ATOM 18926 O O . GLY A 1 7 ? -20.281 20.675 5.701 1.00 0.00 7 GLY A O 17
ATOM 18930 N N . THR A 1 8 ? -20.250 20.215 3.487 1.00 0.00 8 THR A N 17
ATOM 18931 C CA . THR A 1 8 ? -18.944 19.579 3.525 1.00 0.00 8 THR A CA 17
ATOM 18932 C C . THR A 1 8 ? -18.531 19.125 2.123 1.00 0.00 8 THR A C 17
ATOM 18933 O O . THR A 1 8 ? -17.359 19.208 1.760 1.00 0.00 8 THR A O 17
ATOM 18944 N N . SER A 1 9 ? -19.518 18.654 1.374 1.00 0.00 9 SER A N 17
ATOM 18945 C CA . SER A 1 9 ? -19.272 18.186 0.021 1.00 0.00 9 SER A CA 17
ATOM 18946 C C . SER A 1 9 ? -20.597 17.848 -0.665 1.00 0.00 9 SER A C 17
ATOM 18947 O O . SER A 1 9 ? -21.626 17.716 -0.004 1.00 0.00 9 SER A O 17
ATOM 18955 N N . SER A 1 10 ? -20.529 17.718 -1.982 1.00 0.00 10 SER A N 17
ATOM 18956 C CA . SER A 1 10 ? -21.710 17.397 -2.764 1.00 0.00 10 SER A CA 17
ATOM 18957 C C . SER A 1 10 ? -21.362 17.376 -4.254 1.00 0.00 10 SER A C 17
ATOM 18958 O O . SER A 1 10 ? -21.061 18.415 -4.839 1.00 0.00 10 SER A O 17
ATOM 18966 N N . ASN A 1 11 ? -21.413 16.181 -4.824 1.00 0.00 11 ASN A N 17
ATOM 18967 C CA . ASN A 1 11 ? -21.107 16.011 -6.234 1.00 0.00 11 ASN A CA 17
ATOM 18968 C C . ASN A 1 11 ? -21.613 14.645 -6.701 1.00 0.00 11 ASN A C 17
ATOM 18969 O O . ASN A 1 11 ? -20.929 13.636 -6.535 1.00 0.00 11 ASN A O 17
ATOM 18980 N N . PRO A 1 12 ? -22.839 14.656 -7.289 1.00 0.00 12 PRO A N 17
ATOM 18981 C CA . PRO A 1 12 ? -23.445 13.430 -7.781 1.00 0.00 12 PRO A CA 17
ATOM 18982 C C . PRO A 1 12 ? -22.785 12.977 -9.084 1.00 0.00 12 PRO A C 17
ATOM 18983 O O . PRO A 1 12 ? -22.445 11.805 -9.237 1.00 0.00 12 PRO A O 17
ATOM 18994 N N . VAL A 1 13 ? -22.623 13.929 -9.991 1.00 0.00 13 VAL A N 17
ATOM 18995 C CA . VAL A 1 13 ? -22.010 13.643 -11.277 1.00 0.00 13 VAL A CA 17
ATOM 18996 C C . VAL A 1 13 ? -22.702 12.433 -11.908 1.00 0.00 13 VAL A C 17
ATOM 18997 O O . VAL A 1 13 ? -23.602 11.846 -11.310 1.00 0.00 13 VAL A O 17
ATOM 19010 N N . LEU A 1 14 ? -22.254 12.096 -13.109 1.00 0.00 14 LEU A N 17
ATOM 19011 C CA . LEU A 1 14 ? -22.819 10.966 -13.828 1.00 0.00 14 LEU A CA 17
ATOM 19012 C C . LEU A 1 14 ? -21.685 10.120 -14.410 1.00 0.00 14 LEU A C 17
ATOM 19013 O O . LEU A 1 14 ? -20.593 10.065 -13.846 1.00 0.00 14 LEU A O 17
ATOM 19029 N N . GLU A 1 15 ? -21.983 9.480 -15.531 1.00 0.00 15 GLU A N 17
ATOM 19030 C CA . GLU A 1 15 ? -21.002 8.638 -16.195 1.00 0.00 15 GLU A CA 17
ATOM 19031 C C . GLU A 1 15 ? -20.262 7.776 -15.171 1.00 0.00 15 GLU A C 17
ATOM 19032 O O . GLU A 1 15 ? -19.074 7.980 -14.926 1.00 0.00 15 GLU A O 17
ATOM 19044 N N . LEU A 1 16 ? -20.994 6.830 -14.601 1.00 0.00 16 LEU A N 17
ATOM 19045 C CA . LEU A 1 16 ? -20.421 5.936 -13.609 1.00 0.00 16 LEU A CA 17
ATOM 19046 C C . LEU A 1 16 ? -20.613 4.488 -14.062 1.00 0.00 16 LEU A C 17
ATOM 19047 O O . LEU A 1 16 ? -20.471 4.180 -15.245 1.00 0.00 16 LEU A O 17
ATOM 19063 N N . GLU A 1 17 ? -20.933 3.637 -13.099 1.00 0.00 17 GLU A N 17
ATOM 19064 C CA . GLU A 1 17 ? -21.146 2.228 -13.384 1.00 0.00 17 GLU A CA 17
ATOM 19065 C C . GLU A 1 17 ? -20.090 1.721 -14.368 1.00 0.00 17 GLU A C 17
ATOM 19066 O O . GLU A 1 17 ? -20.360 1.589 -15.561 1.00 0.00 17 GLU A O 17
ATOM 19078 N N . LEU A 1 18 ? -18.910 1.449 -13.831 1.00 0.00 18 LEU A N 17
ATOM 19079 C CA . LEU A 1 18 ? -17.812 0.959 -14.646 1.00 0.00 18 LEU A CA 17
ATOM 19080 C C . LEU A 1 18 ? -16.645 0.564 -13.739 1.00 0.00 18 LEU A C 17
ATOM 19081 O O . LEU A 1 18 ? -16.406 1.203 -12.715 1.00 0.00 18 LEU A O 17
ATOM 19097 N N . ALA A 1 19 ? -15.949 -0.487 -14.147 1.00 0.00 19 ALA A N 17
ATOM 19098 C CA . ALA A 1 19 ? -14.813 -0.975 -13.384 1.00 0.00 19 ALA A CA 17
ATOM 19099 C C . ALA A 1 19 ? -13.873 -1.746 -14.312 1.00 0.00 19 ALA A C 17
ATOM 19100 O O . ALA A 1 19 ? -14.071 -1.765 -15.526 1.00 0.00 19 ALA A O 17
ATOM 19107 N N . GLU A 1 20 ? -12.870 -2.365 -13.706 1.00 0.00 20 GLU A N 17
ATOM 19108 C CA . GLU A 1 20 ? -11.900 -3.136 -14.464 1.00 0.00 20 GLU A CA 17
ATOM 19109 C C . GLU A 1 20 ? -10.865 -2.207 -15.103 1.00 0.00 20 GLU A C 17
ATOM 19110 O O . GLU A 1 20 ? -10.667 -2.234 -16.316 1.00 0.00 20 GLU A O 17
ATOM 19122 N N . GLU A 1 21 ? -10.233 -1.407 -14.256 1.00 0.00 21 GLU A N 17
ATOM 19123 C CA . GLU A 1 21 ? -9.224 -0.472 -14.723 1.00 0.00 21 GLU A CA 17
ATOM 19124 C C . GLU A 1 21 ? -7.824 -1.055 -14.520 1.00 0.00 21 GLU A C 17
ATOM 19125 O O . GLU A 1 21 ? -6.897 -0.338 -14.149 1.00 0.00 21 GLU A O 17
ATOM 19137 N N . LYS A 1 22 ? -7.716 -2.352 -14.771 1.00 0.00 22 LYS A N 17
ATOM 19138 C CA . LYS A 1 22 ? -6.445 -3.040 -14.621 1.00 0.00 22 LYS A CA 17
ATOM 19139 C C . LYS A 1 22 ? -5.437 -2.465 -15.618 1.00 0.00 22 LYS A C 17
ATOM 19140 O O . LYS A 1 22 ? -5.805 -2.085 -16.728 1.00 0.00 22 LYS A O 17
ATOM 19159 N N . LEU A 1 23 ? -4.186 -2.417 -15.184 1.00 0.00 23 LEU A N 17
ATOM 19160 C CA . LEU A 1 23 ? -3.122 -1.895 -16.025 1.00 0.00 23 LEU A CA 17
ATOM 19161 C C . LEU A 1 23 ? -1.896 -2.803 -15.912 1.00 0.00 23 LEU A C 17
ATOM 19162 O O . LEU A 1 23 ? -1.716 -3.486 -14.905 1.00 0.00 23 LEU A O 17
ATOM 19178 N N . PRO A 1 24 ? -1.063 -2.780 -16.987 1.00 0.00 24 PRO A N 17
ATOM 19179 C CA . PRO A 1 24 ? 0.141 -3.592 -17.017 1.00 0.00 24 PRO A CA 17
ATOM 19180 C C . PRO A 1 24 ? 1.228 -2.997 -16.119 1.00 0.00 24 PRO A C 17
ATOM 19181 O O . PRO A 1 24 ? 2.164 -2.365 -16.607 1.00 0.00 24 PRO A O 17
ATOM 19192 N N . MET A 1 25 ? 1.067 -3.220 -14.823 1.00 0.00 25 MET A N 17
ATOM 19193 C CA . MET A 1 25 ? 2.022 -2.713 -13.853 1.00 0.00 25 MET A CA 17
ATOM 19194 C C . MET A 1 25 ? 2.526 -1.325 -14.252 1.00 0.00 25 MET A C 17
ATOM 19195 O O . MET A 1 25 ? 3.560 -1.200 -14.905 1.00 0.00 25 MET A O 17
ATOM 19209 N N . THR A 1 26 ? 1.770 -0.316 -13.843 1.00 0.00 26 THR A N 17
ATOM 19210 C CA . THR A 1 26 ? 2.127 1.058 -14.150 1.00 0.00 26 THR A CA 17
ATOM 19211 C C . THR A 1 26 ? 3.343 1.490 -13.329 1.00 0.00 26 THR A C 17
ATOM 19212 O O . THR A 1 26 ? 4.228 2.176 -13.837 1.00 0.00 26 THR A O 17
ATOM 19223 N N . LEU A 1 27 ? 3.348 1.070 -12.072 1.00 0.00 27 LEU A N 17
ATOM 19224 C CA . LEU A 1 27 ? 4.442 1.404 -11.176 1.00 0.00 27 LEU A CA 17
ATOM 19225 C C . LEU A 1 27 ? 5.300 0.160 -10.938 1.00 0.00 27 LEU A C 17
ATOM 19226 O O . LEU A 1 27 ? 4.776 -0.910 -10.632 1.00 0.00 27 LEU A O 17
ATOM 19242 N N . SER A 1 28 ? 6.603 0.341 -11.089 1.00 0.00 28 SER A N 17
ATOM 19243 C CA . SER A 1 28 ? 7.539 -0.753 -10.895 1.00 0.00 28 SER A CA 17
ATOM 19244 C C . SER A 1 28 ? 7.864 -0.907 -9.408 1.00 0.00 28 SER A C 17
ATOM 19245 O O . SER A 1 28 ? 7.541 -0.033 -8.605 1.00 0.00 28 SER A O 17
ATOM 19253 N N . ARG A 1 29 ? 8.499 -2.024 -9.086 1.00 0.00 29 ARG A N 17
ATOM 19254 C CA . ARG A 1 29 ? 8.871 -2.303 -7.709 1.00 0.00 29 ARG A CA 17
ATOM 19255 C C . ARG A 1 29 ? 9.295 -1.014 -7.003 1.00 0.00 29 ARG A C 17
ATOM 19256 O O . ARG A 1 29 ? 8.658 -0.592 -6.039 1.00 0.00 29 ARG A O 17
ATOM 19277 N N . GLN A 1 30 ? 10.369 -0.425 -7.509 1.00 0.00 30 GLN A N 17
ATOM 19278 C CA . GLN A 1 30 ? 10.886 0.807 -6.938 1.00 0.00 30 GLN A CA 17
ATOM 19279 C C . GLN A 1 30 ? 9.786 1.869 -6.883 1.00 0.00 30 GLN A C 17
ATOM 19280 O O . GLN A 1 30 ? 9.606 2.529 -5.861 1.00 0.00 30 GLN A O 17
ATOM 19294 N N . GLU A 1 31 ? 9.079 2.000 -7.996 1.00 0.00 31 GLU A N 17
ATOM 19295 C CA . GLU A 1 31 ? 8.001 2.971 -8.087 1.00 0.00 31 GLU A CA 17
ATOM 19296 C C . GLU A 1 31 ? 6.961 2.714 -6.995 1.00 0.00 31 GLU A C 17
ATOM 19297 O O . GLU A 1 31 ? 6.236 3.624 -6.596 1.00 0.00 31 GLU A O 17
ATOM 19309 N N . VAL A 1 32 ? 6.921 1.469 -6.542 1.00 0.00 32 VAL A N 17
ATOM 19310 C CA . VAL A 1 32 ? 5.981 1.081 -5.504 1.00 0.00 32 VAL A CA 17
ATOM 19311 C C . VAL A 1 32 ? 6.667 1.177 -4.140 1.00 0.00 32 VAL A C 17
ATOM 19312 O O . VAL A 1 32 ? 6.025 1.492 -3.139 1.00 0.00 32 VAL A O 17
ATOM 19325 N N . ILE A 1 33 ? 7.963 0.899 -4.143 1.00 0.00 33 ILE A N 17
ATOM 19326 C CA . ILE A 1 33 ? 8.742 0.950 -2.918 1.00 0.00 33 ILE A CA 17
ATOM 19327 C C . ILE A 1 33 ? 8.861 2.403 -2.455 1.00 0.00 33 ILE A C 17
ATOM 19328 O O . ILE A 1 33 ? 8.820 2.682 -1.258 1.00 0.00 33 ILE A O 17
ATOM 19344 N N . ARG A 1 34 ? 9.007 3.291 -3.428 1.00 0.00 34 ARG A N 17
ATOM 19345 C CA . ARG A 1 34 ? 9.132 4.709 -3.135 1.00 0.00 34 ARG A CA 17
ATOM 19346 C C . ARG A 1 34 ? 7.955 5.180 -2.279 1.00 0.00 34 ARG A C 17
ATOM 19347 O O . ARG A 1 34 ? 8.106 5.404 -1.079 1.00 0.00 34 ARG A O 17
ATOM 19368 N N . ARG A 1 35 ? 6.809 5.316 -2.929 1.00 0.00 35 ARG A N 17
ATOM 19369 C CA . ARG A 1 35 ? 5.606 5.757 -2.243 1.00 0.00 35 ARG A CA 17
ATOM 19370 C C . ARG A 1 35 ? 5.479 5.052 -0.891 1.00 0.00 35 ARG A C 17
ATOM 19371 O O . ARG A 1 35 ? 5.522 5.698 0.156 1.00 0.00 35 ARG A O 17
ATOM 19392 N N . LEU A 1 36 ? 5.325 3.738 -0.956 1.00 0.00 36 LEU A N 17
ATOM 19393 C CA . LEU A 1 36 ? 5.191 2.939 0.250 1.00 0.00 36 LEU A CA 17
ATOM 19394 C C . LEU A 1 36 ? 6.149 3.471 1.318 1.00 0.00 36 LEU A C 17
ATOM 19395 O O . LEU A 1 36 ? 5.714 3.994 2.343 1.00 0.00 36 LEU A O 17
ATOM 19411 N N . ARG A 1 37 ? 7.436 3.320 1.041 1.00 0.00 37 ARG A N 17
ATOM 19412 C CA . ARG A 1 37 ? 8.459 3.778 1.965 1.00 0.00 37 ARG A CA 17
ATOM 19413 C C . ARG A 1 37 ? 8.145 5.197 2.444 1.00 0.00 37 ARG A C 17
ATOM 19414 O O . ARG A 1 37 ? 8.124 5.461 3.645 1.00 0.00 37 ARG A O 17
ATOM 19435 N N . GLU A 1 38 ? 7.908 6.074 1.479 1.00 0.00 38 GLU A N 17
ATOM 19436 C CA . GLU A 1 38 ? 7.596 7.459 1.787 1.00 0.00 38 GLU A CA 17
ATOM 19437 C C . GLU A 1 38 ? 6.318 7.542 2.624 1.00 0.00 38 GLU A C 17
ATOM 19438 O O . GLU A 1 38 ? 6.087 8.533 3.315 1.00 0.00 38 GLU A O 17
ATOM 19450 N N . ARG A 1 39 ? 5.520 6.488 2.533 1.00 0.00 39 ARG A N 17
ATOM 19451 C CA . ARG A 1 39 ? 4.271 6.429 3.273 1.00 0.00 39 ARG A CA 17
ATOM 19452 C C . ARG A 1 39 ? 4.493 5.774 4.637 1.00 0.00 39 ARG A C 17
ATOM 19453 O O . ARG A 1 39 ? 3.701 5.966 5.559 1.00 0.00 39 ARG A O 17
ATOM 19474 N N . GLY A 1 40 ? 5.574 5.013 4.724 1.00 0.00 40 GLY A N 17
ATOM 19475 C CA . GLY A 1 40 ? 5.911 4.328 5.960 1.00 0.00 40 GLY A CA 17
ATOM 19476 C C . GLY A 1 40 ? 5.374 2.895 5.957 1.00 0.00 40 GLY A C 17
ATOM 19477 O O . GLY A 1 40 ? 5.264 2.267 7.009 1.00 0.00 40 GLY A O 17
ATOM 19481 N N . GLU A 1 41 ? 5.053 2.420 4.762 1.00 0.00 41 GLU A N 17
ATOM 19482 C CA . GLU A 1 41 ? 4.530 1.073 4.608 1.00 0.00 41 GLU A CA 17
ATOM 19483 C C . GLU A 1 41 ? 5.669 0.090 4.331 1.00 0.00 41 GLU A C 17
ATOM 19484 O O . GLU A 1 41 ? 6.737 0.487 3.868 1.00 0.00 41 GLU A O 17
ATOM 19496 N N . PRO A 1 42 ? 5.395 -1.207 4.635 1.00 0.00 42 PRO A N 17
ATOM 19497 C CA . PRO A 1 42 ? 6.385 -2.250 4.424 1.00 0.00 42 PRO A CA 17
ATOM 19498 C C . PRO A 1 42 ? 6.515 -2.589 2.937 1.00 0.00 42 PRO A C 17
ATOM 19499 O O . PRO A 1 42 ? 5.557 -3.043 2.314 1.00 0.00 42 PRO A O 17
ATOM 19510 N N . ILE A 1 43 ? 7.709 -2.355 2.412 1.00 0.00 43 ILE A N 17
ATOM 19511 C CA . ILE A 1 43 ? 7.977 -2.630 1.011 1.00 0.00 43 ILE A CA 17
ATOM 19512 C C . ILE A 1 43 ? 7.614 -4.084 0.703 1.00 0.00 43 ILE A C 17
ATOM 19513 O O . ILE A 1 43 ? 7.087 -4.383 -0.368 1.00 0.00 43 ILE A O 17
ATOM 19529 N N . ARG A 1 44 ? 7.910 -4.950 1.660 1.00 0.00 44 ARG A N 17
ATOM 19530 C CA . ARG A 1 44 ? 7.622 -6.366 1.504 1.00 0.00 44 ARG A CA 17
ATOM 19531 C C . ARG A 1 44 ? 7.068 -6.942 2.809 1.00 0.00 44 ARG A C 17
ATOM 19532 O O . ARG A 1 44 ? 7.788 -7.047 3.801 1.00 0.00 44 ARG A O 17
ATOM 19553 N N . LEU A 1 45 ? 5.792 -7.298 2.767 1.00 0.00 45 LEU A N 17
ATOM 19554 C CA . LEU A 1 45 ? 5.133 -7.861 3.933 1.00 0.00 45 LEU A CA 17
ATOM 19555 C C . LEU A 1 45 ? 5.675 -9.268 4.191 1.00 0.00 45 LEU A C 17
ATOM 19556 O O . LEU A 1 45 ? 6.644 -9.689 3.561 1.00 0.00 45 LEU A O 17
ATOM 19572 N N . PHE A 1 46 ? 5.025 -9.957 5.118 1.00 0.00 46 PHE A N 17
ATOM 19573 C CA . PHE A 1 46 ? 5.430 -11.308 5.466 1.00 0.00 46 PHE A CA 17
ATOM 19574 C C . PHE A 1 46 ? 4.826 -12.328 4.499 1.00 0.00 46 PHE A C 17
ATOM 19575 O O . PHE A 1 46 ? 3.911 -13.067 4.861 1.00 0.00 46 PHE A O 17
ATOM 19592 N N . GLY A 1 47 ? 5.362 -12.336 3.287 1.00 0.00 47 GLY A N 17
ATOM 19593 C CA . GLY A 1 47 ? 4.887 -13.254 2.265 1.00 0.00 47 GLY A CA 17
ATOM 19594 C C . GLY A 1 47 ? 4.128 -12.506 1.167 1.00 0.00 47 GLY A C 17
ATOM 19595 O O . GLY A 1 47 ? 3.011 -12.880 0.815 1.00 0.00 47 GLY A O 17
ATOM 19599 N N . GLU A 1 48 ? 4.766 -11.463 0.656 1.00 0.00 48 GLU A N 17
ATOM 19600 C CA . GLU A 1 48 ? 4.165 -10.659 -0.394 1.00 0.00 48 GLU A CA 17
ATOM 19601 C C . GLU A 1 48 ? 4.991 -10.762 -1.679 1.00 0.00 48 GLU A C 17
ATOM 19602 O O . GLU A 1 48 ? 6.126 -11.234 -1.655 1.00 0.00 48 GLU A O 17
ATOM 19614 N N . THR A 1 49 ? 4.388 -10.312 -2.769 1.00 0.00 49 THR A N 17
ATOM 19615 C CA . THR A 1 49 ? 5.053 -10.347 -4.061 1.00 0.00 49 THR A CA 17
ATOM 19616 C C . THR A 1 49 ? 4.963 -8.981 -4.744 1.00 0.00 49 THR A C 17
ATOM 19617 O O . THR A 1 49 ? 4.156 -8.139 -4.353 1.00 0.00 49 THR A O 17
ATOM 19628 N N . ASP A 1 50 ? 5.804 -8.803 -5.753 1.00 0.00 50 ASP A N 17
ATOM 19629 C CA . ASP A 1 50 ? 5.830 -7.554 -6.494 1.00 0.00 50 ASP A CA 17
ATOM 19630 C C . ASP A 1 50 ? 4.397 -7.067 -6.715 1.00 0.00 50 ASP A C 17
ATOM 19631 O O . ASP A 1 50 ? 4.095 -5.895 -6.496 1.00 0.00 50 ASP A O 17
ATOM 19640 N N . TYR A 1 51 ? 3.551 -7.992 -7.146 1.00 0.00 51 TYR A N 17
ATOM 19641 C CA . TYR A 1 51 ? 2.157 -7.672 -7.399 1.00 0.00 51 TYR A CA 17
ATOM 19642 C C . TYR A 1 51 ? 1.468 -7.176 -6.126 1.00 0.00 51 TYR A C 17
ATOM 19643 O O . TYR A 1 51 ? 0.994 -6.042 -6.073 1.00 0.00 51 TYR A O 17
ATOM 19661 N N . ASP A 1 52 ? 1.435 -8.051 -5.131 1.00 0.00 52 ASP A N 17
ATOM 19662 C CA . ASP A 1 52 ? 0.812 -7.716 -3.862 1.00 0.00 52 ASP A CA 17
ATOM 19663 C C . ASP A 1 52 ? 1.298 -6.339 -3.407 1.00 0.00 52 ASP A C 17
ATOM 19664 O O . ASP A 1 52 ? 0.492 -5.445 -3.153 1.00 0.00 52 ASP A O 17
ATOM 19673 N N . ALA A 1 53 ? 2.614 -6.210 -3.319 1.00 0.00 53 ALA A N 17
ATOM 19674 C CA . ALA A 1 53 ? 3.217 -4.956 -2.900 1.00 0.00 53 ALA A CA 17
ATOM 19675 C C . ALA A 1 53 ? 2.773 -3.840 -3.848 1.00 0.00 53 ALA A C 17
ATOM 19676 O O . ALA A 1 53 ? 2.391 -2.759 -3.404 1.00 0.00 53 ALA A O 17
ATOM 19683 N N . PHE A 1 54 ? 2.840 -4.140 -5.137 1.00 0.00 54 PHE A N 17
ATOM 19684 C CA . PHE A 1 54 ? 2.450 -3.176 -6.151 1.00 0.00 54 PHE A CA 17
ATOM 19685 C C . PHE A 1 54 ? 0.992 -2.749 -5.970 1.00 0.00 54 PHE A C 17
ATOM 19686 O O . PHE A 1 54 ? 0.713 -1.587 -5.679 1.00 0.00 54 PHE A O 17
ATOM 19703 N N . GLN A 1 55 ? 0.100 -3.712 -6.151 1.00 0.00 55 GLN A N 17
ATOM 19704 C CA . GLN A 1 55 ? -1.323 -3.451 -6.011 1.00 0.00 55 GLN A CA 17
ATOM 19705 C C . GLN A 1 55 ? -1.591 -2.637 -4.744 1.00 0.00 55 GLN A C 17
ATOM 19706 O O . GLN A 1 55 ? -2.219 -1.581 -4.801 1.00 0.00 55 GLN A O 17
ATOM 19720 N N . ARG A 1 56 ? -1.101 -3.158 -3.629 1.00 0.00 56 ARG A N 17
ATOM 19721 C CA . ARG A 1 56 ? -1.280 -2.493 -2.349 1.00 0.00 56 ARG A CA 17
ATOM 19722 C C . ARG A 1 56 ? -1.088 -0.983 -2.505 1.00 0.00 56 ARG A C 17
ATOM 19723 O O . ARG A 1 56 ? -2.002 -0.206 -2.231 1.00 0.00 56 ARG A O 17
ATOM 19744 N N . LEU A 1 57 ? 0.106 -0.613 -2.944 1.00 0.00 57 LEU A N 17
ATOM 19745 C CA . LEU A 1 57 ? 0.429 0.790 -3.139 1.00 0.00 57 LEU A CA 17
ATOM 19746 C C . LEU A 1 57 ? -0.520 1.388 -4.179 1.00 0.00 57 LEU A C 17
ATOM 19747 O O . LEU A 1 57 ? -1.135 2.427 -3.940 1.00 0.00 57 LEU A O 17
ATOM 19763 N N . ARG A 1 58 ? -0.611 0.707 -5.312 1.00 0.00 58 ARG A N 17
ATOM 19764 C CA . ARG A 1 58 ? -1.476 1.158 -6.389 1.00 0.00 58 ARG A CA 17
ATOM 19765 C C . ARG A 1 58 ? -2.842 1.567 -5.837 1.00 0.00 58 ARG A C 17
ATOM 19766 O O . ARG A 1 58 ? -3.543 2.378 -6.442 1.00 0.00 58 ARG A O 17
ATOM 19787 N N . LYS A 1 59 ? -3.181 0.987 -4.695 1.00 0.00 59 LYS A N 17
ATOM 19788 C CA . LYS A 1 59 ? -4.452 1.282 -4.054 1.00 0.00 59 LYS A CA 17
ATOM 19789 C C . LYS A 1 59 ? -4.262 2.426 -3.057 1.00 0.00 59 LYS A C 17
ATOM 19790 O O . LYS A 1 59 ? -5.146 3.267 -2.896 1.00 0.00 59 LYS A O 17
ATOM 19809 N N . ILE A 1 60 ? -3.104 2.422 -2.413 1.00 0.00 60 ILE A N 17
ATOM 19810 C CA . ILE A 1 60 ? -2.787 3.450 -1.436 1.00 0.00 60 ILE A CA 17
ATOM 19811 C C . ILE A 1 60 ? -2.795 4.818 -2.120 1.00 0.00 60 ILE A C 17
ATOM 19812 O O . ILE A 1 60 ? -3.339 5.782 -1.583 1.00 0.00 60 ILE A O 17
ATOM 19828 N N . GLU A 1 61 ? -2.185 4.860 -3.296 1.00 0.00 61 GLU A N 17
ATOM 19829 C CA . GLU A 1 61 ? -2.115 6.094 -4.059 1.00 0.00 61 GLU A CA 17
ATOM 19830 C C . GLU A 1 61 ? -3.520 6.656 -4.290 1.00 0.00 61 GLU A C 17
ATOM 19831 O O . GLU A 1 61 ? -3.726 7.867 -4.229 1.00 0.00 61 GLU A O 17
ATOM 19843 N N . ILE A 1 62 ? -4.450 5.749 -4.551 1.00 0.00 62 ILE A N 17
ATOM 19844 C CA . ILE A 1 62 ? -5.829 6.138 -4.791 1.00 0.00 62 ILE A CA 17
ATOM 19845 C C . ILE A 1 62 ? -6.413 6.744 -3.514 1.00 0.00 62 ILE A C 17
ATOM 19846 O O . ILE A 1 62 ? -7.050 7.795 -3.556 1.00 0.00 62 ILE A O 17
ATOM 19862 N N . LEU A 1 63 ? -6.176 6.054 -2.408 1.00 0.00 63 LEU A N 17
ATOM 19863 C CA . LEU A 1 63 ? -6.671 6.511 -1.120 1.00 0.00 63 LEU A CA 17
ATOM 19864 C C . LEU A 1 63 ? -6.393 8.008 -0.973 1.00 0.00 63 LEU A C 17
ATOM 19865 O O . LEU A 1 63 ? -7.268 8.834 -1.228 1.00 0.00 63 LEU A O 17
ATOM 19881 N N . THR A 1 64 ? -5.170 8.313 -0.564 1.00 0.00 64 THR A N 17
ATOM 19882 C CA . THR A 1 64 ? -4.766 9.697 -0.380 1.00 0.00 64 THR A CA 17
ATOM 19883 C C . THR A 1 64 ? -5.081 10.515 -1.634 1.00 0.00 64 THR A C 17
ATOM 19884 O O . THR A 1 64 ? -5.001 10.004 -2.750 1.00 0.00 64 THR A O 17
ATOM 19895 N N . PRO A 1 65 ? -5.443 11.806 -1.401 1.00 0.00 65 PRO A N 17
ATOM 19896 C CA . PRO A 1 65 ? -5.770 12.700 -2.499 1.00 0.00 65 PRO A CA 17
ATOM 19897 C C . PRO A 1 65 ? -4.507 13.150 -3.236 1.00 0.00 65 PRO A C 17
ATOM 19898 O O . PRO A 1 65 ? -4.267 12.740 -4.370 1.00 0.00 65 PRO A O 17
ATOM 19909 N N . GLU A 1 66 ? -3.733 13.987 -2.560 1.00 0.00 66 GLU A N 17
ATOM 19910 C CA . GLU A 1 66 ? -2.501 14.497 -3.137 1.00 0.00 66 GLU A CA 17
ATOM 19911 C C . GLU A 1 66 ? -1.762 13.383 -3.881 1.00 0.00 66 GLU A C 17
ATOM 19912 O O . GLU A 1 66 ? -1.400 12.369 -3.287 1.00 0.00 66 GLU A O 17
ATOM 19924 N N . VAL A 1 67 ? -1.562 13.609 -5.171 1.00 0.00 67 VAL A N 17
ATOM 19925 C CA . VAL A 1 67 ? -0.873 12.637 -6.003 1.00 0.00 67 VAL A CA 17
ATOM 19926 C C . VAL A 1 67 ? -0.322 13.337 -7.248 1.00 0.00 67 VAL A C 17
ATOM 19927 O O . VAL A 1 67 ? -1.079 13.919 -8.023 1.00 0.00 67 VAL A O 17
ATOM 19940 N N . ASN A 1 68 ? 0.991 13.256 -7.400 1.00 0.00 68 ASN A N 17
ATOM 19941 C CA . ASN A 1 68 ? 1.652 13.874 -8.537 1.00 0.00 68 ASN A CA 17
ATOM 19942 C C . ASN A 1 68 ? 1.314 13.089 -9.806 1.00 0.00 68 ASN A C 17
ATOM 19943 O O . ASN A 1 68 ? 1.733 11.943 -9.962 1.00 0.00 68 ASN A O 17
ATOM 19954 N N . LYS A 1 69 ? 0.560 13.737 -10.682 1.00 0.00 69 LYS A N 17
ATOM 19955 C CA . LYS A 1 69 ? 0.161 13.114 -11.932 1.00 0.00 69 LYS A CA 17
ATOM 19956 C C . LYS A 1 69 ? -0.261 11.668 -11.665 1.00 0.00 69 LYS A C 17
ATOM 19957 O O . LYS A 1 69 ? 0.562 10.756 -11.726 1.00 0.00 69 LYS A O 17
ATOM 19976 N N . GLY A 1 70 ? -1.543 11.503 -11.374 1.00 0.00 70 GLY A N 17
ATOM 19977 C CA . GLY A 1 70 ? -2.084 10.184 -11.097 1.00 0.00 70 GLY A CA 17
ATOM 19978 C C . GLY A 1 70 ? -2.763 9.598 -12.337 1.00 0.00 70 GLY A C 17
ATOM 19979 O O . GLY A 1 70 ? -3.057 10.321 -13.288 1.00 0.00 70 GLY A O 17
ATOM 19983 N N . SER A 1 71 ? -2.993 8.294 -12.287 1.00 0.00 71 SER A N 17
ATOM 19984 C CA . SER A 1 71 ? -3.632 7.604 -13.394 1.00 0.00 71 SER A CA 17
ATOM 19985 C C . SER A 1 71 ? -5.148 7.580 -13.191 1.00 0.00 71 SER A C 17
ATOM 19986 O O . SER A 1 71 ? -5.640 6.991 -12.229 1.00 0.00 71 SER A O 17
ATOM 19994 N N . GLY A 1 72 ? -5.847 8.228 -14.111 1.00 0.00 72 GLY A N 17
ATOM 19995 C CA . GLY A 1 72 ? -7.297 8.289 -14.045 1.00 0.00 72 GLY A CA 17
ATOM 19996 C C . GLY A 1 72 ? -7.932 7.469 -15.170 1.00 0.00 72 GLY A C 17
ATOM 19997 O O . GLY A 1 72 ? -7.689 6.268 -15.281 1.00 0.00 72 GLY A O 17
ATOM 20001 N N . PRO A 1 73 ? -8.755 8.168 -15.997 1.00 0.00 73 PRO A N 17
ATOM 20002 C CA . PRO A 1 73 ? -9.427 7.518 -17.109 1.00 0.00 73 PRO A CA 17
ATOM 20003 C C . PRO A 1 73 ? -8.450 7.245 -18.255 1.00 0.00 73 PRO A C 17
ATOM 20004 O O . PRO A 1 73 ? -7.612 8.086 -18.576 1.00 0.00 73 PRO A O 17
ATOM 20015 N N . SER A 1 74 ? -8.591 6.065 -18.841 1.00 0.00 74 SER A N 17
ATOM 20016 C CA . SER A 1 74 ? -7.732 5.670 -19.945 1.00 0.00 74 SER A CA 17
ATOM 20017 C C . SER A 1 74 ? -8.373 4.516 -20.719 1.00 0.00 74 SER A C 17
ATOM 20018 O O . SER A 1 74 ? -9.324 3.898 -20.245 1.00 0.00 74 SER A O 17
ATOM 20026 N N . SER A 1 75 ? -7.825 4.262 -21.898 1.00 0.00 75 SER A N 17
ATOM 20027 C CA . SER A 1 75 ? -8.331 3.193 -22.743 1.00 0.00 75 SER A CA 17
ATOM 20028 C C . SER A 1 75 ? -7.457 3.055 -23.991 1.00 0.00 75 SER A C 17
ATOM 20029 O O . SER A 1 75 ? -6.974 4.050 -24.529 1.00 0.00 75 SER A O 17
ATOM 20037 N N . GLY A 1 76 ? -7.280 1.812 -24.416 1.00 0.00 76 GLY A N 17
ATOM 20038 C CA . GLY A 1 76 ? -6.472 1.531 -25.591 1.00 0.00 76 GLY A CA 17
ATOM 20039 C C . GLY A 1 76 ? -5.031 2.002 -25.391 1.00 0.00 76 GLY A C 17
ATOM 20040 O O . GLY A 1 76 ? -4.577 2.927 -26.064 1.00 0.00 76 GLY A O 17
ATOM 20044 N N . GLY A 1 1 ? 37.886 7.944 -2.071 1.00 0.00 1 GLY A N 18
ATOM 20045 C CA . GLY A 1 1 ? 37.718 9.205 -1.369 1.00 0.00 1 GLY A CA 18
ATOM 20046 C C . GLY A 1 1 ? 36.246 9.624 -1.340 1.00 0.00 1 GLY A C 18
ATOM 20047 O O . GLY A 1 1 ? 35.356 8.788 -1.488 1.00 0.00 1 GLY A O 18
ATOM 20051 N N . SER A 1 2 ? 36.037 10.918 -1.147 1.00 0.00 2 SER A N 18
ATOM 20052 C CA . SER A 1 2 ? 34.689 11.458 -1.097 1.00 0.00 2 SER A CA 18
ATOM 20053 C C . SER A 1 2 ? 33.935 10.873 0.099 1.00 0.00 2 SER A C 18
ATOM 20054 O O . SER A 1 2 ? 34.225 9.760 0.536 1.00 0.00 2 SER A O 18
ATOM 20062 N N . SER A 1 3 ? 32.982 11.648 0.595 1.00 0.00 3 SER A N 18
ATOM 20063 C CA . SER A 1 3 ? 32.184 11.220 1.732 1.00 0.00 3 SER A CA 18
ATOM 20064 C C . SER A 1 3 ? 30.766 11.783 1.617 1.00 0.00 3 SER A C 18
ATOM 20065 O O . SER A 1 3 ? 30.582 12.994 1.503 1.00 0.00 3 SER A O 18
ATOM 20073 N N . GLY A 1 4 ? 29.800 10.877 1.652 1.00 0.00 4 GLY A N 18
ATOM 20074 C CA . GLY A 1 4 ? 28.404 11.268 1.554 1.00 0.00 4 GLY A CA 18
ATOM 20075 C C . GLY A 1 4 ? 28.008 11.526 0.099 1.00 0.00 4 GLY A C 18
ATOM 20076 O O . GLY A 1 4 ? 27.705 12.658 -0.275 1.00 0.00 4 GLY A O 18
ATOM 20080 N N . SER A 1 5 ? 28.022 10.456 -0.683 1.00 0.00 5 SER A N 18
ATOM 20081 C CA . SER A 1 5 ? 27.668 10.552 -2.089 1.00 0.00 5 SER A CA 18
ATOM 20082 C C . SER A 1 5 ? 27.774 9.177 -2.750 1.00 0.00 5 SER A C 18
ATOM 20083 O O . SER A 1 5 ? 28.662 8.392 -2.420 1.00 0.00 5 SER A O 18
ATOM 20091 N N . SER A 1 6 ? 26.855 8.927 -3.671 1.00 0.00 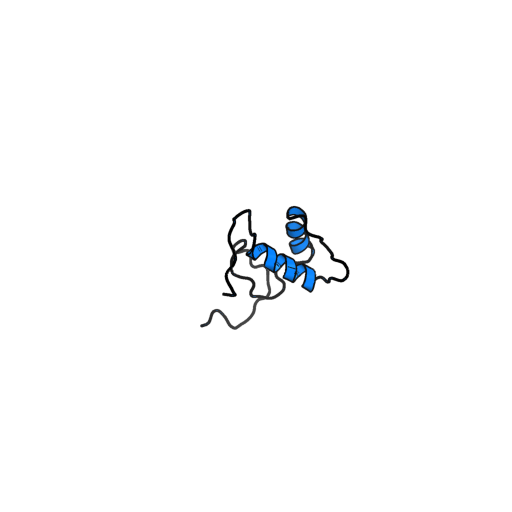6 SER A N 18
ATOM 20092 C CA . SER A 1 6 ? 26.833 7.659 -4.382 1.00 0.00 6 SER A CA 18
ATOM 20093 C C . SER A 1 6 ? 27.953 7.625 -5.424 1.00 0.00 6 SER A C 18
ATOM 20094 O O . SER A 1 6 ? 28.823 6.757 -5.377 1.00 0.00 6 SER A O 18
ATOM 20102 N N . GLY A 1 7 ? 27.894 8.579 -6.341 1.00 0.00 7 GLY A N 18
ATOM 20103 C CA . GLY A 1 7 ? 28.893 8.669 -7.393 1.00 0.00 7 GLY A CA 18
ATOM 20104 C C . GLY A 1 7 ? 28.607 7.660 -8.507 1.00 0.00 7 GLY A C 18
ATOM 20105 O O . GLY A 1 7 ? 29.364 6.708 -8.697 1.00 0.00 7 GLY A O 18
ATOM 20109 N N . THR A 1 8 ? 27.514 7.901 -9.215 1.00 0.00 8 THR A N 18
ATOM 20110 C CA . THR A 1 8 ? 27.119 7.026 -10.305 1.00 0.00 8 THR A CA 18
ATOM 20111 C C . THR A 1 8 ? 26.444 7.830 -11.418 1.00 0.00 8 THR A C 18
ATOM 20112 O O . THR A 1 8 ? 26.939 7.877 -12.543 1.00 0.00 8 THR A O 18
ATOM 20123 N N . SER A 1 9 ? 25.323 8.442 -11.064 1.00 0.00 9 SER A N 18
ATOM 20124 C CA . SER A 1 9 ? 24.575 9.243 -12.019 1.00 0.00 9 SER A CA 18
ATOM 20125 C C . SER A 1 9 ? 23.557 10.118 -11.285 1.00 0.00 9 SER A C 18
ATOM 20126 O O . SER A 1 9 ? 23.044 9.732 -10.235 1.00 0.00 9 SER A O 18
ATOM 20134 N N . SER A 1 10 ? 23.295 11.279 -11.865 1.00 0.00 10 SER A N 18
ATOM 20135 C CA . SER A 1 10 ? 22.348 12.212 -11.279 1.00 0.00 10 SER A CA 18
ATOM 20136 C C . SER A 1 10 ? 21.514 12.872 -12.379 1.00 0.00 10 SER A C 18
ATOM 20137 O O . SER A 1 10 ? 21.860 13.948 -12.864 1.00 0.00 10 SER A O 18
ATOM 20145 N N . ASN A 1 11 ? 20.432 12.199 -12.740 1.00 0.00 11 ASN A N 18
ATOM 20146 C CA . ASN A 1 11 ? 19.546 12.706 -13.774 1.00 0.00 11 ASN A CA 18
ATOM 20147 C C . ASN A 1 11 ? 18.289 11.836 -13.835 1.00 0.00 11 ASN A C 18
ATOM 20148 O O . ASN A 1 11 ? 18.299 10.765 -14.440 1.00 0.00 11 ASN A O 18
ATOM 20159 N N . PRO A 1 12 ? 17.208 12.342 -13.182 1.00 0.00 12 PRO A N 18
ATOM 20160 C CA . PRO A 1 12 ? 15.945 11.622 -13.156 1.00 0.00 12 PRO A CA 18
ATOM 20161 C C . PRO A 1 12 ? 15.226 11.728 -14.503 1.00 0.00 12 PRO A C 18
ATOM 20162 O O . PRO A 1 12 ? 15.407 10.881 -15.376 1.00 0.00 12 PRO A O 18
ATOM 20173 N N . VAL A 1 13 ? 14.425 12.776 -14.628 1.00 0.00 13 VAL A N 18
ATOM 20174 C CA . VAL A 1 13 ? 13.677 13.004 -15.853 1.00 0.00 13 VAL A CA 18
ATOM 20175 C C . VAL A 1 13 ? 13.139 11.669 -16.372 1.00 0.00 13 VAL A C 18
ATOM 20176 O O . VAL A 1 13 ? 13.796 10.996 -17.165 1.00 0.00 13 VAL A O 18
ATOM 20189 N N . LEU A 1 14 ? 11.947 11.326 -15.905 1.00 0.00 14 LEU A N 18
ATOM 20190 C CA . LEU A 1 14 ? 11.313 10.084 -16.312 1.00 0.00 14 LEU A CA 18
ATOM 20191 C C . LEU A 1 14 ? 9.959 9.954 -15.610 1.00 0.00 14 LEU A C 18
ATOM 20192 O O . LEU A 1 14 ? 9.701 8.962 -14.931 1.00 0.00 14 LEU A O 18
ATOM 20208 N N . GLU A 1 15 ? 9.131 10.970 -15.799 1.00 0.00 15 GLU A N 18
ATOM 20209 C CA . GLU A 1 15 ? 7.810 10.982 -15.193 1.00 0.00 15 GLU A CA 18
ATOM 20210 C C . GLU A 1 15 ? 6.976 12.133 -15.759 1.00 0.00 15 GLU A C 18
ATOM 20211 O O . GLU A 1 15 ? 7.524 13.111 -16.265 1.00 0.00 15 GLU A O 18
ATOM 20223 N N . LEU A 1 16 ? 5.664 11.978 -15.655 1.00 0.00 16 LEU A N 18
ATOM 20224 C CA . LEU A 1 16 ? 4.749 12.992 -16.151 1.00 0.00 16 LEU A CA 18
ATOM 20225 C C . LEU A 1 16 ? 3.554 13.101 -15.202 1.00 0.00 16 LEU A C 18
ATOM 20226 O O . LEU A 1 16 ? 2.667 12.249 -15.215 1.00 0.00 16 LEU A O 18
ATOM 20242 N N . GLU A 1 17 ? 3.569 14.157 -14.402 1.00 0.00 17 GLU A N 18
ATOM 20243 C CA . GLU A 1 17 ? 2.497 14.389 -13.449 1.00 0.00 17 GLU A CA 18
ATOM 20244 C C . GLU A 1 17 ? 2.339 13.180 -12.523 1.00 0.00 17 GLU A C 18
ATOM 20245 O O . GLU A 1 17 ? 1.508 12.308 -12.771 1.00 0.00 17 GLU A O 18
ATOM 20257 N N . LEU A 1 18 ? 3.150 13.168 -11.475 1.00 0.00 18 LEU A N 18
ATOM 20258 C CA . LEU A 1 18 ? 3.111 12.082 -10.511 1.00 0.00 18 LEU A CA 18
ATOM 20259 C C . LEU A 1 18 ? 1.680 11.912 -9.999 1.00 0.00 18 LEU A C 18
ATOM 20260 O O . LEU A 1 18 ? 0.885 12.849 -10.045 1.00 0.00 18 LEU A O 18
ATOM 20276 N N . ALA A 1 19 ? 1.395 10.709 -9.521 1.00 0.00 19 ALA A N 18
ATOM 20277 C CA . ALA A 1 19 ? 0.074 10.404 -9.000 1.00 0.00 19 ALA A CA 18
ATOM 20278 C C . ALA A 1 19 ? -0.857 10.044 -10.160 1.00 0.00 19 ALA A C 18
ATOM 20279 O O . ALA A 1 19 ? -1.737 10.825 -10.520 1.00 0.00 19 ALA A O 18
ATOM 20286 N N . GLU A 1 20 ? -0.630 8.862 -10.713 1.00 0.00 20 GLU A N 18
ATOM 20287 C CA . GLU A 1 20 ? -1.437 8.388 -11.825 1.00 0.00 20 GLU A CA 18
ATOM 20288 C C . GLU A 1 20 ? -1.900 6.952 -11.571 1.00 0.00 20 GLU A C 18
ATOM 20289 O O . GLU A 1 20 ? -1.421 6.020 -12.215 1.00 0.00 20 GLU A O 18
ATOM 20301 N N . GLU A 1 21 ? -2.825 6.819 -10.632 1.00 0.00 21 GLU A N 18
ATOM 20302 C CA . GLU A 1 21 ? -3.357 5.512 -10.286 1.00 0.00 21 GLU A CA 18
ATOM 20303 C C . GLU A 1 21 ? -3.929 4.826 -11.528 1.00 0.00 21 GLU A C 18
ATOM 20304 O O . GLU A 1 21 ? -4.053 3.603 -11.565 1.00 0.00 21 GLU A O 18
ATOM 20316 N N . LYS A 1 22 ? -4.263 5.643 -12.516 1.00 0.00 22 LYS A N 18
ATOM 20317 C CA . LYS A 1 22 ? -4.818 5.130 -13.757 1.00 0.00 22 LYS A CA 18
ATOM 20318 C C . LYS A 1 22 ? -3.800 4.202 -14.421 1.00 0.00 22 LYS A C 18
ATOM 20319 O O . LYS A 1 22 ? -2.681 4.051 -13.933 1.00 0.00 22 LYS A O 18
ATOM 20338 N N . LEU A 1 23 ? -4.223 3.605 -15.526 1.00 0.00 23 LEU A N 18
ATOM 20339 C CA . LEU A 1 23 ? -3.362 2.696 -16.262 1.00 0.00 23 LEU A CA 18
ATOM 20340 C C . LEU A 1 23 ? -3.093 1.453 -15.411 1.00 0.00 23 LEU A C 18
ATOM 20341 O O . LEU A 1 23 ? -3.125 1.518 -14.183 1.00 0.00 23 LEU A O 18
ATOM 20357 N N . PRO A 1 24 ? -2.827 0.320 -16.116 1.00 0.00 24 PRO A N 18
ATOM 20358 C CA . PRO A 1 24 ? -2.553 -0.935 -15.438 1.00 0.00 24 PRO A CA 18
ATOM 20359 C C . PRO A 1 24 ? -1.146 -0.938 -14.837 1.00 0.00 24 PRO A C 18
ATOM 20360 O O . PRO A 1 24 ? -0.535 0.117 -14.674 1.00 0.00 24 PRO A O 18
ATOM 20371 N N . MET A 1 25 ? -0.674 -2.135 -14.523 1.00 0.00 25 MET A N 18
ATOM 20372 C CA . MET A 1 25 ? 0.650 -2.289 -13.943 1.00 0.00 25 MET A CA 18
ATOM 20373 C C . MET A 1 25 ? 1.676 -1.427 -14.681 1.00 0.00 25 MET A C 18
ATOM 20374 O O . MET A 1 25 ? 2.057 -1.738 -15.809 1.00 0.00 25 MET A O 18
ATOM 20388 N N . THR A 1 26 ? 2.094 -0.361 -14.016 1.00 0.00 26 THR A N 18
ATOM 20389 C CA . THR A 1 26 ? 3.068 0.549 -14.595 1.00 0.00 26 THR A CA 18
ATOM 20390 C C . THR A 1 26 ? 3.926 1.180 -13.497 1.00 0.00 26 THR A C 18
ATOM 20391 O O . THR A 1 26 ? 4.274 2.357 -13.575 1.00 0.00 26 THR A O 18
ATOM 20402 N N . LEU A 1 27 ? 4.244 0.369 -12.499 1.00 0.00 27 LEU A N 18
ATOM 20403 C CA . LEU A 1 27 ? 5.056 0.833 -11.386 1.00 0.00 27 LEU A CA 18
ATOM 20404 C C . LEU A 1 27 ? 6.005 -0.286 -10.951 1.00 0.00 27 LEU A C 18
ATOM 20405 O O . LEU A 1 27 ? 5.567 -1.301 -10.412 1.00 0.00 27 LEU A O 18
ATOM 20421 N N . SER A 1 28 ? 7.286 -0.062 -11.201 1.00 0.00 28 SER A N 18
ATOM 20422 C CA . SER A 1 28 ? 8.301 -1.038 -10.842 1.00 0.00 28 SER A CA 18
ATOM 20423 C C . SER A 1 28 ? 8.449 -1.103 -9.321 1.00 0.00 28 SER A C 18
ATOM 20424 O O . SER A 1 28 ? 8.029 -0.189 -8.613 1.00 0.00 28 SER A O 18
ATOM 20432 N N . ARG A 1 29 ? 9.048 -2.192 -8.862 1.00 0.00 29 ARG A N 18
ATOM 20433 C CA . ARG A 1 29 ? 9.257 -2.388 -7.438 1.00 0.00 29 ARG A CA 18
ATOM 20434 C C . ARG A 1 29 ? 9.637 -1.065 -6.770 1.00 0.00 29 ARG A C 18
ATOM 20435 O O . ARG A 1 29 ? 8.967 -0.621 -5.839 1.00 0.00 29 ARG A O 18
ATOM 20456 N N . GLN A 1 30 ? 10.710 -0.472 -7.272 1.00 0.00 30 GLN A N 18
ATOM 20457 C CA . GLN A 1 30 ? 11.186 0.792 -6.736 1.00 0.00 30 GLN A CA 18
ATOM 20458 C C . GLN A 1 30 ? 10.068 1.836 -6.765 1.00 0.00 30 GLN A C 18
ATOM 20459 O O . GLN A 1 30 ? 9.844 2.537 -5.779 1.00 0.00 30 GLN A O 18
ATOM 20473 N N . GLU A 1 31 ? 9.396 1.906 -7.904 1.00 0.00 31 GLU A N 18
ATOM 20474 C CA . GLU A 1 31 ? 8.307 2.852 -8.074 1.00 0.00 31 GLU A CA 18
ATOM 20475 C C . GLU A 1 31 ? 7.229 2.616 -7.015 1.00 0.00 31 GLU A C 18
ATOM 20476 O O . GLU A 1 31 ? 6.495 3.535 -6.655 1.00 0.00 31 GLU A O 18
ATOM 20488 N N . VAL A 1 32 ? 7.167 1.379 -6.545 1.00 0.00 32 VAL A N 18
ATOM 20489 C CA . VAL A 1 32 ? 6.190 1.010 -5.534 1.00 0.00 32 VAL A CA 18
ATOM 20490 C C . VAL A 1 32 ? 6.812 1.174 -4.146 1.00 0.00 32 VAL A C 18
ATOM 20491 O O . VAL A 1 32 ? 6.119 1.508 -3.187 1.00 0.00 32 VAL A O 18
ATOM 20504 N N . ILE A 1 33 ? 8.113 0.930 -4.083 1.00 0.00 33 ILE A N 18
ATOM 20505 C CA . ILE A 1 33 ? 8.837 1.046 -2.829 1.00 0.00 33 ILE A CA 18
ATOM 20506 C C . ILE A 1 33 ? 8.881 2.516 -2.405 1.00 0.00 33 ILE A C 18
ATOM 20507 O O . ILE A 1 33 ? 8.734 2.830 -1.225 1.00 0.00 33 ILE A O 18
ATOM 20523 N N . ARG A 1 34 ? 9.085 3.377 -3.391 1.00 0.00 34 ARG A N 18
ATOM 20524 C CA . ARG A 1 34 ? 9.150 4.806 -3.135 1.00 0.00 34 ARG A CA 18
ATOM 20525 C C . ARG A 1 34 ? 7.930 5.257 -2.330 1.00 0.00 34 ARG A C 18
ATOM 20526 O O . ARG A 1 34 ? 8.033 5.516 -1.132 1.00 0.00 34 ARG A O 18
ATOM 20547 N N . ARG A 1 35 ? 6.802 5.338 -3.020 1.00 0.00 35 ARG A N 18
ATOM 20548 C CA . ARG A 1 35 ? 5.563 5.753 -2.385 1.00 0.00 35 ARG A CA 18
ATOM 20549 C C . ARG A 1 35 ? 5.427 5.099 -1.008 1.00 0.00 35 ARG A C 18
ATOM 20550 O O . ARG A 1 35 ? 5.413 5.787 0.011 1.00 0.00 35 ARG A O 18
ATOM 20571 N N . LEU A 1 36 ? 5.332 3.778 -1.023 1.00 0.00 36 LEU A N 18
ATOM 20572 C CA . LEU A 1 36 ? 5.198 3.023 0.211 1.00 0.00 36 LEU A CA 18
ATOM 20573 C C . LEU A 1 36 ? 6.103 3.638 1.281 1.00 0.00 36 LEU A C 18
ATOM 20574 O O . LEU A 1 36 ? 5.619 4.164 2.282 1.00 0.00 36 LEU A O 18
ATOM 20590 N N . ARG A 1 37 ? 7.402 3.551 1.032 1.00 0.00 37 ARG A N 18
ATOM 20591 C CA . ARG A 1 37 ? 8.379 4.093 1.961 1.00 0.00 37 ARG A CA 18
ATOM 20592 C C . ARG A 1 37 ? 7.967 5.497 2.407 1.00 0.00 37 ARG A C 18
ATOM 20593 O O . ARG A 1 37 ? 7.892 5.775 3.603 1.00 0.00 37 ARG A O 18
ATOM 20614 N N . GLU A 1 38 ? 7.710 6.345 1.422 1.00 0.00 38 GLU A N 18
ATOM 20615 C CA . GLU A 1 38 ? 7.307 7.713 1.698 1.00 0.00 38 GLU A CA 18
ATOM 20616 C C . GLU A 1 38 ? 6.042 7.731 2.558 1.00 0.00 38 GLU A C 18
ATOM 20617 O O . GLU A 1 38 ? 5.831 8.658 3.339 1.00 0.00 38 GLU A O 18
ATOM 20629 N N . ARG A 1 39 ? 5.234 6.695 2.387 1.00 0.00 39 ARG A N 18
ATOM 20630 C CA . ARG A 1 39 ? 3.995 6.580 3.138 1.00 0.00 39 ARG A CA 18
ATOM 20631 C C . ARG A 1 39 ? 4.253 5.903 4.486 1.00 0.00 39 ARG A C 18
ATOM 20632 O O . ARG A 1 39 ? 3.435 6.000 5.400 1.00 0.00 39 ARG A O 18
ATOM 20653 N N . GLY A 1 40 ? 5.393 5.233 4.567 1.00 0.00 40 GLY A N 18
ATOM 20654 C CA . GLY A 1 40 ? 5.769 4.541 5.788 1.00 0.00 40 GLY A CA 18
ATOM 20655 C C . GLY A 1 40 ? 5.319 3.079 5.750 1.00 0.00 40 GLY A C 18
ATOM 20656 O O . GLY A 1 40 ? 5.442 2.362 6.742 1.00 0.00 40 GLY A O 18
ATOM 20660 N N . GLU A 1 41 ? 4.808 2.680 4.595 1.00 0.00 41 GLU A N 18
ATOM 20661 C CA . GLU A 1 41 ? 4.339 1.317 4.414 1.00 0.00 41 GLU A CA 18
ATOM 20662 C C . GLU A 1 41 ? 5.525 0.367 4.233 1.00 0.00 41 GLU A C 18
ATOM 20663 O O . GLU A 1 41 ? 6.609 0.791 3.834 1.00 0.00 41 GLU A O 18
ATOM 20675 N N . PRO A 1 42 ? 5.273 -0.933 4.542 1.00 0.00 42 PRO A N 18
ATOM 20676 C CA . PRO A 1 42 ? 6.308 -1.946 4.417 1.00 0.00 42 PRO A CA 18
ATOM 20677 C C . PRO A 1 42 ? 6.548 -2.306 2.950 1.00 0.00 42 PRO A C 18
ATOM 20678 O O . PRO A 1 42 ? 5.651 -2.806 2.274 1.00 0.00 42 PRO A O 18
ATOM 20689 N N . ILE A 1 43 ? 7.765 -2.037 2.500 1.00 0.00 43 ILE A N 18
ATOM 20690 C CA . ILE A 1 43 ? 8.136 -2.326 1.125 1.00 0.00 43 ILE A CA 18
ATOM 20691 C C . ILE A 1 43 ? 7.779 -3.777 0.799 1.00 0.00 43 ILE A C 18
ATOM 20692 O O . ILE A 1 43 ? 7.294 -4.072 -0.292 1.00 0.00 43 ILE A O 18
ATOM 20708 N N . ARG A 1 44 ? 8.032 -4.647 1.767 1.00 0.00 44 ARG A N 18
ATOM 20709 C CA . ARG A 1 44 ? 7.743 -6.061 1.597 1.00 0.00 44 ARG A CA 18
ATOM 20710 C C . ARG A 1 44 ? 7.121 -6.632 2.872 1.00 0.00 44 ARG A C 18
ATOM 20711 O O . ARG A 1 44 ? 7.768 -6.677 3.917 1.00 0.00 44 ARG A O 18
ATOM 20732 N N . LEU A 1 45 ? 5.871 -7.054 2.745 1.00 0.00 45 LEU A N 18
ATOM 20733 C CA . LEU A 1 45 ? 5.154 -7.621 3.875 1.00 0.00 45 LEU A CA 18
ATOM 20734 C C . LEU A 1 45 ? 5.676 -9.033 4.148 1.00 0.00 45 LEU A C 18
ATOM 20735 O O . LEU A 1 45 ? 6.679 -9.451 3.571 1.00 0.00 45 LEU A O 18
ATOM 20751 N N . PHE A 1 46 ? 4.973 -9.730 5.029 1.00 0.00 46 PHE A N 18
ATOM 20752 C CA . PHE A 1 46 ? 5.353 -11.086 5.386 1.00 0.00 46 PHE A CA 18
ATOM 20753 C C . PHE A 1 46 ? 4.643 -12.107 4.494 1.00 0.00 46 PHE A C 18
ATOM 20754 O O . PHE A 1 46 ? 3.759 -12.828 4.953 1.00 0.00 46 PHE A O 18
ATOM 20771 N N . GLY A 1 47 ? 5.058 -12.135 3.236 1.00 0.00 47 GLY A N 18
ATOM 20772 C CA . GLY A 1 47 ? 4.473 -13.056 2.276 1.00 0.00 47 GLY A CA 18
ATOM 20773 C C . GLY A 1 47 ? 3.756 -12.298 1.157 1.00 0.00 47 GLY A C 18
ATOM 20774 O O . GLY A 1 47 ? 2.585 -12.553 0.881 1.00 0.00 47 GLY A O 18
ATOM 20778 N N . GLU A 1 48 ? 4.490 -11.382 0.542 1.00 0.00 48 GLU A N 18
ATOM 20779 C CA . GLU A 1 48 ? 3.938 -10.585 -0.541 1.00 0.00 48 GLU A CA 18
ATOM 20780 C C . GLU A 1 48 ? 4.763 -10.779 -1.815 1.00 0.00 48 GLU A C 18
ATOM 20781 O O . GLU A 1 48 ? 5.869 -11.315 -1.768 1.00 0.00 48 GLU A O 18
ATOM 20793 N N . THR A 1 49 ? 4.193 -10.332 -2.925 1.00 0.00 49 THR A N 18
ATOM 20794 C CA . THR A 1 49 ? 4.862 -10.450 -4.210 1.00 0.00 49 THR A CA 18
ATOM 20795 C C . THR A 1 49 ? 4.855 -9.105 -4.939 1.00 0.00 49 THR A C 18
ATOM 20796 O O . THR A 1 49 ? 4.351 -8.113 -4.415 1.00 0.00 49 THR A O 18
ATOM 20807 N N . ASP A 1 50 ? 5.421 -9.116 -6.137 1.00 0.00 50 ASP A N 18
ATOM 20808 C CA . ASP A 1 50 ? 5.487 -7.909 -6.944 1.00 0.00 50 ASP A CA 18
ATOM 20809 C C . ASP A 1 50 ? 4.081 -7.323 -7.094 1.00 0.00 50 ASP A C 18
ATOM 20810 O O . ASP A 1 50 ? 3.881 -6.124 -6.908 1.00 0.00 50 ASP A O 18
ATOM 20819 N N . TYR A 1 51 ? 3.143 -8.197 -7.428 1.00 0.00 51 TYR A N 18
ATOM 20820 C CA . TYR A 1 51 ? 1.762 -7.782 -7.605 1.00 0.00 51 TYR A CA 18
ATOM 20821 C C . TYR A 1 51 ? 1.183 -7.233 -6.300 1.00 0.00 51 TYR A C 18
ATOM 20822 O O . TYR A 1 51 ? 0.805 -6.065 -6.227 1.00 0.00 51 TYR A O 18
ATOM 20840 N N . ASP A 1 52 ? 1.132 -8.102 -5.301 1.00 0.00 52 ASP A N 18
ATOM 20841 C CA . ASP A 1 52 ? 0.605 -7.719 -4.002 1.00 0.00 52 ASP A CA 18
ATOM 20842 C C . ASP A 1 52 ? 1.226 -6.387 -3.578 1.00 0.00 52 ASP A C 18
ATOM 20843 O O . ASP A 1 52 ? 0.512 -5.421 -3.312 1.00 0.00 52 ASP A O 18
ATOM 20852 N N . ALA A 1 53 ? 2.550 -6.377 -3.528 1.00 0.00 53 ALA A N 18
ATOM 20853 C CA . ALA A 1 53 ? 3.275 -5.179 -3.140 1.00 0.00 53 ALA A CA 18
ATOM 20854 C C . ALA A 1 53 ? 2.789 -3.998 -3.983 1.00 0.00 53 ALA A C 18
ATOM 20855 O O . ALA A 1 53 ? 2.445 -2.947 -3.446 1.00 0.00 53 ALA A O 18
ATOM 20862 N N . PHE A 1 54 ? 2.776 -4.212 -5.291 1.00 0.00 54 PHE A N 18
ATOM 20863 C CA . PHE A 1 54 ? 2.338 -3.178 -6.214 1.00 0.00 54 PHE A CA 18
ATOM 20864 C C . PHE A 1 54 ? 0.893 -2.765 -5.928 1.00 0.00 54 PHE A C 18
ATOM 20865 O O . PHE A 1 54 ? 0.635 -1.630 -5.530 1.00 0.00 54 PHE A O 18
ATOM 20882 N N . GLN A 1 55 ? -0.012 -3.709 -6.142 1.00 0.00 55 GLN A N 18
ATOM 20883 C CA . GLN A 1 55 ? -1.425 -3.457 -5.912 1.00 0.00 55 GLN A CA 18
ATOM 20884 C C . GLN A 1 55 ? -1.619 -2.670 -4.615 1.00 0.00 55 GLN A C 18
ATOM 20885 O O . GLN A 1 55 ? -2.363 -1.690 -4.586 1.00 0.00 55 GLN A O 18
ATOM 20899 N N . ARG A 1 56 ? -0.939 -3.127 -3.575 1.00 0.00 56 ARG A N 18
ATOM 20900 C CA . ARG A 1 56 ? -1.028 -2.477 -2.278 1.00 0.00 56 ARG A CA 18
ATOM 20901 C C . ARG A 1 56 ? -0.876 -0.962 -2.432 1.00 0.00 56 ARG A C 18
ATOM 20902 O O . ARG A 1 56 ? -1.794 -0.208 -2.114 1.00 0.00 56 ARG A O 18
ATOM 20923 N N . LEU A 1 57 ? 0.289 -0.563 -2.920 1.00 0.00 57 LEU A N 18
ATOM 20924 C CA . LEU A 1 57 ? 0.573 0.848 -3.120 1.00 0.00 57 LEU A CA 18
ATOM 20925 C C . LEU A 1 57 ? -0.417 1.424 -4.134 1.00 0.00 57 LEU A C 18
ATOM 20926 O O . LEU A 1 57 ? -1.052 2.445 -3.876 1.00 0.00 57 LEU A O 18
ATOM 20942 N N . ARG A 1 58 ? -0.517 0.744 -5.267 1.00 0.00 58 ARG A N 18
ATOM 20943 C CA . ARG A 1 58 ? -1.419 1.175 -6.322 1.00 0.00 58 ARG A CA 18
ATOM 20944 C C . ARG A 1 58 ? -2.785 1.539 -5.736 1.00 0.00 58 ARG A C 18
ATOM 20945 O O . ARG A 1 58 ? -3.525 2.327 -6.322 1.00 0.00 58 ARG A O 18
ATOM 20966 N N . LYS A 1 59 ? -3.077 0.947 -4.588 1.00 0.00 59 LYS A N 18
ATOM 20967 C CA . LYS A 1 59 ? -4.341 1.199 -3.916 1.00 0.00 59 LYS A CA 18
ATOM 20968 C C . LYS A 1 59 ? -4.165 2.347 -2.920 1.00 0.00 59 LYS A C 18
ATOM 20969 O O . LYS A 1 59 ? -5.075 3.151 -2.728 1.00 0.00 59 LYS A O 18
ATOM 20988 N N . ILE A 1 60 ? -2.988 2.386 -2.314 1.00 0.00 60 ILE A N 18
ATOM 20989 C CA . ILE A 1 60 ? -2.680 3.422 -1.342 1.00 0.00 60 ILE A CA 18
ATOM 20990 C C . ILE A 1 60 ? -2.749 4.790 -2.023 1.00 0.00 60 ILE A C 18
ATOM 20991 O O . ILE A 1 60 ? -3.332 5.728 -1.481 1.00 0.00 60 ILE A O 18
ATOM 21007 N N . GLU A 1 61 ? -2.146 4.860 -3.201 1.00 0.00 61 GLU A N 18
ATOM 21008 C CA . GLU A 1 61 ? -2.132 6.098 -3.961 1.00 0.00 61 GLU A CA 18
ATOM 21009 C C . GLU A 1 61 ? -3.558 6.615 -4.162 1.00 0.00 61 GLU A C 18
ATOM 21010 O O . GLU A 1 61 ? -3.796 7.821 -4.127 1.00 0.00 61 GLU A O 18
ATOM 21022 N N . ILE A 1 62 ? -4.470 5.676 -4.367 1.00 0.00 62 ILE A N 18
ATOM 21023 C CA . ILE A 1 62 ? -5.866 6.021 -4.573 1.00 0.00 62 ILE A CA 18
ATOM 21024 C C . ILE A 1 62 ? -6.392 6.759 -3.341 1.00 0.00 62 ILE A C 18
ATOM 21025 O O . ILE A 1 62 ? -6.812 7.911 -3.435 1.00 0.00 62 ILE A O 18
ATOM 21041 N N . LEU A 1 63 ? -6.352 6.065 -2.213 1.00 0.00 63 LEU A N 18
ATOM 21042 C CA . LEU A 1 63 ? -6.819 6.640 -0.963 1.00 0.00 63 LEU A CA 18
ATOM 21043 C C . LEU A 1 63 ? -6.144 7.996 -0.747 1.00 0.00 63 LEU A C 18
ATOM 21044 O O . LEU A 1 63 ? -6.818 9.022 -0.665 1.00 0.00 63 LEU A O 18
ATOM 21060 N N . THR A 1 64 ? -4.823 7.957 -0.662 1.00 0.00 64 THR A N 18
ATOM 21061 C CA . THR A 1 64 ? -4.050 9.170 -0.457 1.00 0.00 64 THR A CA 18
ATOM 21062 C C . THR A 1 64 ? -2.966 9.299 -1.529 1.00 0.00 64 THR A C 18
ATOM 21063 O O . THR A 1 64 ? -2.027 8.505 -1.566 1.00 0.00 64 THR A O 18
ATOM 21074 N N . PRO A 1 65 ? -3.136 10.331 -2.398 1.00 0.00 65 PRO A N 18
ATOM 21075 C CA . PRO A 1 65 ? -2.184 10.574 -3.468 1.00 0.00 65 PRO A CA 18
ATOM 21076 C C . PRO A 1 65 ? -0.897 11.198 -2.925 1.00 0.00 65 PRO A C 18
ATOM 21077 O O . PRO A 1 65 ? -0.637 11.147 -1.724 1.00 0.00 65 PRO A O 18
ATOM 21088 N N . GLU A 1 66 ? -0.125 11.772 -3.836 1.00 0.00 66 GLU A N 18
ATOM 21089 C CA . GLU A 1 66 ? 1.128 12.406 -3.464 1.00 0.00 66 GLU A CA 18
ATOM 21090 C C . GLU A 1 66 ? 1.029 13.922 -3.638 1.00 0.00 66 GLU A C 18
ATOM 21091 O O . GLU A 1 66 ? 0.777 14.409 -4.739 1.00 0.00 66 GLU A O 18
ATOM 21103 N N . VAL A 1 67 ? 1.233 14.627 -2.535 1.00 0.00 67 VAL A N 18
ATOM 21104 C CA . VAL A 1 67 ? 1.170 16.079 -2.552 1.00 0.00 67 VAL A CA 18
ATOM 21105 C C . VAL A 1 67 ? 2.153 16.616 -3.593 1.00 0.00 67 VAL A C 18
ATOM 21106 O O . VAL A 1 67 ? 1.757 17.313 -4.525 1.00 0.00 67 VAL A O 18
ATOM 21119 N N . ASN A 1 68 ? 3.418 16.270 -3.400 1.00 0.00 68 ASN A N 18
ATOM 21120 C CA . ASN A 1 68 ? 4.461 16.708 -4.312 1.00 0.00 68 ASN A CA 18
ATOM 21121 C C . ASN A 1 68 ? 5.750 15.940 -4.012 1.00 0.00 68 ASN A C 18
ATOM 21122 O O . ASN A 1 68 ? 6.050 15.652 -2.854 1.00 0.00 68 ASN A O 18
ATOM 21133 N N . LYS A 1 69 ? 6.478 15.632 -5.075 1.00 0.00 69 LYS A N 18
ATOM 21134 C CA . LYS A 1 69 ? 7.728 14.903 -4.940 1.00 0.00 69 LYS A CA 18
ATOM 21135 C C . LYS A 1 69 ? 8.756 15.788 -4.233 1.00 0.00 69 LYS A C 18
ATOM 21136 O O . LYS A 1 69 ? 8.826 16.989 -4.488 1.00 0.00 69 LYS A O 18
ATOM 21155 N N . GLY A 1 70 ? 9.528 15.161 -3.358 1.00 0.00 70 GLY A N 18
ATOM 21156 C CA . GLY A 1 70 ? 10.549 15.876 -2.612 1.00 0.00 70 GLY A CA 18
ATOM 21157 C C . GLY A 1 70 ? 10.370 15.674 -1.106 1.00 0.00 70 GLY A C 18
ATOM 21158 O O . GLY A 1 70 ? 10.718 14.622 -0.572 1.00 0.00 70 GLY A O 18
ATOM 21162 N N . SER A 1 71 ? 9.829 16.699 -0.463 1.00 0.00 71 SER A N 18
ATOM 21163 C CA . SER A 1 71 ? 9.600 16.647 0.971 1.00 0.00 71 SER A CA 18
ATOM 21164 C C . SER A 1 71 ? 8.100 16.709 1.264 1.00 0.00 71 SER A C 18
ATOM 21165 O O . SER A 1 71 ? 7.551 15.813 1.903 1.00 0.00 71 SER A O 18
ATOM 21173 N N . GLY A 1 72 ? 7.479 17.776 0.782 1.00 0.00 72 GLY A N 18
ATOM 21174 C CA . GLY A 1 72 ? 6.053 17.967 0.985 1.00 0.00 72 GLY A CA 18
ATOM 21175 C C . GLY A 1 72 ? 5.681 19.449 0.903 1.00 0.00 72 GLY A C 18
ATOM 21176 O O . GLY A 1 72 ? 6.431 20.251 0.349 1.00 0.00 72 GLY A O 18
ATOM 21180 N N . PRO A 1 73 ? 4.493 19.776 1.478 1.00 0.00 73 PRO A N 18
ATOM 21181 C CA . PRO A 1 73 ? 4.013 21.148 1.475 1.00 0.00 73 PRO A CA 18
ATOM 21182 C C . PRO A 1 73 ? 4.778 21.998 2.491 1.00 0.00 73 PRO A C 18
ATOM 21183 O O . PRO A 1 73 ? 5.321 23.046 2.145 1.00 0.00 73 PRO A O 18
ATOM 21194 N N . SER A 1 74 ? 4.796 21.516 3.725 1.00 0.00 74 SER A N 18
ATOM 21195 C CA . SER A 1 74 ? 5.485 22.219 4.793 1.00 0.00 74 SER A CA 18
ATOM 21196 C C . SER A 1 74 ? 6.305 21.231 5.626 1.00 0.00 74 SER A C 18
ATOM 21197 O O . SER A 1 74 ? 5.956 20.055 5.721 1.00 0.00 74 SER A O 18
ATOM 21205 N N . SER A 1 75 ? 7.378 21.745 6.208 1.00 0.00 75 SER A N 18
ATOM 21206 C CA . SER A 1 75 ? 8.250 20.923 7.030 1.00 0.00 75 SER A CA 18
ATOM 21207 C C . SER A 1 75 ? 7.530 20.524 8.320 1.00 0.00 75 SER A C 18
ATOM 21208 O O . SER A 1 75 ? 7.138 21.384 9.108 1.00 0.00 75 SER A O 18
ATOM 21216 N N . GLY A 1 76 ? 7.377 19.220 8.496 1.00 0.00 76 GLY A N 18
ATOM 21217 C CA . GLY A 1 76 ? 6.711 18.697 9.677 1.00 0.00 76 GLY A CA 18
ATOM 21218 C C . GLY A 1 76 ? 5.937 17.418 9.349 1.00 0.00 76 GLY A C 18
ATOM 21219 O O . GLY A 1 76 ? 5.759 16.559 10.210 1.00 0.00 76 GLY A O 18
ATOM 21223 N N . GLY A 1 1 ? -17.993 56.122 -36.061 1.00 0.00 1 GLY A N 19
ATOM 21224 C CA . GLY A 1 1 ? -18.427 54.774 -35.734 1.00 0.00 1 GLY A CA 19
ATOM 21225 C C . GLY A 1 1 ? -17.228 53.866 -35.450 1.00 0.00 1 GLY A C 19
ATOM 21226 O O . GLY A 1 1 ? -16.413 53.613 -36.335 1.00 0.00 1 GLY A O 19
ATOM 21230 N N . SER A 1 2 ? -17.160 53.401 -34.211 1.00 0.00 2 SER A N 19
ATOM 21231 C CA . SER A 1 2 ? -16.075 52.527 -33.799 1.00 0.00 2 SER A CA 19
ATOM 21232 C C . SER A 1 2 ? -16.324 52.018 -32.378 1.00 0.00 2 SER A C 19
ATOM 21233 O O . SER A 1 2 ? -16.353 52.802 -31.431 1.00 0.00 2 SER A O 19
ATOM 21241 N N . SER A 1 3 ? -16.496 50.709 -32.274 1.00 0.00 3 SER A N 19
ATOM 21242 C CA . SER A 1 3 ? -16.742 50.086 -30.984 1.00 0.00 3 SER A CA 19
ATOM 21243 C C . SER A 1 3 ? -15.656 49.049 -30.688 1.00 0.00 3 SER A C 19
ATOM 21244 O O . SER A 1 3 ? -14.898 49.195 -29.730 1.00 0.00 3 SER A O 19
ATOM 21252 N N . GLY A 1 4 ? -15.615 48.026 -31.529 1.00 0.00 4 GLY A N 19
ATOM 21253 C CA . GLY A 1 4 ? -14.635 46.965 -31.369 1.00 0.00 4 GLY A CA 19
ATOM 21254 C C . GLY A 1 4 ? -14.922 46.138 -30.115 1.00 0.00 4 GLY A C 19
ATOM 21255 O O . GLY A 1 4 ? -14.906 46.664 -29.003 1.00 0.00 4 GLY A O 19
ATOM 21259 N N . SER A 1 5 ? -15.177 44.857 -30.336 1.00 0.00 5 SER A N 19
ATOM 21260 C CA . SER A 1 5 ? -15.466 43.951 -29.237 1.00 0.00 5 SER A CA 19
ATOM 21261 C C . SER A 1 5 ? -15.741 42.546 -29.775 1.00 0.00 5 SER A C 19
ATOM 21262 O O . SER A 1 5 ? -16.568 42.370 -30.669 1.00 0.00 5 SER A O 19
ATOM 21270 N N . SER A 1 6 ? -15.032 41.580 -29.209 1.00 0.00 6 SER A N 19
ATOM 21271 C CA . SER A 1 6 ? -15.189 40.196 -29.621 1.00 0.00 6 SER A CA 19
ATOM 21272 C C . SER A 1 6 ? -14.365 39.282 -28.711 1.00 0.00 6 SER A C 19
ATOM 21273 O O . SER A 1 6 ? -13.272 39.649 -28.283 1.00 0.00 6 SER A O 19
ATOM 21281 N N . GLY A 1 7 ? -14.922 38.110 -28.443 1.00 0.00 7 GLY A N 19
ATOM 21282 C CA . GLY A 1 7 ? -14.252 37.142 -27.591 1.00 0.00 7 GLY A CA 19
ATOM 21283 C C . GLY A 1 7 ? -14.900 37.089 -26.206 1.00 0.00 7 GLY A C 19
ATOM 21284 O O . GLY A 1 7 ? -15.115 38.125 -25.578 1.00 0.00 7 GLY A O 19
ATOM 21288 N N . THR A 1 8 ? -15.193 35.873 -25.770 1.00 0.00 8 THR A N 19
ATOM 21289 C CA . THR A 1 8 ? -15.811 35.671 -24.471 1.00 0.00 8 THR A CA 19
ATOM 21290 C C . THR A 1 8 ? -15.931 34.178 -24.163 1.00 0.00 8 THR A C 19
ATOM 21291 O O . THR A 1 8 ? -16.804 33.498 -24.699 1.00 0.00 8 THR A O 19
ATOM 21302 N N . SER A 1 9 ? -15.040 33.711 -23.300 1.00 0.00 9 SER A N 19
ATOM 21303 C CA . SER A 1 9 ? -15.035 32.310 -22.914 1.00 0.00 9 SER A CA 19
ATOM 21304 C C . SER A 1 9 ? -14.030 32.082 -21.784 1.00 0.00 9 SER A C 19
ATOM 21305 O O . SER A 1 9 ? -12.985 32.731 -21.737 1.00 0.00 9 SER A O 19
ATOM 21313 N N . SER A 1 10 ? -14.380 31.159 -20.900 1.00 0.00 10 SER A N 19
ATOM 21314 C CA . SER A 1 10 ? -13.521 30.838 -19.773 1.00 0.00 10 SER A CA 19
ATOM 21315 C C . SER A 1 10 ? -14.191 29.786 -18.888 1.00 0.00 10 SER A C 19
ATOM 21316 O O . SER A 1 10 ? -15.341 29.951 -18.482 1.00 0.00 10 SER A O 19
ATOM 21324 N N . ASN A 1 11 ? -13.445 28.726 -18.615 1.00 0.00 11 ASN A N 19
ATOM 21325 C CA . ASN A 1 11 ? -13.952 27.646 -17.785 1.00 0.00 11 ASN A CA 19
ATOM 21326 C C . ASN A 1 11 ? -12.910 26.528 -17.717 1.00 0.00 11 ASN A C 19
ATOM 21327 O O . ASN A 1 11 ? -12.899 25.632 -18.559 1.00 0.00 11 ASN A O 19
ATOM 21338 N N . PRO A 1 12 ? -12.036 26.620 -16.679 1.00 0.00 12 PRO A N 19
ATOM 21339 C CA . PRO A 1 12 ? -10.992 25.627 -16.489 1.00 0.00 12 PRO A CA 19
ATOM 21340 C C . PRO A 1 12 ? -11.569 24.324 -15.933 1.00 0.00 12 PRO A C 19
ATOM 21341 O O . PRO A 1 12 ? -11.228 23.240 -16.402 1.00 0.00 12 PRO A O 19
ATOM 21352 N N . VAL A 1 13 ? -12.434 24.474 -14.940 1.00 0.00 13 VAL A N 19
ATOM 21353 C CA . VAL A 1 13 ? -13.062 23.322 -14.315 1.00 0.00 13 VAL A CA 19
ATOM 21354 C C . VAL A 1 13 ? -11.984 22.310 -13.921 1.00 0.00 13 VAL A C 19
ATOM 21355 O O . VAL A 1 13 ? -10.801 22.527 -14.178 1.00 0.00 13 VAL A O 19
ATOM 21368 N N . LEU A 1 14 ? -12.432 21.227 -13.304 1.00 0.00 14 LEU A N 19
ATOM 21369 C CA . LEU A 1 14 ? -11.520 20.181 -12.872 1.00 0.00 14 LEU A CA 19
ATOM 21370 C C . LEU A 1 14 ? -11.986 18.838 -13.439 1.00 0.00 14 LEU A C 19
ATOM 21371 O O . LEU A 1 14 ? -12.526 18.780 -14.542 1.00 0.00 14 LEU A O 19
ATOM 21387 N N . GLU A 1 15 ? -11.761 17.792 -12.657 1.00 0.00 15 GLU A N 19
ATOM 21388 C CA . GLU A 1 15 ? -12.151 16.454 -13.068 1.00 0.00 15 GLU A CA 19
ATOM 21389 C C . GLU A 1 15 ? -11.761 15.435 -11.995 1.00 0.00 15 GLU A C 19
ATOM 21390 O O . GLU A 1 15 ? -10.674 15.515 -11.424 1.00 0.00 15 GLU A O 19
ATOM 21402 N N . LEU A 1 16 ? -12.668 14.501 -11.753 1.00 0.00 16 LEU A N 19
ATOM 21403 C CA . LEU A 1 16 ? -12.432 13.467 -10.759 1.00 0.00 16 LEU A CA 19
ATOM 21404 C C . LEU A 1 16 ? -12.662 12.094 -11.393 1.00 0.00 16 LEU A C 19
ATOM 21405 O O . LEU A 1 16 ? -12.285 11.866 -12.542 1.00 0.00 16 LEU A O 19
ATOM 21421 N N . GLU A 1 17 ? -13.278 11.215 -10.617 1.00 0.00 17 GLU A N 19
ATOM 21422 C CA . GLU A 1 17 ? -13.562 9.870 -11.089 1.00 0.00 17 GLU A CA 19
ATOM 21423 C C . GLU A 1 17 ? -12.322 9.268 -11.753 1.00 0.00 17 GLU A C 19
ATOM 21424 O O . GLU A 1 17 ? -12.072 9.500 -12.934 1.00 0.00 17 GLU A O 19
ATOM 21436 N N . LEU A 1 18 ? -11.579 8.505 -10.964 1.00 0.00 18 LEU A N 19
ATOM 21437 C CA . LEU A 1 18 ? -10.372 7.867 -11.461 1.00 0.00 18 LEU A CA 19
ATOM 21438 C C . LEU A 1 18 ? -10.430 6.369 -11.158 1.00 0.00 18 LEU A C 19
ATOM 21439 O O . LEU A 1 18 ? -11.100 5.948 -10.216 1.00 0.00 18 LEU A O 19
ATOM 21455 N N . ALA A 1 19 ? -9.718 5.605 -11.973 1.00 0.00 19 ALA A N 19
ATOM 21456 C CA . ALA A 1 19 ? -9.680 4.162 -11.804 1.00 0.00 19 ALA A CA 19
ATOM 21457 C C . ALA A 1 19 ? -8.682 3.563 -12.797 1.00 0.00 19 ALA A C 19
ATOM 21458 O O . ALA A 1 19 ? -9.039 3.257 -13.933 1.00 0.00 19 ALA A O 19
ATOM 21465 N N . GLU A 1 20 ? -7.451 3.413 -12.331 1.00 0.00 20 GLU A N 19
ATOM 21466 C CA . GLU A 1 20 ? -6.398 2.856 -13.164 1.00 0.00 20 GLU A CA 19
ATOM 21467 C C . GLU A 1 20 ? -6.062 1.433 -12.712 1.00 0.00 20 GLU A C 19
ATOM 21468 O O . GLU A 1 20 ? -4.899 1.116 -12.465 1.00 0.00 20 GLU A O 19
ATOM 21480 N N . GLU A 1 21 ? -7.099 0.615 -12.619 1.00 0.00 21 GLU A N 19
ATOM 21481 C CA . GLU A 1 21 ? -6.928 -0.766 -12.201 1.00 0.00 21 GLU A CA 19
ATOM 21482 C C . GLU A 1 21 ? -6.846 -1.684 -13.423 1.00 0.00 21 GLU A C 19
ATOM 21483 O O . GLU A 1 21 ? -7.327 -2.815 -13.387 1.00 0.00 21 GLU A O 19
ATOM 21495 N N . LYS A 1 22 ? -6.233 -1.162 -14.475 1.00 0.00 22 LYS A N 19
ATOM 21496 C CA . LYS A 1 22 ? -6.081 -1.920 -15.705 1.00 0.00 22 LYS A CA 19
ATOM 21497 C C . LYS A 1 22 ? -4.617 -1.878 -16.148 1.00 0.00 22 LYS A C 19
ATOM 21498 O O . LYS A 1 22 ? -3.777 -1.290 -15.470 1.00 0.00 22 LYS A O 19
ATOM 21517 N N . LEU A 1 23 ? -4.358 -2.510 -17.284 1.00 0.00 23 LEU A N 19
ATOM 21518 C CA . LEU A 1 23 ? -3.010 -2.552 -17.825 1.00 0.00 23 LEU A CA 19
ATOM 21519 C C . LEU A 1 23 ? -2.116 -3.372 -16.892 1.00 0.00 23 LEU A C 19
ATOM 21520 O O . LEU A 1 23 ? -2.505 -3.680 -15.766 1.00 0.00 23 LEU A O 19
ATOM 21536 N N . PRO A 1 24 ? -0.904 -3.711 -17.408 1.00 0.00 24 PRO A N 19
ATOM 21537 C CA . PRO A 1 24 ? 0.048 -4.489 -16.634 1.00 0.00 24 PRO A CA 19
ATOM 21538 C C . PRO A 1 24 ? 0.709 -3.629 -15.555 1.00 0.00 24 PRO A C 19
ATOM 21539 O O . PRO A 1 24 ? 0.330 -2.476 -15.356 1.00 0.00 24 PRO A O 19
ATOM 21550 N N . MET A 1 25 ? 1.686 -4.224 -14.886 1.00 0.00 25 MET A N 19
ATOM 21551 C CA . MET A 1 25 ? 2.404 -3.527 -13.832 1.00 0.00 25 MET A CA 19
ATOM 21552 C C . MET A 1 25 ? 2.966 -2.197 -14.338 1.00 0.00 25 MET A C 19
ATOM 21553 O O . MET A 1 25 ? 3.957 -2.175 -15.066 1.00 0.00 25 MET A O 19
ATOM 21567 N N . THR A 1 26 ? 2.309 -1.121 -13.932 1.00 0.00 26 THR A N 19
ATOM 21568 C CA . THR A 1 26 ? 2.730 0.210 -14.334 1.00 0.00 26 THR A CA 19
ATOM 21569 C C . THR A 1 26 ? 3.847 0.716 -13.419 1.00 0.00 26 THR A C 19
ATOM 21570 O O . THR A 1 26 ? 4.862 1.222 -13.894 1.00 0.00 26 THR A O 19
ATOM 21581 N N . LEU A 1 27 ? 3.621 0.561 -12.123 1.00 0.00 27 LEU A N 19
ATOM 21582 C CA . LEU A 1 27 ? 4.595 0.996 -11.136 1.00 0.00 27 LEU A CA 19
ATOM 21583 C C . LEU A 1 27 ? 5.428 -0.205 -10.685 1.00 0.00 27 LEU A C 19
ATOM 21584 O O . LEU A 1 27 ? 4.919 -1.102 -10.014 1.00 0.00 27 LEU A O 19
ATOM 21600 N N . SER A 1 28 ? 6.696 -0.184 -11.071 1.00 0.00 28 SER A N 19
ATOM 21601 C CA . SER A 1 28 ? 7.604 -1.260 -10.714 1.00 0.00 28 SER A CA 19
ATOM 21602 C C . SER A 1 28 ? 7.842 -1.265 -9.203 1.00 0.00 28 SER A C 19
ATOM 21603 O O . SER A 1 28 ? 7.486 -0.312 -8.512 1.00 0.00 28 SER A O 19
ATOM 21611 N N . ARG A 1 29 ? 8.443 -2.349 -8.734 1.00 0.00 29 ARG A N 19
ATOM 21612 C CA . ARG A 1 29 ? 8.732 -2.491 -7.317 1.00 0.00 29 ARG A CA 19
ATOM 21613 C C . ARG A 1 29 ? 9.175 -1.149 -6.729 1.00 0.00 29 ARG A C 19
ATOM 21614 O O . ARG A 1 29 ? 8.498 -0.591 -5.868 1.00 0.00 29 ARG A O 19
ATOM 21635 N N . GLN A 1 30 ? 10.310 -0.671 -7.218 1.00 0.00 30 GLN A N 19
ATOM 21636 C CA . GLN A 1 30 ? 10.852 0.594 -6.752 1.00 0.00 30 GLN A CA 19
ATOM 21637 C C . GLN A 1 30 ? 9.772 1.677 -6.784 1.00 0.00 30 GLN A C 19
ATOM 21638 O O . GLN A 1 30 ? 9.620 2.436 -5.827 1.00 0.00 30 GLN A O 19
ATOM 21652 N N . GLU A 1 31 ? 9.049 1.715 -7.894 1.00 0.00 31 GLU A N 19
ATOM 21653 C CA . GLU A 1 31 ? 7.988 2.693 -8.063 1.00 0.00 31 GLU A CA 19
ATOM 21654 C C . GLU A 1 31 ? 6.945 2.541 -6.954 1.00 0.00 31 GLU A C 19
ATOM 21655 O O . GLU A 1 31 ? 6.232 3.491 -6.633 1.00 0.00 31 GLU A O 19
ATOM 21667 N N . VAL A 1 32 ? 6.889 1.339 -6.399 1.00 0.00 32 VAL A N 19
ATOM 21668 C CA . VAL A 1 32 ? 5.945 1.051 -5.333 1.00 0.00 32 VAL A CA 19
ATOM 21669 C C . VAL A 1 32 ? 6.635 1.241 -3.981 1.00 0.00 32 VAL A C 19
ATOM 21670 O O . VAL A 1 32 ? 6.002 1.651 -3.009 1.00 0.00 32 VAL A O 19
ATOM 21683 N N . ILE A 1 33 ? 7.924 0.935 -3.962 1.00 0.00 33 ILE A N 19
ATOM 21684 C CA . ILE A 1 33 ? 8.707 1.067 -2.745 1.00 0.00 33 ILE A CA 19
ATOM 21685 C C . ILE A 1 33 ? 8.861 2.550 -2.401 1.00 0.00 33 ILE A C 19
ATOM 21686 O O . ILE A 1 33 ? 8.844 2.925 -1.230 1.00 0.00 33 ILE A O 19
ATOM 21702 N N . ARG A 1 34 ? 9.006 3.355 -3.444 1.00 0.00 34 ARG A N 19
ATOM 21703 C CA . ARG A 1 34 ? 9.163 4.788 -3.267 1.00 0.00 34 ARG A CA 19
ATOM 21704 C C . ARG A 1 34 ? 8.004 5.351 -2.442 1.00 0.00 34 ARG A C 19
ATOM 21705 O O . ARG A 1 34 ? 8.193 5.758 -1.297 1.00 0.00 34 ARG A O 19
ATOM 21726 N N . ARG A 1 35 ? 6.830 5.355 -3.055 1.00 0.00 35 ARG A N 19
ATOM 21727 C CA . ARG A 1 35 ? 5.640 5.861 -2.391 1.00 0.00 35 ARG A CA 19
ATOM 21728 C C . ARG A 1 35 ? 5.490 5.220 -1.010 1.00 0.00 35 ARG A C 19
ATOM 21729 O O . ARG A 1 35 ? 5.524 5.912 0.007 1.00 0.00 35 ARG A O 19
ATOM 21750 N N . LEU A 1 36 ? 5.328 3.905 -1.018 1.00 0.00 36 LEU A N 19
ATOM 21751 C CA . LEU A 1 36 ? 5.172 3.163 0.222 1.00 0.00 36 LEU A CA 19
ATOM 21752 C C . LEU A 1 36 ? 6.116 3.740 1.279 1.00 0.00 36 LEU A C 19
ATOM 21753 O O . LEU A 1 36 ? 5.667 4.291 2.282 1.00 0.00 36 LEU A O 19
ATOM 21769 N N . ARG A 1 37 ? 7.407 3.594 1.017 1.00 0.00 37 ARG A N 19
ATOM 21770 C CA . ARG A 1 37 ? 8.418 4.094 1.933 1.00 0.00 37 ARG A CA 19
ATOM 21771 C C . ARG A 1 37 ? 8.056 5.504 2.404 1.00 0.00 37 ARG A C 19
ATOM 21772 O O . ARG A 1 37 ? 7.988 5.762 3.605 1.00 0.00 37 ARG A O 19
ATOM 21793 N N . GLU A 1 38 ? 7.833 6.379 1.435 1.00 0.00 38 GLU A N 19
ATOM 21794 C CA . GLU A 1 38 ? 7.480 7.756 1.736 1.00 0.00 38 GLU A CA 19
ATOM 21795 C C . GLU A 1 38 ? 6.269 7.801 2.670 1.00 0.00 38 GLU A C 19
ATOM 21796 O O . GLU A 1 38 ? 6.200 8.644 3.563 1.00 0.00 38 GLU A O 19
ATOM 21808 N N . ARG A 1 39 ? 5.344 6.883 2.433 1.00 0.00 39 ARG A N 19
ATOM 21809 C CA . ARG A 1 39 ? 4.139 6.807 3.242 1.00 0.00 39 ARG A CA 19
ATOM 21810 C C . ARG A 1 39 ? 4.451 6.175 4.600 1.00 0.00 39 ARG A C 19
ATOM 21811 O O . ARG A 1 39 ? 3.669 6.300 5.541 1.00 0.00 39 ARG A O 19
ATOM 21832 N N . GLY A 1 40 ? 5.595 5.510 4.658 1.00 0.00 40 GLY A N 19
ATOM 21833 C CA . GLY A 1 40 ? 6.019 4.858 5.886 1.00 0.00 40 GLY A CA 19
ATOM 21834 C C . GLY A 1 40 ? 5.492 3.423 5.955 1.00 0.00 40 GLY A C 19
ATOM 21835 O O . GLY A 1 40 ? 5.584 2.774 6.996 1.00 0.00 40 GLY A O 19
ATOM 21839 N N . GLU A 1 41 ? 4.952 2.970 4.833 1.00 0.00 41 GLU A N 19
ATOM 21840 C CA . GLU A 1 41 ? 4.411 1.624 4.753 1.00 0.00 41 GLU A CA 19
ATOM 21841 C C . GLU A 1 41 ? 5.532 0.615 4.496 1.00 0.00 41 GLU A C 19
ATOM 21842 O O . GLU A 1 41 ? 6.589 0.975 3.981 1.00 0.00 41 GLU A O 19
ATOM 21854 N N . PRO A 1 42 ? 5.255 -0.661 4.876 1.00 0.00 42 PRO A N 19
ATOM 21855 C CA . PRO A 1 42 ? 6.228 -1.725 4.692 1.00 0.00 42 PRO A CA 19
ATOM 21856 C C . PRO A 1 42 ? 6.310 -2.143 3.222 1.00 0.00 42 PRO A C 19
ATOM 21857 O O . PRO A 1 42 ? 5.321 -2.590 2.644 1.00 0.00 42 PRO A O 19
ATOM 21868 N N . ILE A 1 43 ? 7.500 -1.984 2.661 1.00 0.00 43 ILE A N 19
ATOM 21869 C CA . ILE A 1 43 ? 7.725 -2.339 1.270 1.00 0.00 43 ILE A CA 19
ATOM 21870 C C . ILE A 1 43 ? 7.297 -3.791 1.044 1.00 0.00 43 ILE A C 19
ATOM 21871 O O . ILE A 1 43 ? 6.780 -4.131 -0.019 1.00 0.00 43 ILE A O 19
ATOM 21887 N N . ARG A 1 44 ? 7.529 -4.608 2.061 1.00 0.00 44 ARG A N 19
ATOM 21888 C CA . ARG A 1 44 ? 7.174 -6.015 1.986 1.00 0.00 44 ARG A CA 19
ATOM 21889 C C . ARG A 1 44 ? 6.493 -6.460 3.282 1.00 0.00 44 ARG A C 19
ATOM 21890 O O . ARG A 1 44 ? 7.148 -6.615 4.311 1.00 0.00 44 ARG A O 19
ATOM 21911 N N . LEU A 1 45 ? 5.185 -6.652 3.189 1.00 0.00 45 LEU A N 19
ATOM 21912 C CA . LEU A 1 45 ? 4.407 -7.076 4.341 1.00 0.00 45 LEU A CA 19
ATOM 21913 C C . LEU A 1 45 ? 4.734 -8.536 4.662 1.00 0.00 45 LEU A C 19
ATOM 21914 O O . LEU A 1 45 ? 5.504 -8.816 5.579 1.00 0.00 45 LEU A O 19
ATOM 21930 N N . PHE A 1 46 ? 4.132 -9.428 3.889 1.00 0.00 46 PHE A N 19
ATOM 21931 C CA . PHE A 1 46 ? 4.349 -10.852 4.080 1.00 0.00 46 PHE A CA 19
ATOM 21932 C C . PHE A 1 46 ? 3.775 -11.655 2.911 1.00 0.00 46 PHE A C 19
ATOM 21933 O O . PHE A 1 46 ? 2.564 -11.860 2.829 1.00 0.00 46 PHE A O 19
ATOM 21950 N N . GLY A 1 47 ? 4.670 -12.089 2.036 1.00 0.00 47 GLY A N 19
ATOM 21951 C CA . GLY A 1 47 ? 4.267 -12.866 0.876 1.00 0.00 47 GLY A CA 19
ATOM 21952 C C . GLY A 1 47 ? 3.956 -11.955 -0.312 1.00 0.00 47 GLY A C 19
ATOM 21953 O O . GLY A 1 47 ? 4.115 -12.355 -1.465 1.00 0.00 47 GLY A O 19
ATOM 21957 N N . GLU A 1 48 ? 3.517 -10.746 0.008 1.00 0.00 48 GLU A N 19
ATOM 21958 C CA . GLU A 1 48 ? 3.182 -9.775 -1.019 1.00 0.00 48 GLU A CA 19
ATOM 21959 C C . GLU A 1 48 ? 4.236 -9.790 -2.128 1.00 0.00 48 GLU A C 19
ATOM 21960 O O . GLU A 1 48 ? 5.335 -9.265 -1.952 1.00 0.00 48 GLU A O 19
ATOM 21972 N N . THR A 1 49 ? 3.865 -10.396 -3.246 1.00 0.00 49 THR A N 19
ATOM 21973 C CA . THR A 1 49 ? 4.765 -10.486 -4.383 1.00 0.00 49 THR A CA 19
ATOM 21974 C C . THR A 1 49 ? 4.836 -9.144 -5.114 1.00 0.00 49 THR A C 19
ATOM 21975 O O . THR A 1 49 ? 4.045 -8.242 -4.842 1.00 0.00 49 THR A O 19
ATOM 21986 N N . ASP A 1 50 ? 5.793 -9.053 -6.026 1.00 0.00 50 ASP A N 19
ATOM 21987 C CA . ASP A 1 50 ? 5.978 -7.836 -6.798 1.00 0.00 50 ASP A CA 19
ATOM 21988 C C . ASP A 1 50 ? 4.611 -7.255 -7.163 1.00 0.00 50 ASP A C 19
ATOM 21989 O O . ASP A 1 50 ? 4.423 -6.040 -7.144 1.00 0.00 50 ASP A O 19
ATOM 21998 N N . TYR A 1 51 ? 3.690 -8.152 -7.487 1.00 0.00 51 TYR A N 19
ATOM 21999 C CA . TYR A 1 51 ? 2.346 -7.744 -7.856 1.00 0.00 51 TYR A CA 19
ATOM 22000 C C . TYR A 1 51 ? 1.569 -7.247 -6.635 1.00 0.00 51 TYR A C 19
ATOM 22001 O O . TYR A 1 51 ? 1.216 -6.071 -6.555 1.00 0.00 51 TYR A O 19
ATOM 22019 N N . ASP A 1 52 ? 1.325 -8.168 -5.714 1.00 0.00 52 ASP A N 19
ATOM 22020 C CA . ASP A 1 52 ? 0.597 -7.838 -4.500 1.00 0.00 52 ASP A CA 19
ATOM 22021 C C . ASP A 1 52 ? 1.138 -6.527 -3.926 1.00 0.00 52 ASP A C 19
ATOM 22022 O O . ASP A 1 52 ? 0.377 -5.595 -3.673 1.00 0.00 52 ASP A O 19
ATOM 22031 N N . ALA A 1 53 ? 2.449 -6.498 -3.736 1.00 0.00 53 ALA A N 19
ATOM 22032 C CA . ALA A 1 53 ? 3.101 -5.318 -3.196 1.00 0.00 53 ALA A CA 19
ATOM 22033 C C . ALA A 1 53 ? 2.707 -4.096 -4.029 1.00 0.00 53 ALA A C 19
ATOM 22034 O O . ALA A 1 53 ? 2.291 -3.076 -3.483 1.00 0.00 53 ALA A O 19
ATOM 22041 N N . PHE A 1 54 ? 2.852 -4.241 -5.338 1.00 0.00 54 PHE A N 19
ATOM 22042 C CA . PHE A 1 54 ? 2.516 -3.163 -6.252 1.00 0.00 54 PHE A CA 19
ATOM 22043 C C . PHE A 1 54 ? 1.043 -2.769 -6.118 1.00 0.00 54 PHE A C 19
ATOM 22044 O O . PHE A 1 54 ? 0.711 -1.585 -6.118 1.00 0.00 54 PHE A O 19
ATOM 22061 N N . GLN A 1 55 ? 0.200 -3.785 -6.005 1.00 0.00 55 GLN A N 19
ATOM 22062 C CA . GLN A 1 55 ? -1.229 -3.559 -5.871 1.00 0.00 55 GLN A CA 19
ATOM 22063 C C . GLN A 1 55 ? -1.518 -2.712 -4.630 1.00 0.00 55 GLN A C 19
ATOM 22064 O O . GLN A 1 55 ? -2.113 -1.640 -4.731 1.00 0.00 55 GLN A O 19
ATOM 22078 N N . ARG A 1 56 ? -1.083 -3.225 -3.488 1.00 0.00 56 ARG A N 19
ATOM 22079 C CA . ARG A 1 56 ? -1.288 -2.529 -2.229 1.00 0.00 56 ARG A CA 19
ATOM 22080 C C . ARG A 1 56 ? -1.092 -1.023 -2.417 1.00 0.00 56 ARG A C 19
ATOM 22081 O O . ARG A 1 56 ? -2.028 -0.245 -2.242 1.00 0.00 56 ARG A O 19
ATOM 22102 N N . LEU A 1 57 ? 0.132 -0.658 -2.771 1.00 0.00 57 LEU A N 19
ATOM 22103 C CA . LEU A 1 57 ? 0.464 0.741 -2.984 1.00 0.00 57 LEU A CA 19
ATOM 22104 C C . LEU A 1 57 ? -0.500 1.337 -4.012 1.00 0.00 57 LEU A C 19
ATOM 22105 O O . LEU A 1 57 ? -1.084 2.395 -3.780 1.00 0.00 57 LEU A O 19
ATOM 22121 N N . ARG A 1 58 ? -0.636 0.634 -5.126 1.00 0.00 58 ARG A N 19
ATOM 22122 C CA . ARG A 1 58 ? -1.519 1.081 -6.190 1.00 0.00 58 ARG A CA 19
ATOM 22123 C C . ARG A 1 58 ? -2.865 1.523 -5.613 1.00 0.00 58 ARG A C 19
ATOM 22124 O O . ARG A 1 58 ? -3.569 2.331 -6.217 1.00 0.00 58 ARG A O 19
ATOM 22145 N N . LYS A 1 59 ? -3.183 0.972 -4.450 1.00 0.00 59 LYS A N 19
ATOM 22146 C CA . LYS A 1 59 ? -4.433 1.299 -3.784 1.00 0.00 59 LYS A CA 19
ATOM 22147 C C . LYS A 1 59 ? -4.202 2.464 -2.819 1.00 0.00 59 LYS A C 19
ATOM 22148 O O . LYS A 1 59 ? -5.074 3.313 -2.646 1.00 0.00 59 LYS A O 19
ATOM 22167 N N . ILE A 1 60 ? -3.022 2.466 -2.217 1.00 0.00 60 ILE A N 19
ATOM 22168 C CA . ILE A 1 60 ? -2.665 3.513 -1.274 1.00 0.00 60 ILE A CA 19
ATOM 22169 C C . ILE A 1 60 ? -2.682 4.865 -1.989 1.00 0.00 60 ILE A C 19
ATOM 22170 O O . ILE A 1 60 ? -3.233 5.837 -1.474 1.00 0.00 60 ILE A O 19
ATOM 22186 N N . GLU A 1 61 ? -2.071 4.884 -3.165 1.00 0.00 61 GLU A N 19
ATOM 22187 C CA . GLU A 1 61 ? -2.009 6.101 -3.956 1.00 0.00 61 GLU A CA 19
ATOM 22188 C C . GLU A 1 61 ? -3.413 6.674 -4.160 1.00 0.00 61 GLU A C 19
ATOM 22189 O O . GLU A 1 61 ? -3.622 7.879 -4.023 1.00 0.00 61 GLU A O 19
ATOM 22201 N N . ILE A 1 62 ? -4.339 5.784 -4.485 1.00 0.00 62 ILE A N 19
ATOM 22202 C CA . ILE A 1 62 ? -5.717 6.186 -4.710 1.00 0.00 62 ILE A CA 19
ATOM 22203 C C . ILE A 1 62 ? -6.255 6.871 -3.453 1.00 0.00 62 ILE A C 19
ATOM 22204 O O . ILE A 1 62 ? -6.697 8.018 -3.507 1.00 0.00 62 ILE A O 19
ATOM 22220 N N . LEU A 1 63 ? -6.200 6.140 -2.349 1.00 0.00 63 LEU A N 19
ATOM 22221 C CA . LEU A 1 63 ? -6.677 6.663 -1.080 1.00 0.00 63 LEU A CA 19
ATOM 22222 C C . LEU A 1 63 ? -6.078 8.052 -0.849 1.00 0.00 63 LEU A C 19
ATOM 22223 O O . LEU A 1 63 ? -6.799 9.048 -0.830 1.00 0.00 63 LEU A O 19
ATOM 22239 N N . THR A 1 64 ? -4.764 8.074 -0.678 1.00 0.00 64 THR A N 19
ATOM 22240 C CA . THR A 1 64 ? -4.059 9.324 -0.449 1.00 0.00 64 THR A CA 19
ATOM 22241 C C . THR A 1 64 ? -4.603 10.419 -1.368 1.00 0.00 64 THR A C 19
ATOM 22242 O O . THR A 1 64 ? -5.007 10.143 -2.497 1.00 0.00 64 THR A O 19
ATOM 22253 N N . PRO A 1 65 ? -4.596 11.671 -0.837 1.00 0.00 65 PRO A N 19
ATOM 22254 C CA . PRO A 1 65 ? -5.083 12.809 -1.598 1.00 0.00 65 PRO A CA 19
ATOM 22255 C C . PRO A 1 65 ? -4.077 13.222 -2.673 1.00 0.00 65 PRO A C 19
ATOM 22256 O O . PRO A 1 65 ? -3.175 12.456 -3.012 1.00 0.00 65 PRO A O 19
ATOM 22267 N N . GLU A 1 66 ? -4.264 14.431 -3.181 1.00 0.00 66 GLU A N 19
ATOM 22268 C CA . GLU A 1 66 ? -3.383 14.955 -4.211 1.00 0.00 66 GLU A CA 19
ATOM 22269 C C . GLU A 1 66 ? -3.012 13.851 -5.204 1.00 0.00 66 GLU A C 19
ATOM 22270 O O . GLU A 1 66 ? -1.888 13.351 -5.190 1.00 0.00 66 GLU A O 19
ATOM 22282 N N . VAL A 1 67 ? -3.978 13.503 -6.041 1.00 0.00 67 VAL A N 19
ATOM 22283 C CA . VAL A 1 67 ? -3.767 12.468 -7.039 1.00 0.00 67 VAL A CA 19
ATOM 22284 C C . VAL A 1 67 ? -2.858 13.009 -8.144 1.00 0.00 67 VAL A C 19
ATOM 22285 O O . VAL A 1 67 ? -1.940 13.782 -7.876 1.00 0.00 67 VAL A O 19
ATOM 22298 N N . ASN A 1 68 ? -3.145 12.580 -9.365 1.00 0.00 68 ASN A N 19
ATOM 22299 C CA . ASN A 1 68 ? -2.365 13.012 -10.512 1.00 0.00 68 ASN A CA 19
ATOM 22300 C C . ASN A 1 68 ? -3.209 13.956 -11.371 1.00 0.00 68 ASN A C 19
ATOM 22301 O O . ASN A 1 68 ? -3.951 13.509 -12.244 1.00 0.00 68 ASN A O 19
ATOM 22312 N N . LYS A 1 69 ? -3.067 15.243 -11.093 1.00 0.00 69 LYS A N 19
ATOM 22313 C CA . LYS A 1 69 ? -3.807 16.254 -11.829 1.00 0.00 69 LYS A CA 19
ATOM 22314 C C . LYS A 1 69 ? -3.597 16.041 -13.330 1.00 0.00 69 LYS A C 19
ATOM 22315 O O . LYS A 1 69 ? -2.464 16.030 -13.807 1.00 0.00 69 LYS A O 19
ATOM 22334 N N . GLY A 1 70 ? -4.709 15.877 -14.032 1.00 0.00 70 GLY A N 19
ATOM 22335 C CA . GLY A 1 70 ? -4.662 15.665 -15.469 1.00 0.00 70 GLY A CA 19
ATOM 22336 C C . GLY A 1 70 ? -5.999 15.135 -15.989 1.00 0.00 70 GLY A C 19
ATOM 22337 O O . GLY A 1 70 ? -6.950 15.898 -16.156 1.00 0.00 70 GLY A O 19
ATOM 22341 N N . SER A 1 71 ? -6.030 13.833 -16.231 1.00 0.00 71 SER A N 19
ATOM 22342 C CA . SER A 1 71 ? -7.236 13.193 -16.729 1.00 0.00 71 SER A CA 19
ATOM 22343 C C . SER A 1 71 ? -7.638 13.806 -18.072 1.00 0.00 71 SER A C 19
ATOM 22344 O O . SER A 1 71 ? -7.941 14.996 -18.149 1.00 0.00 71 SER A O 19
ATOM 22352 N N . GLY A 1 72 ? -7.627 12.966 -19.097 1.00 0.00 72 GLY A N 19
ATOM 22353 C CA . GLY A 1 72 ? -7.987 13.411 -20.432 1.00 0.00 72 GLY A CA 19
ATOM 22354 C C . GLY A 1 72 ? -7.977 12.243 -21.421 1.00 0.00 72 GLY A C 19
ATOM 22355 O O . GLY A 1 72 ? -7.315 11.233 -21.187 1.00 0.00 72 GLY A O 19
ATOM 22359 N N . PRO A 1 73 ? -8.739 12.424 -22.532 1.00 0.00 73 PRO A N 19
ATOM 22360 C CA . PRO A 1 73 ? -8.824 11.397 -23.557 1.00 0.00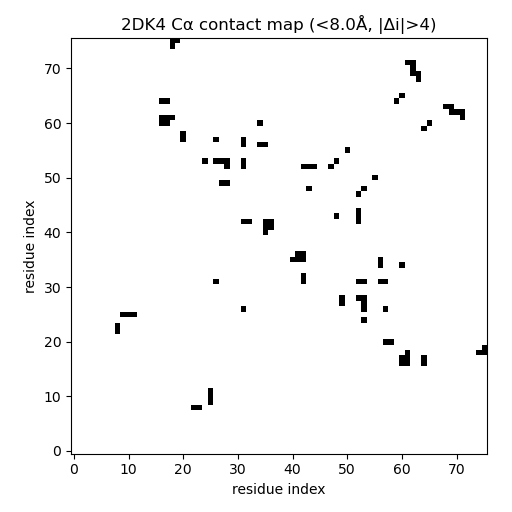 73 PRO A CA 19
ATOM 22361 C C . PRO A 1 73 ? -7.546 11.354 -24.397 1.00 0.00 73 PRO A C 19
ATOM 22362 O O . PRO A 1 73 ? -6.767 12.306 -24.399 1.00 0.00 73 PRO A O 19
ATOM 22373 N N . SER A 1 74 ? -7.370 10.239 -25.091 1.00 0.00 74 SER A N 19
ATOM 22374 C CA . SER A 1 74 ? -6.200 10.058 -25.934 1.00 0.00 74 SER A CA 19
ATOM 22375 C C . SER A 1 74 ? -6.204 8.654 -26.541 1.00 0.00 74 SER A C 19
ATOM 22376 O O . SER A 1 74 ? -6.324 8.499 -27.755 1.00 0.00 74 SER A O 19
ATOM 22384 N N . SER A 1 75 ? -6.071 7.666 -25.668 1.00 0.00 75 SER A N 19
ATOM 22385 C CA . SER A 1 75 ? -6.058 6.280 -26.102 1.00 0.00 75 SER A CA 19
ATOM 22386 C C . SER A 1 75 ? -4.855 6.029 -27.015 1.00 0.00 75 SER A C 19
ATOM 22387 O O . SER A 1 75 ? -4.743 6.634 -28.080 1.00 0.00 75 SER A O 19
ATOM 22395 N N . GLY A 1 76 ? -3.986 5.137 -26.564 1.00 0.00 76 GLY A N 19
ATOM 22396 C CA . GLY A 1 76 ? -2.797 4.799 -27.326 1.00 0.00 76 GLY A CA 19
ATOM 22397 C C . GLY A 1 76 ? -1.528 5.135 -26.540 1.00 0.00 76 GLY A C 19
ATOM 22398 O O . GLY A 1 76 ? -1.601 5.671 -25.436 1.00 0.00 76 GLY A O 19
ATOM 22402 N N . GLY A 1 1 ? 2.000 24.731 15.174 1.00 0.00 1 GLY A N 20
ATOM 22403 C CA . GLY A 1 1 ? 2.968 23.712 14.805 1.00 0.00 1 GLY A CA 20
ATOM 22404 C C . GLY A 1 1 ? 4.006 24.269 13.828 1.00 0.00 1 GLY A C 20
ATOM 22405 O O . GLY A 1 1 ? 3.745 25.249 13.133 1.00 0.00 1 GLY A O 20
ATOM 22409 N N . SER A 1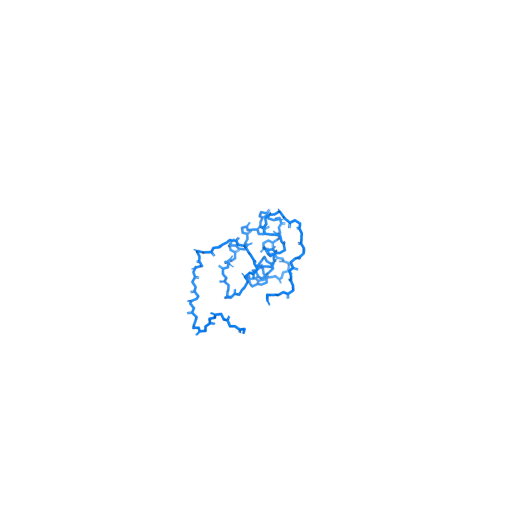 2 ? 5.160 23.619 13.807 1.00 0.00 2 SER A N 20
ATOM 22410 C CA . SER A 1 2 ? 6.238 24.037 12.927 1.00 0.00 2 SER A CA 20
ATOM 22411 C C . SER A 1 2 ? 6.908 22.812 12.302 1.00 0.00 2 SER A C 20
ATOM 22412 O O . SER A 1 2 ? 7.540 22.022 13.001 1.00 0.00 2 SER A O 20
ATOM 22420 N N . SER A 1 3 ? 6.747 22.694 10.992 1.00 0.00 3 SER A N 20
ATOM 22421 C CA . SER A 1 3 ? 7.329 21.578 10.265 1.00 0.00 3 SER A CA 20
ATOM 22422 C C . SER A 1 3 ? 7.669 22.006 8.836 1.00 0.00 3 SER A C 20
ATOM 22423 O O . SER A 1 3 ? 8.816 21.889 8.406 1.00 0.00 3 SER A O 20
ATOM 22431 N N . GLY A 1 4 ? 6.653 22.493 8.140 1.00 0.00 4 GLY A N 20
ATOM 22432 C CA . GLY A 1 4 ? 6.830 22.939 6.768 1.00 0.00 4 GLY A CA 20
ATOM 22433 C C . GLY A 1 4 ? 5.991 22.097 5.805 1.00 0.00 4 GLY A C 20
ATOM 22434 O O . GLY A 1 4 ? 4.764 22.094 5.886 1.00 0.00 4 GLY A O 20
ATOM 22438 N N . SER A 1 5 ? 6.687 21.403 4.916 1.00 0.00 5 SER A N 20
ATOM 22439 C CA . SER A 1 5 ? 6.021 20.560 3.938 1.00 0.00 5 SER A CA 20
ATOM 22440 C C . SER A 1 5 ? 5.164 21.416 3.004 1.00 0.00 5 SER A C 20
ATOM 22441 O O . SER A 1 5 ? 4.963 22.604 3.255 1.00 0.00 5 SER A O 20
ATOM 22449 N N . SER A 1 6 ? 4.682 20.781 1.946 1.00 0.00 6 SER A N 20
ATOM 22450 C CA . SER A 1 6 ? 3.852 21.470 0.973 1.00 0.00 6 SER A CA 20
ATOM 22451 C C . SER A 1 6 ? 4.655 22.581 0.293 1.00 0.00 6 SER A C 20
ATOM 22452 O O . SER A 1 6 ? 5.378 23.324 0.955 1.00 0.00 6 SER A O 20
ATOM 22460 N N . GLY A 1 7 ? 4.501 22.659 -1.021 1.00 0.00 7 GLY A N 20
ATOM 22461 C CA . GLY A 1 7 ? 5.203 23.666 -1.798 1.00 0.00 7 GLY A CA 20
ATOM 22462 C C . GLY A 1 7 ? 4.374 24.948 -1.911 1.00 0.00 7 GLY A C 20
ATOM 22463 O O . GLY A 1 7 ? 3.262 25.020 -1.390 1.00 0.00 7 GLY A O 20
ATOM 22467 N N . THR A 1 8 ? 4.948 25.927 -2.595 1.00 0.00 8 THR A N 20
ATOM 22468 C CA . THR A 1 8 ? 4.276 27.201 -2.783 1.00 0.00 8 THR A CA 20
ATOM 22469 C C . THR A 1 8 ? 4.427 27.676 -4.229 1.00 0.00 8 THR A C 20
ATOM 22470 O O . THR A 1 8 ? 5.284 28.507 -4.528 1.00 0.00 8 THR A O 20
ATOM 22481 N N . SER A 1 9 ? 3.582 27.127 -5.090 1.00 0.00 9 SER A N 20
ATOM 22482 C CA . SER A 1 9 ? 3.611 27.483 -6.498 1.00 0.00 9 SER A CA 20
ATOM 22483 C C . SER A 1 9 ? 2.508 26.736 -7.250 1.00 0.00 9 SER A C 20
ATOM 22484 O O . SER A 1 9 ? 2.759 25.693 -7.851 1.00 0.00 9 SER A O 20
ATOM 22492 N N . SER A 1 10 ? 1.310 27.298 -7.191 1.00 0.00 10 SER A N 20
ATOM 22493 C CA . SER A 1 10 ? 0.167 26.698 -7.858 1.00 0.00 10 SER A CA 20
ATOM 22494 C C . SER A 1 10 ? -1.086 27.541 -7.612 1.00 0.00 10 SER A C 20
ATOM 22495 O O . SER A 1 10 ? -1.570 27.625 -6.484 1.00 0.00 10 SER A O 20
ATOM 22503 N N . ASN A 1 11 ? -1.575 28.144 -8.686 1.00 0.00 11 ASN A N 20
ATOM 22504 C CA . ASN A 1 11 ? -2.762 28.977 -8.600 1.00 0.00 11 ASN A CA 20
ATOM 22505 C C . ASN A 1 11 ? -3.862 28.216 -7.858 1.00 0.00 11 ASN A C 20
ATOM 22506 O O . ASN A 1 11 ? -4.050 27.020 -8.076 1.00 0.00 11 ASN A O 20
ATOM 22517 N N . PRO A 1 12 ? -4.579 28.959 -6.972 1.00 0.00 12 PRO A N 20
ATOM 22518 C CA . PRO A 1 12 ? -5.655 28.367 -6.197 1.00 0.00 12 PRO A CA 20
ATOM 22519 C C . PRO A 1 12 ? -6.895 28.140 -7.063 1.00 0.00 12 PRO A C 20
ATOM 22520 O O . PRO A 1 12 ? -7.978 28.627 -6.743 1.00 0.00 12 PRO A O 20
ATOM 22531 N N . VAL A 1 13 ? -6.695 27.401 -8.145 1.00 0.00 13 VAL A N 20
ATOM 22532 C CA . VAL A 1 13 ? -7.784 27.104 -9.060 1.00 0.00 13 VAL A CA 20
ATOM 22533 C C . VAL A 1 13 ? -7.541 25.740 -9.708 1.00 0.00 13 VAL A C 20
ATOM 22534 O O . VAL A 1 13 ? -7.267 25.656 -10.904 1.00 0.00 13 VAL A O 20
ATOM 22547 N N . LEU A 1 14 ? -7.651 24.703 -8.890 1.00 0.00 14 LEU A N 20
ATOM 22548 C CA . LEU A 1 14 ? -7.447 23.347 -9.368 1.00 0.00 14 LEU A CA 20
ATOM 22549 C C . LEU A 1 14 ? -7.818 22.359 -8.260 1.00 0.00 14 LEU A C 20
ATOM 22550 O O . LEU A 1 14 ? -7.302 22.446 -7.147 1.00 0.00 14 LEU A O 20
ATOM 22566 N N . GLU A 1 15 ? -8.710 21.441 -8.604 1.00 0.00 15 GLU A N 20
ATOM 22567 C CA . GLU A 1 15 ? -9.156 20.438 -7.652 1.00 0.00 15 GLU A CA 20
ATOM 22568 C C . GLU A 1 15 ? -9.926 19.329 -8.372 1.00 0.00 15 GLU A C 20
ATOM 22569 O O . GLU A 1 15 ? -11.048 19.000 -7.991 1.00 0.00 15 GLU A O 20
ATOM 22581 N N . LEU A 1 16 ? -9.292 18.783 -9.400 1.00 0.00 16 LEU A N 20
ATOM 22582 C CA . LEU A 1 16 ? -9.904 17.718 -10.176 1.00 0.00 16 LEU A CA 20
ATOM 22583 C C . LEU A 1 16 ? -8.947 16.526 -10.240 1.00 0.00 16 LEU A C 20
ATOM 22584 O O . LEU A 1 16 ? -8.295 16.195 -9.251 1.00 0.00 16 LEU A O 20
ATOM 22600 N N . GLU A 1 17 ? -8.894 15.913 -11.414 1.00 0.00 17 GLU A N 20
ATOM 22601 C CA . GLU A 1 17 ? -8.028 14.764 -11.619 1.00 0.00 17 GLU A CA 20
ATOM 22602 C C . GLU A 1 17 ? -8.326 13.682 -10.580 1.00 0.00 17 GLU A C 20
ATOM 22603 O O . GLU A 1 17 ? -7.864 13.764 -9.443 1.00 0.00 17 GLU A O 20
ATOM 22615 N N . LEU A 1 18 ? -9.097 12.692 -11.007 1.00 0.00 18 LEU A N 20
ATOM 22616 C CA . LEU A 1 18 ? -9.462 11.595 -10.127 1.00 0.00 18 LEU A CA 20
ATOM 22617 C C . LEU A 1 18 ? -8.296 10.608 -10.038 1.00 0.00 18 LEU A C 20
ATOM 22618 O O . LEU A 1 18 ? -7.287 10.771 -10.723 1.00 0.00 18 LEU A O 20
ATOM 22634 N N . ALA A 1 19 ? -8.473 9.607 -9.189 1.00 0.00 19 ALA A N 20
ATOM 22635 C CA . ALA A 1 19 ? -7.449 8.594 -9.002 1.00 0.00 19 ALA A CA 20
ATOM 22636 C C . ALA A 1 19 ? -8.090 7.207 -9.075 1.00 0.00 19 ALA A C 20
ATOM 22637 O O . ALA A 1 19 ? -8.209 6.519 -8.062 1.00 0.00 19 ALA A O 20
ATOM 22644 N N . GLU A 1 20 ? -8.486 6.836 -10.284 1.00 0.00 20 GLU A N 20
ATOM 22645 C CA . GLU A 1 20 ? -9.112 5.543 -10.503 1.00 0.00 20 GLU A CA 20
ATOM 22646 C C . GLU A 1 20 ? -8.707 4.981 -11.867 1.00 0.00 20 GLU A C 20
ATOM 22647 O O . GLU A 1 20 ? -7.757 5.462 -12.483 1.00 0.00 20 GLU A O 20
ATOM 22659 N N . GLU A 1 21 ? -9.447 3.970 -12.299 1.00 0.00 21 GLU A N 20
ATOM 22660 C CA . GLU A 1 21 ? -9.177 3.338 -13.578 1.00 0.00 21 GLU A CA 20
ATOM 22661 C C . GLU A 1 21 ? -8.080 2.282 -13.428 1.00 0.00 21 GLU A C 20
ATOM 22662 O O . GLU A 1 21 ? -8.208 1.171 -13.939 1.00 0.00 21 GLU A O 20
ATOM 22674 N N . LYS A 1 22 ? -7.026 2.666 -12.723 1.00 0.00 22 LYS A N 20
ATOM 22675 C CA . LYS A 1 22 ? -5.907 1.766 -12.499 1.00 0.00 22 LYS A CA 20
ATOM 22676 C C . LYS A 1 22 ? -5.434 1.203 -13.840 1.00 0.00 22 LYS A C 20
ATOM 22677 O O . LYS A 1 22 ? -6.053 1.450 -14.874 1.00 0.00 22 LYS A O 20
ATOM 22696 N N . LEU A 1 23 ? -4.341 0.457 -13.780 1.00 0.00 23 LEU A N 20
ATOM 22697 C CA . LEU A 1 23 ? -3.777 -0.143 -14.977 1.00 0.00 23 LEU A CA 20
ATOM 22698 C C . LEU A 1 23 ? -3.017 -1.414 -14.596 1.00 0.00 23 LEU A C 20
ATOM 22699 O O . LEU A 1 23 ? -2.686 -1.618 -13.429 1.00 0.00 23 LEU A O 20
ATOM 22715 N N . PRO A 1 24 ? -2.754 -2.259 -15.629 1.00 0.00 24 PRO A N 20
ATOM 22716 C CA . PRO A 1 24 ? -2.039 -3.505 -15.414 1.00 0.00 24 PRO A CA 20
ATOM 22717 C C . PRO A 1 24 ? -0.546 -3.250 -15.198 1.00 0.00 24 PRO A C 20
ATOM 22718 O O . PRO A 1 24 ? 0.209 -3.109 -16.159 1.00 0.00 24 PRO A O 20
ATOM 22729 N N . MET A 1 25 ? -0.164 -3.199 -13.930 1.00 0.00 25 MET A N 20
ATOM 22730 C CA . MET A 1 25 ? 1.225 -2.963 -13.576 1.00 0.00 25 MET A CA 20
ATOM 22731 C C . MET A 1 25 ? 1.786 -1.756 -14.330 1.00 0.00 25 MET A C 20
ATOM 22732 O O . MET A 1 25 ? 2.146 -1.863 -15.501 1.00 0.00 25 MET A O 20
ATOM 22746 N N . THR A 1 26 ? 1.843 -0.634 -13.627 1.00 0.00 26 THR A N 20
ATOM 22747 C CA . THR A 1 26 ? 2.355 0.593 -14.216 1.00 0.00 26 THR A CA 20
ATOM 22748 C C . THR A 1 26 ? 3.472 1.175 -13.348 1.00 0.00 26 THR A C 20
ATOM 22749 O O . THR A 1 26 ? 4.019 2.232 -13.661 1.00 0.00 26 THR A O 20
ATOM 22760 N N . LEU A 1 27 ? 3.777 0.461 -12.275 1.00 0.00 27 LEU A N 20
ATOM 22761 C CA . LEU A 1 27 ? 4.819 0.894 -11.359 1.00 0.00 27 LEU A CA 20
ATOM 22762 C C . LEU A 1 27 ? 5.711 -0.298 -11.007 1.00 0.00 27 LEU A C 20
ATOM 22763 O O . LEU A 1 27 ? 5.214 -1.390 -10.734 1.00 0.00 27 LEU A O 20
ATOM 22779 N N . SER A 1 28 ? 7.012 -0.049 -11.026 1.00 0.00 28 SER A N 20
ATOM 22780 C CA . SER A 1 28 ? 7.977 -1.089 -10.712 1.00 0.00 28 SER A CA 20
ATOM 22781 C C . SER A 1 28 ? 8.179 -1.176 -9.198 1.00 0.00 28 SER A C 20
ATOM 22782 O O . SER A 1 28 ? 7.765 -0.282 -8.460 1.00 0.00 28 SER A O 20
ATOM 22790 N N . ARG A 1 29 ? 8.815 -2.260 -8.779 1.00 0.00 29 ARG A N 20
ATOM 22791 C CA . ARG A 1 29 ? 9.076 -2.475 -7.366 1.00 0.00 29 ARG A CA 20
ATOM 22792 C C . ARG A 1 29 ? 9.457 -1.157 -6.690 1.00 0.00 29 ARG A C 20
ATOM 22793 O O . ARG A 1 29 ? 8.764 -0.697 -5.783 1.00 0.00 29 ARG A O 20
ATOM 22814 N N . GLN A 1 30 ? 10.557 -0.585 -7.156 1.00 0.00 30 GLN A N 20
ATOM 22815 C CA . GLN A 1 30 ? 11.038 0.672 -6.608 1.00 0.00 30 GLN A CA 20
ATOM 22816 C C . GLN A 1 30 ? 9.929 1.725 -6.643 1.00 0.00 30 GLN A C 20
ATOM 22817 O O . GLN A 1 30 ? 9.696 2.419 -5.654 1.00 0.00 30 GLN A O 20
ATOM 22831 N N . GLU A 1 31 ? 9.274 1.811 -7.791 1.00 0.00 31 GLU A N 20
ATOM 22832 C CA . GLU A 1 31 ? 8.195 2.768 -7.968 1.00 0.00 31 GLU A CA 20
ATOM 22833 C C . GLU A 1 31 ? 7.109 2.544 -6.913 1.00 0.00 31 GLU A C 20
ATOM 22834 O O . GLU A 1 31 ? 6.363 3.463 -6.580 1.00 0.00 31 GLU A O 20
ATOM 22846 N N . VAL A 1 32 ? 7.055 1.317 -6.417 1.00 0.00 32 VAL A N 20
ATOM 22847 C CA . VAL A 1 32 ? 6.073 0.960 -5.408 1.00 0.00 32 VAL A CA 20
ATOM 22848 C C . VAL A 1 32 ? 6.695 1.119 -4.019 1.00 0.00 32 VAL A C 20
ATOM 22849 O O . VAL A 1 32 ? 6.005 1.466 -3.061 1.00 0.00 32 VAL A O 20
ATOM 22862 N N . ILE A 1 33 ? 7.992 0.858 -3.953 1.00 0.00 33 ILE A N 20
ATOM 22863 C CA . ILE A 1 33 ? 8.715 0.967 -2.697 1.00 0.00 33 ILE A CA 20
ATOM 22864 C C . ILE A 1 33 ? 8.820 2.442 -2.301 1.00 0.00 33 ILE A C 20
ATOM 22865 O O . ILE A 1 33 ? 8.719 2.780 -1.123 1.00 0.00 33 ILE A O 20
ATOM 22881 N N . ARG A 1 34 ? 9.020 3.279 -3.308 1.00 0.00 34 ARG A N 20
ATOM 22882 C CA . ARG A 1 34 ? 9.140 4.709 -3.079 1.00 0.00 34 ARG A CA 20
ATOM 22883 C C . ARG A 1 34 ? 7.931 5.224 -2.295 1.00 0.00 34 ARG A C 20
ATOM 22884 O O . ARG A 1 34 ? 8.044 5.543 -1.112 1.00 0.00 34 ARG A O 20
ATOM 22905 N N . ARG A 1 35 ? 6.802 5.289 -2.985 1.00 0.00 35 ARG A N 20
ATOM 22906 C CA . ARG A 1 35 ? 5.574 5.760 -2.368 1.00 0.00 35 ARG A CA 20
ATOM 22907 C C . ARG A 1 35 ? 5.393 5.119 -0.990 1.00 0.00 35 ARG A C 20
ATOM 22908 O O . ARG A 1 35 ? 5.428 5.808 0.028 1.00 0.00 35 ARG A O 20
ATOM 22929 N N . LEU A 1 36 ? 5.203 3.808 -1.003 1.00 0.00 36 LEU A N 20
ATOM 22930 C CA . LEU A 1 36 ? 5.016 3.067 0.233 1.00 0.00 36 LEU A CA 20
ATOM 22931 C C . LEU A 1 36 ? 5.965 3.616 1.300 1.00 0.00 36 LEU A C 20
ATOM 22932 O O . LEU A 1 36 ? 5.530 4.001 2.384 1.00 0.00 36 LEU A O 20
ATOM 22948 N N . ARG A 1 37 ? 7.244 3.634 0.956 1.00 0.00 37 ARG A N 20
ATOM 22949 C CA . ARG A 1 37 ? 8.258 4.129 1.871 1.00 0.00 37 ARG A CA 20
ATOM 22950 C C . ARG A 1 37 ? 7.907 5.543 2.337 1.00 0.00 37 ARG A C 20
ATOM 22951 O O . ARG A 1 37 ? 7.737 5.782 3.532 1.00 0.00 37 ARG A O 20
ATOM 22972 N N . GLU A 1 38 ? 7.810 6.444 1.371 1.00 0.00 38 GLU A N 20
ATOM 22973 C CA . GLU A 1 38 ? 7.482 7.828 1.667 1.00 0.00 38 GLU A CA 20
ATOM 22974 C C . GLU A 1 38 ? 6.220 7.902 2.529 1.00 0.00 38 GLU A C 20
ATOM 22975 O O . GLU A 1 38 ? 6.163 8.669 3.489 1.00 0.00 38 GLU A O 20
ATOM 22987 N N . ARG A 1 39 ? 5.239 7.093 2.155 1.00 0.00 39 ARG A N 20
ATOM 22988 C CA . ARG A 1 39 ? 3.981 7.057 2.881 1.00 0.00 39 ARG A CA 20
ATOM 22989 C C . ARG A 1 39 ? 4.191 6.467 4.277 1.00 0.00 39 ARG A C 20
ATOM 22990 O O . ARG A 1 39 ? 3.554 6.896 5.239 1.00 0.00 39 ARG A O 20
ATOM 23011 N N . GLY A 1 40 ? 5.086 5.492 4.344 1.00 0.00 40 GLY A N 20
ATOM 23012 C CA . GLY A 1 40 ? 5.387 4.838 5.606 1.00 0.00 40 GLY A CA 20
ATOM 23013 C C . GLY A 1 40 ? 4.747 3.450 5.671 1.00 0.00 40 GLY A C 20
ATOM 23014 O O . GLY A 1 40 ? 4.167 3.077 6.690 1.00 0.00 40 GLY A O 20
ATOM 23018 N N . GLU A 1 41 ? 4.874 2.723 4.571 1.00 0.00 41 GLU A N 20
ATOM 23019 C CA . GLU A 1 41 ? 4.315 1.384 4.491 1.00 0.00 41 GLU A CA 20
ATOM 23020 C C . GLU A 1 41 ? 5.434 0.350 4.341 1.00 0.00 41 GLU A C 20
ATOM 23021 O O . GLU A 1 41 ? 6.562 0.697 3.995 1.00 0.00 41 GLU A O 20
ATOM 23033 N N . PRO A 1 42 ? 5.072 -0.932 4.617 1.00 0.00 42 PRO A N 20
ATOM 23034 C CA . PRO A 1 42 ? 6.031 -2.018 4.517 1.00 0.00 42 PRO A CA 20
ATOM 23035 C C . PRO A 1 42 ? 6.307 -2.374 3.055 1.00 0.00 42 PRO A C 20
ATOM 23036 O O . PRO A 1 42 ? 5.406 -2.806 2.337 1.00 0.00 42 PRO A O 20
ATOM 23047 N N . ILE A 1 43 ? 7.555 -2.178 2.656 1.00 0.00 43 ILE A N 20
ATOM 23048 C CA . ILE A 1 43 ? 7.960 -2.473 1.292 1.00 0.00 43 ILE A CA 20
ATOM 23049 C C . ILE A 1 43 ? 7.688 -3.948 0.991 1.00 0.00 43 ILE A C 20
ATOM 23050 O O . ILE A 1 43 ? 7.398 -4.310 -0.148 1.00 0.00 43 ILE A O 20
ATOM 23066 N N . ARG A 1 44 ? 7.792 -4.760 2.033 1.00 0.00 44 ARG A N 20
ATOM 23067 C CA . ARG A 1 44 ? 7.560 -6.188 1.895 1.00 0.00 44 ARG A CA 20
ATOM 23068 C C . ARG A 1 44 ? 6.803 -6.724 3.112 1.00 0.00 44 ARG A C 20
ATOM 23069 O O . ARG A 1 44 ? 7.411 -7.055 4.129 1.00 0.00 44 ARG A O 20
ATOM 23090 N N . LEU A 1 45 ? 5.488 -6.793 2.967 1.00 0.00 45 LEU A N 20
ATOM 23091 C CA . LEU A 1 45 ? 4.642 -7.282 4.042 1.00 0.00 45 LEU A CA 20
ATOM 23092 C C . LEU A 1 45 ? 5.188 -8.620 4.546 1.00 0.00 45 LEU A C 20
ATOM 23093 O O . LEU A 1 45 ? 6.011 -8.653 5.460 1.00 0.00 45 LEU A O 20
ATOM 23109 N N . PHE A 1 46 ? 4.708 -9.689 3.929 1.00 0.00 46 PHE A N 20
ATOM 23110 C CA . PHE A 1 46 ? 5.138 -11.025 4.304 1.00 0.00 46 PHE A CA 20
ATOM 23111 C C . PHE A 1 46 ? 4.942 -12.009 3.148 1.00 0.00 46 PHE A C 20
ATOM 23112 O O . PHE A 1 46 ? 3.958 -12.746 3.115 1.00 0.00 46 PHE A O 20
ATOM 23129 N N . GLY A 1 47 ? 5.896 -11.988 2.228 1.00 0.00 47 GLY A N 20
ATOM 23130 C CA . GLY A 1 47 ? 5.841 -12.869 1.074 1.00 0.00 47 GLY A CA 20
ATOM 23131 C C . GLY A 1 47 ? 5.083 -12.211 -0.082 1.00 0.00 47 GLY A C 20
ATOM 23132 O O . GLY A 1 47 ? 4.638 -12.892 -1.004 1.00 0.00 47 GLY A O 20
ATOM 23136 N N . GLU A 1 48 ? 4.960 -10.895 0.007 1.00 0.00 48 GLU A N 20
ATOM 23137 C CA . GLU A 1 48 ? 4.264 -10.138 -1.020 1.00 0.00 48 GLU A CA 20
ATOM 23138 C C . GLU A 1 48 ? 5.127 -10.033 -2.279 1.00 0.00 48 GLU A C 20
ATOM 23139 O O . GLU A 1 48 ? 6.241 -9.516 -2.231 1.00 0.00 48 GLU A O 20
ATOM 23151 N N . THR A 1 49 ? 4.579 -10.533 -3.377 1.00 0.00 49 THR A N 20
ATOM 23152 C CA . THR A 1 49 ? 5.284 -10.503 -4.646 1.00 0.00 49 THR A CA 20
ATOM 23153 C C . THR A 1 49 ? 5.375 -9.069 -5.172 1.00 0.00 49 THR A C 20
ATOM 23154 O O . THR A 1 49 ? 5.078 -8.119 -4.448 1.00 0.00 49 THR A O 20
ATOM 23165 N N . ASP A 1 50 ? 5.785 -8.957 -6.426 1.00 0.00 50 ASP A N 20
ATOM 23166 C CA . ASP A 1 50 ? 5.918 -7.655 -7.057 1.00 0.00 50 ASP A CA 20
ATOM 23167 C C . ASP A 1 50 ? 4.527 -7.100 -7.371 1.00 0.00 50 ASP A C 20
ATOM 23168 O O . ASP A 1 50 ? 4.347 -5.888 -7.474 1.00 0.00 50 ASP A O 20
ATOM 23177 N N . TYR A 1 51 ? 3.579 -8.015 -7.515 1.00 0.00 51 TYR A N 20
ATOM 23178 C CA . TYR A 1 51 ? 2.210 -7.632 -7.815 1.00 0.00 51 TYR A CA 20
ATOM 23179 C C . TYR A 1 51 ? 1.399 -7.446 -6.531 1.00 0.00 51 TYR A C 20
ATOM 23180 O O . TYR A 1 51 ? 0.491 -6.617 -6.481 1.00 0.00 51 TYR A O 20
ATOM 23198 N N . ASP A 1 52 ? 1.755 -8.231 -5.525 1.00 0.00 52 ASP A N 20
ATOM 23199 C CA . ASP A 1 52 ? 1.071 -8.163 -4.245 1.00 0.00 52 ASP A CA 20
ATOM 23200 C C . ASP A 1 52 ? 1.400 -6.832 -3.566 1.00 0.00 52 ASP A C 20
ATOM 23201 O O . ASP A 1 52 ? 0.515 -6.174 -3.022 1.00 0.00 52 ASP A O 20
ATOM 23210 N N . ALA A 1 53 ? 2.674 -6.475 -3.621 1.00 0.00 53 ALA A N 20
ATOM 23211 C CA . ALA A 1 53 ? 3.131 -5.234 -3.018 1.00 0.00 53 ALA A CA 20
ATOM 23212 C C . ALA A 1 53 ? 2.660 -4.055 -3.872 1.00 0.00 53 ALA A C 20
ATOM 23213 O O . ALA A 1 53 ? 2.463 -2.953 -3.360 1.00 0.00 53 ALA A O 20
ATOM 23220 N N . PHE A 1 54 ? 2.494 -4.325 -5.158 1.00 0.00 54 PHE A N 20
ATOM 23221 C CA . PHE A 1 54 ? 2.051 -3.300 -6.087 1.00 0.00 54 PHE A CA 20
ATOM 23222 C C . PHE A 1 54 ? 0.581 -2.947 -5.854 1.00 0.00 54 PHE A C 20
ATOM 23223 O O . PHE A 1 54 ? 0.265 -1.837 -5.430 1.00 0.00 54 PHE A O 20
ATOM 23240 N N . GLN A 1 55 ? -0.279 -3.913 -6.142 1.00 0.00 55 GLN A N 20
ATOM 23241 C CA . GLN A 1 55 ? -1.709 -3.719 -5.969 1.00 0.00 55 GLN A CA 20
ATOM 23242 C C . GLN A 1 55 ? -1.988 -2.963 -4.668 1.00 0.00 55 GLN A C 20
ATOM 23243 O O . GLN A 1 55 ? -2.953 -2.205 -4.581 1.00 0.00 55 GLN A O 20
ATOM 23257 N N . ARG A 1 56 ? -1.126 -3.196 -3.689 1.00 0.00 56 ARG A N 20
ATOM 23258 C CA . ARG A 1 56 ? -1.268 -2.547 -2.397 1.00 0.00 56 ARG A CA 20
ATOM 23259 C C . ARG A 1 56 ? -1.056 -1.038 -2.535 1.00 0.00 56 ARG A C 20
ATOM 23260 O O . ARG A 1 56 ? -1.947 -0.251 -2.218 1.00 0.00 56 ARG A O 20
ATOM 23281 N N . LEU A 1 57 ? 0.129 -0.680 -3.007 1.00 0.00 57 LEU A N 20
ATOM 23282 C CA . LEU A 1 57 ? 0.469 0.721 -3.191 1.00 0.00 57 LEU A CA 20
ATOM 23283 C C . LEU A 1 57 ? -0.491 1.346 -4.205 1.00 0.00 57 LEU A C 20
ATOM 23284 O O . LEU A 1 57 ? -1.084 2.391 -3.942 1.00 0.00 57 LEU A O 20
ATOM 23300 N N . ARG A 1 58 ? -0.615 0.679 -5.343 1.00 0.00 58 ARG A N 20
ATOM 23301 C CA . ARG A 1 58 ? -1.493 1.155 -6.398 1.00 0.00 58 ARG A CA 20
ATOM 23302 C C . ARG A 1 58 ? -2.845 1.572 -5.816 1.00 0.00 58 ARG A C 20
ATOM 23303 O O . ARG A 1 58 ? -3.547 2.397 -6.398 1.00 0.00 58 ARG A O 20
ATOM 23324 N N . LYS A 1 59 ? -3.169 0.982 -4.675 1.00 0.00 59 LYS A N 20
ATOM 23325 C CA . LYS A 1 59 ? -4.424 1.281 -4.007 1.00 0.00 59 LYS A CA 20
ATOM 23326 C C . LYS A 1 59 ? -4.205 2.413 -3.002 1.00 0.00 59 LYS A C 20
ATOM 23327 O O . LYS A 1 59 ? -5.081 3.254 -2.808 1.00 0.00 59 LYS A O 20
ATOM 23346 N N . ILE A 1 60 ? -3.030 2.398 -2.389 1.00 0.00 60 ILE A N 20
ATOM 23347 C CA . ILE A 1 60 ? -2.685 3.412 -1.408 1.00 0.00 60 ILE A CA 20
ATOM 23348 C C . ILE A 1 60 ? -2.683 4.786 -2.081 1.00 0.00 60 ILE A C 20
ATOM 23349 O O . ILE A 1 60 ? -3.242 5.744 -1.547 1.00 0.00 60 ILE A O 20
ATOM 23365 N N . GLU A 1 61 ? -2.048 4.840 -3.243 1.00 0.00 61 GLU A N 20
ATOM 23366 C CA . GLU A 1 61 ? -1.967 6.081 -3.994 1.00 0.00 61 GLU A CA 20
ATOM 23367 C C . GLU A 1 61 ? -3.355 6.708 -4.136 1.00 0.00 61 GLU A C 20
ATOM 23368 O O . GLU A 1 61 ? -3.486 7.930 -4.184 1.00 0.00 61 GLU A O 20
ATOM 23380 N N . ILE A 1 62 ? -4.356 5.843 -4.199 1.00 0.00 62 ILE A N 20
ATOM 23381 C CA . ILE A 1 62 ? -5.730 6.297 -4.334 1.00 0.00 62 ILE A CA 20
ATOM 23382 C C . ILE A 1 62 ? -6.155 7.014 -3.051 1.00 0.00 62 ILE A C 20
ATOM 23383 O O . ILE A 1 62 ? -6.553 8.177 -3.088 1.00 0.00 62 ILE A O 20
ATOM 23399 N N . LEU A 1 63 ? -6.055 6.290 -1.946 1.00 0.00 63 LEU A N 20
ATOM 23400 C CA . LEU A 1 63 ? -6.423 6.842 -0.653 1.00 0.00 63 LEU A CA 20
ATOM 23401 C C . LEU A 1 63 ? -5.761 8.210 -0.481 1.00 0.00 63 LEU A C 20
ATOM 23402 O O . LEU A 1 63 ? -6.446 9.226 -0.372 1.00 0.00 63 LEU A O 20
ATOM 23418 N N . THR A 1 64 ? -4.436 8.193 -0.462 1.00 0.00 64 THR A N 20
ATOM 23419 C CA . THR A 1 64 ? -3.674 9.420 -0.304 1.00 0.00 64 THR A CA 20
ATOM 23420 C C . THR A 1 64 ? -2.753 9.633 -1.507 1.00 0.00 64 THR A C 20
ATOM 23421 O O . THR A 1 64 ? -1.620 9.154 -1.519 1.00 0.00 64 THR A O 20
ATOM 23432 N N . PRO A 1 65 ? -3.287 10.373 -2.515 1.00 0.00 65 PRO A N 20
ATOM 23433 C CA . PRO A 1 65 ? -2.525 10.656 -3.720 1.00 0.00 65 PRO A CA 20
ATOM 23434 C C . PRO A 1 65 ? -1.459 11.721 -3.457 1.00 0.00 65 PRO A C 20
ATOM 23435 O O . PRO A 1 65 ? -0.321 11.590 -3.906 1.00 0.00 65 PRO A O 20
ATOM 23446 N N . GLU A 1 66 ? -1.864 12.752 -2.730 1.00 0.00 66 GLU A N 20
ATOM 23447 C CA . GLU A 1 66 ? -0.958 13.839 -2.402 1.00 0.00 66 GLU A CA 20
ATOM 23448 C C . GLU A 1 66 ? -1.247 14.365 -0.994 1.00 0.00 66 GLU A C 20
ATOM 23449 O O . GLU A 1 66 ? -2.390 14.337 -0.540 1.00 0.00 66 GLU A O 20
ATOM 23461 N N . VAL A 1 67 ? -0.191 14.830 -0.342 1.00 0.00 67 VAL A N 20
ATOM 23462 C CA . VAL A 1 67 ? -0.317 15.361 1.005 1.00 0.00 67 VAL A CA 20
ATOM 23463 C C . VAL A 1 67 ? -0.872 16.785 0.937 1.00 0.00 67 VAL A C 20
ATOM 23464 O O . VAL A 1 67 ? -1.717 17.165 1.746 1.00 0.00 67 VAL A O 20
ATOM 23477 N N . ASN A 1 68 ? -0.374 17.535 -0.035 1.00 0.00 68 ASN A N 20
ATOM 23478 C CA . ASN A 1 68 ? -0.809 18.909 -0.219 1.00 0.00 68 ASN A CA 20
ATOM 23479 C C . ASN A 1 68 ? -2.335 18.946 -0.322 1.00 0.00 68 ASN A C 20
ATOM 23480 O O . ASN A 1 68 ? -2.912 18.375 -1.246 1.00 0.00 68 ASN A O 20
ATOM 23491 N N . LYS A 1 69 ? -2.945 19.625 0.639 1.00 0.00 69 LYS A N 20
ATOM 23492 C CA . LYS A 1 69 ? -4.392 19.745 0.667 1.00 0.00 69 LYS A CA 20
ATOM 23493 C C . LYS A 1 69 ? -4.900 20.075 -0.738 1.00 0.00 69 LYS A C 20
ATOM 23494 O O . LYS A 1 69 ? -4.455 21.043 -1.351 1.00 0.00 69 LYS A O 20
ATOM 23513 N N . GLY A 1 70 ? -5.825 19.250 -1.207 1.00 0.00 70 GLY A N 20
ATOM 23514 C CA . GLY A 1 70 ? -6.399 19.442 -2.528 1.00 0.00 70 GLY A CA 20
ATOM 23515 C C . GLY A 1 70 ? -7.927 19.473 -2.463 1.00 0.00 70 GLY A C 20
ATOM 23516 O O . GLY A 1 70 ? -8.508 20.361 -1.842 1.00 0.00 70 GLY A O 20
ATOM 23520 N N . SER A 1 71 ? -8.535 18.492 -3.114 1.00 0.00 71 SER A N 20
ATOM 23521 C CA . SER A 1 71 ? -9.984 18.395 -3.139 1.00 0.00 71 SER A CA 20
ATOM 23522 C C . SER A 1 71 ? -10.463 17.435 -2.048 1.00 0.00 71 SER A C 20
ATOM 23523 O O . SER A 1 71 ? -11.230 17.823 -1.168 1.00 0.00 71 SER A O 20
ATOM 23531 N N . GLY A 1 72 ? -9.991 16.201 -2.141 1.00 0.00 72 GLY A N 20
ATOM 23532 C CA . GLY A 1 72 ? -10.362 15.182 -1.173 1.00 0.00 72 GLY A CA 20
ATOM 23533 C C . GLY A 1 72 ? -10.177 13.779 -1.756 1.00 0.00 72 GLY A C 20
ATOM 23534 O O . GLY A 1 72 ? -10.167 13.605 -2.973 1.00 0.00 72 GLY A O 20
ATOM 23538 N N . PRO A 1 73 ? -10.033 12.789 -0.835 1.00 0.00 73 PRO A N 20
ATOM 23539 C CA . PRO A 1 73 ? -9.849 11.407 -1.244 1.00 0.00 73 PRO A CA 20
ATOM 23540 C C . PRO A 1 73 ? -11.165 10.803 -1.738 1.00 0.00 73 PRO A C 20
ATOM 23541 O O . PRO A 1 73 ? -12.213 11.441 -1.661 1.00 0.00 73 PRO A O 20
ATOM 23552 N N . SER A 1 74 ? -11.067 9.578 -2.235 1.00 0.00 74 SER A N 20
ATOM 23553 C CA . SER A 1 74 ? -12.236 8.880 -2.741 1.00 0.00 74 SER A CA 20
ATOM 23554 C C . SER A 1 74 ? -12.386 7.531 -2.035 1.00 0.00 74 SER A C 20
ATOM 23555 O O . SER A 1 74 ? -11.857 6.521 -2.499 1.00 0.00 74 SER A O 20
ATOM 23563 N N . SER A 1 75 ? -13.110 7.557 -0.926 1.00 0.00 75 SER A N 20
ATOM 23564 C CA . SER A 1 75 ? -13.337 6.348 -0.152 1.00 0.00 75 SER A CA 20
ATOM 23565 C C . SER A 1 75 ? -14.713 6.403 0.514 1.00 0.00 75 SER A C 20
ATOM 23566 O O . SER A 1 75 ? -15.343 7.459 0.558 1.00 0.00 75 SER A O 20
ATOM 23574 N N . GLY A 1 76 ? -15.138 5.254 1.017 1.00 0.00 76 GLY A N 20
ATOM 23575 C CA . GLY A 1 76 ? -16.428 5.158 1.679 1.00 0.00 76 GLY A CA 20
ATOM 23576 C C . GLY A 1 76 ? -17.064 3.786 1.446 1.00 0.00 76 GLY A C 20
ATOM 23577 O O . GLY A 1 76 ? -18.257 3.690 1.166 1.00 0.00 76 GLY A O 20
#

Solvent-accessible surface area: 6687 Å² total; per-residue (Å²): 138,121,115,63,122,123,67,118,81,80,132,76,129,138,118,143,51,109,55,144,84,154,108,78,86,49,36,67,135,90,71,0,38,160,52,2,155,160,81,68,61,61,83,152,72,211,76,17,73,81,139,64,9,4,74,116,0,20,135,20,12,38,93,56,40,128,132,98,200,60,115,34,101,110,98,107